Protein AF-A0A0M0JVC2-F1 (afdb_monomer)

Organism: NCBI:txid1460289

pLDDT: mean 73.44, std 22.05, range [19.58, 98.56]

Nearest PDB structures (foldseek):
  5dmq-assembly1_A  TM=5.061E-01  e=2.906E-18  Moloney murine leukemia virus isolate Shinnick
  4xpe-assembly1_A  TM=8.417E-01  e=1.526E-11  Moloney murine leukemia virus isolate Shinnick
  6b1s-assembly1_B  TM=8.330E-01  e=1.611E-11  Moloney murine leukemia virus
  6b1s-assembly1_A  TM=7.752E-01  e=6.381E-12  Moloney murine leukemia virus
  6ujz-assembly1_A  TM=4.851E-01  e=2.533E-16  HIV-1 M:B_HXB2R

Solvent-accessible surface area (backbone atoms only — not comparable to full-atom values): 43870 Å² total; per-residue (Å²): 136,82,82,80,71,81,89,60,79,74,52,72,86,58,57,81,67,75,53,56,75,61,58,67,64,42,48,69,35,28,35,71,74,76,30,93,88,40,84,71,80,59,69,64,65,56,52,60,57,66,40,49,64,55,73,80,60,36,84,50,40,78,71,83,54,62,69,73,58,26,43,27,54,37,71,59,18,44,76,68,74,52,87,50,90,59,70,52,44,74,49,74,66,63,85,65,95,42,72,64,56,47,53,52,47,29,52,49,51,52,32,29,43,57,18,56,29,25,44,67,60,52,78,93,47,46,65,58,39,67,68,52,13,40,36,28,25,62,44,78,43,82,72,59,94,89,43,72,49,74,31,42,41,27,73,85,42,52,48,72,36,42,87,72,79,92,78,83,77,75,55,73,70,66,57,42,80,74,64,50,90,57,22,16,34,27,37,39,34,39,46,68,51,44,42,67,41,44,35,12,80,88,27,24,52,61,45,26,31,59,36,80,76,76,65,47,54,27,25,32,42,13,40,51,58,52,46,75,51,38,65,58,57,44,32,50,52,48,48,53,57,49,51,51,53,42,64,75,28,63,91,67,49,37,47,74,47,66,48,72,44,41,36,40,34,38,3,47,31,58,67,40,19,50,51,42,50,52,52,50,52,51,51,28,59,59,56,58,55,55,60,37,74,93,59,48,42,51,70,20,35,19,48,80,51,96,84,28,27,42,32,42,43,91,98,44,53,23,35,24,65,42,71,70,57,49,54,53,50,50,53,52,51,51,58,54,60,72,59,62,59,93,73,77,79,42,71,43,62,65,61,63,52,48,56,53,51,50,53,52,57,68,45,24,48,24,20,72,62,36,62,49,50,34,44,46,47,57,54,59,49,69,71,46,45,69,41,77,88,77,72,43,78,41,59,70,54,100,62,92,70,82,37,62,60,53,75,48,28,58,58,21,51,52,50,46,70,77,34,52,62,48,26,32,51,33,56,61,70,68,80,79,63,88,42,58,71,28,47,30,46,41,54,53,59,85,60,28,29,42,35,41,40,37,52,98,92,42,82,45,80,46,79,44,74,50,51,80,74,55,52,73,47,57,69,58,45,44,40,38,47,34,55,40,49,48,55,60,74,47,31,70,79,35,45,64,20,34,36,39,36,37,28,56,47,65,61,24,36,49,20,62,63,64,38,43,44,93,49,70,76,47,30,53,50,35,52,50,41,52,51,48,32,65,75,27,43,27,30,82,44,55,45,81,38,60,61,98,74,63,79,74,93,79,75,95,78,86,76,44,67,70,43,55,28,90,72,74,79,55,64,75,57,51,51,54,51,32,71,72,72,34,78,60,76,42,71,43,39,68,64,52,61,53,50,70,76,67,60,77,80,82,68,89,88,64,72,57,17,35,39,34,29,37,27,76,74,7,42,55,50,45,56,48,54,52,51,49,57,50,62,76,44,76,90,54,66,36,36,36,44,33,43,38,62,56,82,74,56,77,86,41,56,69,73,56,74,77,46,47,72,66,32,31,22,44,66,87,33,39,39,66,50,79,78,50,101,84,75,88,78,80,83,78,46,83,46,66,22,29,34,34,36,41,37,60,70,71,83,60,86,55,61,38,49,44,75,77,46,76,78,88,83,58,77,43,70,48,51,29,40,66,48,71,79,57,76,75,61,82,92,76,98,69,70,44,36,35,46,65,52,101,91,56,81,54,80,48,82,66,66,79,90,81,65,51,66,78,81,75,79,70,73,85,83,76,91,79,135

Sequence (769 aa):
MARGGAFWAIGDASSKSTGAVDYALAEAAMDPRDRPGAQTEPSSAKAARSYTPIPWEKERWDIGLPRELDEIMARRGVGIYPWAEVFPTEVPFYRWESQEGLLKSITEADRGLLAGAMEYVPAHRLAEVLESSTISPWTIADQGGGKWRLCHDYSVGTNRVVPSAAFTLPSVWDARADIKPGSHFAKYDIRDGFWHVPIAEDSKKRLVVRHPGTGRLMWATRLPFGYIESPRLFCGITEAVIARLRKQCAGLGIHFHVFVDDVLVIGDTEELTRQGMTLLEAEFAARGLQWAPHKKRGPCRCIEFLGLLICNTEGLRGITITRKRRAKLASEIEAWLALEPVEGDLVADPRELASFLGKLVFVSQVVKGGRTYMQGMLSQFKGLVVDWQRGQVKPASAGWRDLEVSPAFWRDLRWWQGHLDQRSLAPLVGDGEAAEAVLTGTDASNWGTGQVLWLDGAREEASLSFTHAERRRPINWRELLGIVRVCEVGGGRLRGKTVLVETDNMAARGAASKFSSKAADMQELVRRLLRLSETHGFALRVTHTPGEKLDRPDQTSRGDAIEESRFRLRSGEFERLSARFGPFSSFIGAERELAQQSAPAAREGGPRRMWVHPTSSTVGSALRRVQEAMAEHMGQRPTALALVPADGDPAWSKMLRHGLVVGQYPAGSASAVQLATRFTLERDVRITGSFVYALAEGGGVGSLCQVVSDDGDELVVEYWRLDLTKAARKVGPGPIFLREKAGVRESYEADPVQFWSVDHIVGPVVASA

Foldseek 3Di:
DDPPPPQFDFQFLQDFQQFFDPQVVQLVQWFQCPHPPHDFDDPVVVLVVLLAAQDQDLVLLPPPADPQLNCFRNNFHDDFDFPDFWFQEEDDADDDPDPVQLVVLLSVVVSCCSRVQKDFDDPVCVVVLNGGEYAWYKDWDDPPPPDIDIATACVVPSLVGTDDDDDHFDDPVVVLVLDDLAKFKKKWFFRVQQSNTAHGPVRQSHAWYANSPPRTIMTGRTRTGNRRCSQVSSCSVVVRLQVVVCVVCPPVQWHWHDGRGMIMIMHSHQVRSVVNVVVVVVSCVSRSTHIDPSPIIDRGQWDDDPQWIQHNDVSAAFIFHRPVLLVVLLVVLVVVLVQDDPDDWDFDDPLVLLVSVLSLVVQSSQFNCSQLLCLLSVLQCVQWDQPSVVSDIHGNDPDDDTTTRDPSRSRSSVVCNVRVRTGRTRGSDDPPDPAAEWEKFWDADLFWIKMWIQAPLDTDIDTGGDDPVLSPDDRLQRRLVRVLVNLVVCALVQASHEYEYEDQRPSSQVCCQSLDDNDPSSSVSSVSSSVSCNRNSHRYHYDYDHPVQRDDDDDDADDDRQDAAPDDDDLVVLVVCCVPQDPAPEERHDCVVSSVVDDDDDDPPAQHEYEAHGYQRCLQVRLVVVVVVVVVPPPRKYKYKYKYFQPPDPPCVVSLPQWDFQWWDAAPALDIDGDDDPDDDDGGHHDHGITIIMHIPDPDQFWWWAFPDCPPPDTDIWTKTFDPVPVPDDDDPATKIWTDDPPDIDIDGDDPVRIDGPVPPDDDDDDDD

Structure (mmCIF, N/CA/C/O backbone):
data_AF-A0A0M0JVC2-F1
#
_entry.id   AF-A0A0M0JVC2-F1
#
loop_
_atom_site.group_PDB
_atom_site.id
_atom_site.type_symbol
_atom_site.label_atom_id
_atom_site.label_alt_id
_atom_site.label_comp_id
_atom_site.label_asym_id
_atom_site.label_entity_id
_atom_site.label_seq_id
_atom_site.pdbx_PDB_ins_code
_atom_site.Cartn_x
_atom_site.Cartn_y
_atom_site.Cartn_z
_atom_site.occupancy
_atom_site.B_iso_or_equiv
_atom_site.auth_seq_id
_atom_site.auth_comp_id
_atom_site.auth_asym_id
_atom_site.auth_atom_id
_atom_site.pdbx_PDB_model_num
ATOM 1 N N . MET A 1 1 ? 5.618 23.766 -3.307 1.00 22.00 1 MET A N 1
ATOM 2 C CA . MET A 1 1 ? 4.999 23.417 -2.007 1.00 22.00 1 MET A CA 1
ATOM 3 C C . MET A 1 1 ? 4.259 22.097 -2.160 1.00 22.00 1 MET A C 1
ATOM 5 O O . MET A 1 1 ? 3.122 22.076 -2.613 1.00 22.00 1 MET A O 1
ATOM 9 N N . ALA A 1 2 ? 4.947 20.991 -1.879 1.00 19.58 2 ALA A N 1
ATOM 10 C CA . ALA A 1 2 ? 4.393 19.647 -1.983 1.00 19.58 2 ALA A CA 1
ATOM 11 C C . ALA A 1 2 ? 3.469 19.382 -0.787 1.00 19.58 2 ALA A C 1
ATOM 13 O O . ALA A 1 2 ? 3.914 19.388 0.362 1.00 19.58 2 ALA A O 1
ATOM 14 N N . ARG A 1 3 ? 2.177 19.164 -1.047 1.00 20.92 3 ARG A N 1
ATOM 15 C CA . ARG A 1 3 ? 1.277 18.549 -0.069 1.00 20.92 3 ARG A CA 1
ATOM 16 C C . ARG A 1 3 ? 1.746 17.106 0.100 1.00 20.92 3 ARG A C 1
ATOM 18 O O . ARG A 1 3 ? 1.484 16.274 -0.761 1.00 20.92 3 ARG A O 1
ATOM 25 N N . GLY A 1 4 ? 2.495 16.834 1.167 1.00 22.75 4 GLY A N 1
ATOM 26 C CA . GLY A 1 4 ? 2.851 15.477 1.571 1.00 22.75 4 GLY A CA 1
ATOM 27 C C . GLY A 1 4 ? 1.574 14.697 1.862 1.00 22.75 4 GLY A C 1
ATOM 28 O O . GLY A 1 4 ? 0.966 14.880 2.917 1.00 22.75 4 GLY A O 1
ATOM 29 N N . GLY A 1 5 ? 1.143 13.891 0.891 1.00 23.22 5 GLY A N 1
ATOM 30 C CA . GLY A 1 5 ? 0.030 12.967 1.035 1.00 23.22 5 GLY A CA 1
ATOM 31 C C . GLY A 1 5 ? 0.290 12.033 2.212 1.00 23.22 5 GLY A C 1
ATOM 32 O O . GLY A 1 5 ? 1.394 11.518 2.386 1.00 23.22 5 GLY A O 1
ATOM 33 N N . ALA A 1 6 ? -0.718 11.852 3.057 1.00 24.28 6 ALA A N 1
ATOM 34 C CA . ALA A 1 6 ? -0.706 10.831 4.089 1.00 24.28 6 ALA A CA 1
ATOM 35 C C . ALA A 1 6 ? -0.765 9.458 3.397 1.00 24.28 6 ALA A C 1
ATOM 37 O O . ALA A 1 6 ? -1.840 8.945 3.123 1.00 24.28 6 ALA A O 1
ATOM 38 N N . PHE A 1 7 ? 0.400 8.893 3.076 1.00 27.06 7 PHE A N 1
ATOM 39 C CA . PHE A 1 7 ? 0.564 7.624 2.350 1.00 27.06 7 PHE A CA 1
ATOM 40 C C . PHE A 1 7 ? 0.235 6.363 3.166 1.00 27.06 7 PHE A C 1
ATOM 42 O O . PHE A 1 7 ? 0.611 5.263 2.782 1.00 27.06 7 PHE A O 1
ATOM 49 N N . TRP A 1 8 ? -0.463 6.489 4.291 1.00 33.03 8 TRP A N 1
ATOM 50 C CA . TRP A 1 8 ? -0.719 5.365 5.184 1.00 33.03 8 TRP A CA 1
ATOM 51 C C . TRP A 1 8 ? -2.143 5.489 5.701 1.00 33.03 8 TRP A C 1
ATOM 53 O O . TRP A 1 8 ? -2.422 6.340 6.548 1.00 33.03 8 TRP A O 1
ATOM 63 N N . ALA A 1 9 ? -3.043 4.674 5.149 1.00 27.03 9 ALA A N 1
ATOM 64 C CA . ALA A 1 9 ? -4.361 4.473 5.722 1.00 27.03 9 ALA A CA 1
ATOM 65 C C . ALA A 1 9 ? -4.163 4.015 7.174 1.00 27.03 9 ALA A C 1
ATOM 67 O O . ALA A 1 9 ? -3.570 2.971 7.446 1.00 27.03 9 ALA A O 1
ATOM 68 N N . ILE A 1 10 ? -4.572 4.866 8.112 1.00 32.06 10 ILE A N 1
ATOM 69 C CA . ILE A 1 10 ? -4.608 4.527 9.529 1.00 32.06 10 ILE A CA 1
ATOM 70 C C . ILE A 1 10 ? -5.771 3.547 9.665 1.00 32.06 10 ILE A C 1
ATOM 72 O O . ILE A 1 10 ? -6.917 3.926 9.426 1.00 32.06 10 ILE A O 1
ATOM 76 N N . GLY A 1 11 ? -5.469 2.288 9.992 1.00 36.50 11 GLY A N 1
ATOM 77 C CA . GLY A 1 11 ? -6.487 1.331 10.411 1.00 36.50 11 GLY A CA 1
ATOM 78 C C . GLY A 1 11 ? -7.318 1.943 11.539 1.00 36.50 11 GLY A C 1
ATOM 79 O O . GLY A 1 11 ? -6.777 2.619 12.415 1.00 36.50 11 GLY A O 1
ATOM 80 N N . ASP A 1 12 ? -8.634 1.763 11.472 1.00 37.38 12 ASP A N 1
ATOM 81 C CA . ASP A 1 12 ? -9.584 2.376 12.396 1.00 37.38 12 ASP A CA 1
ATOM 82 C C . ASP A 1 12 ? -9.217 2.051 13.857 1.00 37.38 12 ASP A C 1
ATOM 84 O O . ASP A 1 12 ? -9.276 0.897 14.299 1.00 37.38 12 ASP A O 1
ATOM 88 N N . ALA A 1 13 ? -8.801 3.082 14.600 1.00 35.44 13 ALA A N 1
ATOM 89 C CA . ALA A 1 13 ? -8.356 2.973 15.987 1.00 35.44 13 ALA A CA 1
ATOM 90 C C . ALA A 1 13 ? -9.478 2.506 16.936 1.00 35.44 13 ALA A C 1
ATOM 92 O O . ALA A 1 13 ? -9.192 2.125 18.073 1.00 35.44 13 ALA A O 1
ATOM 93 N N . SER A 1 14 ? -10.734 2.511 16.473 1.00 37.84 14 SER A N 1
ATOM 94 C CA . SER A 1 14 ? -11.912 2.159 17.267 1.00 37.84 14 SER A CA 1
ATOM 95 C C . SER A 1 14 ? -12.224 0.662 17.354 1.00 37.84 14 SER A C 1
ATOM 97 O O . SER A 1 14 ? -12.980 0.262 18.232 1.00 37.84 14 SER A O 1
ATOM 99 N N . SER A 1 15 ? -11.608 -0.193 16.534 1.00 41.16 15 SER A N 1
ATOM 100 C CA . SER A 1 15 ? -12.007 -1.607 16.467 1.00 41.16 15 SER A CA 1
ATOM 101 C C . SER A 1 15 ? -11.696 -2.404 17.750 1.00 41.16 15 SER A C 1
ATOM 103 O O . SER A 1 15 ? -10.592 -2.326 18.306 1.00 41.16 15 SER A O 1
ATOM 105 N N . LYS A 1 16 ? -12.663 -3.181 18.260 1.00 42.59 16 LYS A N 1
ATOM 106 C CA . LYS A 1 16 ? -12.450 -4.127 19.376 1.00 42.59 16 LYS A CA 1
ATOM 107 C C . LYS A 1 16 ? -11.397 -5.169 18.969 1.00 42.59 16 LYS A C 1
ATOM 109 O O . LYS A 1 16 ? -11.555 -5.840 17.954 1.00 42.59 16 LYS A O 1
ATOM 114 N N . SER A 1 17 ? -10.311 -5.314 19.740 1.00 44.28 17 SER A N 1
ATOM 115 C CA . SER A 1 17 ? -9.303 -6.343 19.448 1.00 44.28 17 SER A CA 1
ATOM 116 C C . SER A 1 17 ? -9.872 -7.717 19.784 1.00 44.28 17 SER A C 1
ATOM 118 O O . SER A 1 17 ? -10.092 -8.040 20.953 1.00 44.28 17 SER A O 1
ATOM 120 N N . THR A 1 18 ? -10.096 -8.534 18.767 1.00 50.47 18 THR A N 1
ATOM 121 C CA . THR A 1 18 ? -10.474 -9.936 18.922 1.00 50.47 18 THR A CA 1
ATOM 122 C C . THR A 1 18 ? -9.218 -10.773 19.167 1.00 50.47 18 THR A C 1
ATOM 124 O O . THR A 1 18 ? -8.672 -11.326 18.223 1.00 50.47 18 THR A O 1
ATOM 127 N N . GLY A 1 19 ? -8.750 -10.838 20.419 1.00 61.69 19 GLY A N 1
ATOM 128 C CA . GLY A 1 19 ? -7.760 -11.820 20.891 1.00 61.69 19 GLY A CA 1
ATOM 129 C C . GLY A 1 19 ? -6.439 -11.938 20.108 1.00 61.69 19 GLY A C 1
ATOM 130 O O . GLY A 1 19 ? -6.109 -11.139 19.235 1.00 61.69 19 GLY A O 1
ATOM 131 N N . ALA A 1 20 ? -5.643 -12.951 20.460 1.00 77.12 20 ALA A N 1
ATOM 132 C CA . ALA A 1 20 ? -4.480 -13.340 19.668 1.00 77.12 20 ALA A CA 1
ATOM 133 C C . ALA A 1 20 ? -4.925 -13.947 18.329 1.00 77.12 20 ALA A C 1
ATOM 135 O O . ALA A 1 20 ? -5.945 -14.631 18.257 1.00 77.12 20 ALA A O 1
ATOM 136 N N . VAL A 1 21 ? -4.147 -13.717 17.270 1.00 86.75 21 VAL A N 1
ATOM 137 C CA . VAL A 1 21 ? -4.442 -14.267 15.938 1.00 86.75 21 VAL A CA 1
ATOM 138 C C . VAL A 1 21 ? -4.298 -15.789 15.961 1.00 86.75 21 VAL A C 1
ATOM 140 O O . VAL A 1 21 ? -3.198 -16.307 16.171 1.00 86.75 21 VAL A O 1
ATOM 143 N N . ASP A 1 22 ? -5.384 -16.507 15.674 1.00 91.12 22 ASP A N 1
ATOM 144 C CA . ASP A 1 22 ? -5.325 -17.948 15.433 1.00 91.12 22 ASP A CA 1
ATOM 145 C C . ASP A 1 22 ? -4.748 -18.228 14.037 1.00 91.12 22 ASP A C 1
ATOM 147 O O . ASP A 1 22 ? -5.446 -18.331 13.026 1.00 91.12 22 ASP A O 1
ATOM 151 N N . TYR A 1 23 ? -3.423 -18.333 13.978 1.00 91.31 23 TYR A N 1
ATOM 152 C CA . TYR A 1 23 ? -2.719 -18.641 12.739 1.00 91.31 23 TYR A CA 1
ATOM 153 C C . TYR A 1 23 ? -3.012 -20.049 12.211 1.00 91.31 23 TYR A C 1
ATOM 155 O O . TYR A 1 23 ? -2.863 -20.267 11.014 1.00 91.31 23 TYR A O 1
ATOM 163 N N . ALA A 1 24 ? -3.378 -21.009 13.068 1.00 91.31 24 ALA A N 1
ATOM 164 C CA . ALA A 1 24 ? -3.685 -22.363 12.608 1.00 91.31 24 ALA A CA 1
ATOM 165 C C . ALA A 1 24 ? -5.003 -22.361 11.827 1.00 91.31 24 ALA A C 1
ATOM 167 O O . ALA A 1 24 ? -5.065 -22.896 10.719 1.00 91.31 24 ALA A O 1
ATOM 168 N N . LEU A 1 25 ? -6.010 -21.661 12.355 1.00 92.19 25 LEU A N 1
ATOM 169 C CA . LEU A 1 25 ? -7.265 -21.400 11.659 1.00 92.19 25 LEU A CA 1
ATOM 170 C C . LEU A 1 25 ? -7.040 -20.613 10.359 1.00 92.19 25 LEU A C 1
ATOM 172 O O . LEU A 1 25 ? -7.587 -20.972 9.315 1.00 92.19 25 LEU A O 1
ATOM 176 N N . ALA A 1 26 ? -6.194 -19.576 10.395 1.00 92.69 26 ALA A N 1
ATOM 177 C CA . ALA A 1 26 ? -5.864 -18.792 9.208 1.00 92.69 26 ALA A CA 1
ATOM 178 C C . ALA A 1 26 ? -5.252 -19.660 8.096 1.00 92.69 26 ALA A C 1
ATOM 180 O O . ALA A 1 26 ? -5.738 -19.639 6.968 1.00 92.69 26 ALA A O 1
ATOM 181 N N . GLU A 1 27 ? -4.220 -20.445 8.419 1.00 91.81 27 GLU A N 1
ATOM 182 C CA . GLU A 1 27 ? -3.482 -21.300 7.479 1.00 91.81 27 GLU A CA 1
ATOM 183 C C . GLU A 1 27 ? -4.341 -22.450 6.930 1.00 91.81 27 GLU A C 1
ATOM 185 O O . GLU A 1 27 ? -4.234 -22.790 5.749 1.00 91.81 27 GLU A O 1
ATOM 190 N N . ALA A 1 28 ? -5.243 -23.017 7.738 1.00 92.38 28 ALA A N 1
ATOM 191 C CA . ALA A 1 28 ? -6.207 -24.017 7.274 1.00 92.38 28 ALA A CA 1
ATOM 192 C C . ALA A 1 28 ? -7.150 -23.454 6.193 1.00 92.38 28 ALA A C 1
ATOM 194 O O . ALA A 1 28 ? -7.516 -24.160 5.252 1.00 92.38 28 ALA A O 1
ATOM 195 N N . ALA A 1 29 ? -7.484 -22.166 6.293 1.00 94.19 29 ALA A N 1
ATOM 196 C CA . ALA A 1 29 ? -8.340 -21.435 5.363 1.00 94.19 29 ALA A CA 1
ATOM 197 C C . ALA A 1 29 ? -7.593 -20.817 4.155 1.00 94.19 29 ALA A C 1
ATOM 199 O O . ALA A 1 29 ? -8.230 -20.216 3.280 1.00 94.19 29 ALA A O 1
ATOM 200 N N . MET A 1 30 ? -6.263 -20.959 4.081 1.00 94.62 30 MET A N 1
ATOM 201 C CA . MET A 1 30 ? -5.452 -20.570 2.919 1.00 94.62 30 MET A CA 1
ATOM 202 C C . MET A 1 30 ? -5.494 -21.629 1.807 1.00 94.62 30 MET A C 1
ATOM 204 O O . MET A 1 30 ? -5.870 -22.788 2.030 1.00 94.62 30 MET A O 1
ATOM 208 N N . ASP A 1 31 ? -5.066 -21.231 0.603 1.00 92.94 31 ASP A N 1
ATOM 209 C CA . ASP A 1 31 ? -4.813 -22.150 -0.513 1.00 92.94 31 ASP A CA 1
ATOM 210 C C . ASP A 1 31 ? -3.868 -23.280 -0.056 1.00 92.94 31 ASP A C 1
ATOM 212 O O . ASP A 1 31 ? -2.848 -22.999 0.585 1.00 92.94 31 ASP A O 1
ATOM 216 N N . PRO A 1 32 ? -4.159 -24.550 -0.391 1.00 87.38 32 PRO A N 1
ATOM 217 C CA . PRO A 1 32 ? -3.330 -25.686 0.001 1.00 87.38 32 PRO A CA 1
ATOM 218 C C . PRO A 1 32 ? -1.840 -25.537 -0.325 1.00 87.38 32 PRO A C 1
ATOM 220 O O . PRO A 1 32 ? -1.013 -26.081 0.399 1.00 87.38 32 PRO A O 1
ATOM 223 N N . ARG A 1 33 ? -1.484 -24.784 -1.375 1.00 86.25 33 ARG A N 1
ATOM 224 C CA . ARG A 1 33 ? -0.090 -24.563 -1.794 1.00 86.25 33 ARG A CA 1
ATOM 225 C C . ARG A 1 33 ? 0.682 -23.569 -0.931 1.00 86.25 33 ARG A C 1
ATOM 227 O O . ARG A 1 33 ? 1.901 -23.512 -1.052 1.00 86.25 33 ARG A O 1
ATOM 234 N N . ASP A 1 34 ? 0.001 -22.794 -0.093 1.00 83.81 34 ASP A N 1
ATOM 235 C CA . ASP A 1 34 ? 0.642 -21.887 0.868 1.00 83.81 34 ASP A CA 1
ATOM 236 C C . ASP A 1 34 ? 0.740 -22.492 2.273 1.00 83.81 34 ASP A C 1
ATOM 238 O O . ASP A 1 34 ? 1.346 -21.899 3.166 1.00 83.81 34 ASP A O 1
ATOM 242 N N . ARG A 1 35 ? 0.177 -23.688 2.481 1.00 79.94 35 ARG A N 1
ATOM 243 C CA . ARG A 1 35 ? 0.247 -24.382 3.767 1.00 79.94 35 ARG A CA 1
ATOM 244 C C . ARG A 1 35 ? 1.662 -24.919 4.018 1.00 79.94 35 ARG A C 1
ATOM 246 O O . ARG A 1 35 ? 2.350 -25.316 3.071 1.00 79.94 35 ARG A O 1
ATOM 253 N N . PRO A 1 36 ? 2.109 -24.982 5.286 1.00 67.62 36 PRO A N 1
ATOM 254 C CA . PRO A 1 36 ? 3.384 -25.603 5.630 1.00 67.62 36 PRO A CA 1
ATOM 255 C C . PRO A 1 36 ? 3.495 -27.025 5.055 1.00 67.62 36 PRO A C 1
ATOM 257 O O . PRO A 1 36 ? 2.598 -27.842 5.238 1.00 67.62 36 PRO A O 1
ATOM 260 N N . GLY A 1 37 ? 4.595 -27.317 4.354 1.00 67.88 37 GLY A N 1
ATOM 261 C CA . GLY A 1 37 ? 4.849 -28.635 3.756 1.00 67.88 37 GLY A CA 1
ATOM 262 C C . GLY A 1 37 ? 4.252 -28.860 2.362 1.00 67.88 37 GLY A C 1
ATOM 263 O O . GLY A 1 37 ? 4.428 -29.943 1.806 1.00 67.88 37 GLY A O 1
ATOM 264 N N . ALA A 1 38 ? 3.586 -27.866 1.765 1.00 73.69 38 ALA A N 1
ATOM 265 C CA . ALA A 1 38 ? 3.109 -27.973 0.392 1.00 73.69 38 ALA A CA 1
ATOM 266 C C . ALA A 1 38 ? 4.265 -28.180 -0.602 1.00 73.69 38 ALA A C 1
ATOM 268 O O . ALA A 1 38 ? 5.292 -27.498 -0.540 1.00 73.69 38 ALA A O 1
ATOM 269 N N . GLN A 1 39 ? 4.080 -29.101 -1.553 1.00 69.12 39 GLN A N 1
ATOM 270 C CA . GLN A 1 39 ? 5.030 -29.285 -2.645 1.00 69.12 39 GLN A CA 1
ATOM 271 C C . GLN A 1 39 ? 5.032 -28.040 -3.528 1.00 69.12 39 GLN A C 1
ATOM 273 O O . GLN A 1 39 ? 4.023 -27.668 -4.131 1.00 69.12 39 GLN A O 1
ATOM 278 N N . THR A 1 40 ? 6.185 -27.385 -3.593 1.00 68.69 40 THR A N 1
ATOM 279 C CA . THR A 1 40 ? 6.417 -26.306 -4.541 1.00 68.69 40 THR A CA 1
ATOM 280 C C . THR A 1 40 ? 6.783 -26.895 -5.891 1.00 68.69 40 THR A C 1
ATOM 282 O O . THR A 1 40 ? 7.365 -27.974 -6.004 1.00 68.69 40 THR A O 1
ATOM 285 N N . GLU A 1 41 ? 6.415 -26.179 -6.944 1.00 73.19 41 GLU A N 1
ATOM 286 C CA . GLU A 1 41 ? 6.831 -26.557 -8.282 1.00 73.19 41 GLU A CA 1
ATOM 287 C C . GLU A 1 41 ? 8.372 -26.591 -8.383 1.00 73.19 41 GLU A C 1
ATOM 289 O O . GLU A 1 41 ? 9.036 -25.701 -7.834 1.00 73.19 41 GLU A O 1
ATOM 294 N N . PRO A 1 42 ? 8.951 -27.563 -9.116 1.00 74.38 42 PRO A N 1
ATOM 295 C CA . PRO A 1 42 ? 10.383 -27.608 -9.368 1.00 74.38 42 PRO A CA 1
ATOM 296 C C . PRO A 1 42 ? 10.914 -26.293 -9.948 1.00 74.38 42 PRO A C 1
ATOM 298 O O . PRO A 1 42 ? 10.327 -25.696 -10.856 1.00 74.38 42 PRO A O 1
ATOM 301 N N . SER A 1 43 ? 12.087 -25.872 -9.475 1.00 69.88 43 SER A N 1
ATOM 302 C CA . SER A 1 43 ? 12.761 -24.656 -9.947 1.00 69.88 43 SER A CA 1
ATOM 303 C C . SER A 1 43 ? 13.010 -24.660 -11.461 1.00 69.88 43 SER A C 1
ATOM 305 O O . SER A 1 43 ? 12.962 -23.600 -12.084 1.00 69.88 43 SER A O 1
ATOM 307 N N . SER A 1 44 ? 13.204 -25.836 -12.066 1.00 73.75 44 SER A N 1
ATOM 308 C CA . SER A 1 44 ? 13.403 -26.024 -13.507 1.00 73.75 44 SER A CA 1
ATOM 309 C C . SER A 1 44 ? 12.176 -25.650 -14.344 1.00 73.75 44 SER A C 1
ATOM 311 O O . SER A 1 44 ? 12.317 -24.954 -15.346 1.00 73.75 44 SER A O 1
ATOM 313 N N . ALA A 1 45 ? 10.967 -26.032 -13.921 1.00 73.12 45 ALA A N 1
ATOM 314 C CA . ALA A 1 45 ? 9.726 -25.692 -14.624 1.00 73.12 45 ALA A CA 1
ATOM 315 C C . ALA A 1 45 ? 9.435 -24.183 -14.559 1.00 73.12 45 ALA A C 1
ATOM 317 O O . ALA A 1 45 ? 9.027 -23.563 -15.547 1.00 73.12 45 ALA A O 1
ATOM 318 N N . LYS A 1 46 ? 9.723 -23.562 -13.410 1.00 73.81 46 LYS A N 1
ATOM 319 C CA . LYS A 1 46 ? 9.679 -22.104 -13.255 1.00 73.81 46 LYS A CA 1
ATOM 320 C C . LYS A 1 46 ? 10.702 -21.407 -14.156 1.00 73.81 46 LYS A C 1
ATOM 322 O O . LYS A 1 46 ? 10.350 -20.428 -14.814 1.00 73.81 46 LYS A O 1
ATOM 327 N N . ALA A 1 47 ? 11.938 -21.907 -14.195 1.00 74.88 47 ALA A N 1
ATOM 328 C CA . ALA A 1 47 ? 13.001 -21.353 -15.025 1.00 74.88 47 ALA A CA 1
ATOM 329 C C . ALA A 1 47 ? 12.648 -21.446 -16.515 1.00 74.88 47 ALA A C 1
ATOM 331 O O . ALA A 1 47 ? 12.694 -20.430 -17.197 1.00 74.88 47 ALA A O 1
ATOM 332 N N . ALA A 1 48 ? 12.193 -22.603 -17.002 1.00 77.94 48 ALA A N 1
ATOM 333 C CA . ALA A 1 48 ? 11.820 -22.796 -18.406 1.00 77.94 48 ALA A CA 1
ATOM 334 C C . ALA A 1 48 ? 10.769 -21.780 -18.882 1.00 77.94 48 ALA A C 1
ATOM 336 O O . ALA A 1 48 ? 10.931 -21.155 -19.931 1.00 77.94 48 ALA A O 1
ATOM 337 N N . ARG A 1 49 ? 9.728 -21.534 -18.074 1.00 80.44 49 ARG A N 1
ATOM 338 C CA . ARG A 1 49 ? 8.717 -20.526 -18.418 1.00 80.44 49 ARG A CA 1
ATOM 339 C C . ARG A 1 49 ? 9.292 -19.121 -18.459 1.00 80.44 49 ARG A C 1
ATOM 341 O O . ARG A 1 49 ? 8.885 -18.363 -19.320 1.00 80.44 49 ARG A O 1
ATOM 348 N N . SER A 1 50 ? 10.259 -18.778 -17.606 1.00 80.94 50 SER A N 1
ATOM 349 C CA . SER A 1 50 ? 10.834 -17.423 -17.562 1.00 80.94 50 SER A CA 1
ATOM 350 C C . SER A 1 50 ? 11.546 -16.982 -18.854 1.00 80.94 50 SER A C 1
ATOM 352 O O . SER A 1 50 ? 11.664 -15.777 -19.075 1.00 80.94 50 SER A O 1
ATOM 354 N N . TYR A 1 51 ? 11.950 -17.932 -19.710 1.00 84.44 51 TYR A N 1
ATOM 355 C CA . TYR A 1 51 ? 12.539 -17.697 -21.039 1.00 84.44 51 TYR A CA 1
ATOM 356 C C . TYR A 1 51 ? 11.520 -17.693 -22.184 1.00 84.44 51 TYR A C 1
ATOM 358 O O . TYR A 1 51 ? 11.875 -17.385 -23.317 1.00 84.44 51 TYR A O 1
ATOM 366 N N . THR A 1 52 ? 10.260 -18.060 -21.930 1.00 86.69 52 THR A N 1
ATOM 367 C CA . THR A 1 52 ? 9.239 -18.084 -22.986 1.00 86.69 52 THR A CA 1
ATOM 368 C C . THR A 1 52 ? 8.960 -16.653 -23.464 1.00 86.69 52 THR A C 1
ATOM 370 O O . THR A 1 52 ? 8.725 -15.801 -22.601 1.00 86.69 52 THR A O 1
ATOM 373 N N . PRO A 1 53 ? 8.940 -16.379 -24.782 1.00 88.38 53 PRO A N 1
ATOM 374 C CA . PRO A 1 53 ? 8.668 -15.047 -25.312 1.00 88.38 53 PRO A CA 1
ATOM 375 C C . PRO A 1 53 ? 7.354 -14.442 -24.811 1.00 88.38 53 PRO A C 1
ATOM 377 O O . PRO A 1 53 ? 6.358 -15.147 -24.609 1.00 88.38 53 PRO A O 1
ATOM 380 N N . ILE A 1 54 ? 7.352 -13.118 -24.650 1.00 89.12 54 ILE A N 1
ATOM 381 C CA . ILE A 1 54 ? 6.155 -12.328 -24.340 1.00 89.12 54 ILE A CA 1
ATOM 382 C C . ILE A 1 54 ? 5.807 -11.511 -25.596 1.00 89.12 54 ILE A C 1
ATOM 384 O O . ILE A 1 54 ? 6.342 -10.410 -25.797 1.00 89.12 54 ILE A O 1
ATOM 388 N N . PRO A 1 55 ? 4.985 -12.068 -26.510 1.00 85.81 55 PRO A N 1
ATOM 389 C CA . PRO A 1 55 ? 4.627 -11.383 -27.741 1.00 85.81 55 PRO A CA 1
ATOM 390 C C . PRO A 1 55 ? 3.752 -10.165 -27.442 1.00 85.81 55 PRO A C 1
ATOM 392 O O . PRO A 1 55 ? 3.012 -10.119 -26.463 1.00 85.81 55 PRO A O 1
ATOM 395 N N . TRP A 1 56 ? 3.840 -9.168 -28.317 1.00 90.50 56 TRP A N 1
ATOM 396 C CA . TRP A 1 56 ? 2.930 -8.030 -28.320 1.00 90.50 56 TRP A CA 1
ATOM 397 C C . TRP A 1 56 ? 2.250 -7.972 -29.670 1.00 90.50 56 TRP A C 1
ATOM 399 O O . TRP A 1 56 ? 2.900 -7.742 -30.686 1.00 90.50 56 TRP A O 1
ATOM 409 N N . GLU A 1 57 ? 0.948 -8.205 -29.638 1.00 92.12 57 GLU A N 1
ATOM 410 C CA . GLU A 1 57 ? 0.068 -8.200 -30.796 1.00 92.12 57 GLU A CA 1
ATOM 411 C C . GLU A 1 57 ? -0.831 -6.974 -30.659 1.00 92.12 57 GLU A C 1
ATOM 413 O O . GLU A 1 57 ? -1.708 -6.935 -29.792 1.00 92.12 57 GLU A O 1
ATOM 418 N N . LYS A 1 58 ? -0.558 -5.940 -31.458 1.00 91.62 58 LYS A N 1
ATOM 419 C CA . LYS A 1 58 ? -1.221 -4.627 -31.383 1.00 91.62 58 LYS A CA 1
ATOM 420 C C . LYS A 1 58 ? -2.737 -4.741 -31.496 1.00 91.62 58 LYS A C 1
ATOM 422 O O . LYS A 1 58 ? -3.477 -4.043 -30.810 1.00 91.62 58 LYS A O 1
ATOM 427 N N . GLU A 1 59 ? -3.182 -5.683 -32.315 1.00 92.44 59 GLU A N 1
ATOM 428 C CA . GLU A 1 59 ? -4.574 -5.957 -32.657 1.00 92.44 59 GLU A CA 1
ATOM 429 C C . GLU A 1 59 ? -5.386 -6.395 -31.430 1.00 92.44 59 GLU A C 1
ATOM 431 O O . GLU A 1 59 ? -6.597 -6.198 -31.375 1.00 92.44 59 GLU A O 1
ATOM 436 N N . ARG A 1 60 ? -4.725 -6.940 -30.398 1.00 93.69 60 ARG A N 1
ATOM 437 C CA . ARG A 1 60 ? -5.373 -7.333 -29.138 1.00 93.69 60 ARG A CA 1
ATOM 438 C C . ARG A 1 60 ? -5.693 -6.155 -28.219 1.00 93.69 60 ARG A C 1
ATOM 440 O O . ARG A 1 60 ? -6.391 -6.350 -27.222 1.00 93.69 60 ARG A O 1
ATOM 447 N N . TRP A 1 61 ? -5.181 -4.962 -28.514 1.00 94.00 61 TRP A N 1
ATOM 448 C CA . TRP A 1 61 ? -5.232 -3.801 -27.621 1.00 94.00 61 TRP A CA 1
ATOM 449 C C . TRP A 1 61 ? -6.127 -2.660 -28.115 1.00 94.00 61 TRP A C 1
ATOM 451 O O . TRP A 1 61 ? -6.304 -1.689 -27.381 1.00 94.00 61 TRP A O 1
ATOM 461 N N . ASP A 1 62 ? -6.766 -2.802 -29.279 1.00 88.19 62 ASP A N 1
ATOM 462 C CA . ASP A 1 62 ? -7.806 -1.877 -29.746 1.00 88.19 62 ASP A CA 1
ATOM 463 C C . ASP A 1 62 ? -9.128 -2.112 -28.990 1.00 88.19 62 ASP A C 1
ATOM 465 O O . ASP A 1 62 ? -10.022 -2.843 -29.418 1.00 88.19 62 ASP A O 1
ATOM 469 N N . ILE A 1 63 ? -9.199 -1.573 -27.769 1.00 89.69 63 ILE A N 1
ATOM 470 C CA . ILE A 1 63 ? -10.285 -1.852 -26.811 1.00 89.69 63 ILE A CA 1
ATOM 471 C C . ILE A 1 63 ? -10.912 -0.592 -26.219 1.00 89.69 63 ILE A C 1
ATOM 473 O O . ILE A 1 63 ? -11.644 -0.675 -25.227 1.00 89.69 63 ILE A O 1
ATOM 477 N N . GLY A 1 64 ? -10.619 0.572 -26.799 1.00 87.38 64 GLY A N 1
ATOM 478 C CA . GLY A 1 64 ? -11.045 1.866 -26.269 1.00 87.38 64 GLY A CA 1
ATOM 479 C C . GLY A 1 64 ? -10.288 2.262 -24.999 1.00 87.38 64 GLY A C 1
ATOM 480 O O . GLY A 1 64 ? -10.901 2.698 -24.023 1.00 87.38 64 GLY A O 1
ATOM 481 N N . LEU A 1 65 ? -8.965 2.069 -24.985 1.00 90.31 65 LEU A N 1
ATOM 482 C CA . LEU A 1 65 ? -8.107 2.566 -23.910 1.00 90.31 65 LEU A CA 1
ATOM 483 C C . LEU A 1 65 ? -8.060 4.107 -23.901 1.00 90.31 65 LEU A C 1
ATOM 485 O O . LEU A 1 65 ? -8.269 4.745 -24.935 1.00 90.31 65 LEU A O 1
ATOM 489 N N . PRO A 1 66 ? -7.736 4.735 -22.752 1.00 91.06 66 PRO A N 1
ATOM 490 C CA . PRO A 1 66 ? -7.344 6.139 -22.726 1.00 91.06 66 PRO A CA 1
ATOM 491 C C . PRO A 1 66 ? -6.231 6.412 -23.741 1.00 91.06 66 PRO A C 1
ATOM 493 O O . PRO A 1 66 ? -5.333 5.589 -23.907 1.00 91.06 66 PRO A O 1
ATOM 496 N N . ARG A 1 67 ? -6.262 7.591 -24.370 1.00 92.44 67 ARG A N 1
ATOM 497 C CA . ARG A 1 67 ? -5.393 7.947 -25.503 1.00 92.44 67 ARG A CA 1
ATOM 498 C C . ARG A 1 67 ? -3.912 7.593 -25.305 1.00 92.44 67 ARG A C 1
ATOM 500 O O . ARG A 1 67 ? -3.326 6.998 -26.197 1.00 92.44 67 ARG A O 1
ATOM 507 N N . GLU A 1 68 ? -3.322 7.933 -24.156 1.00 91.75 68 GLU A N 1
ATOM 508 C CA . GLU A 1 68 ? -1.907 7.630 -23.855 1.00 91.75 68 GLU A CA 1
ATOM 509 C C . GLU A 1 68 ? -1.631 6.116 -23.905 1.00 91.75 68 GLU A C 1
ATOM 511 O O . GLU A 1 68 ? -0.670 5.671 -24.525 1.00 91.75 68 GLU A O 1
ATOM 516 N N . LEU A 1 69 ? -2.497 5.309 -23.289 1.00 93.81 69 LEU A N 1
ATOM 517 C CA . LEU A 1 69 ? -2.333 3.856 -23.210 1.00 93.81 69 LEU A CA 1
ATOM 518 C C . LEU A 1 69 ? -2.639 3.169 -24.547 1.00 93.81 69 LEU A C 1
ATOM 520 O O . LEU A 1 69 ? -1.995 2.176 -24.878 1.00 93.81 69 LEU A O 1
ATOM 524 N N . ASP A 1 70 ? -3.575 3.712 -25.328 1.00 94.00 70 ASP A N 1
ATOM 525 C CA . ASP A 1 70 ? -3.863 3.272 -26.697 1.00 94.00 70 ASP A CA 1
ATOM 526 C C . ASP A 1 70 ? -2.664 3.512 -27.631 1.00 94.00 70 ASP A C 1
ATOM 528 O O . ASP A 1 70 ? -2.225 2.610 -28.346 1.00 94.00 70 ASP A O 1
ATOM 532 N N . GLU A 1 71 ? -2.061 4.705 -27.565 1.00 94.75 71 GLU A N 1
ATOM 533 C CA . GLU A 1 71 ? -0.842 5.036 -28.313 1.00 94.75 71 GLU A CA 1
ATOM 534 C C . GLU A 1 71 ? 0.312 4.071 -27.971 1.00 94.75 71 GLU A C 1
ATOM 536 O O . GLU A 1 71 ? 1.053 3.644 -28.866 1.00 94.75 71 GLU A O 1
ATOM 541 N N . ILE A 1 72 ? 0.419 3.662 -26.703 1.00 95.38 72 ILE A N 1
ATOM 542 C CA . ILE A 1 72 ? 1.418 2.696 -26.233 1.00 95.38 72 ILE A CA 1
ATOM 543 C C . ILE A 1 72 ? 1.108 1.274 -26.723 1.00 95.38 72 ILE A C 1
ATOM 545 O O . ILE A 1 72 ? 1.955 0.654 -27.363 1.00 95.38 72 ILE A O 1
ATOM 549 N N . MET A 1 73 ? -0.075 0.736 -26.426 1.00 96.06 73 MET A N 1
ATOM 550 C CA . MET A 1 73 ? -0.344 -0.696 -26.596 1.00 96.06 73 MET A CA 1
ATOM 551 C C . MET A 1 73 ? -0.906 -1.069 -27.965 1.00 96.06 73 MET A C 1
ATOM 553 O O . MET A 1 73 ? -0.599 -2.151 -28.455 1.00 96.06 73 MET A O 1
ATOM 557 N N . ALA A 1 74 ? -1.701 -0.213 -28.603 1.00 93.38 74 ALA A N 1
ATOM 558 C CA . ALA A 1 74 ? -2.343 -0.539 -29.877 1.00 93.38 74 ALA A CA 1
ATOM 559 C C . ALA A 1 74 ? -1.582 0.022 -31.089 1.00 93.38 74 ALA A C 1
ATOM 561 O O . ALA A 1 74 ? -1.756 -0.456 -32.207 1.00 93.38 74 ALA A O 1
ATOM 562 N N . ARG A 1 75 ? -0.719 1.032 -30.900 1.00 92.81 75 ARG A N 1
ATOM 563 C CA . ARG A 1 75 ? -0.125 1.775 -32.028 1.00 92.81 75 ARG A CA 1
ATOM 564 C C . ARG A 1 75 ? 1.391 1.654 -32.116 1.00 92.81 75 ARG A C 1
ATOM 566 O O . ARG A 1 75 ? 1.910 1.008 -33.032 1.00 92.81 75 ARG A O 1
ATOM 573 N N . ARG A 1 76 ? 2.116 2.311 -31.208 1.00 94.06 76 ARG A N 1
ATOM 574 C CA . ARG A 1 76 ? 3.543 2.628 -31.392 1.00 94.06 76 ARG A CA 1
ATOM 575 C C . ARG A 1 76 ? 4.456 2.032 -30.327 1.00 94.06 76 ARG A C 1
ATOM 577 O O . ARG A 1 76 ? 5.549 1.592 -30.671 1.00 94.06 76 ARG A O 1
ATOM 584 N N . GLY A 1 77 ? 4.026 2.034 -29.073 1.00 96.12 77 GLY A N 1
ATOM 585 C CA . GLY A 1 77 ? 4.876 1.773 -27.913 1.00 96.12 77 GLY A CA 1
ATOM 586 C C . GLY A 1 77 ? 5.235 3.037 -27.144 1.00 96.12 77 GLY A C 1
ATOM 587 O O . GLY A 1 77 ? 4.919 4.151 -27.558 1.00 96.12 77 GLY A O 1
ATOM 588 N N . VAL A 1 78 ? 5.879 2.854 -25.993 1.00 96.75 78 VAL A N 1
ATOM 589 C CA . VAL A 1 78 ? 6.266 3.943 -25.093 1.00 96.75 78 VAL A CA 1
ATOM 590 C C . VAL A 1 78 ? 7.276 4.855 -25.780 1.00 96.75 78 VAL A C 1
ATOM 592 O O . VAL A 1 78 ? 8.387 4.433 -26.107 1.00 96.75 78 VAL A O 1
ATOM 595 N N . GLY A 1 79 ? 6.878 6.112 -25.972 1.00 94.56 79 GLY A N 1
ATOM 596 C CA . GLY A 1 79 ? 7.759 7.187 -26.408 1.00 94.56 79 GLY A CA 1
ATOM 597 C C . GLY A 1 79 ? 8.510 7.798 -25.225 1.00 94.56 79 GLY A C 1
ATOM 598 O O . GLY A 1 79 ? 7.899 8.160 -24.222 1.00 94.56 79 GLY A O 1
ATOM 599 N N . ILE A 1 80 ? 9.831 7.926 -25.341 1.00 92.75 80 ILE A N 1
ATOM 600 C CA . ILE A 1 80 ? 10.696 8.518 -24.314 1.00 92.75 80 ILE A CA 1
ATOM 601 C C . ILE A 1 80 ? 11.244 9.837 -24.852 1.00 92.75 80 ILE A C 1
ATOM 603 O O . ILE A 1 80 ? 12.226 9.865 -25.595 1.00 92.75 80 ILE A O 1
ATOM 607 N N . TYR A 1 81 ? 10.595 10.932 -24.452 1.00 87.56 81 TYR A N 1
ATOM 608 C CA . TYR A 1 81 ? 10.906 12.289 -24.903 1.00 87.56 81 TYR A CA 1
ATOM 609 C C . TYR A 1 81 ? 11.505 13.102 -23.752 1.00 87.56 81 TYR A C 1
ATOM 611 O O . TYR A 1 81 ? 10.762 13.626 -22.918 1.00 87.56 81 TYR A O 1
ATOM 619 N N . PRO A 1 82 ? 12.842 13.167 -23.647 1.00 84.81 82 PRO A N 1
ATOM 620 C CA . PRO A 1 82 ? 13.481 13.958 -22.611 1.00 84.81 82 PRO A CA 1
ATOM 621 C C . PRO A 1 82 ? 13.329 15.461 -22.894 1.00 84.81 82 PRO A C 1
ATOM 623 O O . PRO A 1 82 ? 13.270 15.877 -24.049 1.00 84.81 82 PRO A O 1
ATOM 626 N N . TRP A 1 83 ? 13.295 16.296 -21.852 1.00 85.94 83 TRP A N 1
ATOM 627 C CA . TRP A 1 83 ? 13.243 17.764 -22.013 1.00 85.94 83 TRP A CA 1
ATOM 628 C C . TRP A 1 83 ? 14.601 18.385 -22.367 1.00 85.94 83 TRP A C 1
ATOM 630 O O . TRP A 1 83 ? 14.679 19.568 -22.689 1.00 85.94 83 TRP A O 1
ATOM 640 N N . ALA A 1 84 ? 15.675 17.606 -22.260 1.00 82.38 84 ALA A N 1
ATOM 641 C CA . ALA A 1 84 ? 17.017 17.968 -22.680 1.00 82.38 84 ALA A CA 1
ATOM 642 C C . ALA A 1 84 ? 17.675 16.743 -23.315 1.00 82.38 84 ALA A C 1
ATOM 644 O O . ALA A 1 84 ? 17.570 15.635 -22.784 1.00 82.38 84 ALA A O 1
ATOM 645 N N . GLU A 1 85 ? 18.355 16.942 -24.442 1.00 76.69 85 GLU A N 1
ATOM 646 C CA . GLU A 1 85 ? 19.154 15.881 -25.048 1.00 76.69 85 GLU A CA 1
ATOM 647 C C . GLU A 1 85 ? 20.271 15.450 -24.096 1.00 76.69 85 GLU A C 1
ATOM 649 O O . GLU A 1 85 ? 20.911 16.276 -23.439 1.00 76.69 85 GLU A O 1
ATOM 654 N N . VAL A 1 86 ? 20.483 14.139 -24.001 1.00 70.62 86 VAL A N 1
ATOM 655 C CA . VAL A 1 86 ? 21.549 13.586 -23.166 1.00 70.62 86 VAL A CA 1
ATOM 656 C C . VAL A 1 86 ? 22.806 13.496 -24.009 1.00 70.62 86 VAL A C 1
ATOM 658 O O . VAL A 1 86 ? 22.786 12.899 -25.083 1.00 70.62 86 VAL A O 1
ATOM 661 N N . PHE A 1 87 ? 23.900 14.078 -23.522 1.00 76.56 87 PHE A N 1
ATOM 662 C CA . PHE A 1 87 ? 25.192 13.920 -24.176 1.00 76.56 87 PHE A CA 1
ATOM 663 C C . PHE A 1 87 ? 25.633 12.450 -24.149 1.00 76.56 87 PHE A C 1
ATOM 665 O O . PHE A 1 87 ? 25.357 11.749 -23.166 1.00 76.56 87 PHE A O 1
ATOM 672 N N . PRO A 1 88 ? 26.344 11.983 -25.187 1.00 85.88 88 PRO A N 1
ATOM 673 C CA . PRO A 1 88 ? 26.847 10.620 -25.225 1.00 85.88 88 PRO A CA 1
ATOM 674 C C . PRO A 1 88 ? 27.769 10.354 -24.048 1.00 85.88 88 PRO A C 1
ATOM 676 O O . PRO A 1 88 ? 28.712 11.102 -23.786 1.00 85.88 88 PRO A O 1
ATOM 679 N N . THR A 1 89 ? 27.476 9.296 -23.306 1.00 90.06 89 THR A N 1
ATOM 680 C CA . THR A 1 89 ? 28.271 8.911 -22.144 1.00 90.06 89 THR A CA 1
ATOM 681 C C . THR A 1 89 ? 28.125 7.423 -21.891 1.00 90.06 89 THR A C 1
ATOM 683 O O . THR A 1 89 ? 27.090 6.822 -22.181 1.00 90.06 89 THR A O 1
ATOM 686 N N . GLU A 1 90 ? 29.167 6.819 -21.342 1.00 92.00 90 GLU A N 1
ATOM 687 C CA . GLU A 1 90 ? 29.148 5.440 -20.891 1.00 92.00 90 GLU A CA 1
ATOM 688 C C . GLU A 1 90 ? 29.555 5.405 -19.428 1.00 92.00 90 GLU A C 1
ATOM 690 O O . GLU A 1 90 ? 30.606 5.923 -19.044 1.00 92.00 90 GLU A O 1
ATOM 695 N N . VAL A 1 91 ? 28.709 4.783 -18.614 1.00 89.44 91 VAL A N 1
ATOM 696 C CA . VAL A 1 91 ? 29.025 4.528 -17.216 1.00 89.44 91 VAL A CA 1
ATOM 697 C C . VAL A 1 91 ? 29.455 3.066 -17.104 1.00 89.44 91 VAL A C 1
ATOM 699 O O . VAL A 1 91 ? 28.657 2.179 -17.423 1.00 89.44 91 VAL A O 1
ATOM 702 N N . PRO A 1 92 ? 30.700 2.789 -16.672 1.00 86.19 92 PRO A N 1
ATOM 703 C CA . PRO A 1 92 ? 31.179 1.425 -16.498 1.00 86.19 92 PRO A CA 1
ATOM 704 C C . PRO A 1 92 ? 30.300 0.624 -15.537 1.00 86.19 92 PRO A C 1
ATOM 706 O O . PRO A 1 92 ? 29.666 1.180 -14.639 1.00 86.19 92 PRO A O 1
ATOM 709 N N . PHE A 1 93 ? 30.314 -0.701 -15.688 1.00 85.75 93 PHE A N 1
ATOM 710 C CA . PHE A 1 93 ? 29.663 -1.594 -14.735 1.00 85.75 93 PHE A CA 1
ATOM 711 C C . PHE A 1 93 ? 30.124 -1.331 -13.302 1.00 85.75 93 PHE A C 1
ATOM 713 O O . PHE A 1 93 ? 31.317 -1.165 -13.034 1.00 85.75 93 PHE A O 1
ATOM 720 N N . TYR A 1 94 ? 29.175 -1.385 -12.369 1.00 85.44 94 TYR A N 1
ATOM 721 C CA . TYR A 1 94 ? 29.516 -1.517 -10.962 1.00 85.44 94 TYR A CA 1
ATOM 722 C C . TYR A 1 94 ? 30.259 -2.833 -10.743 1.00 85.44 94 TYR A C 1
ATOM 724 O O . TYR A 1 94 ? 29.953 -3.852 -11.365 1.00 85.44 94 TYR A O 1
ATOM 732 N N . ARG A 1 95 ? 31.247 -2.817 -9.846 1.00 82.31 95 ARG A N 1
ATOM 733 C CA . ARG A 1 95 ? 31.972 -4.032 -9.483 1.00 82.31 95 ARG A CA 1
ATOM 734 C C . ARG A 1 95 ? 30.986 -5.036 -8.881 1.00 82.31 95 ARG A C 1
ATOM 736 O O . ARG A 1 95 ? 30.360 -4.738 -7.868 1.00 82.31 95 ARG A O 1
ATOM 743 N N . TRP A 1 96 ? 30.876 -6.220 -9.481 1.00 82.69 96 TRP A N 1
ATOM 744 C CA . TRP A 1 96 ? 30.108 -7.316 -8.892 1.00 82.69 96 TRP A CA 1
ATOM 745 C C . TRP A 1 96 ? 30.750 -7.766 -7.580 1.00 82.69 96 TRP A C 1
ATOM 747 O O . TRP A 1 96 ? 31.961 -7.978 -7.513 1.00 82.69 96 TRP A O 1
ATOM 757 N N . GLU A 1 97 ? 29.926 -7.935 -6.548 1.00 79.00 97 GLU A N 1
ATOM 758 C CA . GLU A 1 97 ? 30.371 -8.400 -5.230 1.00 79.00 97 GLU A CA 1
ATOM 759 C C . GLU A 1 97 ? 30.843 -9.862 -5.261 1.00 79.00 97 GLU A C 1
ATOM 761 O O . GLU A 1 97 ? 31.702 -10.254 -4.475 1.00 79.00 97 GLU A O 1
ATOM 766 N N . SER A 1 98 ? 30.319 -10.668 -6.192 1.00 84.81 98 SER A N 1
ATOM 767 C CA . SER A 1 98 ? 30.654 -12.085 -6.330 1.00 84.81 98 SER A CA 1
ATOM 768 C C . SER A 1 98 ? 30.603 -12.567 -7.784 1.00 84.81 98 SER A C 1
ATOM 770 O O . SER A 1 98 ? 29.929 -11.986 -8.639 1.00 84.81 98 SER A O 1
ATOM 772 N N . GLN A 1 99 ? 31.290 -13.683 -8.060 1.00 87.62 99 GLN A N 1
ATOM 773 C CA . GLN A 1 99 ? 31.214 -14.373 -9.353 1.00 87.62 99 GLN A CA 1
ATOM 774 C C . GLN A 1 99 ? 29.793 -14.876 -9.647 1.00 87.62 99 GLN A C 1
ATOM 776 O O . GLN A 1 99 ? 29.355 -14.846 -10.796 1.00 87.62 99 GLN A O 1
ATOM 781 N N . GLU A 1 100 ? 29.051 -15.290 -8.616 1.00 89.12 100 GLU A N 1
ATOM 782 C CA . GLU A 1 100 ? 27.639 -15.642 -8.765 1.00 89.12 100 GLU A CA 1
ATOM 783 C C . GLU A 1 100 ? 26.835 -14.443 -9.281 1.00 89.12 100 GLU A C 1
ATOM 785 O O . GLU A 1 100 ? 26.087 -14.589 -10.244 1.00 89.12 100 GLU A O 1
ATOM 790 N N . GLY A 1 101 ? 27.044 -13.247 -8.720 1.00 86.75 101 GLY A N 1
ATOM 791 C CA . GLY A 1 101 ? 26.364 -12.031 -9.167 1.00 86.75 101 GLY A CA 1
ATOM 792 C C . GLY A 1 101 ? 26.611 -11.716 -10.648 1.00 86.75 101 GLY A C 1
ATOM 793 O O . GLY A 1 101 ? 25.677 -11.355 -11.372 1.00 86.75 101 GLY A O 1
ATOM 794 N N . LEU A 1 102 ? 27.839 -11.921 -11.134 1.00 89.69 102 LEU A N 1
ATOM 795 C CA . LEU A 1 102 ? 28.157 -11.794 -12.560 1.00 89.69 102 LEU A CA 1
ATOM 796 C C . LEU A 1 102 ? 27.402 -12.837 -13.399 1.00 89.69 102 LEU A C 1
ATOM 798 O O . LEU A 1 102 ? 26.740 -12.475 -14.371 1.00 89.69 102 LEU A O 1
ATOM 802 N N . LEU A 1 103 ? 27.441 -14.115 -13.011 1.00 91.25 103 LEU A N 1
ATOM 803 C CA . LEU A 1 103 ? 26.745 -15.192 -13.729 1.00 91.25 103 LEU A CA 1
ATOM 804 C C . LEU A 1 103 ? 25.227 -14.971 -13.777 1.00 91.25 103 LEU A C 1
ATOM 806 O O . LEU A 1 103 ? 24.603 -15.185 -14.818 1.00 91.25 103 LEU A O 1
ATOM 810 N N . LYS A 1 104 ? 24.624 -14.492 -12.683 1.00 90.12 104 LYS A N 1
ATOM 811 C CA . LYS A 1 104 ? 23.202 -14.119 -12.637 1.00 90.12 104 LYS A CA 1
ATOM 812 C C . LYS A 1 104 ? 22.894 -12.946 -13.563 1.00 90.12 104 LYS A C 1
ATOM 814 O O . LYS A 1 104 ? 21.873 -12.976 -14.241 1.00 90.12 104 LYS A O 1
ATOM 819 N N . SER A 1 105 ? 23.788 -11.958 -13.636 1.00 90.56 105 SER A N 1
ATOM 820 C CA . SER A 1 105 ? 23.643 -10.816 -14.549 1.00 90.56 105 SER A CA 1
ATOM 821 C C . SER A 1 105 ? 23.697 -11.252 -16.017 1.00 90.56 105 SER A C 1
ATOM 823 O O . SER A 1 105 ? 22.894 -10.791 -16.821 1.00 90.56 105 SER A O 1
ATOM 825 N N . ILE A 1 106 ? 24.606 -12.171 -16.361 1.00 93.44 106 ILE A N 1
ATOM 826 C CA . ILE A 1 106 ? 24.696 -12.774 -17.701 1.00 93.44 106 ILE A CA 1
ATOM 827 C C . ILE A 1 106 ? 23.406 -13.529 -18.032 1.00 93.44 106 ILE A C 1
ATOM 829 O O . ILE A 1 106 ? 22.770 -13.243 -19.040 1.00 93.44 106 ILE A O 1
ATOM 833 N N . THR A 1 107 ? 22.983 -14.421 -17.134 1.00 92.12 107 THR A N 1
ATOM 834 C CA . THR A 1 107 ? 21.782 -15.253 -17.311 1.00 92.12 107 THR A CA 1
ATOM 835 C C . THR A 1 107 ? 20.530 -14.407 -17.553 1.00 92.12 107 THR A C 1
ATOM 837 O O . THR A 1 107 ? 19.697 -14.739 -18.391 1.00 92.12 107 THR A O 1
ATOM 840 N N . GLU A 1 108 ? 20.380 -13.3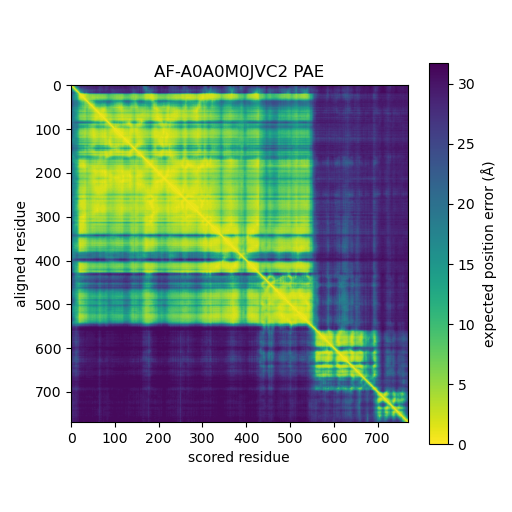01 -16.827 1.00 91.75 108 GLU A N 1
ATOM 841 C CA . GLU A 1 108 ? 19.226 -12.414 -16.968 1.00 91.75 108 GLU A CA 1
ATOM 842 C C . GLU A 1 108 ? 19.286 -11.564 -18.246 1.00 91.75 108 GLU A C 1
ATOM 844 O O . GLU A 1 108 ? 18.247 -11.309 -18.854 1.00 91.75 108 GLU A O 1
ATOM 849 N N . ALA A 1 109 ? 20.481 -11.170 -18.699 1.00 93.75 109 ALA A N 1
ATOM 850 C CA . ALA A 1 109 ? 20.648 -10.521 -19.997 1.00 93.75 109 ALA A CA 1
ATOM 851 C C . ALA A 1 109 ? 20.255 -11.470 -21.145 1.00 93.75 109 ALA A C 1
ATOM 853 O O . ALA A 1 109 ? 19.485 -11.080 -22.026 1.00 93.75 109 ALA A O 1
ATOM 854 N N . ASP A 1 110 ? 20.697 -12.730 -21.085 1.00 94.62 110 ASP A N 1
ATOM 855 C CA . ASP A 1 110 ? 20.297 -13.780 -22.029 1.00 94.62 110 ASP A CA 1
ATOM 856 C C . ASP A 1 110 ? 18.786 -14.047 -21.970 1.00 94.62 110 ASP A C 1
ATOM 858 O O . ASP A 1 110 ? 18.129 -14.180 -23.004 1.00 94.62 110 ASP A O 1
ATOM 862 N N . ARG A 1 111 ? 18.195 -14.052 -20.767 1.00 93.00 111 ARG A N 1
ATOM 863 C CA . ARG A 1 111 ? 16.742 -14.166 -20.585 1.00 93.00 111 ARG A CA 1
ATOM 864 C C . ARG A 1 111 ? 15.998 -13.011 -21.240 1.00 93.00 111 ARG A C 1
ATOM 866 O O . ARG A 1 111 ? 15.007 -13.254 -21.920 1.00 93.00 111 ARG A O 1
ATOM 873 N N . GLY A 1 112 ? 16.472 -11.778 -21.065 1.00 94.00 112 GLY A N 1
ATOM 874 C CA . GLY A 1 112 ? 15.892 -10.597 -21.698 1.00 94.00 112 GLY A CA 1
ATOM 875 C C . GLY A 1 112 ? 15.914 -10.688 -23.225 1.00 94.00 112 GLY A C 1
ATOM 876 O O . GLY A 1 112 ? 14.914 -10.367 -23.865 1.00 94.00 112 GLY A O 1
ATOM 877 N N . LEU A 1 113 ? 17.014 -11.183 -23.801 1.00 94.81 113 LEU A N 1
ATOM 878 C CA . LEU A 1 113 ? 17.139 -11.428 -25.241 1.00 94.81 113 LEU A CA 1
ATOM 879 C C . LEU A 1 113 ? 16.162 -12.513 -25.723 1.00 94.81 113 LEU A C 1
ATOM 881 O O . LEU A 1 113 ? 15.419 -12.296 -26.677 1.00 94.81 113 LEU A O 1
ATOM 885 N N . LEU A 1 114 ? 16.119 -13.662 -25.044 1.00 92.62 114 LEU A N 1
ATOM 886 C CA . LEU A 1 114 ? 15.265 -14.796 -25.420 1.00 92.62 114 LEU A CA 1
ATOM 887 C C . LEU A 1 114 ? 13.769 -14.508 -25.233 1.00 92.62 114 LEU A C 1
ATOM 889 O O . LEU A 1 114 ? 12.950 -14.924 -26.050 1.00 92.62 114 LEU A O 1
ATOM 893 N N . ALA A 1 115 ? 13.406 -13.765 -24.186 1.00 91.50 115 ALA A N 1
ATOM 894 C CA . ALA A 1 115 ? 12.028 -13.361 -23.930 1.00 91.50 115 ALA A CA 1
ATOM 895 C C . ALA A 1 115 ? 11.544 -12.236 -24.869 1.00 91.50 115 ALA A C 1
ATOM 897 O O . ALA A 1 115 ? 10.349 -11.930 -24.882 1.00 91.50 115 ALA A O 1
ATOM 898 N N . GLY A 1 116 ? 12.454 -11.621 -25.638 1.00 92.81 116 GLY A N 1
ATOM 899 C CA . GLY A 1 116 ? 12.169 -10.485 -26.517 1.00 92.81 116 GLY A CA 1
ATOM 900 C C . GLY A 1 116 ? 11.975 -9.161 -25.774 1.00 92.81 116 GLY A C 1
ATOM 901 O O . GLY A 1 116 ? 11.355 -8.247 -26.317 1.00 92.81 116 GLY A O 1
ATOM 902 N N . ALA A 1 117 ? 12.464 -9.063 -24.533 1.00 95.12 117 ALA A N 1
ATOM 903 C CA . ALA A 1 117 ? 12.463 -7.840 -23.729 1.00 95.12 117 ALA A CA 1
ATOM 904 C C . ALA A 1 117 ? 13.650 -6.914 -24.039 1.00 95.12 117 ALA A C 1
ATOM 906 O O . ALA A 1 117 ? 13.593 -5.703 -23.804 1.00 95.12 117 ALA A O 1
ATOM 907 N N . MET A 1 118 ? 14.715 -7.504 -24.575 1.00 96.00 118 MET A N 1
ATOM 908 C CA . MET A 1 118 ? 15.931 -6.849 -25.028 1.00 96.00 118 MET A CA 1
ATOM 909 C C . MET A 1 118 ? 16.268 -7.340 -26.432 1.00 96.00 118 MET A C 1
ATOM 911 O O . MET A 1 118 ? 15.936 -8.463 -26.804 1.00 96.00 118 MET A O 1
ATOM 915 N N . GLU A 1 119 ? 17.014 -6.541 -27.182 1.00 96.38 119 GLU A N 1
ATOM 916 C CA . GLU A 1 119 ? 17.670 -6.993 -28.408 1.00 96.38 119 GLU A CA 1
ATOM 917 C C . GLU A 1 119 ? 19.051 -6.345 -28.532 1.00 96.38 119 GLU A C 1
ATOM 919 O O . GLU A 1 119 ? 19.323 -5.295 -27.938 1.00 96.38 119 GLU A O 1
ATOM 924 N N . TYR A 1 120 ? 19.949 -6.982 -29.283 1.00 97.94 120 TYR A N 1
ATOM 925 C CA . TYR A 1 120 ? 21.222 -6.353 -29.616 1.00 97.94 120 TYR A CA 1
ATOM 926 C C . TYR A 1 120 ? 20.989 -5.149 -30.521 1.00 97.94 120 TYR A C 1
ATOM 928 O O . TYR A 1 120 ? 20.188 -5.216 -31.453 1.00 97.94 120 TYR A O 1
ATOM 936 N N . VAL A 1 121 ? 21.751 -4.080 -30.291 1.00 97.19 121 VAL A N 1
ATOM 937 C CA . VAL A 1 121 ? 21.726 -2.912 -31.174 1.00 97.19 121 VAL A CA 1
ATOM 938 C C . VAL A 1 121 ? 22.175 -3.353 -32.576 1.00 97.19 121 VAL A C 1
ATOM 940 O O . VAL A 1 121 ? 23.284 -3.886 -32.715 1.00 97.19 121 VAL A O 1
ATOM 943 N N . PRO A 1 122 ? 21.352 -3.154 -33.623 1.00 95.38 122 PRO A N 1
ATOM 944 C CA . PRO A 1 122 ? 21.717 -3.517 -34.985 1.00 95.38 122 PRO A CA 1
ATOM 945 C C . PRO A 1 122 ? 22.964 -2.766 -35.452 1.00 95.38 122 PRO A C 1
ATOM 947 O O . PRO A 1 122 ? 23.141 -1.591 -35.135 1.00 95.38 122 PRO A O 1
ATOM 950 N N . ALA A 1 123 ? 23.797 -3.410 -36.274 1.00 94.50 123 ALA A N 1
ATOM 951 C CA . ALA A 1 123 ? 25.071 -2.839 -36.723 1.00 94.50 123 ALA A CA 1
ATOM 952 C C . ALA A 1 123 ? 24.922 -1.442 -37.356 1.00 94.50 123 ALA A C 1
ATOM 954 O O . ALA A 1 123 ? 25.690 -0.537 -37.043 1.00 94.50 123 ALA A O 1
ATOM 955 N N . HIS A 1 124 ? 23.882 -1.239 -38.171 1.00 94.69 124 HIS A N 1
ATOM 956 C CA . HIS A 1 124 ? 23.600 0.038 -38.837 1.00 94.69 124 HIS A CA 1
ATOM 957 C C . HIS A 1 124 ? 23.150 1.164 -37.883 1.00 94.69 124 HIS A C 1
ATOM 959 O O . HIS A 1 124 ? 23.090 2.317 -38.294 1.00 94.69 124 HIS A O 1
ATOM 965 N N . ARG A 1 125 ? 22.834 0.849 -36.618 1.00 95.19 125 ARG A N 1
ATOM 966 C CA . ARG A 1 125 ? 22.404 1.802 -35.575 1.00 95.19 125 ARG A CA 1
ATOM 967 C C . ARG A 1 125 ? 23.492 2.063 -34.530 1.00 95.19 125 ARG A C 1
ATOM 969 O O . ARG A 1 125 ? 23.297 2.910 -33.665 1.00 95.19 125 ARG A O 1
ATOM 976 N N . LEU A 1 126 ? 24.623 1.350 -34.581 1.00 94.31 126 LEU A N 1
ATOM 977 C CA . LEU A 1 126 ? 25.677 1.462 -33.566 1.00 94.31 126 LEU A CA 1
ATOM 978 C C . LEU A 1 126 ? 26.267 2.871 -33.490 1.00 94.31 126 LEU A C 1
ATOM 980 O O . LEU A 1 126 ? 26.413 3.388 -32.388 1.00 94.31 126 LEU A O 1
ATOM 984 N N . ALA A 1 127 ? 26.567 3.488 -34.638 1.00 92.56 127 ALA A N 1
ATOM 985 C CA . ALA A 1 127 ? 27.107 4.848 -34.684 1.00 92.56 127 ALA A CA 1
ATOM 986 C C . ALA A 1 127 ? 26.141 5.851 -34.034 1.00 92.56 127 ALA A C 1
ATOM 988 O O . ALA A 1 127 ? 26.531 6.560 -33.114 1.00 92.56 127 ALA A O 1
ATOM 989 N N . GLU A 1 128 ? 24.854 5.809 -34.404 1.00 91.69 128 GLU A N 1
ATOM 990 C CA . GLU A 1 128 ? 23.830 6.667 -33.792 1.00 91.69 128 GLU A CA 1
ATOM 991 C C . GLU A 1 128 ? 23.763 6.480 -32.272 1.00 91.69 128 GLU A C 1
ATOM 993 O O . GLU A 1 128 ? 23.707 7.460 -31.534 1.00 91.69 128 GLU A O 1
ATOM 998 N N . VAL A 1 129 ? 23.752 5.236 -31.786 1.00 92.62 129 VAL A N 1
ATOM 999 C CA . VAL A 1 129 ? 23.680 4.958 -30.345 1.00 92.62 129 VAL A CA 1
ATOM 1000 C C . VAL A 1 129 ? 24.917 5.494 -29.622 1.00 92.62 129 VAL A C 1
ATOM 1002 O O . VAL A 1 129 ? 24.789 6.143 -28.589 1.00 92.62 129 VAL A O 1
ATOM 1005 N N . LEU A 1 130 ? 26.112 5.283 -30.172 1.00 91.88 130 LEU A N 1
ATOM 1006 C CA . LEU A 1 130 ? 27.352 5.793 -29.580 1.00 91.88 130 LEU A CA 1
ATOM 1007 C C . LEU A 1 130 ? 27.428 7.329 -29.587 1.00 91.88 130 LEU A C 1
ATOM 1009 O O . LEU A 1 130 ? 28.080 7.897 -28.718 1.00 91.88 130 LEU A O 1
ATOM 1013 N N . GLU A 1 131 ? 26.747 7.993 -30.522 1.00 90.06 131 GLU A N 1
ATOM 1014 C CA . GLU A 1 131 ? 26.729 9.454 -30.678 1.00 90.06 131 GLU A CA 1
ATOM 1015 C C . GLU A 1 131 ? 25.523 10.147 -30.027 1.00 90.06 131 GLU A C 1
ATOM 1017 O O . GLU A 1 131 ? 25.472 11.377 -30.009 1.00 90.06 131 GLU A O 1
ATOM 1022 N N . SER A 1 132 ? 24.543 9.409 -29.490 1.00 87.38 132 SER A N 1
ATOM 1023 C CA . SER A 1 132 ? 23.307 10.015 -28.955 1.00 87.38 132 SER A CA 1
ATOM 1024 C C . SER A 1 132 ? 22.728 9.370 -27.690 1.00 87.38 132 SER A C 1
ATOM 1026 O O . SER A 1 132 ? 21.717 9.848 -27.162 1.00 87.38 132 SER A O 1
ATOM 1028 N N . SER A 1 133 ? 23.340 8.298 -27.180 1.00 91.25 133 SER A N 1
ATOM 1029 C CA . SER A 1 133 ? 22.829 7.549 -26.030 1.00 91.25 133 SER A CA 1
ATOM 1030 C C . SER A 1 133 ? 23.728 7.645 -24.802 1.00 91.25 133 SER A C 1
ATOM 1032 O O . SER A 1 133 ? 24.951 7.737 -24.884 1.00 91.25 133 SER A O 1
ATOM 1034 N N . THR A 1 134 ? 23.106 7.514 -23.631 1.00 92.56 134 THR A N 1
ATOM 1035 C CA . THR A 1 134 ? 23.803 7.079 -22.420 1.00 92.56 134 THR A CA 1
ATOM 1036 C C . THR A 1 134 ? 23.779 5.559 -22.344 1.00 92.56 134 THR A C 1
ATOM 1038 O O . THR A 1 134 ? 22.703 4.960 -22.340 1.00 92.56 134 THR A O 1
ATOM 1041 N N . ILE A 1 135 ? 24.954 4.942 -22.256 1.00 95.00 135 ILE A N 1
ATOM 1042 C CA . ILE A 1 135 ? 25.099 3.512 -21.987 1.00 95.00 135 ILE A CA 1
ATOM 1043 C C . ILE A 1 135 ? 25.106 3.327 -20.467 1.00 95.00 135 ILE A C 1
ATOM 1045 O O . ILE A 1 135 ? 26.058 3.710 -19.782 1.00 95.00 135 ILE A O 1
ATOM 1049 N N . SER A 1 136 ? 24.013 2.769 -19.949 1.00 94.38 136 SER A N 1
ATOM 1050 C CA . SER A 1 136 ? 23.797 2.546 -18.519 1.00 94.38 136 SER A CA 1
ATOM 1051 C C . SER A 1 136 ? 24.418 1.225 -18.035 1.00 94.38 136 SER A C 1
ATOM 1053 O O . SER A 1 136 ? 24.440 0.240 -18.784 1.00 94.38 136 SER A O 1
ATOM 1055 N N . PRO A 1 137 ? 24.870 1.154 -16.768 1.00 92.06 137 PRO A N 1
ATOM 1056 C CA . PRO A 1 137 ? 25.358 -0.074 -16.166 1.00 92.06 137 PRO A CA 1
ATOM 1057 C C . PRO A 1 137 ? 24.197 -0.899 -15.596 1.00 92.06 137 PRO A C 1
ATOM 1059 O O . PRO A 1 137 ? 23.045 -0.459 -15.524 1.00 92.06 137 PRO A O 1
ATOM 1062 N N . TRP A 1 138 ? 24.517 -2.107 -15.143 1.00 87.50 138 TRP A N 1
ATOM 1063 C CA . TRP A 1 138 ? 23.588 -2.975 -14.425 1.00 87.50 138 TRP A CA 1
ATOM 1064 C C . TRP A 1 138 ? 23.845 -2.912 -12.920 1.00 87.50 138 TRP A C 1
ATOM 1066 O O . TRP A 1 138 ? 24.989 -2.838 -12.479 1.00 87.50 138 TRP A O 1
ATOM 1076 N N . THR A 1 139 ? 22.774 -3.001 -12.138 1.00 82.50 139 THR A N 1
ATOM 1077 C CA . THR A 1 139 ? 22.807 -3.158 -10.679 1.00 82.50 139 THR A CA 1
ATOM 1078 C C . THR A 1 139 ? 22.169 -4.482 -10.311 1.00 82.50 139 THR A C 1
ATOM 1080 O O . THR A 1 139 ? 21.099 -4.819 -10.820 1.00 82.50 139 THR A O 1
ATOM 1083 N N . ILE A 1 140 ? 22.815 -5.230 -9.423 1.00 83.94 140 ILE A N 1
ATOM 1084 C CA . ILE A 1 140 ? 22.304 -6.499 -8.920 1.00 83.94 140 ILE A CA 1
ATOM 1085 C C . ILE A 1 140 ? 22.227 -6.451 -7.396 1.00 83.94 140 ILE A C 1
ATOM 1087 O O . ILE A 1 140 ? 23.152 -5.980 -6.741 1.00 83.94 140 ILE A O 1
ATOM 1091 N N . ALA A 1 141 ? 21.115 -6.925 -6.841 1.00 80.94 141 ALA A N 1
ATOM 1092 C CA . ALA A 1 141 ? 20.909 -7.039 -5.404 1.00 80.94 141 ALA A CA 1
ATOM 1093 C C . ALA A 1 141 ? 20.571 -8.487 -5.033 1.00 80.94 141 ALA A C 1
ATOM 1095 O O . ALA A 1 141 ? 19.601 -9.054 -5.554 1.00 80.94 141 ALA A O 1
ATOM 1096 N N . ASP A 1 142 ? 21.347 -9.062 -4.114 1.00 82.69 142 ASP A N 1
ATOM 1097 C CA . ASP A 1 142 ? 20.995 -10.317 -3.452 1.00 82.69 142 ASP A CA 1
ATOM 1098 C C . ASP A 1 142 ? 19.917 -10.042 -2.395 1.00 82.69 142 ASP A C 1
ATOM 1100 O O . ASP A 1 142 ? 20.101 -9.238 -1.481 1.00 82.69 142 ASP A O 1
ATOM 1104 N N . GLN A 1 143 ? 18.757 -10.681 -2.531 1.00 75.56 143 GLN A N 1
ATOM 1105 C CA . GLN A 1 143 ? 17.679 -10.594 -1.543 1.00 75.56 143 GLN A CA 1
ATOM 1106 C C . GLN A 1 143 ? 17.732 -11.728 -0.507 1.00 75.56 143 GLN A C 1
ATOM 1108 O O . GLN A 1 143 ? 16.828 -11.829 0.329 1.00 75.56 143 GLN A O 1
ATOM 1113 N N . GLY A 1 144 ? 18.753 -12.584 -0.567 1.00 71.25 144 GLY A N 1
ATOM 1114 C CA . GLY A 1 144 ? 18.882 -13.801 0.218 1.00 71.25 144 GLY A CA 1
ATOM 1115 C C . GLY A 1 144 ? 18.001 -14.940 -0.305 1.00 71.25 144 GLY A C 1
ATOM 1116 O O . GLY A 1 144 ? 17.038 -14.750 -1.054 1.00 71.25 144 GLY A O 1
ATOM 1117 N N . GLY A 1 145 ? 18.335 -16.172 0.095 1.00 67.69 145 GLY A N 1
ATOM 1118 C CA . GLY A 1 145 ? 17.583 -17.371 -0.300 1.00 67.69 145 GLY A CA 1
ATOM 1119 C C . GLY A 1 145 ? 17.625 -17.660 -1.806 1.00 67.69 145 GLY A C 1
ATOM 1120 O O . GLY A 1 145 ? 16.657 -18.189 -2.351 1.00 67.69 145 GLY A O 1
ATOM 1121 N N . GLY A 1 146 ? 18.709 -17.263 -2.486 1.00 70.38 146 GLY A N 1
ATOM 1122 C CA . GLY A 1 146 ? 18.920 -17.472 -3.924 1.00 70.38 146 GLY A CA 1
ATOM 1123 C C . GLY A 1 146 ? 18.096 -16.554 -4.834 1.00 70.38 146 GLY A C 1
ATOM 1124 O O . GLY A 1 146 ? 18.040 -16.780 -6.047 1.00 70.38 146 GLY A O 1
ATOM 1125 N N . LYS A 1 147 ? 17.431 -15.533 -4.276 1.00 75.62 147 LYS A N 1
ATOM 1126 C CA . LYS A 1 147 ? 16.624 -14.576 -5.034 1.00 75.62 147 LYS A CA 1
ATOM 1127 C C . LYS A 1 147 ? 17.437 -13.324 -5.345 1.00 75.62 147 LYS A C 1
ATOM 1129 O O . LYS A 1 147 ? 17.681 -12.497 -4.477 1.00 75.62 147 LYS A O 1
ATOM 1134 N N . TRP A 1 148 ? 17.740 -13.149 -6.620 1.00 81.44 148 TRP A N 1
ATOM 1135 C CA . TRP A 1 148 ? 18.452 -11.988 -7.134 1.00 81.44 148 TRP A CA 1
ATOM 1136 C C . TRP A 1 148 ? 17.476 -11.028 -7.818 1.00 81.44 148 TRP A C 1
ATOM 1138 O O . TRP A 1 148 ? 16.535 -11.465 -8.486 1.00 81.44 148 TRP A O 1
ATOM 1148 N N . ARG A 1 149 ? 17.676 -9.719 -7.644 1.00 82.06 149 ARG A N 1
ATOM 1149 C CA . ARG A 1 149 ? 16.984 -8.688 -8.427 1.00 82.06 149 ARG A CA 1
ATOM 1150 C C . ARG A 1 149 ? 17.993 -7.889 -9.219 1.00 82.06 149 ARG A C 1
ATOM 1152 O O . ARG A 1 149 ? 18.920 -7.323 -8.650 1.00 82.06 149 ARG A O 1
ATOM 1159 N N . LEU A 1 150 ? 17.771 -7.843 -10.521 1.00 86.31 150 LEU A N 1
ATOM 1160 C CA . LEU A 1 150 ? 18.624 -7.150 -11.458 1.00 86.31 150 LEU A CA 1
ATOM 1161 C C . LEU A 1 150 ? 17.866 -5.944 -12.023 1.00 86.31 150 LEU A C 1
ATOM 1163 O O . LEU A 1 150 ? 16.704 -6.065 -12.409 1.00 86.31 150 LEU A O 1
ATOM 1167 N N . CYS A 1 151 ? 18.518 -4.787 -12.042 1.00 87.38 151 CYS A N 1
ATOM 1168 C CA . CYS A 1 151 ? 17.957 -3.529 -12.519 1.00 87.38 151 CYS A CA 1
ATOM 1169 C C . CYS A 1 151 ? 18.971 -2.816 -13.410 1.00 87.38 151 CYS A C 1
ATOM 1171 O O . CYS A 1 151 ? 20.156 -2.738 -13.078 1.00 87.38 151 CYS A O 1
ATOM 1173 N N . HIS A 1 152 ? 18.504 -2.229 -14.505 1.00 92.19 152 HIS A N 1
ATOM 1174 C CA . HIS A 1 152 ? 19.326 -1.309 -15.280 1.00 92.19 152 HIS A CA 1
ATOM 1175 C C . HIS A 1 152 ? 19.395 0.023 -14.537 1.00 92.19 152 HIS A C 1
ATOM 1177 O O . HIS A 1 152 ? 18.369 0.546 -14.097 1.00 92.19 152 HIS A O 1
ATOM 1183 N N . ASP A 1 153 ? 20.580 0.602 -14.392 1.00 92.75 153 ASP A N 1
ATOM 1184 C CA . ASP A 1 153 ? 20.702 1.884 -13.714 1.00 92.75 153 ASP A CA 1
ATOM 1185 C C . ASP A 1 153 ? 20.556 3.044 -14.699 1.00 92.75 153 ASP A C 1
ATOM 1187 O O . ASP A 1 153 ? 21.526 3.623 -15.188 1.00 92.75 153 ASP A O 1
ATOM 1191 N N . TYR A 1 154 ? 19.312 3.414 -14.989 1.00 93.31 154 TYR A N 1
ATOM 1192 C CA . TYR A 1 154 ? 19.021 4.605 -15.788 1.00 93.31 154 TYR A CA 1
ATOM 1193 C C . TYR A 1 154 ? 19.096 5.908 -14.973 1.00 93.31 154 TYR A C 1
ATOM 1195 O O . TYR A 1 154 ? 18.901 6.987 -15.536 1.00 93.31 154 TYR A O 1
ATOM 1203 N N . SER A 1 155 ? 19.405 5.857 -13.665 1.00 90.38 155 SER A N 1
ATOM 1204 C CA . SER A 1 155 ? 19.522 7.049 -12.803 1.00 90.38 155 SER A CA 1
ATOM 1205 C C . SER A 1 155 ? 20.745 7.917 -13.116 1.00 90.38 155 SER A C 1
ATOM 1207 O O . SER A 1 155 ? 20.769 9.108 -12.785 1.00 90.38 155 SER A O 1
ATOM 1209 N N . VAL A 1 156 ? 21.738 7.345 -13.798 1.00 89.12 156 VAL A N 1
ATOM 1210 C CA . VAL A 1 156 ? 22.949 8.046 -14.247 1.00 89.12 156 VAL A CA 1
ATOM 1211 C C . VAL A 1 156 ? 22.759 8.798 -15.569 1.00 89.12 156 VAL A C 1
ATOM 1213 O O . VAL A 1 156 ? 23.558 9.677 -15.875 1.00 89.12 156 VAL A O 1
ATOM 1216 N N . GLY A 1 157 ? 21.686 8.506 -16.310 1.00 89.44 157 GLY A N 1
ATOM 1217 C CA . GLY A 1 157 ? 21.401 9.073 -17.630 1.00 89.44 157 GLY A CA 1
ATOM 1218 C C . GLY A 1 157 ? 19.924 9.416 -17.790 1.00 89.44 157 GLY A C 1
ATOM 1219 O O . GLY A 1 157 ? 19.450 10.411 -17.246 1.00 89.44 157 GLY A O 1
ATOM 1220 N N . THR A 1 158 ? 19.190 8.577 -18.519 1.00 91.31 158 THR A N 1
ATOM 1221 C CA . THR A 1 158 ? 17.813 8.813 -18.989 1.00 91.31 158 THR A CA 1
ATOM 1222 C C . THR A 1 158 ? 16.835 9.291 -17.915 1.00 91.31 158 THR A C 1
ATOM 1224 O O . THR A 1 158 ? 16.087 10.238 -18.153 1.00 91.31 158 THR A O 1
ATOM 1227 N N . ASN A 1 159 ? 16.855 8.728 -16.704 1.00 92.62 159 ASN A N 1
ATOM 1228 C CA . ASN A 1 159 ? 15.920 9.139 -15.647 1.00 92.62 159 ASN A CA 1
ATOM 1229 C C . ASN A 1 159 ? 16.148 10.583 -15.159 1.00 92.62 159 ASN A C 1
ATOM 1231 O O . ASN A 1 159 ? 15.289 11.127 -14.471 1.00 92.62 159 ASN A O 1
ATOM 1235 N N . ARG A 1 160 ? 17.293 11.205 -15.473 1.00 89.31 160 ARG A N 1
ATOM 1236 C CA . ARG A 1 160 ? 17.603 12.593 -15.091 1.00 89.31 160 ARG A CA 1
ATOM 1237 C C . ARG A 1 160 ? 16.925 13.629 -15.975 1.00 89.31 160 ARG A C 1
ATOM 1239 O O . ARG A 1 160 ? 16.860 14.785 -15.574 1.00 89.31 160 ARG A O 1
ATOM 1246 N N . VAL A 1 161 ? 16.482 13.234 -17.166 1.00 87.25 161 VAL A N 1
ATOM 1247 C CA . VAL A 1 161 ? 16.001 14.147 -18.216 1.00 87.25 161 VAL A CA 1
ATOM 1248 C C . VAL A 1 161 ? 14.580 13.834 -18.691 1.00 87.25 161 VAL A C 1
ATOM 1250 O O . VAL A 1 161 ? 14.080 14.487 -19.603 1.00 87.25 161 VAL A O 1
ATOM 1253 N N . VAL A 1 162 ? 13.942 12.817 -18.108 1.00 88.69 162 VAL A N 1
ATOM 1254 C CA . VAL A 1 162 ? 12.599 12.353 -18.473 1.00 88.69 162 VAL A CA 1
ATOM 1255 C C . VAL A 1 162 ? 11.584 12.778 -17.410 1.00 88.69 162 VAL A C 1
ATOM 1257 O O . VAL A 1 162 ? 11.842 12.593 -16.216 1.00 88.69 162 VAL A O 1
ATOM 1260 N N . PRO A 1 163 ? 10.417 13.319 -17.812 1.00 82.69 163 PRO A N 1
ATOM 1261 C CA . PRO A 1 163 ? 9.348 13.656 -16.879 1.00 82.69 163 PRO A CA 1
ATOM 1262 C C . PRO A 1 163 ? 8.777 12.412 -16.239 1.00 82.69 163 PRO A C 1
ATOM 1264 O O . PRO A 1 163 ? 8.520 11.414 -16.901 1.00 82.69 163 PRO A O 1
ATOM 1267 N N . SER A 1 164 ? 8.569 12.515 -14.930 1.00 81.75 164 SER A N 1
ATOM 1268 C CA . SER A 1 164 ? 7.851 11.513 -14.171 1.00 81.75 164 SER A CA 1
ATOM 1269 C C . SER A 1 164 ? 6.703 12.152 -13.418 1.00 81.75 164 SER A C 1
ATOM 1271 O O . SER A 1 164 ? 6.852 13.210 -12.797 1.00 81.75 164 SER A O 1
ATOM 1273 N N . ALA A 1 165 ? 5.541 11.517 -13.511 1.00 77.94 165 ALA A N 1
ATOM 1274 C CA . ALA A 1 165 ? 4.351 11.933 -12.795 1.00 77.94 165 ALA A CA 1
ATOM 1275 C C . ALA A 1 165 ? 4.200 11.112 -11.512 1.00 77.94 165 ALA A C 1
ATOM 1277 O O . ALA A 1 165 ? 4.386 9.895 -11.499 1.00 77.94 165 ALA A O 1
ATOM 1278 N N . ALA A 1 166 ? 3.815 11.782 -10.425 1.00 75.75 166 ALA A N 1
ATOM 1279 C CA . ALA A 1 166 ? 3.415 11.079 -9.217 1.00 75.75 166 ALA A CA 1
ATOM 1280 C C . ALA A 1 166 ? 2.161 10.241 -9.505 1.00 75.75 166 ALA A C 1
ATOM 1282 O O . ALA A 1 166 ? 1.209 10.727 -10.115 1.00 75.75 166 ALA A O 1
ATOM 1283 N N . PHE A 1 167 ? 2.156 9.001 -9.029 1.00 74.19 167 PHE A N 1
ATOM 1284 C CA . PHE A 1 167 ? 0.997 8.121 -9.069 1.00 74.19 167 PHE A CA 1
ATOM 1285 C C . PHE A 1 167 ? 0.825 7.444 -7.709 1.00 74.19 167 PHE A C 1
ATOM 1287 O O . PHE A 1 167 ? 1.778 7.321 -6.934 1.00 74.19 167 PHE A O 1
ATOM 1294 N N . THR A 1 168 ? -0.405 7.041 -7.408 1.00 72.19 168 THR A N 1
ATOM 1295 C CA . THR A 1 168 ? -0.757 6.394 -6.143 1.00 72.19 168 THR A CA 1
ATOM 1296 C C . THR A 1 168 ? -1.070 4.937 -6.420 1.00 72.19 168 THR A C 1
ATOM 1298 O O . THR A 1 168 ? -1.795 4.628 -7.362 1.00 72.19 168 THR A O 1
ATOM 1301 N N . LEU A 1 169 ? -0.523 4.048 -5.598 1.00 79.00 169 LEU A N 1
ATOM 1302 C CA . LEU A 1 169 ? -0.849 2.632 -5.646 1.00 79.00 169 LEU A CA 1
ATOM 1303 C C . LEU A 1 169 ? -1.988 2.323 -4.666 1.00 79.00 169 LEU A C 1
ATOM 1305 O O . LEU A 1 169 ? -1.991 2.894 -3.570 1.00 79.00 169 LEU A O 1
ATOM 1309 N N . PRO A 1 170 ? -2.912 1.413 -5.019 1.00 78.62 170 PRO A N 1
ATOM 1310 C CA . PRO A 1 170 ? -3.903 0.906 -4.082 1.00 78.62 170 PRO A CA 1
ATOM 1311 C C . PRO A 1 170 ? -3.254 0.247 -2.862 1.00 78.62 170 PRO A C 1
ATOM 1313 O O . PRO A 1 170 ? -2.097 -0.175 -2.873 1.00 78.62 170 PRO A O 1
ATOM 1316 N N . SER A 1 171 ? -4.025 0.130 -1.798 1.00 84.00 171 SER A N 1
ATOM 1317 C CA . SER A 1 171 ? -3.661 -0.524 -0.555 1.00 84.00 171 SER A CA 1
ATOM 1318 C C . SER A 1 171 ? -4.593 -1.701 -0.278 1.00 84.00 171 SER A C 1
ATOM 1320 O O . SER A 1 171 ? -5.695 -1.811 -0.809 1.00 84.00 171 SER A O 1
ATOM 1322 N N . VAL A 1 172 ? -4.176 -2.576 0.634 1.00 86.06 172 VAL A N 1
ATOM 1323 C CA . VAL A 1 172 ? -5.022 -3.661 1.161 1.00 86.06 172 VAL A CA 1
ATOM 1324 C C . VAL A 1 172 ? -6.333 -3.144 1.783 1.00 86.06 172 VAL A C 1
ATOM 1326 O O . VAL A 1 172 ? -7.320 -3.870 1.856 1.00 86.06 172 VAL A O 1
ATOM 1329 N N . TRP A 1 173 ? -6.357 -1.879 2.210 1.00 88.12 173 TRP A N 1
ATOM 1330 C CA . TRP A 1 173 ? -7.508 -1.238 2.834 1.00 88.12 173 TRP A CA 1
ATOM 1331 C C . TRP A 1 173 ? -8.564 -0.813 1.816 1.00 88.12 173 TRP A C 1
ATOM 1333 O O . TRP A 1 173 ? -9.732 -0.738 2.178 1.00 88.12 173 TRP A O 1
ATOM 1343 N N . ASP A 1 174 ? -8.185 -0.610 0.552 1.00 87.81 174 ASP A N 1
ATOM 1344 C CA . ASP A 1 174 ? -9.140 -0.356 -0.530 1.00 87.81 174 ASP A CA 1
ATOM 1345 C C . ASP A 1 174 ? -9.943 -1.628 -0.840 1.00 87.81 174 ASP A C 1
ATOM 1347 O O . ASP A 1 174 ? -11.158 -1.579 -1.006 1.00 87.81 174 ASP A O 1
ATOM 1351 N N . ALA A 1 175 ? -9.284 -2.793 -0.785 1.00 89.19 175 ALA A N 1
ATOM 1352 C CA . ALA A 1 175 ? -9.937 -4.092 -0.927 1.00 89.19 175 ALA A CA 1
ATOM 1353 C C . ALA A 1 175 ? -10.906 -4.412 0.222 1.00 89.19 175 ALA A C 1
ATOM 1355 O O . ALA A 1 175 ? -11.883 -5.124 0.008 1.00 89.19 175 ALA A O 1
ATOM 1356 N N . ARG A 1 176 ? -10.669 -3.879 1.431 1.00 88.88 176 ARG A N 1
ATOM 1357 C CA . ARG A 1 176 ? -11.489 -4.141 2.630 1.00 88.88 176 ARG A CA 1
ATOM 1358 C C . ARG A 1 176 ? -12.972 -3.819 2.423 1.00 88.88 176 ARG A C 1
ATOM 1360 O O . ARG A 1 176 ? -13.807 -4.531 2.973 1.00 88.88 176 ARG A O 1
ATOM 1367 N N . ALA A 1 177 ? -13.290 -2.766 1.667 1.00 85.69 177 ALA A N 1
ATOM 1368 C CA . ALA A 1 177 ? -14.663 -2.295 1.468 1.00 85.69 177 ALA A CA 1
ATOM 1369 C C . ALA A 1 177 ? -15.559 -3.314 0.740 1.00 85.69 177 ALA A C 1
ATOM 1371 O O . ALA A 1 177 ? -16.769 -3.325 0.952 1.00 85.69 177 ALA A O 1
ATOM 1372 N N . ASP A 1 178 ? -14.961 -4.199 -0.058 1.00 91.06 178 ASP A N 1
ATOM 1373 C CA . ASP A 1 178 ? -15.671 -5.206 -0.848 1.00 91.06 178 ASP A CA 1
ATOM 1374 C C . ASP A 1 178 ? -15.803 -6.562 -0.123 1.00 91.06 178 ASP A C 1
ATOM 1376 O O . ASP A 1 178 ? -16.358 -7.514 -0.667 1.00 91.06 178 ASP A O 1
ATOM 1380 N N . ILE A 1 179 ? -15.278 -6.697 1.104 1.00 93.62 179 ILE A N 1
ATOM 1381 C CA . ILE A 1 179 ? -15.217 -7.990 1.801 1.00 93.62 179 ILE A CA 1
ATOM 1382 C C . ILE A 1 179 ? -16.456 -8.204 2.674 1.00 93.62 179 ILE A C 1
ATOM 1384 O O . ILE A 1 179 ? -16.579 -7.665 3.777 1.00 93.62 179 ILE A O 1
ATOM 1388 N N . LYS A 1 180 ? -17.347 -9.087 2.222 1.00 93.06 180 LYS A N 1
ATOM 1389 C CA . LYS A 1 180 ? -18.540 -9.538 2.952 1.00 93.06 180 LYS A CA 1
ATOM 1390 C C . LYS A 1 180 ? -18.262 -10.821 3.747 1.00 93.06 180 LYS A C 1
ATOM 1392 O O . LYS A 1 180 ? -17.270 -11.507 3.498 1.00 93.06 180 LYS A O 1
ATOM 1397 N N . PRO A 1 181 ? -19.130 -11.208 4.703 1.00 92.38 181 PRO A N 1
ATOM 1398 C CA . PRO A 1 181 ? -18.960 -12.457 5.455 1.00 92.38 181 PRO A CA 1
ATOM 1399 C C . PRO A 1 181 ? -18.853 -13.716 4.581 1.00 92.38 181 PRO A C 1
ATOM 1401 O O . PRO A 1 181 ? -18.170 -14.658 4.966 1.00 92.38 181 PRO A O 1
ATOM 1404 N N . GLY A 1 182 ? -19.478 -13.734 3.399 1.00 94.19 182 GLY A N 1
ATOM 1405 C CA . GLY A 1 182 ? -19.410 -14.846 2.442 1.00 94.19 182 GLY A CA 1
ATOM 1406 C C . GLY A 1 182 ? -18.178 -14.850 1.528 1.00 94.19 182 GLY A C 1
ATOM 1407 O O . GLY A 1 182 ? -17.923 -15.858 0.865 1.00 94.19 182 GLY A O 1
ATOM 1408 N N . SER A 1 183 ? -17.407 -13.757 1.498 1.00 97.06 183 SER A N 1
ATOM 1409 C CA . SER A 1 183 ? -16.449 -13.535 0.421 1.00 97.06 183 SER A CA 1
ATOM 1410 C C . SER A 1 183 ? -15.262 -14.497 0.432 1.00 97.06 183 SER A C 1
ATOM 1412 O O . SER A 1 183 ? -14.711 -14.813 1.493 1.00 97.06 183 SER A O 1
ATOM 1414 N N . HIS A 1 184 ? -14.831 -14.891 -0.767 1.00 98.38 184 HIS A N 1
ATOM 1415 C CA . HIS A 1 184 ? -13.607 -15.653 -1.012 1.00 98.38 184 HIS A CA 1
ATOM 1416 C C . HIS A 1 184 ? -12.654 -14.875 -1.915 1.00 98.38 184 HIS A C 1
ATOM 1418 O O . HIS A 1 184 ? -13.060 -14.037 -2.723 1.00 98.38 184 HIS A O 1
ATOM 1424 N N . PHE A 1 185 ? -11.375 -15.211 -1.817 1.00 98.31 185 PHE A N 1
ATOM 1425 C CA . PHE A 1 185 ? -10.299 -14.518 -2.502 1.00 98.31 185 PHE A CA 1
ATOM 1426 C C . PHE A 1 185 ? -9.582 -15.425 -3.488 1.00 98.31 185 PHE A C 1
ATOM 1428 O O . PHE A 1 185 ? -9.354 -16.602 -3.209 1.00 98.31 185 PHE A O 1
ATOM 1435 N N . ALA A 1 186 ? -9.149 -14.854 -4.604 1.00 98.06 186 ALA A N 1
ATOM 1436 C CA . ALA A 1 186 ? -8.153 -15.451 -5.478 1.00 98.06 186 ALA A CA 1
ATOM 1437 C C . ALA A 1 186 ? -7.104 -14.408 -5.861 1.00 98.06 186 ALA A C 1
ATOM 1439 O O . ALA A 1 186 ? -7.391 -13.215 -5.901 1.00 98.06 186 ALA A O 1
ATOM 1440 N N . LYS A 1 187 ? -5.878 -14.853 -6.128 1.00 96.50 187 LYS A N 1
ATOM 1441 C CA . LYS A 1 187 ? -4.763 -13.966 -6.473 1.00 96.50 187 LYS A CA 1
ATOM 1442 C C . LYS A 1 187 ? -4.001 -14.484 -7.679 1.00 96.50 187 LYS A C 1
ATOM 1444 O O . LYS A 1 187 ? -3.728 -15.681 -7.768 1.00 96.50 187 LYS A O 1
ATOM 1449 N N . TYR A 1 188 ? -3.614 -13.562 -8.549 1.00 96.56 188 TYR A N 1
ATOM 1450 C CA . TYR A 1 188 ? -2.770 -13.783 -9.716 1.00 96.56 188 TYR A CA 1
ATOM 1451 C C . TYR A 1 188 ? -1.590 -12.815 -9.677 1.00 96.56 188 TYR A C 1
ATOM 1453 O O . TYR A 1 188 ? -1.727 -11.694 -9.209 1.00 96.56 188 TYR A O 1
ATOM 1461 N N . ASP A 1 189 ? -0.447 -13.258 -10.186 1.00 94.31 189 ASP A N 1
ATOM 1462 C CA . ASP A 1 189 ? 0.761 -12.446 -10.358 1.00 94.31 189 ASP A CA 1
ATOM 1463 C C . ASP A 1 189 ? 1.063 -12.416 -11.856 1.00 94.31 189 ASP A C 1
ATOM 1465 O O . ASP A 1 189 ? 1.223 -13.476 -12.475 1.00 94.31 189 ASP A O 1
ATOM 1469 N N . ILE A 1 190 ? 1.072 -11.224 -12.448 1.00 93.62 190 ILE A N 1
ATOM 1470 C CA . ILE A 1 190 ? 1.451 -11.024 -13.844 1.00 93.62 190 ILE A CA 1
ATOM 1471 C C . ILE A 1 190 ? 2.942 -11.331 -13.962 1.00 93.62 190 ILE A C 1
ATOM 1473 O O . ILE A 1 190 ? 3.786 -10.806 -13.236 1.00 93.62 190 ILE A O 1
ATOM 1477 N N . ARG A 1 191 ? 3.276 -12.233 -14.879 1.00 91.31 191 ARG A N 1
ATOM 1478 C CA . ARG A 1 191 ? 4.643 -12.705 -15.053 1.00 91.31 191 ARG A CA 1
ATOM 1479 C C . ARG A 1 191 ? 5.445 -11.625 -15.773 1.00 91.31 191 ARG A C 1
ATOM 1481 O O . ARG A 1 191 ? 5.083 -11.271 -16.881 1.00 91.31 191 ARG A O 1
ATOM 1488 N N . ASP A 1 192 ? 6.575 -11.191 -15.213 1.00 90.19 192 ASP A N 1
ATOM 1489 C CA . ASP A 1 192 ? 7.465 -10.223 -15.877 1.00 90.19 192 ASP A CA 1
ATOM 1490 C C . ASP A 1 192 ? 6.683 -8.995 -16.399 1.00 90.19 192 ASP A C 1
ATOM 1492 O O . ASP A 1 192 ? 6.831 -8.599 -17.552 1.00 90.19 192 ASP A O 1
ATOM 1496 N N . GLY A 1 193 ? 5.783 -8.427 -15.583 1.00 92.06 193 GLY A N 1
ATOM 1497 C CA . GLY A 1 193 ? 4.723 -7.527 -16.052 1.00 92.06 193 GLY A CA 1
ATOM 1498 C C . GLY A 1 193 ? 5.187 -6.390 -16.958 1.00 92.06 193 GLY A C 1
ATOM 1499 O O . GLY A 1 193 ? 4.628 -6.214 -18.041 1.00 92.06 193 GLY A O 1
ATOM 1500 N N . PHE A 1 194 ? 6.274 -5.701 -16.598 1.00 94.56 194 PHE A N 1
ATOM 1501 C CA . PHE A 1 194 ? 6.845 -4.624 -17.416 1.00 94.56 194 PHE A CA 1
ATOM 1502 C C . PHE A 1 194 ? 7.172 -5.056 -18.854 1.00 94.56 194 PHE A C 1
ATOM 1504 O O . PHE A 1 194 ? 7.004 -4.274 -19.789 1.00 94.56 194 PHE A O 1
ATOM 1511 N N . TRP A 1 195 ? 7.553 -6.316 -19.069 1.00 94.94 195 TRP A N 1
ATOM 1512 C CA . TRP A 1 195 ? 7.912 -6.827 -20.391 1.00 94.94 195 TRP A CA 1
ATOM 1513 C C . TRP A 1 195 ? 6.725 -6.976 -21.348 1.00 94.94 195 TRP A C 1
ATOM 1515 O O . TRP A 1 195 ? 6.927 -7.169 -22.544 1.00 94.94 195 TRP A O 1
ATOM 1525 N N . HIS A 1 196 ? 5.493 -6.824 -20.865 1.00 94.94 196 HIS A N 1
ATOM 1526 C CA . HIS A 1 196 ? 4.314 -6.753 -21.727 1.00 94.94 196 HIS A CA 1
ATOM 1527 C C . HIS A 1 196 ? 4.189 -5.410 -22.448 1.00 94.94 196 HIS A C 1
ATOM 1529 O O . HIS A 1 196 ? 3.504 -5.325 -23.466 1.00 94.94 196 HIS A O 1
ATOM 1535 N N . VAL A 1 197 ? 4.841 -4.358 -21.946 1.00 96.75 197 VAL A N 1
ATOM 1536 C CA . VAL A 1 197 ? 4.683 -3.005 -22.479 1.00 96.75 197 VAL A CA 1
ATOM 1537 C C . VAL A 1 197 ? 5.813 -2.700 -23.473 1.00 96.75 197 VAL A C 1
ATOM 1539 O O . VAL A 1 197 ? 6.978 -2.688 -23.074 1.00 96.75 197 VAL A O 1
ATOM 1542 N N . PRO A 1 198 ? 5.511 -2.463 -24.763 1.00 97.06 198 PRO A N 1
ATOM 1543 C CA . PRO A 1 198 ? 6.495 -2.150 -25.806 1.00 97.06 198 PRO A CA 1
ATOM 1544 C C . PRO A 1 198 ? 7.151 -0.774 -25.634 1.00 97.06 198 PRO A C 1
ATOM 1546 O O . PRO A 1 198 ? 6.493 0.193 -25.261 1.00 97.06 198 PRO A O 1
ATOM 1549 N N . ILE A 1 199 ? 8.424 -0.660 -26.016 1.00 97.81 199 ILE A N 1
ATOM 1550 C CA . ILE A 1 199 ? 9.120 0.616 -26.244 1.00 97.81 199 ILE A CA 1
ATOM 1551 C C . ILE A 1 199 ? 9.031 0.974 -27.730 1.00 97.81 199 ILE A C 1
ATOM 1553 O O . ILE A 1 199 ? 9.221 0.113 -28.590 1.00 97.81 199 ILE A O 1
ATOM 1557 N N . ALA A 1 200 ? 8.761 2.244 -28.039 1.00 97.06 200 ALA A N 1
ATOM 1558 C CA . ALA A 1 200 ? 8.755 2.733 -29.414 1.00 97.06 200 ALA A CA 1
ATOM 1559 C C . ALA A 1 200 ? 10.156 2.651 -30.046 1.00 97.06 200 ALA A C 1
ATOM 1561 O O . ALA A 1 200 ? 11.159 2.914 -29.382 1.00 97.06 200 ALA A O 1
ATOM 1562 N N . GLU A 1 201 ? 10.228 2.345 -31.343 1.00 94.81 201 GLU A N 1
ATOM 1563 C CA . GLU A 1 201 ? 11.493 2.105 -32.060 1.00 94.81 201 GLU A CA 1
ATOM 1564 C C . GLU A 1 201 ? 12.514 3.247 -31.906 1.00 94.81 201 GLU A C 1
ATOM 1566 O O . GLU A 1 201 ? 13.682 3.026 -31.594 1.00 94.81 201 GLU A O 1
ATOM 1571 N N . ASP A 1 202 ? 12.060 4.493 -32.031 1.00 93.19 202 ASP A N 1
ATOM 1572 C CA . ASP A 1 202 ? 12.890 5.693 -31.896 1.00 93.19 202 ASP A CA 1
ATOM 1573 C C . ASP A 1 202 ? 13.327 5.986 -30.451 1.00 93.19 202 ASP A C 1
ATOM 1575 O O . ASP A 1 202 ? 14.254 6.765 -30.222 1.00 93.19 202 ASP A O 1
ATOM 1579 N N . SER A 1 203 ? 12.678 5.349 -29.475 1.00 95.31 203 SER A N 1
ATOM 1580 C CA . SER A 1 203 ? 12.931 5.527 -28.044 1.00 95.31 203 SER A CA 1
ATOM 1581 C C . SER A 1 203 ? 13.865 4.467 -27.456 1.00 95.31 203 SER A C 1
ATOM 1583 O O . SER A 1 203 ? 14.459 4.710 -26.405 1.00 95.31 203 SER A O 1
ATOM 1585 N N . LYS A 1 204 ? 14.085 3.334 -28.140 1.00 96.12 204 LYS A N 1
ATOM 1586 C CA . LYS A 1 204 ? 14.992 2.259 -27.683 1.00 96.12 204 LYS A CA 1
ATOM 1587 C C . LYS A 1 204 ? 16.412 2.762 -27.403 1.00 96.12 204 LYS A C 1
ATOM 1589 O O . LYS A 1 204 ? 17.031 2.372 -26.415 1.00 96.12 204 LYS A O 1
ATOM 1594 N N . LYS A 1 205 ? 16.901 3.727 -28.195 1.00 94.00 205 LYS A N 1
ATOM 1595 C CA . LYS A 1 205 ? 18.214 4.374 -27.997 1.00 94.00 205 LYS A CA 1
ATOM 1596 C C . LYS A 1 205 ? 18.359 5.124 -26.668 1.00 94.00 205 LYS A C 1
ATOM 1598 O O . LYS A 1 205 ? 19.461 5.510 -26.301 1.00 94.00 205 LYS A O 1
ATOM 1603 N N . ARG A 1 206 ? 17.275 5.348 -25.925 1.00 94.06 206 ARG A N 1
ATOM 1604 C CA . ARG A 1 206 ? 17.319 5.946 -24.582 1.00 94.06 206 ARG A CA 1
ATOM 1605 C C . ARG A 1 206 ? 17.472 4.904 -23.474 1.00 94.06 206 ARG A C 1
ATOM 1607 O O . ARG A 1 206 ? 17.633 5.284 -22.320 1.00 94.06 206 ARG A O 1
ATOM 1614 N N . LEU A 1 207 ? 17.418 3.611 -23.790 1.00 95.94 207 LEU A N 1
ATOM 1615 C CA . LEU A 1 207 ? 17.431 2.520 -22.816 1.00 95.94 207 LEU A CA 1
ATOM 1616 C C . LEU A 1 207 ? 18.521 1.492 -23.147 1.00 95.94 207 LEU A C 1
ATOM 1618 O O . LEU A 1 207 ? 18.250 0.297 -23.261 1.00 95.94 207 LEU A O 1
ATOM 1622 N N . VAL A 1 208 ? 19.761 1.962 -23.296 1.00 95.88 208 VAL A N 1
ATOM 1623 C CA . VAL A 1 208 ? 20.902 1.162 -23.766 1.00 95.88 208 VAL A CA 1
ATOM 1624 C C . VAL A 1 208 ? 21.761 0.686 -22.596 1.00 95.88 208 VAL A C 1
ATOM 1626 O O . VAL A 1 208 ? 22.073 1.458 -21.691 1.00 95.88 208 VAL A O 1
ATOM 1629 N N . VAL A 1 209 ? 22.170 -0.581 -22.636 1.00 95.62 209 VAL A N 1
ATOM 1630 C CA . VAL A 1 209 ? 23.109 -1.199 -21.688 1.00 95.62 209 VAL A CA 1
ATOM 1631 C C . VAL A 1 209 ? 24.091 -2.108 -22.437 1.00 95.62 209 VAL A C 1
ATOM 1633 O O . VAL A 1 209 ? 23.887 -2.446 -23.607 1.00 95.62 209 VAL A O 1
ATOM 1636 N N . ARG A 1 210 ? 25.167 -2.541 -21.774 1.00 95.12 210 ARG A N 1
ATOM 1637 C CA . ARG A 1 210 ? 26.029 -3.619 -22.289 1.00 95.12 210 ARG A CA 1
ATOM 1638 C C . ARG A 1 210 ? 25.599 -4.973 -21.756 1.00 95.12 210 ARG A C 1
ATOM 1640 O O . ARG A 1 210 ? 25.167 -5.084 -20.614 1.00 95.12 210 ARG A O 1
ATOM 1647 N N . HIS A 1 211 ? 25.782 -6.015 -22.555 1.00 95.44 211 HIS A N 1
ATOM 1648 C CA . HIS A 1 211 ? 25.674 -7.387 -22.084 1.00 95.44 211 HIS A CA 1
ATOM 1649 C C . HIS A 1 211 ? 26.835 -7.704 -21.117 1.00 95.44 211 HIS A C 1
ATOM 1651 O O . HIS A 1 211 ? 27.990 -7.629 -21.548 1.00 95.44 211 HIS A O 1
ATOM 1657 N N . PRO A 1 212 ? 26.580 -8.127 -19.862 1.00 92.94 212 PRO A N 1
ATOM 1658 C CA . PRO A 1 212 ? 27.629 -8.352 -18.858 1.00 92.94 212 PRO A CA 1
ATOM 1659 C C . PRO A 1 212 ? 28.717 -9.354 -19.271 1.00 92.94 212 PRO A C 1
ATOM 1661 O O . PRO A 1 212 ? 29.874 -9.192 -18.909 1.00 92.94 212 PRO A O 1
ATOM 1664 N N . GLY A 1 213 ? 28.353 -10.381 -20.047 1.00 92.50 213 GLY A N 1
ATOM 1665 C CA . GLY A 1 213 ? 29.290 -11.421 -20.497 1.00 92.50 213 GLY A CA 1
ATOM 1666 C C . GLY A 1 213 ? 30.009 -11.153 -21.826 1.00 92.50 213 GLY A C 1
ATOM 1667 O O . GLY A 1 213 ? 31.155 -11.550 -21.981 1.00 92.50 213 GLY A O 1
ATOM 1668 N N . THR A 1 214 ? 29.364 -10.495 -22.797 1.00 94.62 214 THR A N 1
ATOM 1669 C CA . THR A 1 214 ? 29.893 -10.349 -24.169 1.00 94.62 214 THR A CA 1
ATOM 1670 C C . THR A 1 214 ? 30.347 -8.924 -24.479 1.00 94.62 214 THR A C 1
ATOM 1672 O O . THR A 1 214 ? 30.961 -8.693 -25.514 1.00 94.62 214 THR A O 1
ATOM 1675 N N . GLY A 1 215 ? 29.996 -7.944 -23.638 1.00 93.06 215 GLY A N 1
ATOM 1676 C CA . GLY A 1 215 ? 30.288 -6.524 -23.851 1.00 93.06 215 GLY A CA 1
ATOM 1677 C C . GLY A 1 215 ? 29.488 -5.860 -24.981 1.00 93.06 215 GLY A C 1
ATOM 1678 O O . GLY A 1 215 ? 29.605 -4.648 -25.181 1.00 93.06 215 GLY A O 1
ATOM 1679 N N . ARG A 1 216 ? 28.658 -6.616 -25.713 1.00 95.88 216 ARG A N 1
ATOM 1680 C CA . ARG A 1 216 ? 27.855 -6.106 -26.835 1.00 95.88 216 ARG A CA 1
ATOM 1681 C C . ARG A 1 216 ? 26.776 -5.139 -26.351 1.00 95.88 216 ARG A C 1
ATOM 1683 O O . ARG A 1 216 ? 26.191 -5.346 -25.289 1.00 95.88 216 ARG A O 1
ATOM 1690 N N . LEU A 1 217 ? 26.494 -4.109 -27.150 1.00 96.88 217 LEU A N 1
ATOM 1691 C CA . LEU A 1 217 ? 25.403 -3.175 -26.880 1.00 96.88 217 LEU A CA 1
ATOM 1692 C C . LEU A 1 217 ? 24.050 -3.835 -27.128 1.00 96.88 217 LEU A C 1
ATOM 1694 O O . LEU A 1 217 ? 23.831 -4.489 -28.151 1.00 96.88 217 LEU A O 1
ATOM 1698 N N . MET A 1 218 ? 23.141 -3.613 -26.193 1.00 96.88 218 MET A N 1
ATOM 1699 C CA . MET A 1 218 ? 21.747 -4.025 -26.254 1.00 96.88 218 MET A CA 1
ATOM 1700 C C . MET A 1 218 ? 20.861 -2.883 -25.774 1.00 96.88 218 MET A C 1
ATOM 1702 O O . MET A 1 218 ? 21.287 -2.040 -24.982 1.00 96.88 218 MET A O 1
ATOM 1706 N N . TRP A 1 219 ? 19.620 -2.861 -26.235 1.00 97.06 219 TRP A N 1
ATOM 1707 C CA . TRP A 1 219 ? 18.619 -1.918 -25.754 1.00 97.06 219 TRP A CA 1
ATOM 1708 C C . TRP A 1 219 ? 17.348 -2.643 -25.326 1.00 97.06 219 TRP A C 1
ATOM 1710 O O . TRP A 1 219 ? 17.112 -3.796 -25.699 1.00 97.06 219 TRP A O 1
ATOM 1720 N N . ALA A 1 220 ? 16.535 -1.961 -24.527 1.00 97.00 220 ALA A N 1
ATOM 1721 C CA . ALA A 1 220 ? 15.241 -2.472 -24.111 1.00 97.00 220 ALA A CA 1
ATOM 1722 C C . ALA A 1 220 ? 14.193 -2.274 -25.214 1.00 97.00 220 ALA A C 1
ATOM 1724 O O . ALA A 1 220 ? 13.972 -1.158 -25.685 1.00 97.00 220 ALA A O 1
ATOM 1725 N N . THR A 1 221 ? 13.530 -3.359 -25.609 1.00 96.88 221 THR A N 1
ATOM 1726 C CA . THR A 1 221 ? 12.370 -3.347 -26.519 1.00 96.88 221 THR A CA 1
ATOM 1727 C C . THR A 1 221 ? 11.051 -3.299 -25.749 1.00 96.88 221 THR A C 1
ATOM 1729 O O . THR A 1 221 ? 10.001 -3.009 -26.326 1.00 96.88 221 THR A O 1
ATOM 1732 N N . ARG A 1 222 ? 11.103 -3.560 -24.439 1.00 96.75 222 ARG A N 1
ATOM 1733 C CA . ARG A 1 222 ? 9.991 -3.502 -23.485 1.00 96.75 222 ARG A CA 1
ATOM 1734 C C . ARG A 1 222 ? 10.352 -2.638 -22.284 1.00 96.75 222 ARG A C 1
ATOM 1736 O O . ARG A 1 222 ? 11.527 -2.330 -22.105 1.00 96.75 222 ARG A O 1
ATOM 1743 N N . LEU A 1 223 ? 9.380 -2.256 -21.451 1.00 96.44 223 LEU A N 1
ATOM 1744 C CA . LEU A 1 223 ? 9.685 -1.508 -20.226 1.00 96.44 223 LEU A CA 1
ATOM 1745 C C . LEU A 1 223 ? 10.671 -2.304 -19.345 1.00 96.44 223 LEU A C 1
ATOM 1747 O O . LEU A 1 223 ? 10.371 -3.434 -18.950 1.00 96.44 223 LEU A O 1
ATOM 1751 N N . PRO A 1 224 ? 11.847 -1.741 -19.014 1.00 94.12 224 PRO A N 1
ATOM 1752 C CA . PRO A 1 224 ? 12.820 -2.405 -18.160 1.00 94.12 224 PRO A CA 1
ATOM 1753 C C . PRO A 1 224 ? 12.625 -2.027 -16.687 1.00 94.12 224 PRO A C 1
ATOM 1755 O O . PRO A 1 224 ? 12.086 -0.965 -16.350 1.00 94.12 224 PRO A O 1
ATOM 1758 N N . PHE A 1 225 ? 13.158 -2.854 -15.787 1.00 91.62 225 PHE A N 1
ATOM 1759 C CA . PHE A 1 225 ? 13.390 -2.430 -14.408 1.00 91.62 225 PHE A CA 1
ATOM 1760 C C . PHE A 1 225 ? 14.466 -1.339 -14.356 1.00 91.62 225 PHE A C 1
ATOM 1762 O O . PHE A 1 225 ? 15.512 -1.451 -14.994 1.00 91.62 225 PHE A O 1
ATOM 1769 N N . GLY A 1 226 ? 14.204 -0.300 -13.559 1.00 91.69 226 GLY A N 1
ATOM 1770 C CA . GLY A 1 226 ? 15.114 0.825 -13.337 1.00 91.69 226 GLY A CA 1
ATOM 1771 C C . GLY A 1 226 ? 14.817 2.073 -14.169 1.00 91.69 226 GLY A C 1
ATOM 1772 O O . GLY A 1 226 ? 15.346 3.139 -13.855 1.00 91.69 226 GLY A O 1
ATOM 1773 N N . TYR A 1 227 ? 13.940 1.995 -15.176 1.00 93.88 227 TYR A N 1
ATOM 1774 C CA . TYR A 1 227 ? 13.418 3.190 -15.846 1.00 93.88 227 TYR A CA 1
ATOM 1775 C C . TYR A 1 227 ? 12.318 3.830 -14.988 1.00 93.88 227 TYR A C 1
ATOM 1777 O O . TYR A 1 227 ? 11.431 3.138 -14.486 1.00 93.88 227 TYR A O 1
ATOM 1785 N N . ILE A 1 228 ? 12.403 5.149 -14.784 1.00 91.88 228 ILE A N 1
ATOM 1786 C CA . ILE A 1 228 ? 11.610 5.871 -13.774 1.00 91.88 228 ILE A CA 1
ATOM 1787 C C . ILE A 1 228 ? 10.095 5.792 -14.013 1.00 91.88 228 ILE A C 1
ATOM 1789 O O . ILE A 1 228 ? 9.336 5.699 -13.053 1.00 91.88 228 ILE A O 1
ATOM 1793 N N . GLU A 1 229 ? 9.662 5.748 -15.274 1.00 92.19 229 GLU A N 1
ATOM 1794 C CA . GLU A 1 229 ? 8.241 5.689 -15.640 1.00 92.19 229 GLU A CA 1
ATOM 1795 C C . GLU A 1 229 ? 7.696 4.263 -15.780 1.00 92.19 229 GLU A C 1
ATOM 1797 O O . GLU A 1 229 ? 6.477 4.101 -15.874 1.00 92.19 229 GLU A O 1
ATOM 1802 N N . SER A 1 230 ? 8.546 3.222 -15.752 1.00 93.31 230 SER A N 1
ATOM 1803 C CA . SER A 1 230 ? 8.084 1.833 -15.906 1.00 93.31 230 SER A CA 1
ATOM 1804 C C . SER A 1 230 ? 6.940 1.470 -14.949 1.00 93.31 230 SER A C 1
ATOM 1806 O O . SER A 1 230 ? 5.931 0.940 -15.419 1.00 93.31 230 SER A O 1
ATOM 1808 N N . PRO A 1 231 ? 7.014 1.795 -13.638 1.00 91.56 231 PRO A N 1
ATOM 1809 C CA . PRO A 1 231 ? 5.934 1.488 -12.707 1.00 91.56 231 PRO A CA 1
ATOM 1810 C C . PRO A 1 231 ? 4.626 2.207 -13.044 1.00 91.56 231 PRO A C 1
ATOM 1812 O O . PRO A 1 231 ? 3.577 1.567 -13.047 1.00 91.56 231 PRO A O 1
ATOM 1815 N N . ARG A 1 232 ? 4.671 3.513 -13.355 1.00 92.25 232 ARG A N 1
ATOM 1816 C CA . ARG A 1 232 ? 3.465 4.303 -13.647 1.00 92.25 232 ARG A CA 1
ATOM 1817 C C . ARG A 1 232 ? 2.766 3.784 -14.897 1.00 92.25 232 ARG A C 1
ATOM 1819 O O . ARG A 1 232 ? 1.561 3.550 -14.867 1.00 92.25 232 ARG A O 1
ATOM 1826 N N . LEU A 1 233 ? 3.525 3.613 -15.980 1.00 93.25 233 LEU A N 1
ATOM 1827 C CA . LEU A 1 233 ? 2.994 3.185 -17.272 1.00 93.25 233 LEU A CA 1
ATOM 1828 C C . LEU A 1 233 ? 2.370 1.796 -17.170 1.00 93.25 233 LEU A C 1
ATOM 1830 O O . LEU A 1 233 ? 1.237 1.596 -17.600 1.00 93.25 233 LEU A O 1
ATOM 1834 N N . PHE A 1 234 ? 3.068 0.858 -16.530 1.00 93.88 234 PHE A N 1
ATOM 1835 C CA . PHE A 1 234 ? 2.543 -0.486 -16.345 1.00 93.88 234 PHE A CA 1
ATOM 1836 C C . PHE A 1 234 ? 1.299 -0.517 -15.449 1.00 93.88 234 PHE A C 1
ATOM 1838 O O . PHE A 1 234 ? 0.318 -1.160 -15.813 1.00 93.88 234 PHE A O 1
ATOM 1845 N N . CYS A 1 235 ? 1.286 0.231 -14.338 1.00 93.06 235 CYS A N 1
ATOM 1846 C CA . CYS A 1 235 ? 0.088 0.352 -13.500 1.00 93.06 235 CYS A CA 1
ATOM 1847 C C . CYS A 1 235 ? -1.090 0.957 -14.269 1.00 93.06 235 CYS A C 1
ATOM 1849 O O . CYS A 1 235 ? -2.220 0.528 -14.074 1.00 93.06 235 CYS A O 1
ATOM 1851 N N . GLY A 1 236 ? -0.844 1.922 -15.162 1.00 92.75 236 GLY A N 1
ATOM 1852 C CA . GLY A 1 236 ? -1.879 2.468 -16.039 1.00 92.75 236 GLY A CA 1
ATOM 1853 C C . GLY A 1 236 ? -2.503 1.397 -16.936 1.00 92.75 236 GLY A C 1
ATOM 1854 O O . GLY A 1 236 ? -3.725 1.332 -17.050 1.00 92.75 236 GLY A O 1
ATOM 1855 N N . ILE A 1 237 ? -1.680 0.519 -17.521 1.00 93.44 237 ILE A N 1
ATOM 1856 C CA . ILE A 1 237 ? -2.152 -0.603 -18.345 1.00 93.44 237 ILE A CA 1
ATOM 1857 C C . ILE A 1 237 ? -2.945 -1.613 -17.521 1.00 93.44 237 ILE A C 1
ATOM 1859 O O . ILE A 1 237 ? -4.064 -1.961 -17.905 1.00 93.44 237 ILE A O 1
ATOM 1863 N N . THR A 1 238 ? -2.400 -2.084 -16.399 1.00 94.19 238 THR A N 1
ATOM 1864 C CA . THR A 1 238 ? -3.075 -3.108 -15.595 1.00 94.19 238 THR A CA 1
ATOM 1865 C C . THR A 1 238 ? -4.372 -2.579 -14.994 1.00 94.19 238 THR A C 1
ATOM 1867 O O . THR A 1 238 ? -5.396 -3.254 -15.074 1.00 94.19 238 THR A O 1
ATOM 1870 N N . GLU A 1 239 ? -4.390 -1.340 -14.508 1.00 93.56 239 GLU A N 1
ATOM 1871 C CA . GLU A 1 239 ? -5.604 -0.691 -14.014 1.00 93.56 239 GLU A CA 1
ATOM 1872 C C . GLU A 1 239 ? -6.649 -0.503 -15.123 1.00 93.56 239 GLU A C 1
ATOM 1874 O O . GLU A 1 239 ? -7.828 -0.755 -14.887 1.00 93.56 239 GLU A O 1
ATOM 1879 N N . ALA A 1 240 ? -6.254 -0.142 -16.350 1.00 92.94 240 ALA A N 1
ATOM 1880 C CA . ALA A 1 240 ? -7.195 -0.017 -17.465 1.00 92.94 240 ALA A CA 1
ATOM 1881 C C . ALA A 1 240 ? -7.826 -1.364 -17.859 1.00 92.94 240 ALA A C 1
ATOM 1883 O O . ALA A 1 240 ? -9.028 -1.427 -18.126 1.00 92.94 240 ALA A O 1
ATOM 1884 N N . VAL A 1 241 ? -7.044 -2.449 -17.855 1.00 93.50 241 VAL A N 1
ATOM 1885 C CA . VAL A 1 241 ? -7.554 -3.812 -18.091 1.00 93.50 241 VAL A CA 1
ATOM 1886 C C . VAL A 1 241 ? -8.538 -4.212 -16.991 1.00 93.50 241 VAL A C 1
ATOM 1888 O O . VAL A 1 241 ? -9.648 -4.663 -17.275 1.00 93.50 241 VAL A O 1
ATOM 1891 N N . ILE A 1 242 ? -8.182 -3.984 -15.729 1.00 94.94 242 ILE A N 1
ATOM 1892 C CA . ILE A 1 242 ? -9.029 -4.348 -14.591 1.00 94.94 242 ILE A CA 1
ATOM 1893 C C . ILE A 1 242 ? -10.280 -3.467 -14.491 1.00 94.94 242 ILE A C 1
ATOM 1895 O O . ILE A 1 242 ? -11.352 -3.967 -14.151 1.00 94.94 242 ILE A O 1
ATOM 1899 N N . ALA A 1 243 ? -10.211 -2.189 -14.865 1.00 93.94 243 ALA A N 1
ATOM 1900 C CA . ALA A 1 243 ? -11.372 -1.303 -14.917 1.00 93.94 243 ALA A CA 1
ATOM 1901 C C . ALA A 1 243 ? -12.462 -1.826 -15.870 1.00 93.94 243 ALA A C 1
ATOM 1903 O O . ALA A 1 243 ? -13.653 -1.688 -15.581 1.00 93.94 243 ALA A O 1
ATOM 1904 N N . ARG A 1 244 ? -12.077 -2.484 -16.973 1.00 93.62 244 ARG A N 1
ATOM 1905 C CA . ARG A 1 244 ? -13.029 -3.143 -17.883 1.00 93.62 244 ARG A CA 1
ATOM 1906 C C . ARG A 1 244 ? -13.754 -4.298 -17.198 1.00 93.62 244 ARG A C 1
ATOM 1908 O O . ARG A 1 244 ? -14.978 -4.369 -17.288 1.00 93.62 244 ARG A O 1
ATOM 1915 N N . LEU A 1 245 ? -13.025 -5.138 -16.460 1.00 95.50 245 LEU A N 1
ATOM 1916 C CA . LEU A 1 245 ? -13.614 -6.226 -15.673 1.00 95.50 245 LEU A CA 1
ATOM 1917 C C . LEU A 1 245 ? -14.541 -5.696 -14.574 1.00 95.50 245 LEU A C 1
ATOM 1919 O O . LEU A 1 245 ? -15.646 -6.212 -14.414 1.00 95.50 245 LEU A O 1
ATOM 1923 N N . ARG A 1 246 ? -14.152 -4.622 -13.871 1.00 95.50 246 ARG A N 1
ATOM 1924 C CA . ARG A 1 246 ? -15.021 -3.960 -12.880 1.00 95.50 246 ARG A CA 1
ATOM 1925 C C . ARG A 1 246 ? -16.315 -3.450 -13.512 1.00 95.50 246 ARG A C 1
ATOM 1927 O O . ARG A 1 246 ? -17.380 -3.638 -12.937 1.00 95.50 246 ARG A O 1
ATOM 1934 N N . LYS A 1 247 ? -16.244 -2.849 -14.707 1.00 94.69 247 LYS A N 1
ATOM 1935 C CA . LYS A 1 247 ? -17.433 -2.397 -15.446 1.00 94.69 247 LYS A CA 1
ATOM 1936 C C . LYS A 1 247 ? -18.330 -3.570 -15.851 1.00 94.69 247 LYS A C 1
ATOM 1938 O O . LYS A 1 247 ? -19.542 -3.470 -15.710 1.00 94.69 247 LYS A O 1
ATOM 1943 N N . GLN A 1 248 ? -17.745 -4.667 -16.333 1.00 93.44 248 GLN A N 1
ATOM 1944 C CA . GLN A 1 248 ? -18.483 -5.873 -16.721 1.00 93.44 248 GLN A CA 1
ATOM 1945 C C . GLN A 1 248 ? -19.169 -6.549 -15.527 1.00 93.44 248 GLN A C 1
ATOM 1947 O O . GLN A 1 248 ? -20.257 -7.095 -15.676 1.00 93.44 248 GLN A O 1
ATOM 1952 N N . CYS A 1 249 ? -18.541 -6.505 -14.352 1.00 94.88 249 CYS A N 1
ATOM 1953 C CA . CYS A 1 249 ? -19.021 -7.184 -13.149 1.00 94.88 249 CYS A CA 1
ATOM 1954 C C . CYS A 1 249 ? -19.795 -6.276 -12.185 1.00 94.88 249 CYS A C 1
ATOM 1956 O O . CYS A 1 249 ? -20.114 -6.694 -11.070 1.00 94.88 249 CYS A O 1
ATOM 1958 N N . ALA A 1 250 ? -20.097 -5.040 -12.589 1.00 93.38 250 ALA A N 1
ATOM 1959 C CA . ALA A 1 250 ? -20.800 -4.081 -11.750 1.00 93.38 250 ALA A CA 1
ATOM 1960 C C . ALA A 1 250 ? -22.148 -4.658 -11.278 1.00 93.38 250 ALA A C 1
ATOM 1962 O O . ALA A 1 250 ? -22.999 -5.023 -12.085 1.00 93.38 250 ALA A O 1
ATOM 1963 N N . GLY A 1 251 ? -22.329 -4.751 -9.957 1.00 92.38 251 GLY A N 1
ATOM 1964 C CA . GLY A 1 251 ? -23.541 -5.297 -9.336 1.00 92.38 251 GLY A CA 1
ATOM 1965 C C . GLY A 1 251 ? -23.607 -6.827 -9.230 1.00 92.38 251 GLY A C 1
ATOM 1966 O O . GLY A 1 251 ? -24.577 -7.331 -8.674 1.00 92.38 251 GLY A O 1
ATOM 1967 N N . LEU A 1 252 ? -22.596 -7.572 -9.697 1.00 94.50 252 LEU A N 1
ATOM 1968 C CA . LEU A 1 252 ? -22.585 -9.046 -9.652 1.00 94.50 252 LEU A CA 1
ATOM 1969 C C . LEU A 1 252 ? -21.951 -9.637 -8.380 1.00 94.50 252 LEU A C 1
ATOM 1971 O O . LEU A 1 252 ? -21.887 -10.854 -8.245 1.00 94.50 252 LEU A O 1
ATOM 1975 N N . GLY A 1 253 ? -21.442 -8.801 -7.467 1.00 96.38 253 GLY A N 1
ATOM 1976 C CA . GLY A 1 253 ? -20.712 -9.270 -6.280 1.00 96.38 253 GLY A CA 1
ATOM 1977 C C . GLY A 1 253 ? -19.329 -9.852 -6.600 1.00 96.38 253 GLY A C 1
ATOM 1978 O O . GLY A 1 253 ? -18.841 -10.719 -5.876 1.00 96.38 253 GLY A O 1
ATOM 1979 N N . ILE A 1 254 ? -18.715 -9.414 -7.707 1.00 98.12 254 ILE A N 1
ATOM 1980 C CA . ILE A 1 254 ? -17.344 -9.756 -8.108 1.00 98.12 254 ILE A CA 1
ATOM 1981 C C . ILE A 1 254 ? -16.543 -8.461 -8.210 1.00 98.12 254 ILE A C 1
ATOM 1983 O O . ILE A 1 254 ? -16.895 -7.548 -8.958 1.00 98.12 254 ILE A O 1
ATOM 1987 N N . HIS A 1 255 ? -15.441 -8.405 -7.478 1.00 97.25 255 HIS A N 1
ATOM 1988 C CA . HIS A 1 255 ? -14.603 -7.230 -7.316 1.00 97.25 255 HIS A CA 1
ATOM 1989 C C . HIS A 1 255 ? -13.160 -7.571 -7.692 1.00 97.25 255 HIS A C 1
ATOM 1991 O O . HIS A 1 255 ? -12.659 -8.659 -7.395 1.00 97.25 255 HIS A O 1
ATOM 1997 N N . PHE A 1 256 ? -12.481 -6.628 -8.342 1.00 97.00 256 PHE A N 1
ATOM 1998 C CA . PHE A 1 256 ? -11.103 -6.792 -8.798 1.00 97.00 256 PHE A CA 1
ATOM 1999 C C . PHE A 1 256 ? -10.236 -5.649 -8.290 1.00 97.00 256 PHE A C 1
ATOM 2001 O O . PHE A 1 256 ? -10.549 -4.477 -8.501 1.00 97.00 256 PHE A O 1
ATOM 2008 N N . HIS A 1 257 ? -9.101 -5.986 -7.695 1.00 95.06 257 HIS A N 1
ATOM 2009 C CA . HIS A 1 257 ? -8.092 -5.041 -7.229 1.00 95.06 257 HIS A CA 1
ATOM 2010 C C . HIS A 1 257 ? -6.764 -5.389 -7.880 1.00 95.06 257 HIS A C 1
ATOM 2012 O O . HIS A 1 257 ? -6.406 -6.561 -7.938 1.00 95.06 257 HIS A O 1
ATOM 2018 N N . VAL A 1 258 ? -6.031 -4.396 -8.373 1.00 93.12 258 VAL A N 1
ATOM 2019 C CA . VAL A 1 258 ? -4.705 -4.616 -8.954 1.00 93.12 258 VAL A CA 1
ATOM 2020 C C . VAL A 1 258 ? -3.683 -3.702 -8.325 1.00 93.12 258 VAL A C 1
ATOM 2022 O O . VAL A 1 258 ? -3.927 -2.521 -8.093 1.00 93.12 258 VAL A O 1
ATOM 2025 N N . PHE A 1 259 ? -2.528 -4.275 -8.035 1.00 89.81 259 PHE A N 1
ATOM 2026 C CA . PHE A 1 259 ? -1.382 -3.577 -7.504 1.00 89.81 259 PHE A CA 1
ATOM 2027 C C . PHE A 1 259 ? -0.160 -3.983 -8.308 1.00 89.81 259 PHE A C 1
ATOM 2029 O O . PHE A 1 259 ? 0.413 -5.048 -8.083 1.00 89.81 259 PHE A O 1
ATOM 2036 N N . VAL A 1 260 ? 0.252 -3.123 -9.239 1.00 87.88 260 VAL A N 1
ATOM 2037 C CA . VAL A 1 260 ? 1.343 -3.427 -10.172 1.00 87.88 260 VAL A CA 1
ATOM 2038 C C . VAL A 1 260 ? 1.057 -4.766 -10.879 1.00 87.88 260 VAL A C 1
ATOM 2040 O O . VAL A 1 260 ? 0.186 -4.802 -11.746 1.00 87.88 260 VAL A O 1
ATOM 2043 N N . ASP A 1 261 ? 1.739 -5.847 -10.484 1.00 89.62 261 ASP A N 1
ATOM 2044 C CA . ASP A 1 261 ? 1.619 -7.201 -11.034 1.00 89.62 261 ASP A CA 1
ATOM 2045 C C . ASP A 1 261 ? 0.592 -8.085 -10.299 1.00 89.62 261 ASP A C 1
ATOM 2047 O O . ASP A 1 261 ? 0.144 -9.087 -10.853 1.00 89.62 261 ASP A O 1
ATOM 2051 N N . ASP A 1 262 ? 0.235 -7.765 -9.051 1.00 92.62 262 ASP A N 1
ATOM 2052 C CA . ASP A 1 262 ? -0.649 -8.588 -8.220 1.00 92.62 262 ASP A CA 1
ATOM 2053 C C . ASP A 1 262 ? -2.119 -8.213 -8.463 1.00 92.62 262 ASP A C 1
ATOM 2055 O O . ASP A 1 262 ? -2.548 -7.104 -8.142 1.00 92.62 262 ASP A O 1
ATOM 2059 N N . VAL A 1 263 ? -2.917 -9.154 -8.971 1.00 95.94 263 VAL A N 1
ATOM 2060 C CA . VAL A 1 263 ? -4.372 -9.009 -9.123 1.00 95.94 263 VAL A CA 1
ATOM 2061 C C . VAL A 1 263 ? -5.089 -9.851 -8.076 1.00 95.94 263 VAL A C 1
ATOM 2063 O O . VAL A 1 263 ? -4.929 -11.070 -8.029 1.00 95.94 263 VAL A O 1
ATOM 2066 N N . LEU A 1 264 ? -5.904 -9.199 -7.254 1.00 97.50 264 LEU A N 1
ATOM 2067 C CA . LEU A 1 264 ? -6.797 -9.800 -6.272 1.00 97.50 264 LEU A CA 1
ATOM 2068 C C . LEU A 1 264 ? -8.229 -9.816 -6.821 1.00 97.50 264 LEU A C 1
ATOM 2070 O O . LEU A 1 264 ? -8.774 -8.784 -7.209 1.00 97.50 264 LEU A O 1
ATOM 2074 N N . VAL A 1 265 ? -8.840 -10.994 -6.809 1.00 98.25 265 VAL A N 1
ATOM 2075 C CA . VAL A 1 265 ? -10.253 -11.225 -7.121 1.00 98.25 265 VAL A CA 1
ATOM 2076 C C . VAL A 1 265 ? -10.985 -11.494 -5.814 1.00 98.25 265 VAL A C 1
ATOM 2078 O O . VAL A 1 265 ? -10.555 -12.345 -5.031 1.00 98.25 265 VAL A O 1
ATOM 2081 N N . ILE A 1 266 ? -12.091 -10.796 -5.589 1.00 98.19 266 ILE A N 1
ATOM 2082 C CA . ILE A 1 266 ? -12.969 -10.977 -4.433 1.00 98.19 266 ILE A CA 1
ATOM 2083 C C . ILE A 1 266 ? -14.366 -11.262 -4.968 1.00 98.19 266 ILE A C 1
ATOM 2085 O O . ILE A 1 266 ? -14.942 -10.434 -5.663 1.00 98.19 266 ILE A O 1
ATOM 2089 N N . GLY A 1 267 ? -14.903 -12.435 -4.670 1.00 98.19 267 GLY A N 1
ATOM 2090 C CA . GLY A 1 267 ? -16.304 -12.757 -4.920 1.00 98.19 267 GLY A CA 1
ATOM 2091 C C . GLY A 1 267 ? -17.053 -12.808 -3.601 1.00 98.19 267 GLY A C 1
ATOM 2092 O O . GLY A 1 267 ? -16.482 -13.241 -2.602 1.00 98.19 267 GLY A O 1
ATOM 2093 N N . ASP A 1 268 ? -18.319 -12.395 -3.586 1.00 97.31 268 ASP A N 1
ATOM 2094 C CA . ASP A 1 268 ? -19.198 -12.480 -2.410 1.00 97.31 268 ASP A CA 1
ATOM 2095 C C . ASP A 1 268 ? -19.450 -13.924 -1.942 1.00 97.31 268 ASP A C 1
ATOM 2097 O O . ASP A 1 268 ? -19.805 -14.142 -0.783 1.00 97.31 268 ASP A O 1
ATOM 2101 N N . THR A 1 269 ? -19.233 -14.903 -2.825 1.00 97.94 269 THR A N 1
ATOM 2102 C CA . THR A 1 269 ? -19.251 -16.348 -2.557 1.00 97.94 269 THR A CA 1
ATOM 2103 C C . THR A 1 269 ? -18.079 -17.034 -3.258 1.00 97.94 269 THR A C 1
ATOM 2105 O O . THR A 1 269 ? -17.388 -16.425 -4.075 1.00 97.94 269 THR A O 1
ATOM 2108 N N . GLU A 1 270 ? -17.849 -18.315 -2.964 1.00 98.00 270 GLU A N 1
ATOM 2109 C CA . GLU A 1 270 ? -16.787 -19.093 -3.612 1.00 98.00 270 GLU A CA 1
ATOM 2110 C C . GLU A 1 270 ? -17.018 -19.224 -5.124 1.00 98.00 270 GLU A C 1
ATOM 2112 O O . GLU A 1 270 ? -16.086 -19.110 -5.921 1.00 98.00 270 GLU A O 1
ATOM 2117 N N . GLU A 1 271 ? -18.274 -19.420 -5.526 1.00 98.38 271 GLU A N 1
ATOM 2118 C CA . GLU A 1 271 ? -18.719 -19.527 -6.916 1.00 98.38 271 GLU A CA 1
ATOM 2119 C C . GLU A 1 271 ? -18.466 -18.226 -7.675 1.00 98.38 271 GLU A C 1
ATOM 2121 O O . GLU A 1 271 ? -17.912 -18.256 -8.774 1.00 98.38 271 GLU A O 1
ATOM 2126 N N . LEU A 1 272 ? -18.799 -17.081 -7.071 1.00 98.44 272 LEU A N 1
ATOM 2127 C CA . LEU A 1 272 ? -18.543 -15.767 -7.660 1.00 98.44 272 LEU A CA 1
ATOM 2128 C C . LEU A 1 272 ? -17.042 -15.485 -7.773 1.00 98.44 272 LEU A C 1
ATOM 2130 O O . LEU A 1 272 ? -16.595 -14.932 -8.777 1.00 98.44 272 LEU A O 1
ATOM 2134 N N . THR A 1 273 ? -16.233 -15.930 -6.806 1.00 98.56 273 THR A N 1
ATOM 2135 C CA . THR A 1 273 ? -14.771 -15.840 -6.917 1.00 98.56 273 THR A CA 1
ATOM 2136 C C . THR A 1 273 ? -14.263 -16.687 -8.080 1.00 98.56 273 THR A C 1
ATOM 2138 O O . THR A 1 273 ? -13.466 -16.192 -8.874 1.00 98.56 273 THR A O 1
ATOM 2141 N N . ARG A 1 274 ? -14.750 -17.927 -8.249 1.00 98.56 274 ARG A N 1
ATOM 2142 C CA . ARG A 1 274 ? -14.404 -18.775 -9.407 1.00 98.56 274 ARG A CA 1
ATOM 2143 C C . ARG A 1 274 ? -14.814 -18.132 -10.729 1.00 98.56 274 ARG A C 1
ATOM 2145 O O . ARG A 1 274 ? -14.023 -18.128 -11.667 1.00 98.56 274 ARG A O 1
ATOM 2152 N N . GLN A 1 275 ? -16.008 -17.549 -10.800 1.00 98.38 275 GLN A N 1
ATOM 2153 C CA . GLN A 1 275 ? -16.457 -16.821 -11.984 1.00 98.38 275 GLN A CA 1
ATOM 2154 C C . GLN A 1 275 ? -15.535 -15.632 -12.287 1.00 98.38 275 GLN A C 1
AT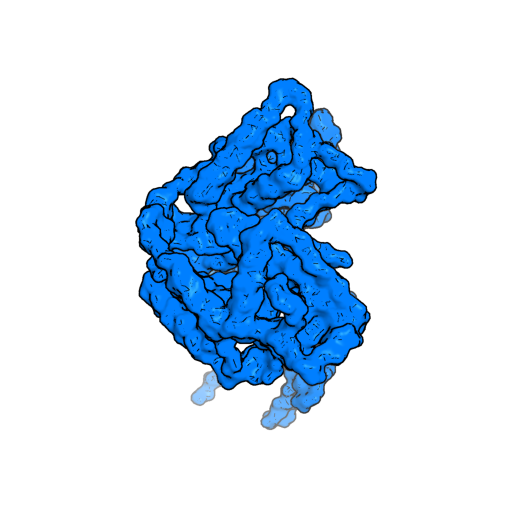OM 2156 O O . GLN A 1 275 ? -15.113 -15.457 -13.430 1.00 98.38 275 GLN A O 1
ATOM 2161 N N . GLY A 1 276 ? -15.160 -14.853 -11.269 1.00 98.31 276 GLY A N 1
ATOM 2162 C CA . GLY A 1 276 ? -14.206 -13.755 -11.410 1.00 98.31 276 GLY A CA 1
ATOM 2163 C C . GLY A 1 276 ? -12.830 -14.217 -11.898 1.00 98.31 276 GLY A C 1
ATOM 2164 O O . GLY A 1 276 ? -12.236 -13.570 -12.757 1.00 98.31 276 GLY A O 1
ATOM 2165 N N . MET A 1 277 ? -12.349 -15.369 -11.420 1.00 98.44 277 MET A N 1
ATOM 2166 C CA . MET A 1 277 ? -11.115 -15.999 -11.902 1.00 98.44 277 MET A CA 1
ATOM 2167 C C . MET A 1 277 ? -11.195 -16.345 -13.392 1.00 98.44 277 MET A C 1
ATOM 2169 O O . MET A 1 277 ? -10.280 -16.015 -14.141 1.00 98.44 277 MET A O 1
ATOM 2173 N N . THR A 1 278 ? -12.293 -16.963 -13.838 1.00 98.31 278 THR A N 1
ATOM 2174 C CA . THR A 1 278 ? -12.503 -17.297 -15.255 1.00 98.31 278 THR A CA 1
ATOM 2175 C C . THR A 1 278 ? -12.540 -16.048 -16.134 1.00 98.31 278 THR A C 1
ATOM 2177 O O . THR A 1 278 ? -11.919 -16.028 -17.194 1.00 98.31 278 THR A O 1
ATOM 2180 N N . LEU A 1 279 ? -13.222 -14.989 -15.690 1.00 98.12 279 LEU A N 1
ATOM 2181 C CA . LEU A 1 279 ? -13.279 -13.716 -16.414 1.00 98.12 279 LEU A CA 1
ATOM 2182 C C . LEU A 1 279 ? -11.901 -13.052 -16.513 1.00 98.12 279 LEU A C 1
ATOM 2184 O O . LEU A 1 279 ? -11.527 -12.575 -17.583 1.00 98.12 279 LEU A O 1
ATOM 2188 N N . LEU A 1 280 ? -11.128 -13.062 -15.424 1.00 98.19 280 LEU A N 1
ATOM 2189 C CA . LEU A 1 280 ? -9.768 -12.528 -15.413 1.00 98.19 280 LEU A CA 1
ATOM 2190 C C . LEU A 1 280 ? -8.849 -13.299 -16.365 1.00 98.19 280 LEU A C 1
ATOM 2192 O O . LEU A 1 280 ? -8.119 -12.689 -17.141 1.00 98.19 280 LEU A O 1
ATOM 2196 N N . GLU A 1 281 ? -8.896 -14.631 -16.329 1.00 97.94 281 GLU A N 1
ATOM 2197 C CA . GLU A 1 281 ? -8.104 -15.484 -17.219 1.00 97.94 281 GLU A CA 1
ATOM 2198 C C . GLU A 1 281 ? -8.477 -15.273 -18.691 1.00 97.94 281 GLU A C 1
ATOM 2200 O O . GLU A 1 281 ? -7.586 -15.205 -19.539 1.00 97.94 281 GLU A O 1
ATOM 2205 N N . ALA A 1 282 ? -9.769 -15.111 -18.991 1.00 97.44 282 ALA A N 1
ATOM 2206 C CA . ALA A 1 282 ? -10.247 -14.807 -20.335 1.00 97.44 282 ALA A CA 1
ATOM 2207 C C . ALA A 1 282 ? -9.767 -13.431 -20.819 1.00 97.44 282 ALA A C 1
ATOM 2209 O O . ALA A 1 282 ? -9.285 -13.321 -21.946 1.00 97.44 282 ALA A O 1
ATOM 2210 N N . GLU A 1 283 ? -9.834 -12.394 -19.977 1.00 96.25 283 GLU A N 1
ATOM 2211 C CA . GLU A 1 283 ? -9.342 -11.060 -20.343 1.00 96.25 283 GLU A CA 1
ATOM 2212 C C . GLU A 1 283 ? -7.819 -11.070 -20.530 1.00 96.25 283 GLU A C 1
ATOM 2214 O O . GLU A 1 283 ? -7.312 -10.540 -21.516 1.00 96.25 283 GLU A O 1
ATOM 2219 N N . PHE A 1 284 ? -7.073 -11.746 -19.654 1.00 95.69 284 PHE A N 1
ATOM 2220 C CA . PHE A 1 284 ? -5.631 -11.923 -19.818 1.00 95.69 284 PHE A CA 1
ATOM 2221 C C . PHE A 1 284 ? -5.279 -12.641 -21.124 1.00 95.69 284 PHE A C 1
ATOM 2223 O O . PHE A 1 284 ? -4.437 -12.152 -21.879 1.00 95.69 284 PHE A O 1
ATOM 2230 N N . ALA A 1 285 ? -5.964 -13.739 -21.449 1.00 95.19 285 ALA A N 1
ATOM 2231 C CA . ALA A 1 285 ? -5.773 -14.445 -22.712 1.00 95.19 285 ALA A CA 1
ATOM 2232 C C . ALA A 1 285 ? -6.102 -13.557 -23.926 1.00 95.19 285 ALA A C 1
ATOM 2234 O O . ALA A 1 285 ? -5.321 -13.502 -24.882 1.00 95.19 285 ALA A O 1
ATOM 2235 N N . ALA A 1 286 ? -7.204 -12.803 -23.866 1.00 94.69 286 ALA A N 1
ATOM 2236 C CA . ALA A 1 286 ? -7.621 -11.886 -24.925 1.00 94.69 286 ALA A CA 1
ATOM 2237 C C . ALA A 1 286 ? -6.587 -10.781 -25.191 1.00 94.69 286 ALA A C 1
ATOM 2239 O O . ALA A 1 286 ? -6.420 -10.375 -26.337 1.00 94.69 286 ALA A O 1
ATOM 2240 N N . ARG A 1 287 ? -5.855 -10.327 -24.163 1.00 93.62 287 ARG A N 1
ATOM 2241 C CA . ARG A 1 287 ? -4.790 -9.310 -24.286 1.00 93.62 287 ARG A CA 1
ATOM 2242 C C . ARG A 1 287 ? -3.387 -9.876 -24.486 1.00 93.62 287 ARG A C 1
ATOM 2244 O O . ARG A 1 287 ? -2.455 -9.115 -24.733 1.00 93.62 287 ARG A O 1
ATOM 2251 N N . GLY A 1 288 ? -3.221 -11.194 -24.380 1.00 93.00 288 GLY A N 1
ATOM 2252 C CA . GLY A 1 288 ? -1.901 -11.827 -24.362 1.00 93.00 288 GLY A CA 1
ATOM 2253 C C . GLY A 1 288 ? -1.099 -11.525 -23.088 1.00 93.00 288 GLY A C 1
ATOM 2254 O O . GLY A 1 288 ? 0.122 -11.664 -23.095 1.00 93.00 288 GLY A O 1
ATOM 2255 N N . LEU A 1 289 ? -1.761 -11.116 -21.999 1.00 93.31 289 LEU A N 1
ATOM 2256 C CA . LEU A 1 289 ? -1.125 -10.928 -20.696 1.00 93.31 289 LEU A CA 1
ATOM 2257 C C . LEU A 1 289 ? -0.842 -12.290 -20.058 1.00 93.31 289 LEU A C 1
ATOM 2259 O O . LEU A 1 289 ? -1.747 -13.083 -19.795 1.00 93.31 289 LEU A O 1
ATOM 2263 N N . GLN A 1 290 ? 0.429 -12.562 -19.788 1.00 92.62 290 GLN A N 1
ATOM 2264 C CA . GLN A 1 290 ? 0.879 -13.795 -19.162 1.00 92.62 290 GLN A CA 1
ATOM 2265 C C . GLN A 1 290 ? 0.959 -13.631 -17.642 1.00 92.62 290 GLN A C 1
ATOM 2267 O O . GLN A 1 290 ? 1.482 -12.649 -17.119 1.00 92.62 290 GLN A O 1
ATOM 2272 N N . TRP A 1 291 ? 0.497 -14.639 -16.912 1.00 93.06 291 TRP A N 1
ATOM 2273 C CA . TRP A 1 291 ? 0.541 -14.702 -15.451 1.00 93.06 291 TRP A CA 1
ATOM 2274 C C . TRP A 1 291 ? 1.317 -15.935 -14.992 1.00 93.06 291 TRP A C 1
ATOM 2276 O O . TRP A 1 291 ? 1.499 -16.890 -15.744 1.00 93.06 291 TRP A O 1
ATOM 2286 N N . ALA A 1 292 ? 1.817 -15.912 -13.759 1.00 91.00 292 ALA A N 1
ATOM 2287 C CA . ALA A 1 292 ? 2.655 -16.957 -13.188 1.00 91.00 292 ALA A CA 1
ATOM 2288 C C . ALA A 1 292 ? 1.806 -18.090 -12.570 1.00 91.00 292 ALA A C 1
ATOM 2290 O O . ALA A 1 292 ? 1.282 -17.922 -11.462 1.00 91.00 292 ALA A O 1
ATOM 2291 N N . PRO A 1 293 ? 1.720 -19.294 -13.181 1.00 88.62 293 PRO A N 1
ATOM 2292 C CA . PRO A 1 293 ? 0.774 -20.312 -12.715 1.00 88.62 293 PRO A CA 1
ATOM 2293 C C . PRO A 1 293 ? 1.072 -20.849 -11.316 1.00 88.62 293 PRO A C 1
ATOM 2295 O O . PRO A 1 293 ? 0.169 -21.088 -10.516 1.00 88.62 293 PRO A O 1
ATOM 2298 N N . HIS A 1 294 ? 2.358 -20.941 -10.981 1.00 85.88 294 HIS A N 1
ATOM 2299 C CA . HIS A 1 294 ? 2.837 -21.344 -9.661 1.00 85.88 294 HIS A CA 1
ATOM 2300 C C . HIS A 1 294 ? 2.504 -20.345 -8.540 1.00 85.88 294 HIS A C 1
ATOM 2302 O O . HIS A 1 294 ? 2.590 -20.711 -7.368 1.00 85.88 294 HIS A O 1
ATOM 2308 N N . LYS A 1 295 ? 2.125 -19.102 -8.871 1.00 89.00 295 LYS A N 1
ATOM 2309 C CA . LYS A 1 295 ? 1.733 -18.055 -7.912 1.00 89.00 295 LYS A CA 1
ATOM 2310 C C . LYS A 1 295 ? 0.229 -17.799 -7.857 1.00 89.00 295 LYS A C 1
ATOM 2312 O O . LYS A 1 295 ? -0.213 -17.113 -6.941 1.00 89.00 295 LYS A O 1
ATOM 2317 N N . LYS A 1 296 ? -0.553 -18.359 -8.787 1.00 93.25 296 LYS A N 1
ATOM 2318 C CA . LYS A 1 296 ? -2.018 -18.347 -8.703 1.00 93.25 296 LYS A CA 1
ATOM 2319 C C . LYS A 1 296 ? -2.446 -18.955 -7.369 1.00 93.25 296 LYS A C 1
ATOM 2321 O O . LYS A 1 296 ? -1.903 -19.997 -6.995 1.00 93.25 296 LYS A O 1
ATOM 2326 N N . ARG A 1 297 ? -3.410 -18.345 -6.682 1.00 95.12 297 ARG A N 1
ATOM 2327 C CA . ARG A 1 297 ? -4.002 -18.830 -5.424 1.00 95.12 297 ARG A CA 1
ATOM 2328 C C . ARG A 1 297 ? -5.513 -18.666 -5.414 1.00 95.12 297 ARG A C 1
ATOM 2330 O O . ARG A 1 297 ? -6.025 -17.763 -6.070 1.00 95.12 297 ARG A O 1
ATOM 2337 N N . GLY A 1 298 ? -6.184 -19.494 -4.623 1.00 94.94 298 GLY A N 1
ATOM 2338 C CA . GLY A 1 298 ? -7.621 -19.428 -4.380 1.00 94.94 298 GLY A CA 1
ATOM 2339 C C . GLY A 1 298 ? -8.468 -20.234 -5.378 1.00 94.94 298 GLY A C 1
ATOM 2340 O O . GLY A 1 298 ? -7.916 -20.856 -6.293 1.00 94.94 298 GLY A O 1
ATOM 2341 N N . PRO A 1 299 ? -9.804 -20.243 -5.206 1.00 97.38 299 PRO A N 1
ATOM 2342 C CA . PRO A 1 299 ? -10.551 -19.493 -4.192 1.00 97.38 299 PRO A CA 1
ATOM 2343 C C . PRO A 1 299 ? -10.248 -19.982 -2.764 1.00 97.38 299 PRO A C 1
ATOM 2345 O O . PRO A 1 299 ? -10.130 -21.180 -2.523 1.00 97.38 299 PRO A O 1
ATOM 2348 N N . CYS A 1 300 ? -10.064 -19.063 -1.818 1.00 97.44 300 CYS A N 1
ATOM 2349 C CA . CYS A 1 300 ? -9.808 -19.379 -0.408 1.00 97.44 300 CYS A CA 1
ATOM 2350 C C . CYS A 1 300 ? -10.318 -18.265 0.519 1.00 97.44 300 CYS A C 1
ATOM 2352 O O . CYS A 1 300 ? -10.636 -17.165 0.069 1.00 97.44 300 CYS A O 1
ATOM 2354 N N . ARG A 1 301 ? -10.420 -18.543 1.823 1.00 96.88 301 ARG A N 1
ATOM 2355 C CA . ARG A 1 301 ? -10.940 -17.593 2.828 1.00 96.88 301 ARG A CA 1
ATOM 2356 C C . ARG A 1 301 ? -9.855 -16.770 3.511 1.00 96.88 301 ARG A C 1
ATOM 2358 O O . ARG A 1 301 ? -10.165 -15.744 4.111 1.00 96.88 301 ARG A O 1
ATOM 2365 N N . CYS A 1 302 ? -8.600 -17.194 3.402 1.00 96.38 302 CYS A N 1
ATOM 2366 C CA . CYS A 1 302 ? -7.442 -16.439 3.861 1.00 96.38 302 CYS A CA 1
ATOM 2367 C C . CYS A 1 302 ? -6.430 -16.296 2.723 1.00 96.38 302 CYS A C 1
ATOM 2369 O O . CYS A 1 302 ? -6.128 -17.282 2.050 1.00 96.38 302 CYS A O 1
ATOM 2371 N N . ILE A 1 303 ? -5.904 -15.093 2.486 1.00 96.19 303 ILE A N 1
ATOM 2372 C CA . ILE A 1 303 ? -4.955 -14.855 1.391 1.00 96.19 303 ILE A CA 1
ATOM 2373 C C . ILE A 1 303 ? -3.906 -13.803 1.748 1.00 96.19 303 ILE A C 1
ATOM 2375 O O . ILE A 1 303 ? -4.210 -12.774 2.353 1.00 96.19 303 ILE A O 1
ATOM 2379 N N . GLU A 1 304 ? -2.656 -14.046 1.353 1.00 94.12 304 GLU A N 1
ATOM 2380 C CA . GLU A 1 304 ? -1.609 -13.029 1.441 1.00 94.12 304 GLU A CA 1
ATOM 2381 C C . GLU A 1 304 ? -1.730 -12.025 0.289 1.00 94.12 304 GLU A C 1
ATOM 2383 O O . GLU A 1 304 ? -1.631 -12.403 -0.885 1.00 94.12 304 GLU A O 1
ATOM 2388 N N . PHE A 1 305 ? -1.861 -10.742 0.620 1.00 92.12 305 PHE A N 1
ATOM 2389 C CA . PHE A 1 305 ? -1.922 -9.636 -0.332 1.00 92.12 305 PHE A CA 1
ATOM 2390 C C . PHE A 1 305 ? -1.146 -8.424 0.206 1.00 92.12 305 PHE A C 1
ATOM 2392 O O . PHE A 1 305 ? -1.303 -8.031 1.362 1.00 92.12 305 PHE A O 1
ATOM 2399 N N . LEU A 1 306 ? -0.250 -7.862 -0.614 1.00 87.12 306 LEU A N 1
ATOM 2400 C CA . LEU A 1 306 ? 0.596 -6.699 -0.279 1.00 87.12 306 LEU A CA 1
ATOM 2401 C C . LEU A 1 306 ? 1.381 -6.824 1.039 1.00 87.12 306 LEU A C 1
ATOM 2403 O O . LEU A 1 306 ? 1.632 -5.849 1.744 1.00 87.12 306 LEU A O 1
ATOM 2407 N N . GLY A 1 307 ? 1.802 -8.048 1.368 1.00 87.56 307 GLY A N 1
ATOM 2408 C CA . GLY A 1 307 ? 2.596 -8.344 2.562 1.00 87.56 307 GLY A CA 1
ATOM 2409 C C . GLY A 1 307 ? 1.800 -8.456 3.866 1.00 87.56 307 GLY A C 1
ATOM 2410 O O . GLY A 1 307 ? 2.427 -8.632 4.915 1.00 87.56 307 GLY A O 1
ATOM 2411 N N . LEU A 1 308 ? 0.468 -8.386 3.796 1.00 93.19 308 LEU A N 1
ATOM 2412 C CA . LEU A 1 308 ? -0.468 -8.696 4.876 1.00 93.19 308 LEU A CA 1
ATOM 2413 C C . LEU A 1 308 ? -1.274 -9.957 4.542 1.00 93.19 308 LEU A C 1
ATOM 2415 O O . LEU A 1 308 ? -1.306 -10.404 3.397 1.00 93.19 308 LEU A O 1
ATOM 2419 N N . LEU A 1 309 ? -1.920 -10.522 5.553 1.00 94.94 309 LEU A N 1
ATOM 2420 C CA . LEU A 1 309 ? -2.819 -11.662 5.457 1.00 94.94 309 LEU A CA 1
ATOM 2421 C C . LEU A 1 309 ? -4.251 -11.173 5.690 1.00 94.94 309 LEU A C 1
ATOM 2423 O O . LEU A 1 309 ? -4.564 -10.661 6.762 1.00 94.94 309 LEU A O 1
ATOM 2427 N N . ILE A 1 310 ? -5.106 -11.311 4.683 1.00 95.75 310 ILE A N 1
ATOM 2428 C CA . ILE A 1 310 ? -6.540 -11.042 4.794 1.00 95.75 310 ILE A CA 1
ATOM 2429 C C . ILE A 1 310 ? -7.207 -12.349 5.216 1.00 95.75 310 ILE A C 1
ATOM 2431 O O . ILE A 1 310 ? -7.075 -13.340 4.501 1.00 95.75 310 ILE A O 1
ATOM 2435 N N . CYS A 1 311 ? -7.923 -12.353 6.338 1.00 95.56 311 CYS A N 1
ATOM 2436 C CA . CYS A 1 311 ? -8.654 -13.505 6.859 1.00 95.56 311 CYS A CA 1
ATOM 2437 C C . CYS A 1 311 ? -10.157 -13.219 6.878 1.00 95.56 311 CYS A C 1
ATOM 2439 O O . CYS A 1 311 ? -10.588 -12.209 7.435 1.00 95.56 311 CYS A O 1
ATOM 2441 N N . ASN A 1 312 ? -10.961 -14.113 6.304 1.00 95.62 312 ASN A N 1
ATOM 2442 C CA . ASN A 1 312 ? -12.420 -14.013 6.286 1.00 95.62 312 ASN A CA 1
ATOM 2443 C C . ASN A 1 312 ? -13.080 -15.373 6.560 1.00 95.62 312 ASN A C 1
ATOM 2445 O O . ASN A 1 312 ? -13.874 -15.866 5.761 1.00 95.62 312 ASN A O 1
ATOM 2449 N N . THR A 1 313 ? -12.726 -15.989 7.686 1.00 92.75 313 THR A N 1
ATOM 2450 C CA . THR A 1 313 ? -13.309 -17.253 8.155 1.00 92.75 313 THR A CA 1
ATOM 2451 C C . THR A 1 313 ? -14.073 -17.040 9.460 1.00 92.75 313 THR A C 1
ATOM 2453 O O . THR A 1 313 ? -13.846 -16.058 10.168 1.00 92.75 313 THR A O 1
ATOM 2456 N N . GLU A 1 314 ? -14.994 -17.941 9.793 1.00 88.06 314 GLU A N 1
ATOM 2457 C CA . GLU A 1 314 ? -15.660 -17.924 11.097 1.00 88.06 314 GLU A CA 1
ATOM 2458 C C . GLU A 1 314 ? -14.614 -17.971 12.223 1.00 88.06 314 GLU A C 1
ATOM 2460 O O . GLU A 1 314 ? -13.632 -18.702 12.127 1.00 88.06 314 GLU A O 1
ATOM 2465 N N . GLY A 1 315 ? -14.764 -17.120 13.241 1.00 86.44 315 GLY A N 1
ATOM 2466 C CA . GLY A 1 315 ? -13.781 -16.957 14.320 1.00 86.44 315 GLY A CA 1
ATOM 2467 C C . GLY A 1 315 ? -12.553 -16.094 13.983 1.00 86.44 315 GLY A C 1
ATOM 2468 O O . GLY A 1 315 ? -11.881 -15.635 14.902 1.00 86.44 315 GLY A O 1
ATOM 2469 N N . LEU A 1 316 ? -12.278 -15.794 12.704 1.00 90.94 316 LEU A N 1
ATOM 2470 C CA . LEU A 1 316 ? -11.147 -14.951 12.295 1.00 90.94 316 LEU A CA 1
ATOM 2471 C C . LEU A 1 316 ? -11.472 -14.113 11.046 1.00 90.94 316 LEU A C 1
ATOM 2473 O O . LEU A 1 316 ? -11.246 -14.526 9.903 1.00 90.94 316 LEU A O 1
ATOM 2477 N N . ARG A 1 317 ? -11.974 -12.892 11.281 1.00 91.88 317 ARG A N 1
ATOM 2478 C CA . ARG A 1 317 ? -12.332 -11.913 10.239 1.00 91.88 317 ARG A CA 1
ATOM 2479 C C . ARG A 1 317 ? -11.588 -10.591 10.423 1.00 91.88 317 ARG A C 1
ATOM 2481 O O . ARG A 1 317 ? -12.045 -9.695 11.131 1.00 91.88 317 ARG A O 1
ATOM 2488 N N . GLY A 1 318 ? -10.447 -10.449 9.761 1.00 92.56 318 GLY A N 1
ATOM 2489 C CA . GLY A 1 318 ? -9.575 -9.285 9.892 1.00 92.56 318 GLY A CA 1
ATOM 2490 C C . GLY A 1 318 ? -8.371 -9.339 8.959 1.00 92.56 318 GLY A C 1
ATOM 2491 O O . GLY A 1 318 ? -8.132 -10.334 8.283 1.00 92.56 318 GLY A O 1
ATOM 2492 N N . ILE A 1 319 ? -7.601 -8.259 8.934 1.00 94.12 319 ILE A N 1
ATOM 2493 C CA . ILE A 1 319 ? -6.321 -8.151 8.241 1.00 94.12 319 ILE A CA 1
ATOM 2494 C C . ILE A 1 319 ? -5.214 -8.213 9.297 1.00 94.12 319 ILE A C 1
ATOM 2496 O O . ILE A 1 319 ? -5.266 -7.517 10.312 1.00 94.12 319 ILE A O 1
ATOM 2500 N N . THR A 1 320 ? -4.215 -9.057 9.066 1.00 94.31 320 THR A N 1
ATOM 2501 C CA . THR A 1 320 ? -3.110 -9.325 9.993 1.00 94.31 320 THR A CA 1
ATOM 2502 C C . THR A 1 320 ? -1.775 -9.480 9.253 1.00 94.31 320 THR A C 1
ATOM 2504 O O . THR A 1 320 ? -1.691 -9.294 8.040 1.00 94.31 320 THR A O 1
ATOM 2507 N N . ILE A 1 321 ? -0.692 -9.771 9.971 1.00 93.38 321 ILE A N 1
ATOM 2508 C CA . ILE A 1 321 ? 0.598 -10.178 9.400 1.00 93.38 321 ILE A CA 1
ATOM 2509 C C . ILE A 1 321 ? 0.677 -11.701 9.301 1.00 93.38 321 ILE A C 1
ATOM 2511 O O . ILE A 1 321 ? -0.063 -12.411 9.961 1.00 93.38 321 ILE A O 1
ATOM 2515 N N . THR A 1 322 ? 1.595 -12.232 8.497 1.00 91.38 322 THR A N 1
ATOM 2516 C CA . THR A 1 322 ? 1.794 -13.686 8.384 1.00 91.38 322 THR A CA 1
ATOM 2517 C C . THR A 1 322 ? 2.549 -14.238 9.597 1.00 91.38 322 THR A C 1
ATOM 2519 O O . THR A 1 322 ? 3.371 -13.527 10.186 1.00 91.38 322 THR A O 1
ATOM 2522 N N . ARG A 1 323 ? 2.364 -15.527 9.933 1.00 90.94 323 ARG A N 1
ATOM 2523 C CA . ARG A 1 323 ? 3.088 -16.182 11.045 1.00 90.94 323 ARG A CA 1
ATOM 2524 C C . ARG A 1 323 ? 4.605 -16.036 10.897 1.00 90.94 323 ARG A C 1
ATOM 2526 O O . ARG A 1 323 ? 5.299 -15.701 11.854 1.00 90.94 323 ARG A O 1
ATOM 2533 N N . LYS A 1 324 ? 5.114 -16.209 9.672 1.00 90.06 324 LYS A N 1
ATOM 2534 C CA . LYS A 1 324 ? 6.534 -16.028 9.335 1.00 90.06 324 LYS A CA 1
ATOM 2535 C C . LYS A 1 324 ? 7.020 -14.605 9.622 1.00 90.06 324 LYS A C 1
ATOM 2537 O O . LYS A 1 324 ? 8.094 -14.428 10.194 1.00 90.06 324 LYS A O 1
ATOM 2542 N N . ARG A 1 325 ? 6.250 -13.586 9.222 1.00 91.38 325 ARG A N 1
ATOM 2543 C CA . ARG A 1 325 ? 6.602 -12.179 9.469 1.00 91.38 325 ARG A CA 1
ATOM 2544 C C . ARG A 1 325 ? 6.562 -11.856 10.961 1.00 91.38 325 ARG A C 1
ATOM 2546 O O . ARG A 1 325 ? 7.480 -11.200 11.443 1.00 91.38 325 ARG A O 1
ATOM 2553 N N . ARG A 1 326 ? 5.551 -12.356 11.675 1.00 93.00 326 ARG A N 1
ATOM 2554 C CA . ARG A 1 326 ? 5.422 -12.229 13.131 1.00 93.00 326 ARG A CA 1
ATOM 2555 C C . ARG A 1 326 ? 6.630 -12.822 13.860 1.00 93.00 326 ARG A C 1
ATOM 2557 O O . ARG A 1 326 ? 7.241 -12.119 14.653 1.00 93.00 326 ARG A O 1
ATOM 2564 N N . ALA A 1 327 ? 7.024 -14.056 13.538 1.00 93.12 327 ALA A N 1
ATOM 2565 C CA . ALA A 1 327 ? 8.183 -14.713 14.149 1.00 93.12 327 ALA A CA 1
ATOM 2566 C C . ALA A 1 327 ? 9.494 -13.954 13.888 1.00 93.12 327 ALA A C 1
ATOM 2568 O O . ALA A 1 327 ? 10.268 -13.717 14.811 1.00 93.12 327 ALA A O 1
ATOM 2569 N N . LYS A 1 328 ? 9.717 -13.507 12.642 1.00 93.25 328 LYS A N 1
ATOM 2570 C CA . LYS A 1 328 ? 10.896 -12.701 12.297 1.00 93.25 328 LYS A CA 1
ATOM 2571 C C . LYS A 1 328 ? 10.943 -11.393 13.091 1.00 93.25 328 LYS A C 1
ATOM 2573 O O . LYS A 1 328 ? 11.992 -11.032 13.606 1.00 93.25 328 LYS A O 1
ATOM 2578 N N . LEU A 1 329 ? 9.815 -10.692 13.188 1.00 94.69 329 LEU A N 1
ATOM 2579 C CA . LEU A 1 329 ? 9.744 -9.422 13.904 1.00 94.69 329 LEU A CA 1
ATOM 2580 C C . LEU A 1 329 ? 9.936 -9.600 15.415 1.00 94.69 329 LEU A C 1
ATOM 2582 O O . LEU A 1 329 ? 10.636 -8.799 16.017 1.00 94.69 329 LEU A O 1
ATOM 2586 N N . ALA A 1 330 ? 9.359 -10.649 16.007 1.00 94.88 330 ALA A N 1
ATOM 2587 C CA . ALA A 1 330 ? 9.563 -10.980 17.417 1.00 94.88 330 ALA A CA 1
ATOM 2588 C C . ALA A 1 330 ? 11.046 -11.243 17.723 1.00 94.88 330 ALA A C 1
ATOM 2590 O O . ALA A 1 330 ? 11.588 -10.646 18.645 1.00 94.88 330 ALA A O 1
ATOM 2591 N N . SER A 1 331 ? 11.721 -12.035 16.884 1.00 95.94 331 SER A N 1
ATOM 2592 C CA . SER A 1 331 ? 13.160 -12.293 17.020 1.00 95.94 331 SER A CA 1
ATOM 2593 C C . SER A 1 331 ? 14.005 -11.022 16.869 1.00 95.94 331 SER A C 1
ATOM 2595 O O . SER A 1 331 ? 14.939 -10.818 17.638 1.00 95.94 331 SER A O 1
ATOM 2597 N N . GLU A 1 332 ? 13.670 -10.132 15.926 1.00 95.50 332 GLU A N 1
ATOM 2598 C CA . GLU A 1 332 ? 14.355 -8.837 15.804 1.00 95.50 332 GLU A CA 1
ATOM 2599 C C . GLU A 1 332 ? 14.113 -7.945 17.037 1.00 95.50 332 GLU A C 1
ATOM 2601 O O . GLU A 1 332 ? 15.049 -7.314 17.516 1.00 95.50 332 GLU A O 1
ATOM 2606 N N . ILE A 1 333 ? 12.891 -7.914 17.584 1.00 96.12 333 ILE A N 1
ATOM 2607 C CA . ILE A 1 333 ? 12.569 -7.177 18.819 1.00 96.12 333 ILE A CA 1
ATOM 2608 C C . ILE A 1 333 ? 13.394 -7.702 20.002 1.00 96.12 333 ILE A C 1
ATOM 2610 O O . ILE A 1 333 ? 13.961 -6.904 20.743 1.00 96.12 333 ILE A O 1
ATOM 2614 N N . GLU A 1 334 ? 13.478 -9.023 20.173 1.00 96.12 334 GLU A N 1
ATOM 2615 C CA . GLU A 1 334 ? 14.275 -9.661 21.228 1.00 96.12 334 GLU A CA 1
ATOM 2616 C C . GLU A 1 334 ? 15.766 -9.356 21.078 1.00 96.12 334 GLU A C 1
ATOM 2618 O O . GLU A 1 334 ? 16.415 -8.994 22.057 1.00 96.12 334 GLU A O 1
ATOM 2623 N N . ALA A 1 335 ? 16.294 -9.432 19.853 1.00 95.25 335 ALA A N 1
ATOM 2624 C CA . ALA A 1 335 ? 17.684 -9.099 19.568 1.00 95.25 335 ALA A CA 1
ATOM 2625 C C . ALA A 1 335 ? 18.003 -7.642 19.925 1.00 95.25 335 ALA A C 1
ATOM 2627 O O . ALA A 1 335 ? 19.029 -7.383 20.544 1.00 95.25 335 ALA A O 1
ATOM 2628 N N . TRP A 1 336 ? 17.113 -6.698 19.599 1.00 94.06 336 TRP A N 1
ATOM 2629 C CA . TRP A 1 336 ? 17.285 -5.304 20.006 1.00 94.06 336 TRP A CA 1
ATOM 2630 C C . TRP A 1 336 ? 17.210 -5.141 21.524 1.00 94.06 336 TRP A C 1
ATOM 2632 O O . TRP A 1 336 ? 18.080 -4.491 22.086 1.00 94.06 336 TRP A O 1
ATOM 2642 N N . LEU A 1 337 ? 16.221 -5.737 22.200 1.00 94.19 337 LEU A N 1
ATOM 2643 C CA . LEU A 1 337 ? 16.093 -5.660 23.664 1.00 94.19 337 LEU A CA 1
ATOM 2644 C C . LEU A 1 337 ? 17.311 -6.236 24.397 1.00 94.19 337 LEU A C 1
ATOM 2646 O O . LEU A 1 337 ? 17.673 -5.726 25.451 1.00 94.19 337 LEU A O 1
ATOM 2650 N N . ALA A 1 338 ? 17.969 -7.252 23.836 1.00 93.44 338 ALA A N 1
ATOM 2651 C CA . ALA A 1 338 ? 19.208 -7.800 24.386 1.00 93.44 338 ALA A CA 1
ATOM 2652 C C . ALA A 1 338 ? 20.397 -6.821 24.323 1.00 93.44 338 ALA A C 1
ATOM 2654 O O . ALA A 1 338 ? 21.378 -7.018 25.036 1.00 93.44 338 ALA A O 1
ATOM 2655 N N . LEU A 1 339 ? 20.316 -5.774 23.493 1.00 92.06 339 LEU A N 1
ATOM 2656 C CA . LEU A 1 339 ? 21.307 -4.697 23.417 1.00 92.06 339 LEU A CA 1
ATOM 2657 C C . LEU A 1 339 ? 21.020 -3.553 24.400 1.00 92.06 339 LEU A C 1
ATOM 2659 O O . LEU A 1 339 ? 21.766 -2.575 24.406 1.00 92.06 339 LEU A O 1
ATOM 2663 N N . GLU A 1 340 ? 19.943 -3.622 25.192 1.00 91.69 340 GLU A N 1
ATOM 2664 C CA . GLU A 1 340 ? 19.626 -2.571 26.158 1.00 91.69 340 GLU A CA 1
ATOM 2665 C C . GLU A 1 340 ? 20.742 -2.469 27.214 1.00 91.69 340 GLU A C 1
ATOM 2667 O O . GLU A 1 340 ? 20.987 -3.436 27.944 1.00 91.69 340 GLU A O 1
ATOM 2672 N N . PRO A 1 341 ? 21.440 -1.322 27.311 1.00 86.69 341 PRO A N 1
ATOM 2673 C CA . PRO A 1 341 ? 22.532 -1.170 28.257 1.00 86.69 341 PRO A CA 1
ATOM 2674 C C . PRO A 1 341 ? 21.987 -1.112 29.687 1.00 86.69 341 PRO A C 1
ATOM 2676 O O . PRO A 1 341 ? 20.994 -0.438 29.964 1.00 86.69 341 PRO A O 1
ATOM 2679 N N . VAL A 1 342 ? 22.660 -1.803 30.612 1.00 79.56 342 VAL A N 1
ATOM 2680 C CA . VAL A 1 342 ? 22.381 -1.691 32.057 1.00 79.56 342 VAL A CA 1
ATOM 2681 C C . VAL A 1 342 ? 22.867 -0.335 32.586 1.00 79.56 342 VAL A C 1
ATOM 2683 O O . VAL A 1 342 ? 22.184 0.294 33.390 1.00 79.56 342 VAL A O 1
ATOM 2686 N N . GLU A 1 343 ? 24.015 0.132 32.085 1.00 72.62 343 GLU A N 1
ATOM 2687 C CA . GLU A 1 343 ? 24.598 1.453 32.338 1.00 72.62 343 GLU A CA 1
ATOM 2688 C C . GLU A 1 343 ? 25.225 2.001 31.041 1.00 72.62 343 GLU A C 1
ATOM 2690 O O . GLU A 1 343 ? 25.785 1.237 30.252 1.00 72.62 343 GLU A O 1
ATOM 2695 N N . GLY A 1 344 ? 25.154 3.321 30.832 1.00 71.69 344 GLY A N 1
ATOM 2696 C CA . GLY A 1 344 ? 25.673 4.002 29.637 1.00 71.69 344 GLY A CA 1
ATOM 2697 C C . GLY A 1 344 ? 24.680 4.091 28.469 1.00 71.69 344 GLY A C 1
ATOM 2698 O O . GLY A 1 344 ? 23.549 3.613 28.552 1.00 71.69 344 GLY A O 1
ATOM 2699 N N . ASP A 1 345 ? 25.110 4.733 27.381 1.00 78.75 345 ASP A N 1
ATOM 2700 C CA . ASP A 1 345 ? 24.299 4.943 26.177 1.00 78.75 345 ASP A CA 1
ATOM 2701 C C . ASP A 1 345 ? 24.632 3.905 25.096 1.00 78.75 345 ASP A C 1
ATOM 2703 O O . ASP A 1 345 ? 25.800 3.609 24.833 1.00 78.75 345 ASP A O 1
ATOM 2707 N N . LEU A 1 346 ? 23.603 3.363 24.433 1.00 84.50 346 LEU A N 1
ATOM 2708 C CA . LEU A 1 346 ? 23.792 2.537 23.240 1.00 84.50 346 LEU A CA 1
ATOM 2709 C C . LEU A 1 346 ? 23.885 3.443 22.016 1.00 84.50 346 LEU A C 1
ATOM 2711 O O . LEU A 1 346 ? 22.948 4.178 21.697 1.00 84.50 346 LEU A O 1
ATOM 2715 N N . VAL A 1 347 ? 24.986 3.310 21.290 1.00 82.25 347 VAL A N 1
ATOM 2716 C CA . VAL A 1 347 ? 25.160 3.877 19.959 1.00 82.25 347 VAL A CA 1
ATOM 2717 C C . VAL A 1 347 ? 24.778 2.827 18.919 1.00 82.25 347 VAL A C 1
ATOM 2719 O O . VAL A 1 347 ? 25.347 1.737 18.900 1.00 82.25 347 VAL A O 1
ATOM 2722 N N . ALA A 1 348 ? 23.824 3.156 18.049 1.00 82.69 348 ALA A N 1
ATOM 2723 C CA . ALA A 1 348 ? 23.367 2.274 16.978 1.00 82.69 348 ALA A CA 1
ATOM 2724 C C . ALA A 1 348 ? 23.602 2.886 15.590 1.00 82.69 348 ALA A C 1
ATOM 2726 O O . ALA A 1 348 ? 23.507 4.106 15.415 1.00 82.69 348 ALA A O 1
ATOM 2727 N N . ASP A 1 349 ? 23.825 2.035 14.580 1.00 82.94 349 ASP A N 1
ATOM 2728 C CA . ASP A 1 349 ? 23.845 2.473 13.181 1.00 82.94 349 ASP A CA 1
ATOM 2729 C C . ASP A 1 349 ? 22.440 2.986 12.787 1.00 82.94 349 ASP A C 1
ATOM 2731 O O . ASP A 1 349 ? 21.457 2.229 12.828 1.00 82.94 349 ASP A O 1
ATOM 2735 N N . PRO A 1 350 ? 22.308 4.257 12.350 1.00 80.81 350 PRO A N 1
ATOM 2736 C CA . PRO A 1 350 ? 21.033 4.812 11.906 1.00 80.81 350 PRO A CA 1
ATOM 2737 C C . PRO A 1 350 ? 20.348 4.008 10.790 1.00 80.81 350 PRO A C 1
ATOM 2739 O O . PRO A 1 350 ? 19.120 4.036 10.689 1.00 80.81 350 PRO A O 1
ATOM 2742 N N . ARG A 1 351 ? 21.106 3.313 9.934 1.00 80.81 351 ARG A N 1
ATOM 2743 C CA . ARG A 1 351 ? 20.578 2.500 8.826 1.00 80.81 351 ARG A CA 1
ATOM 2744 C C . ARG A 1 351 ? 19.936 1.215 9.330 1.00 80.81 351 ARG A C 1
ATOM 2746 O O . ARG A 1 351 ? 18.835 0.880 8.889 1.00 80.81 351 ARG A O 1
ATOM 2753 N N . GLU A 1 352 ? 20.589 0.525 10.261 1.00 83.75 352 GLU A N 1
ATOM 2754 C CA . GLU A 1 352 ? 20.047 -0.684 10.888 1.00 83.75 352 GLU A CA 1
ATOM 2755 C C . GLU A 1 352 ? 18.773 -0.357 11.668 1.00 83.75 352 GLU A C 1
ATOM 2757 O O . GLU A 1 352 ? 17.735 -0.999 11.471 1.00 83.75 352 GLU A O 1
ATOM 2762 N N . LEU A 1 353 ? 18.812 0.724 12.456 1.00 86.38 353 LEU A N 1
ATOM 2763 C CA . LEU A 1 353 ? 17.653 1.215 13.191 1.00 86.38 353 LEU A CA 1
ATOM 2764 C C . LEU A 1 353 ? 16.511 1.626 12.246 1.00 86.38 353 LEU A C 1
ATOM 2766 O O . LEU A 1 353 ? 15.354 1.277 12.483 1.00 86.38 353 LEU A O 1
ATOM 2770 N N . ALA A 1 354 ? 16.803 2.334 11.148 1.00 84.44 354 ALA A N 1
ATOM 2771 C CA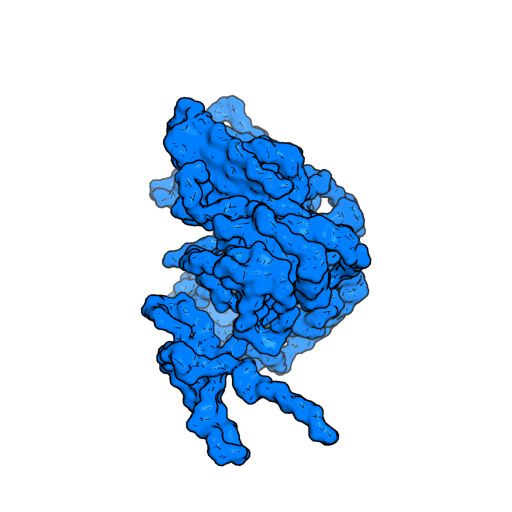 . ALA A 1 354 ? 15.784 2.738 10.175 1.00 84.44 354 ALA A CA 1
ATOM 2772 C C . ALA A 1 354 ? 15.153 1.529 9.470 1.00 84.44 354 ALA A C 1
ATOM 2774 O O . ALA A 1 354 ? 13.935 1.488 9.293 1.00 84.44 354 ALA A O 1
ATOM 2775 N N . SER A 1 355 ? 15.951 0.520 9.117 1.00 86.06 355 SER A N 1
ATOM 2776 C CA . SER A 1 355 ? 15.461 -0.731 8.528 1.00 86.06 355 SER A CA 1
ATOM 2777 C C . SER A 1 355 ? 14.505 -1.465 9.474 1.00 86.06 355 SER A C 1
ATOM 2779 O O . SER A 1 355 ? 13.405 -1.856 9.071 1.00 86.06 355 SER A O 1
ATOM 2781 N N . PHE A 1 356 ? 14.879 -1.599 10.749 1.00 90.75 356 PHE A N 1
ATOM 2782 C CA . PHE A 1 356 ? 14.038 -2.214 11.776 1.00 90.75 356 PHE A CA 1
ATOM 2783 C C . PHE A 1 356 ? 12.737 -1.428 12.009 1.00 90.75 356 PHE A C 1
ATOM 2785 O O . PHE A 1 356 ? 11.639 -1.981 11.890 1.00 90.75 356 PHE A O 1
ATOM 2792 N N . LEU A 1 357 ? 12.833 -0.117 12.252 1.00 90.19 357 LEU A N 1
ATOM 2793 C CA . LEU A 1 357 ? 11.663 0.729 12.500 1.00 90.19 357 LEU A CA 1
ATOM 2794 C C . LEU A 1 357 ? 10.745 0.832 11.276 1.00 90.19 357 LEU A C 1
ATOM 2796 O O . LEU A 1 357 ? 9.528 0.912 11.438 1.00 90.19 357 LEU A O 1
ATOM 2800 N N . GLY A 1 358 ? 11.283 0.739 10.057 1.00 87.75 358 GLY A N 1
ATOM 2801 C CA . GLY A 1 358 ? 10.490 0.640 8.831 1.00 87.75 358 GLY A CA 1
ATOM 2802 C C . GLY A 1 358 ? 9.575 -0.591 8.812 1.00 87.75 358 GLY A C 1
ATOM 2803 O O . GLY A 1 358 ? 8.410 -0.489 8.415 1.00 87.75 358 GLY A O 1
ATOM 2804 N N . LYS A 1 359 ? 10.048 -1.742 9.316 1.00 90.25 359 LYS A N 1
ATOM 2805 C CA . LYS A 1 359 ? 9.223 -2.957 9.454 1.00 90.25 359 LYS A CA 1
ATOM 2806 C C . LYS A 1 359 ? 8.107 -2.755 10.476 1.00 90.25 359 LYS A C 1
ATOM 2808 O O . LYS A 1 359 ? 6.967 -3.114 10.189 1.00 90.25 359 LYS A O 1
ATOM 2813 N N . LEU A 1 360 ? 8.400 -2.144 11.626 1.00 91.94 360 LEU A N 1
ATOM 2814 C CA . LEU A 1 360 ? 7.386 -1.840 12.644 1.00 91.94 360 LEU A CA 1
ATOM 2815 C C . LEU A 1 360 ? 6.342 -0.838 12.140 1.00 91.94 360 LEU A C 1
ATOM 2817 O O . LEU A 1 360 ? 5.148 -1.044 12.346 1.00 91.94 360 LEU A O 1
ATOM 2821 N N . VAL A 1 361 ? 6.757 0.191 11.393 1.00 89.69 361 VAL A N 1
ATOM 2822 C CA . VAL A 1 361 ? 5.837 1.124 10.722 1.00 89.69 361 VAL A CA 1
ATOM 2823 C C . VAL A 1 361 ? 4.904 0.380 9.773 1.00 89.69 361 VAL A C 1
ATOM 2825 O O . VAL A 1 361 ? 3.690 0.565 9.865 1.00 89.69 361 VAL A O 1
ATOM 2828 N N . PHE A 1 362 ? 5.431 -0.513 8.933 1.00 89.12 362 PHE A N 1
ATOM 2829 C CA . PHE A 1 362 ? 4.607 -1.342 8.052 1.00 89.12 362 PHE A CA 1
ATOM 2830 C C . PHE A 1 362 ? 3.654 -2.273 8.816 1.00 89.12 362 PHE A C 1
ATOM 2832 O O . PHE A 1 362 ? 2.572 -2.566 8.328 1.00 89.12 362 PHE A O 1
ATOM 2839 N N . VAL A 1 363 ? 4.018 -2.774 9.993 1.00 91.50 363 VAL A N 1
ATOM 2840 C CA . VAL A 1 363 ? 3.136 -3.656 10.780 1.00 91.50 363 VAL A CA 1
ATOM 2841 C C . VAL A 1 363 ? 2.125 -2.858 11.618 1.00 91.50 363 VAL A C 1
ATOM 2843 O O . VAL A 1 363 ? 1.027 -3.337 11.894 1.00 91.50 363 VAL A O 1
ATOM 2846 N N . SER A 1 364 ? 2.422 -1.597 11.944 1.00 91.38 364 SER A N 1
ATOM 2847 C CA . SER A 1 364 ? 1.573 -0.730 12.778 1.00 91.38 364 SER A CA 1
ATOM 2848 C C . SER A 1 364 ? 0.184 -0.426 12.208 1.00 91.38 364 SER A C 1
ATOM 2850 O O . SER A 1 364 ? -0.692 -0.003 12.953 1.00 91.38 364 SER A O 1
ATOM 2852 N N . GLN A 1 365 ? -0.031 -0.662 10.914 1.00 88.12 365 GLN A N 1
ATOM 2853 C CA . GLN A 1 365 ? -1.339 -0.539 10.259 1.00 88.12 365 GLN A CA 1
ATOM 2854 C C . GLN A 1 365 ? -2.325 -1.648 10.671 1.00 88.12 365 GLN A C 1
ATOM 2856 O O . GLN A 1 365 ? -3.528 -1.415 10.626 1.00 88.12 365 GLN A O 1
ATOM 2861 N N . VAL A 1 366 ? -1.840 -2.818 11.107 1.00 90.25 366 VAL A N 1
ATOM 2862 C CA . VAL A 1 366 ? -2.685 -3.908 11.643 1.00 90.25 366 VAL A CA 1
ATOM 2863 C C . VAL A 1 366 ? -2.502 -4.134 13.142 1.00 90.25 366 VAL A C 1
ATOM 2865 O O . VAL A 1 366 ? -3.298 -4.842 13.749 1.00 90.25 366 VAL A O 1
ATOM 2868 N N . VAL A 1 367 ? -1.475 -3.530 13.751 1.00 90.19 367 VAL A N 1
ATOM 2869 C CA . VAL A 1 367 ? -1.264 -3.567 15.202 1.00 90.19 367 VAL A CA 1
ATOM 2870 C C . VAL A 1 367 ? -1.983 -2.402 15.866 1.00 90.19 367 VAL A C 1
ATOM 2872 O O . VAL A 1 367 ? -1.529 -1.257 15.782 1.00 90.19 367 VAL A O 1
ATOM 2875 N N . LYS A 1 368 ? -3.080 -2.684 16.576 1.00 86.25 368 LYS A N 1
ATOM 2876 C CA . LYS A 1 368 ? -3.861 -1.652 17.275 1.00 86.25 368 LYS A CA 1
ATOM 2877 C C . LYS A 1 368 ? -2.994 -0.875 18.272 1.00 86.25 368 LYS A C 1
ATOM 2879 O O . LYS A 1 368 ? -2.429 -1.440 19.208 1.00 86.25 368 LYS A O 1
ATOM 2884 N N . GLY A 1 369 ? -2.899 0.441 18.086 1.00 87.69 369 GLY A N 1
ATOM 2885 C CA . GLY A 1 369 ? -2.053 1.315 18.906 1.00 87.69 369 GLY A CA 1
ATOM 2886 C C . GLY A 1 369 ? -0.563 1.278 18.551 1.00 87.69 369 GLY A C 1
ATOM 2887 O O . GLY A 1 369 ? 0.202 2.066 19.103 1.00 87.69 369 GLY A O 1
ATOM 2888 N N . GLY A 1 370 ? -0.136 0.449 17.592 1.00 91.00 370 GLY A N 1
ATOM 2889 C CA . GLY A 1 370 ? 1.269 0.318 17.207 1.00 91.00 370 GLY A CA 1
ATOM 2890 C C . GLY A 1 370 ? 1.900 1.664 16.855 1.00 91.00 370 GLY A C 1
ATOM 2891 O O . GLY A 1 370 ? 2.959 2.011 17.366 1.00 91.00 370 GLY A O 1
ATOM 2892 N N . ARG A 1 371 ? 1.210 2.503 16.070 1.00 87.88 371 ARG A N 1
ATOM 2893 C CA . ARG A 1 371 ? 1.720 3.835 15.697 1.00 87.88 371 ARG A CA 1
ATOM 2894 C C . ARG A 1 371 ? 1.915 4.765 16.901 1.00 87.88 371 ARG A C 1
ATOM 2896 O O . ARG A 1 371 ? 2.860 5.563 16.908 1.00 87.88 371 ARG A O 1
ATOM 2903 N N . THR A 1 372 ? 1.039 4.656 17.895 1.00 91.19 372 THR A N 1
ATOM 2904 C CA . THR A 1 372 ? 1.077 5.410 19.154 1.00 91.19 372 THR A CA 1
ATOM 2905 C C . THR A 1 372 ? 2.295 5.018 19.986 1.00 91.19 372 THR A C 1
ATOM 2907 O O . THR A 1 372 ? 3.007 5.873 20.512 1.00 91.19 372 THR A O 1
ATOM 2910 N N . TYR A 1 373 ? 2.597 3.727 20.051 1.00 92.12 373 TYR A N 1
ATOM 2911 C CA . TYR A 1 373 ? 3.715 3.176 20.815 1.00 92.12 373 TYR A CA 1
ATOM 2912 C C . TYR A 1 373 ? 4.975 2.968 19.960 1.00 92.12 373 TYR A C 1
ATOM 2914 O O . TYR A 1 373 ? 5.695 1.990 20.109 1.00 92.12 373 TYR A O 1
ATOM 2922 N N . MET A 1 374 ? 5.251 3.900 19.045 1.00 90.81 374 MET A N 1
ATOM 2923 C CA . MET A 1 374 ? 6.531 3.985 18.320 1.00 90.81 374 MET A CA 1
ATOM 2924 C C . MET A 1 374 ? 7.119 5.394 18.293 1.00 90.81 374 MET A C 1
ATOM 2926 O O . MET A 1 374 ? 8.177 5.602 17.704 1.00 90.81 374 MET A O 1
ATOM 2930 N N . GLN A 1 375 ? 6.439 6.404 18.840 1.00 90.00 375 GLN A N 1
ATOM 2931 C CA . GLN A 1 375 ? 6.918 7.785 18.709 1.00 90.00 375 GLN A CA 1
ATOM 2932 C C . GLN A 1 375 ? 8.235 8.021 19.455 1.00 90.00 375 GLN A C 1
ATOM 2934 O O . GLN A 1 375 ? 9.048 8.805 18.978 1.00 90.00 375 GLN A O 1
ATOM 2939 N N . GLY A 1 376 ? 8.473 7.323 20.571 1.00 88.62 376 GLY A N 1
ATOM 2940 C CA . GLY A 1 376 ? 9.755 7.330 21.273 1.00 88.62 376 GLY A CA 1
ATOM 2941 C C . GLY A 1 376 ? 10.860 6.656 20.462 1.00 88.62 376 GLY A C 1
ATOM 2942 O O . GLY A 1 376 ? 11.984 7.146 20.439 1.00 88.62 376 GLY A O 1
ATOM 2943 N N . MET A 1 377 ? 10.548 5.590 19.721 1.00 90.75 377 MET A N 1
ATOM 2944 C CA . MET A 1 377 ? 11.510 4.996 18.782 1.00 90.75 377 MET A CA 1
ATOM 2945 C C . MET A 1 377 ? 11.785 5.897 17.570 1.00 90.75 377 MET A C 1
ATOM 2947 O O . MET A 1 377 ? 12.914 6.022 17.115 1.00 90.75 377 MET A O 1
ATOM 2951 N N . LEU A 1 378 ? 10.7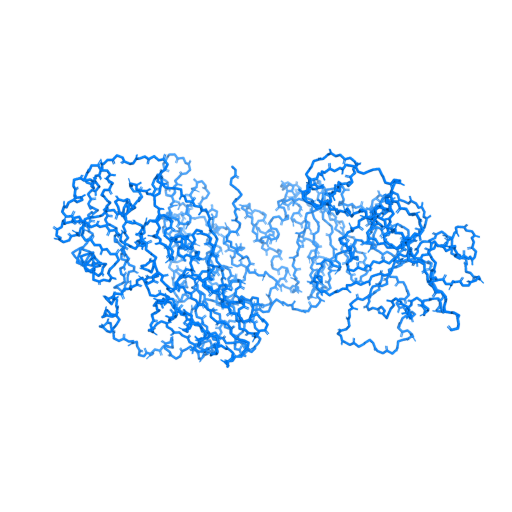70 6.575 17.042 1.00 87.56 378 LEU A N 1
ATOM 2952 C CA . LEU A 1 378 ? 10.934 7.443 15.873 1.00 87.56 378 LEU A CA 1
ATOM 2953 C C . LEU A 1 378 ? 11.587 8.782 16.209 1.00 87.56 378 LEU A C 1
ATOM 2955 O O . LEU A 1 378 ? 12.188 9.399 15.330 1.00 87.56 378 LEU A O 1
ATOM 2959 N N . SER A 1 379 ? 11.493 9.239 17.461 1.00 85.94 379 SER A N 1
ATOM 2960 C CA . SER A 1 379 ? 12.156 10.468 17.897 1.00 85.94 379 SER A CA 1
ATOM 2961 C C . SER A 1 379 ? 13.680 10.369 17.887 1.00 85.94 379 SER A C 1
ATOM 2963 O O . SER A 1 379 ? 14.325 11.413 17.877 1.00 85.94 379 SER A O 1
ATOM 2965 N N . GLN A 1 380 ? 14.250 9.158 17.835 1.00 83.62 380 GLN A N 1
ATOM 2966 C CA . GLN A 1 380 ? 15.701 8.966 17.757 1.00 83.62 380 GLN A CA 1
ATOM 2967 C C . GLN A 1 380 ? 16.293 9.566 16.468 1.00 83.62 380 GLN A C 1
ATOM 2969 O O . GLN A 1 380 ? 17.414 10.054 16.462 1.00 83.62 380 GLN A O 1
ATOM 2974 N N . PHE A 1 381 ? 15.510 9.647 15.384 1.00 80.75 381 PHE A N 1
ATOM 2975 C CA . PHE A 1 381 ? 15.944 10.270 14.124 1.00 80.75 381 PHE A CA 1
ATOM 2976 C C . PHE A 1 381 ? 15.816 11.800 14.098 1.00 80.75 381 PHE A C 1
ATOM 2978 O O . PHE A 1 381 ? 15.860 12.412 13.027 1.00 80.75 381 PHE A O 1
ATOM 2985 N N . LYS A 1 382 ? 15.596 12.465 15.238 1.00 73.62 382 LYS A N 1
ATOM 2986 C CA . LYS A 1 382 ? 15.506 13.929 15.271 1.00 73.62 382 LYS A CA 1
ATOM 2987 C C . LYS A 1 382 ? 16.834 14.537 14.798 1.00 73.62 382 LYS A C 1
ATOM 2989 O O . LYS A 1 382 ? 17.871 14.308 15.400 1.00 73.62 382 LYS A O 1
ATOM 2994 N N . GLY A 1 383 ? 16.786 15.342 13.734 1.00 66.56 383 GLY A N 1
ATOM 2995 C CA . GLY A 1 383 ? 17.987 15.914 13.102 1.00 66.56 383 GLY A CA 1
ATOM 2996 C C . GLY A 1 383 ? 18.553 15.081 11.945 1.00 66.56 383 GLY A C 1
ATOM 2997 O O . GLY A 1 383 ? 19.532 15.489 11.326 1.00 66.56 383 GLY A O 1
ATOM 2998 N N . LEU A 1 384 ? 17.912 13.960 11.602 1.00 71.88 384 LEU A N 1
ATOM 2999 C CA . LEU A 1 384 ? 18.212 13.163 10.416 1.00 71.88 384 LEU A CA 1
ATOM 3000 C C . LEU A 1 384 ? 17.065 13.273 9.404 1.00 71.88 384 LEU A C 1
ATOM 3002 O O . LEU A 1 384 ? 15.885 13.329 9.760 1.00 71.88 384 LEU A O 1
ATOM 3006 N N . VAL A 1 385 ? 17.411 13.296 8.121 1.00 66.19 385 VAL A N 1
ATOM 3007 C CA . VAL A 1 385 ? 16.462 13.150 7.019 1.00 66.19 385 VAL A CA 1
ATOM 3008 C C . VAL A 1 385 ? 16.435 11.678 6.639 1.00 66.19 385 VAL A C 1
ATOM 3010 O O . VAL A 1 385 ? 17.365 11.171 6.012 1.00 66.19 385 VAL A O 1
ATOM 3013 N N . VAL A 1 386 ? 15.369 10.988 7.037 1.00 64.81 386 VAL A N 1
ATOM 3014 C CA . VAL A 1 386 ? 15.131 9.598 6.640 1.00 64.81 386 VAL A CA 1
ATOM 3015 C C . VAL A 1 386 ? 14.225 9.587 5.414 1.00 64.81 386 VAL A C 1
ATOM 3017 O O . VAL A 1 386 ? 13.036 9.902 5.496 1.00 64.81 386 VAL A O 1
ATOM 3020 N N . ASP A 1 387 ? 14.798 9.226 4.272 1.00 64.75 387 ASP A N 1
ATOM 3021 C CA . ASP A 1 387 ? 14.053 8.854 3.078 1.00 64.75 387 ASP A CA 1
ATOM 3022 C C . ASP A 1 387 ? 13.649 7.382 3.205 1.00 64.75 387 ASP A C 1
ATOM 3024 O O . ASP A 1 387 ? 14.381 6.463 2.830 1.00 64.75 387 ASP A O 1
ATOM 3028 N N . TRP A 1 388 ? 12.461 7.169 3.766 1.00 61.38 388 TRP A N 1
ATOM 3029 C CA . TRP A 1 388 ? 11.881 5.841 3.961 1.00 61.38 388 TRP A CA 1
ATOM 3030 C C . TRP A 1 388 ? 11.602 5.105 2.645 1.00 61.38 388 TRP A C 1
ATOM 3032 O O . TRP A 1 388 ? 11.526 3.880 2.653 1.00 61.38 388 TRP A O 1
ATOM 3042 N N . GLN A 1 389 ? 11.454 5.822 1.524 1.00 46.78 389 GLN A N 1
ATOM 3043 C CA . GLN A 1 389 ? 11.211 5.206 0.217 1.00 46.78 389 GLN A CA 1
ATOM 3044 C C . GLN A 1 389 ? 12.500 4.644 -0.378 1.00 46.78 389 GLN A C 1
ATOM 3046 O O . GLN A 1 389 ? 12.487 3.574 -0.981 1.00 46.78 389 GLN A O 1
ATOM 3051 N N . ARG A 1 390 ? 13.617 5.353 -0.195 1.00 48.12 390 ARG A N 1
ATOM 3052 C CA . ARG A 1 390 ? 14.934 4.932 -0.695 1.00 48.12 390 ARG A CA 1
ATOM 3053 C C . ARG A 1 390 ? 15.768 4.181 0.340 1.00 48.12 390 ARG A C 1
ATOM 3055 O O . ARG A 1 390 ? 16.879 3.770 0.022 1.00 48.12 390 ARG A O 1
ATOM 3062 N N . GLY A 1 391 ? 15.269 4.038 1.570 1.00 55.31 391 GLY A N 1
ATOM 3063 C CA . GLY A 1 391 ? 16.030 3.485 2.692 1.00 55.31 391 GLY A CA 1
ATOM 3064 C C . GLY A 1 391 ? 17.291 4.297 3.005 1.00 55.31 391 GLY A C 1
ATOM 3065 O O . GLY A 1 391 ? 18.269 3.748 3.501 1.00 55.31 391 GLY A O 1
ATOM 3066 N N . GLN A 1 392 ? 17.304 5.591 2.664 1.00 63.03 392 GLN A N 1
ATOM 3067 C CA . GLN A 1 392 ? 18.472 6.451 2.838 1.00 63.03 392 GLN A CA 1
ATOM 3068 C C . GLN A 1 392 ? 18.309 7.301 4.091 1.00 63.03 392 GLN A C 1
ATOM 3070 O O . GLN A 1 392 ? 17.312 7.999 4.256 1.00 63.03 392 GLN A O 1
ATOM 3075 N N . VAL A 1 393 ? 19.330 7.300 4.941 1.00 64.12 393 VAL A N 1
ATOM 3076 C CA . VAL A 1 393 ? 19.437 8.226 6.069 1.00 64.12 393 VAL A CA 1
ATOM 3077 C C . VAL A 1 393 ? 20.513 9.245 5.727 1.00 64.12 393 VAL A C 1
ATOM 3079 O O . VAL A 1 393 ? 21.649 8.875 5.431 1.00 64.12 393 VAL A O 1
ATOM 3082 N N . LYS A 1 394 ? 20.147 10.527 5.722 1.00 67.56 394 LYS A N 1
ATOM 3083 C CA . LYS A 1 394 ? 21.066 11.643 5.478 1.00 67.56 394 LYS A CA 1
ATOM 3084 C C . LYS A 1 394 ? 21.091 12.556 6.701 1.00 67.56 394 LYS A C 1
ATOM 3086 O O . LYS A 1 394 ? 20.025 12.841 7.252 1.00 67.56 394 LYS A O 1
ATOM 3091 N N . PRO A 1 395 ? 22.262 13.035 7.139 1.00 61.59 395 PRO A N 1
ATOM 3092 C CA . PRO A 1 395 ? 22.316 14.017 8.210 1.00 61.59 395 PRO A CA 1
ATOM 3093 C C . PRO A 1 395 ? 21.718 15.349 7.722 1.00 61.59 395 PRO A C 1
ATOM 3095 O O . PRO A 1 395 ? 21.879 15.714 6.556 1.00 61.59 395 PRO A O 1
ATOM 3098 N N . ALA A 1 396 ? 20.979 16.061 8.584 1.00 60.28 396 ALA A N 1
ATOM 3099 C CA . ALA A 1 396 ? 20.368 17.346 8.213 1.00 60.28 396 ALA A CA 1
ATOM 3100 C C . ALA A 1 396 ? 21.395 18.492 8.097 1.00 60.28 396 ALA A C 1
ATOM 3102 O O . ALA A 1 396 ? 21.115 19.507 7.463 1.00 60.28 396 ALA A O 1
ATOM 3103 N N . SER A 1 397 ? 22.582 18.324 8.682 1.00 55.19 397 SER A N 1
ATOM 3104 C CA . SER A 1 397 ? 23.743 19.213 8.572 1.00 55.19 397 SER A CA 1
ATOM 3105 C C . SER A 1 397 ? 25.024 18.382 8.413 1.00 55.19 397 SER A C 1
ATOM 3107 O O . SER A 1 397 ? 25.024 17.185 8.685 1.00 55.19 397 SER A O 1
ATOM 3109 N N . ALA A 1 398 ? 26.102 18.978 7.897 1.00 47.69 398 ALA A N 1
ATOM 3110 C CA . ALA A 1 398 ? 27.320 18.255 7.527 1.00 47.69 398 ALA A CA 1
ATOM 3111 C C . ALA A 1 398 ? 27.944 17.499 8.720 1.00 47.69 398 ALA A C 1
ATOM 3113 O O . ALA A 1 398 ? 28.433 18.112 9.666 1.00 47.69 398 ALA A O 1
ATOM 3114 N N . GLY A 1 399 ? 27.927 16.165 8.646 1.00 55.84 399 GLY A N 1
ATOM 3115 C CA . GLY A 1 399 ? 28.554 15.253 9.606 1.00 55.84 399 GLY A CA 1
ATOM 3116 C C . GLY A 1 399 ? 27.654 14.067 9.946 1.00 55.84 399 GLY A C 1
ATOM 3117 O O . GLY A 1 399 ? 26.557 14.241 10.472 1.00 55.84 399 GLY A O 1
ATOM 3118 N N . TRP A 1 400 ? 28.116 12.854 9.643 1.00 55.38 400 TRP A N 1
ATOM 3119 C CA . TRP A 1 400 ? 27.489 11.625 10.127 1.00 55.38 400 TRP A CA 1
ATOM 3120 C C . TRP A 1 400 ? 27.768 11.537 11.631 1.00 55.38 400 TRP A C 1
ATOM 3122 O O . TRP A 1 400 ? 28.923 11.623 12.041 1.00 55.38 400 TRP A O 1
ATOM 3132 N N . ARG A 1 401 ? 26.722 11.445 12.451 1.00 58.75 401 ARG A N 1
ATOM 3133 C CA . ARG A 1 401 ? 26.855 11.158 13.880 1.00 58.75 401 ARG A CA 1
ATOM 3134 C C . ARG A 1 401 ? 26.177 9.835 14.170 1.00 58.75 401 ARG A C 1
ATOM 3136 O O . ARG A 1 401 ? 25.085 9.574 13.663 1.00 58.75 401 ARG A O 1
ATOM 3143 N N . ASP A 1 402 ? 26.865 9.041 14.961 1.00 63.38 402 ASP A N 1
ATOM 3144 C CA . ASP A 1 402 ? 26.339 7.891 15.667 1.00 63.38 402 ASP A CA 1
ATOM 3145 C C . ASP A 1 402 ? 25.082 8.279 16.463 1.00 63.38 402 ASP A C 1
ATOM 3147 O O . ASP A 1 402 ? 25.011 9.373 17.032 1.00 63.38 402 ASP A O 1
ATOM 3151 N N . LEU A 1 403 ? 24.048 7.433 16.415 1.00 74.44 403 LEU A N 1
ATOM 3152 C CA . LEU A 1 403 ? 22.740 7.725 17.004 1.00 74.44 403 LEU A CA 1
ATOM 3153 C C . LEU A 1 403 ? 22.640 7.066 18.379 1.00 74.44 403 LEU A C 1
ATOM 3155 O O . LEU A 1 403 ? 22.600 5.842 18.492 1.00 74.44 403 LEU A O 1
ATOM 3159 N N . GLU A 1 404 ? 22.579 7.904 19.411 1.00 81.69 404 GLU A N 1
ATOM 3160 C CA . GLU A 1 404 ? 22.328 7.492 20.792 1.00 81.69 404 GLU A CA 1
ATOM 3161 C C . GLU A 1 404 ? 20.860 7.090 20.967 1.00 81.69 404 GLU A C 1
ATOM 3163 O O . GLU A 1 404 ? 19.936 7.850 20.655 1.00 81.69 404 GLU A O 1
ATOM 3168 N N . VAL A 1 405 ? 20.639 5.876 21.465 1.00 86.69 405 VAL A N 1
ATOM 3169 C CA . VAL A 1 405 ? 19.310 5.305 21.675 1.00 86.69 405 VAL A CA 1
ATOM 3170 C C . VAL A 1 405 ? 18.805 5.665 23.069 1.00 86.69 405 VAL A C 1
ATOM 3172 O O . VAL A 1 405 ? 19.278 5.147 24.077 1.00 86.69 405 VAL A O 1
ATOM 3175 N N . SER A 1 406 ? 17.792 6.529 23.143 1.00 88.69 406 SER A N 1
ATOM 3176 C CA . SER A 1 406 ? 17.272 7.006 24.430 1.00 88.69 406 SER A CA 1
ATOM 3177 C C . SER A 1 406 ? 16.336 6.006 25.135 1.00 88.69 406 SER A C 1
ATOM 3179 O O . SER A 1 406 ? 15.697 5.180 24.474 1.00 88.69 406 SER A O 1
ATOM 3181 N N . PRO A 1 407 ? 16.099 6.142 26.458 1.00 89.69 407 PRO A N 1
ATOM 3182 C CA . PRO A 1 407 ? 15.155 5.302 27.214 1.00 89.69 407 PRO A CA 1
ATOM 3183 C C . PRO A 1 407 ? 13.733 5.226 26.630 1.00 89.69 407 PRO A C 1
ATOM 3185 O O . PRO A 1 407 ? 12.993 4.262 26.845 1.00 89.69 407 PRO A O 1
ATOM 3188 N N . ALA A 1 408 ? 13.327 6.243 25.861 1.00 88.94 408 ALA A N 1
ATOM 3189 C CA . ALA A 1 408 ? 12.035 6.258 25.187 1.00 88.94 408 ALA A CA 1
ATOM 3190 C C . ALA A 1 408 ? 11.913 5.178 24.097 1.00 88.94 408 ALA A C 1
ATOM 3192 O O . ALA A 1 408 ? 10.794 4.716 23.864 1.00 88.94 408 ALA A O 1
ATOM 3193 N N . PHE A 1 409 ? 13.023 4.788 23.457 1.00 92.31 409 PHE A N 1
ATOM 3194 C CA . PHE A 1 409 ? 13.073 3.683 22.498 1.00 92.31 409 PHE A CA 1
ATOM 3195 C C . PHE A 1 409 ? 12.749 2.361 23.196 1.00 92.31 409 PHE A C 1
ATOM 3197 O O . PHE A 1 409 ? 11.802 1.683 22.806 1.00 92.31 409 PHE A O 1
ATOM 3204 N N . TRP A 1 410 ? 13.451 2.057 24.289 1.00 93.50 410 TRP A N 1
ATOM 3205 C CA . TRP A 1 410 ? 13.297 0.806 25.035 1.00 93.50 410 TRP A CA 1
ATOM 3206 C C . TRP A 1 410 ? 11.896 0.623 25.614 1.00 93.50 410 TRP A C 1
ATOM 3208 O O . TRP A 1 410 ? 11.317 -0.459 25.538 1.00 93.50 410 TRP A O 1
ATOM 3218 N N . ARG A 1 411 ? 11.292 1.691 26.149 1.00 92.50 411 ARG A N 1
ATOM 3219 C CA . ARG A 1 411 ? 9.895 1.661 26.618 1.00 92.50 411 ARG A CA 1
ATOM 3220 C C . ARG A 1 411 ? 8.923 1.264 25.504 1.00 92.50 411 ARG A C 1
ATOM 3222 O O . ARG A 1 411 ? 8.031 0.449 25.726 1.00 92.50 411 ARG A O 1
ATOM 3229 N N . ASP A 1 412 ? 9.069 1.876 24.334 1.00 94.62 412 ASP A N 1
ATOM 3230 C CA . ASP A 1 412 ? 8.206 1.593 23.191 1.00 94.62 412 ASP A CA 1
ATOM 3231 C C . ASP A 1 412 ? 8.465 0.165 22.674 1.00 94.62 412 ASP A C 1
ATOM 3233 O O . ASP A 1 412 ? 7.516 -0.567 22.406 1.00 94.62 412 ASP A O 1
ATOM 3237 N N . LEU A 1 413 ? 9.724 -0.277 22.611 1.00 95.44 413 LEU A N 1
ATOM 3238 C CA . LEU A 1 413 ? 10.090 -1.624 22.167 1.00 95.44 413 LEU A CA 1
ATOM 3239 C C . LEU A 1 413 ? 9.516 -2.724 23.079 1.00 95.44 413 LEU A C 1
ATOM 3241 O O . LEU A 1 413 ? 8.956 -3.699 22.580 1.00 95.44 413 LEU A O 1
ATOM 3245 N N . ARG A 1 414 ? 9.550 -2.534 24.406 1.00 95.62 414 ARG A N 1
ATOM 3246 C CA . ARG A 1 414 ? 8.889 -3.435 25.371 1.00 95.62 414 ARG A CA 1
ATOM 3247 C C . ARG A 1 414 ? 7.376 -3.480 25.186 1.00 95.62 414 ARG A C 1
ATOM 3249 O O . ARG A 1 414 ? 6.771 -4.544 25.308 1.00 95.62 414 ARG A O 1
ATOM 3256 N N . TRP A 1 415 ? 6.749 -2.344 24.862 1.00 94.50 415 TRP A N 1
ATOM 3257 C CA . TRP A 1 415 ? 5.329 -2.345 24.516 1.00 94.50 415 TRP A CA 1
ATOM 3258 C C . TRP A 1 415 ? 5.077 -3.231 23.293 1.00 94.50 415 TRP A C 1
ATOM 3260 O O . TRP A 1 415 ? 4.184 -4.071 23.336 1.00 94.50 415 TRP A O 1
ATOM 3270 N N . TRP A 1 416 ? 5.893 -3.118 22.242 1.00 95.44 416 TRP A N 1
ATOM 3271 C CA . TRP A 1 416 ? 5.765 -3.973 21.060 1.00 95.44 416 TRP A CA 1
ATOM 3272 C C . TRP A 1 416 ? 5.956 -5.453 21.376 1.00 95.44 416 TRP A C 1
ATOM 3274 O O . TRP A 1 416 ? 5.137 -6.259 20.940 1.00 95.44 416 TRP A O 1
ATOM 3284 N N . GLN A 1 417 ? 6.966 -5.804 22.175 1.00 95.38 417 GLN A N 1
ATOM 3285 C CA . GLN A 1 417 ? 7.196 -7.181 22.619 1.00 95.38 417 GLN A CA 1
ATOM 3286 C C . GLN A 1 417 ? 5.955 -7.772 23.308 1.00 95.38 417 GLN A C 1
ATOM 3288 O O . GLN A 1 417 ? 5.521 -8.865 22.959 1.00 95.38 417 GLN A O 1
ATOM 3293 N N . GLY A 1 418 ? 5.346 -7.032 24.241 1.00 92.12 418 GLY A N 1
ATOM 3294 C CA . GLY A 1 418 ? 4.190 -7.512 25.005 1.00 92.12 418 GLY A CA 1
ATOM 3295 C C . GLY A 1 418 ? 2.860 -7.527 24.243 1.00 92.12 418 GLY A C 1
ATOM 3296 O O . GLY A 1 418 ? 1.917 -8.173 24.692 1.00 92.12 418 GLY A O 1
ATOM 3297 N N . HIS A 1 419 ? 2.754 -6.823 23.110 1.00 91.56 419 HIS A N 1
ATOM 3298 C CA . HIS A 1 419 ? 1.467 -6.594 22.439 1.00 91.56 419 HIS A CA 1
ATOM 3299 C C . HIS A 1 419 ? 1.395 -7.094 20.994 1.00 91.56 419 HIS A C 1
ATOM 3301 O O . HIS A 1 419 ? 0.288 -7.170 20.454 1.00 91.56 419 HIS A O 1
ATOM 3307 N N . LEU A 1 420 ? 2.521 -7.452 20.363 1.00 90.88 420 LEU A N 1
ATOM 3308 C CA . LEU A 1 420 ? 2.547 -7.897 18.966 1.00 90.88 420 LEU A CA 1
ATOM 3309 C C . LEU A 1 420 ? 1.550 -9.039 18.719 1.00 90.88 420 LEU A C 1
ATOM 3311 O O . LEU A 1 420 ? 0.770 -8.970 17.775 1.00 90.88 420 LEU A O 1
ATOM 3315 N N . ASP A 1 421 ? 1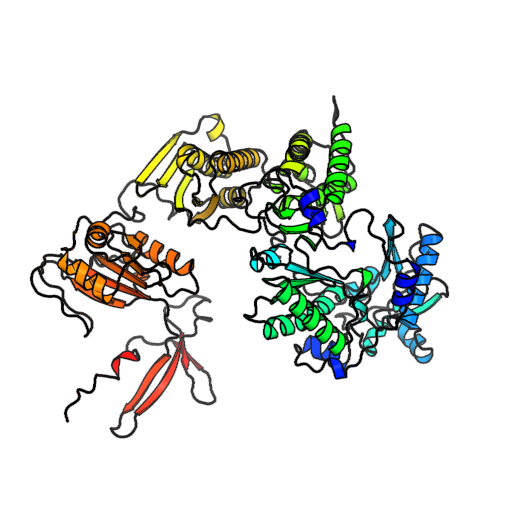.495 -10.045 19.586 1.00 85.75 421 ASP A N 1
ATOM 3316 C CA . ASP A 1 421 ? 0.658 -11.229 19.351 1.00 85.75 421 ASP A CA 1
ATOM 3317 C C . ASP A 1 421 ? -0.841 -10.969 19.540 1.00 85.75 421 ASP A C 1
ATOM 3319 O O . ASP A 1 421 ? -1.667 -11.501 18.800 1.00 85.75 421 ASP A O 1
ATOM 3323 N N . GLN A 1 422 ? -1.194 -10.125 20.508 1.00 85.88 422 GLN A N 1
ATOM 3324 C CA . GLN A 1 422 ? -2.580 -9.890 20.925 1.00 85.88 422 GLN A CA 1
ATOM 3325 C C . GLN A 1 422 ? -3.259 -8.758 20.151 1.00 85.88 422 GLN A C 1
ATOM 3327 O O . GLN A 1 422 ? -4.474 -8.597 20.224 1.00 85.88 422 GLN A O 1
ATOM 3332 N N . ARG A 1 423 ? -2.478 -7.925 19.452 1.00 89.50 423 ARG A N 1
ATOM 3333 C CA . ARG A 1 423 ? -2.986 -6.712 18.798 1.00 89.50 423 ARG A CA 1
ATOM 3334 C C . ARG A 1 423 ? -2.823 -6.691 17.286 1.00 89.50 423 ARG A C 1
ATOM 3336 O O . ARG A 1 423 ? -3.247 -5.714 16.683 1.00 89.50 423 ARG A O 1
ATOM 3343 N N . SER A 1 424 ? -2.244 -7.727 16.677 1.00 91.06 424 SER A N 1
ATOM 3344 C CA . SER A 1 424 ? -1.944 -7.795 15.233 1.00 91.06 424 SER A CA 1
ATOM 3345 C C . SER A 1 424 ? -3.150 -8.068 14.325 1.00 91.06 424 SER A C 1
ATOM 3347 O O . SER A 1 424 ? -2.951 -8.501 13.193 1.00 91.06 424 SER A O 1
ATOM 3349 N N . LEU A 1 425 ? -4.386 -7.858 14.776 1.00 90.44 425 LEU A N 1
ATOM 3350 C CA . LEU A 1 425 ? -5.586 -8.114 13.981 1.00 90.44 425 LEU A CA 1
ATOM 3351 C C . LEU A 1 425 ? -6.420 -6.843 13.858 1.00 90.44 425 LEU A C 1
ATOM 3353 O O . LEU A 1 425 ? -7.003 -6.383 14.838 1.00 90.44 425 LEU A O 1
ATOM 3357 N N . ALA A 1 426 ? -6.502 -6.308 12.643 1.00 89.69 426 ALA A N 1
ATOM 3358 C CA . ALA A 1 426 ? -7.416 -5.230 12.297 1.00 89.69 426 ALA A CA 1
ATOM 3359 C C . ALA A 1 426 ? -8.721 -5.824 11.737 1.00 89.69 426 ALA A C 1
ATOM 3361 O O . ALA A 1 426 ? -8.687 -6.419 10.659 1.00 89.69 426 ALA A O 1
ATOM 3362 N N . PRO A 1 427 ? -9.871 -5.698 12.416 1.00 86.06 427 PRO A N 1
ATOM 3363 C CA . PRO A 1 427 ? -11.133 -6.277 11.960 1.00 86.06 427 PRO A CA 1
ATOM 3364 C C . PRO A 1 427 ? -11.584 -5.763 10.587 1.00 86.06 427 PRO A C 1
ATOM 3366 O O . PRO A 1 427 ? -11.374 -4.601 10.234 1.00 86.06 427 PRO A O 1
ATOM 3369 N N . LEU A 1 428 ? -12.240 -6.634 9.812 1.00 84.81 428 LEU A N 1
ATOM 3370 C CA . LEU A 1 428 ? -12.806 -6.269 8.504 1.00 84.81 428 LEU A CA 1
ATOM 3371 C C . LEU A 1 428 ? -14.035 -5.364 8.644 1.00 84.81 428 LEU A C 1
ATOM 3373 O O . LEU A 1 428 ? -14.185 -4.396 7.900 1.00 84.81 428 LEU A O 1
ATOM 3377 N N . VAL A 1 429 ? -14.884 -5.631 9.632 1.00 69.19 429 VAL A N 1
ATOM 3378 C CA . VAL A 1 429 ? -16.077 -4.831 9.929 1.00 69.19 429 VAL A CA 1
ATOM 3379 C C . VAL A 1 429 ? -15.661 -3.698 10.870 1.00 69.19 429 VAL A C 1
ATOM 3381 O O . VAL A 1 429 ? -15.065 -3.957 11.911 1.00 69.19 429 VAL A O 1
ATOM 3384 N N . GLY A 1 430 ? -15.889 -2.442 10.474 1.00 55.47 430 GLY A N 1
ATOM 3385 C CA . GLY A 1 430 ? -15.936 -1.347 11.451 1.00 55.47 430 GLY A CA 1
ATOM 3386 C C . GLY A 1 430 ? -17.225 -1.517 12.242 1.00 55.47 430 GLY A C 1
ATOM 3387 O O . GLY A 1 430 ? -18.222 -1.876 11.622 1.00 55.47 430 GLY A O 1
ATOM 3388 N N . ASP A 1 431 ? -17.194 -1.359 13.566 1.00 46.38 431 ASP A N 1
ATOM 3389 C CA . ASP A 1 431 ? -18.349 -1.600 14.439 1.00 46.38 431 ASP A CA 1
ATOM 3390 C C . ASP A 1 431 ? -19.585 -0.861 13.885 1.00 46.38 431 ASP A C 1
ATOM 3392 O O . ASP A 1 431 ? -19.710 0.354 13.998 1.00 46.38 431 ASP A O 1
ATOM 3396 N N . GLY A 1 432 ? -20.455 -1.604 13.194 1.00 42.12 432 GLY A N 1
ATOM 3397 C CA . GLY A 1 432 ? -21.624 -1.099 12.471 1.00 42.12 432 GLY A CA 1
ATOM 3398 C C . GLY A 1 432 ? -22.836 -0.903 13.372 1.00 42.12 432 GLY A C 1
ATOM 3399 O O . GLY A 1 432 ? -23.959 -0.818 12.883 1.00 42.12 432 GLY A O 1
ATOM 3400 N N . GLU A 1 433 ? -22.631 -0.862 14.686 1.00 42.59 433 GLU A N 1
ATOM 3401 C CA . GLU A 1 433 ? -23.667 -0.364 15.572 1.00 42.59 433 GLU A CA 1
ATOM 3402 C C . GLU A 1 433 ? -23.793 1.133 15.307 1.00 42.59 433 GLU A C 1
ATOM 3404 O O . GLU A 1 433 ? -22.788 1.839 15.206 1.00 42.59 433 GLU A O 1
ATOM 3409 N N . ALA A 1 434 ? -25.027 1.608 15.137 1.00 47.22 434 ALA A N 1
ATOM 3410 C CA . ALA A 1 434 ? -25.346 3.025 15.110 1.00 47.22 434 ALA A CA 1
ATOM 3411 C C . ALA A 1 434 ? -24.898 3.633 16.446 1.00 47.22 434 ALA A C 1
ATOM 3413 O O . ALA A 1 434 ? -25.661 3.700 17.405 1.00 47.22 434 ALA A O 1
ATOM 3414 N N . ALA A 1 435 ? -23.616 3.981 16.530 1.00 50.53 435 ALA A N 1
ATOM 3415 C CA . ALA A 1 435 ? -23.010 4.483 17.737 1.00 50.53 435 ALA A CA 1
ATOM 3416 C C . ALA A 1 435 ? -23.624 5.851 17.996 1.00 50.53 435 ALA A C 1
ATOM 3418 O O . ALA A 1 435 ? -23.502 6.767 17.179 1.00 50.53 435 ALA A O 1
ATOM 3419 N N . GLU A 1 436 ? -24.309 5.979 19.125 1.00 54.88 436 GLU A N 1
ATOM 3420 C CA . GLU A 1 436 ? -24.829 7.261 19.563 1.00 54.88 436 GLU A CA 1
ATOM 3421 C C . GLU A 1 436 ? -23.668 8.259 19.646 1.00 54.88 436 GLU A C 1
ATOM 3423 O O . GLU A 1 436 ? -22.614 7.969 20.224 1.00 54.88 436 GLU A O 1
ATOM 3428 N N . ALA A 1 437 ? -23.822 9.401 18.978 1.00 54.19 437 ALA A N 1
ATOM 3429 C CA . ALA A 1 437 ? -22.773 10.401 18.900 1.00 54.19 437 ALA A CA 1
ATOM 3430 C C . ALA A 1 437 ? -22.765 11.244 20.177 1.00 54.19 437 ALA A C 1
ATOM 3432 O O . ALA A 1 437 ? -23.775 11.843 20.545 1.00 54.19 437 ALA A O 1
ATOM 3433 N N . VAL A 1 438 ? -21.605 11.324 20.822 1.00 58.06 438 VAL A N 1
ATOM 3434 C CA . VAL A 1 438 ? -21.376 12.168 21.998 1.00 58.06 438 VAL A CA 1
ATOM 3435 C C . VAL A 1 438 ? -20.601 13.391 21.546 1.00 58.06 438 VAL A C 1
ATOM 3437 O O . VAL A 1 438 ? -19.467 13.250 21.098 1.00 58.06 438 VAL A O 1
ATOM 3440 N N . LEU A 1 439 ? -21.197 14.580 21.637 1.00 56.41 439 LEU A N 1
ATOM 3441 C CA . LEU A 1 439 ? -20.529 15.823 21.243 1.00 56.41 439 LEU A CA 1
ATOM 3442 C C . LEU A 1 439 ? -19.816 16.435 22.446 1.00 56.41 439 LEU A C 1
ATOM 3444 O O . LEU A 1 439 ? -20.388 16.506 23.535 1.00 56.41 439 LEU A O 1
ATOM 3448 N N . THR A 1 440 ? -18.596 16.926 22.246 1.00 58.09 440 THR A N 1
ATOM 3449 C CA . THR A 1 440 ? -17.903 17.701 23.272 1.00 58.09 440 THR A CA 1
ATOM 3450 C C . THR A 1 440 ? -17.101 18.869 22.728 1.00 58.09 440 THR A C 1
ATOM 3452 O O . THR A 1 440 ? -16.397 18.729 21.735 1.00 58.09 440 THR A O 1
ATOM 3455 N N . GLY A 1 441 ? -17.142 19.990 23.452 1.00 58.25 441 GLY A N 1
ATOM 3456 C CA . GLY A 1 441 ? -16.309 21.171 23.219 1.00 58.25 441 GLY A CA 1
ATOM 3457 C C . GLY A 1 441 ? -15.204 21.299 24.268 1.00 58.25 441 GLY A C 1
ATOM 3458 O O . GLY A 1 441 ? -15.442 21.097 25.461 1.00 58.25 441 GLY A O 1
ATOM 3459 N N . THR A 1 442 ? -13.995 21.619 23.816 1.00 61.12 442 THR A N 1
ATOM 3460 C CA . THR A 1 442 ? -12.792 21.754 24.643 1.00 61.12 442 THR A CA 1
ATOM 3461 C C . THR A 1 442 ? -12.117 23.078 24.331 1.00 61.12 442 THR A C 1
ATOM 3463 O O . THR A 1 442 ? -11.765 23.316 23.183 1.00 61.12 442 THR A O 1
ATOM 3466 N N . ASP A 1 443 ? -11.913 23.895 25.361 1.00 60.03 443 ASP A N 1
ATOM 3467 C CA . ASP A 1 443 ? -11.174 25.160 25.283 1.00 60.03 443 ASP A CA 1
ATOM 3468 C C . ASP A 1 443 ? -10.261 25.260 26.517 1.00 60.03 443 ASP A C 1
ATOM 3470 O O . ASP A 1 443 ? -10.701 25.067 27.660 1.00 60.03 443 ASP A O 1
ATOM 3474 N N . ALA A 1 444 ? -8.966 25.462 26.316 1.00 59.22 444 ALA A N 1
ATOM 3475 C CA . ALA A 1 444 ? -8.009 25.585 27.401 1.00 59.22 444 ALA A CA 1
ATOM 3476 C C . ALA A 1 444 ? -7.534 27.034 27.540 1.00 59.22 444 ALA A C 1
ATOM 3478 O O . ALA A 1 444 ? -6.769 27.564 26.742 1.00 59.22 444 ALA A O 1
ATOM 3479 N N . SER A 1 445 ? -7.875 27.649 28.669 1.00 64.75 445 SER A N 1
ATOM 3480 C CA . SER A 1 445 ? -7.338 28.953 29.057 1.00 64.75 445 SER A CA 1
ATOM 3481 C C . SER A 1 445 ? -5.990 28.824 29.784 1.00 64.75 445 SER A C 1
ATOM 3483 O O . SER A 1 445 ? -5.451 27.737 30.010 1.00 64.75 445 SER A O 1
ATOM 3485 N N . ASN A 1 446 ? -5.436 29.952 30.238 1.00 55.91 446 ASN A N 1
ATOM 3486 C CA . ASN A 1 446 ? -4.246 29.939 31.092 1.00 55.91 446 ASN A CA 1
ATOM 3487 C C . ASN A 1 446 ? -4.476 29.329 32.487 1.00 55.91 446 ASN A C 1
ATOM 3489 O O . ASN A 1 446 ? -3.507 28.930 33.136 1.00 55.91 446 ASN A O 1
ATOM 3493 N N . TRP A 1 447 ? -5.728 29.238 32.942 1.00 50.50 447 TRP A N 1
ATOM 3494 C CA . TRP A 1 447 ? -6.074 28.893 34.326 1.00 50.50 447 TRP A CA 1
ATOM 3495 C C . TRP A 1 447 ? -6.752 27.531 34.465 1.00 50.50 447 TRP A C 1
ATOM 3497 O O . TRP A 1 447 ? -6.634 26.888 35.511 1.00 50.50 447 TRP A O 1
ATOM 3507 N N . GLY A 1 448 ? -7.399 27.064 33.404 1.00 57.94 448 GLY A N 1
ATOM 3508 C CA . GLY A 1 448 ? -8.144 25.817 33.391 1.00 57.94 448 GLY A CA 1
ATOM 3509 C C . GLY A 1 448 ? -8.698 25.491 32.015 1.00 57.94 448 GLY A C 1
ATOM 3510 O O . GLY A 1 448 ? -8.604 26.287 31.079 1.00 57.94 448 GLY A O 1
ATOM 3511 N N . THR A 1 449 ? -9.301 24.318 31.921 1.00 64.56 449 THR A N 1
ATOM 3512 C CA . THR A 1 449 ? -10.116 23.899 30.785 1.00 64.56 449 THR A CA 1
ATOM 3513 C C . THR A 1 449 ? -11.526 23.679 31.289 1.00 64.56 449 THR A C 1
ATOM 3515 O O . THR A 1 449 ? -11.733 23.236 32.416 1.00 64.56 449 THR A O 1
ATOM 3518 N N . GLY A 1 450 ? -12.504 23.984 30.468 1.00 59.53 450 GLY A N 1
ATOM 3519 C CA . GLY A 1 450 ? -13.858 23.515 30.682 1.00 59.53 450 GLY A CA 1
ATOM 3520 C C . GLY A 1 450 ? -14.348 22.695 29.499 1.00 59.53 450 GLY A C 1
ATOM 3521 O O . GLY A 1 450 ? -13.803 22.685 28.391 1.00 59.53 450 GLY A O 1
ATOM 3522 N N . GLN A 1 451 ? -15.349 21.907 29.784 1.00 67.69 451 GLN A N 1
ATOM 3523 C CA . GLN A 1 451 ? -15.667 20.738 29.004 1.00 67.69 451 GLN A CA 1
ATOM 3524 C C . GLN A 1 451 ? -17.169 20.654 28.993 1.00 67.69 451 GLN A C 1
ATOM 3526 O O . GLN A 1 451 ? -17.788 20.652 30.054 1.00 67.69 451 GLN A O 1
ATOM 3531 N N . VAL A 1 452 ? -17.736 20.636 27.797 1.00 64.31 452 VAL A N 1
ATOM 3532 C CA . VAL A 1 452 ? -19.168 20.427 27.625 1.00 64.31 452 VAL A CA 1
ATOM 3533 C C . VAL A 1 452 ? -19.325 19.046 27.036 1.00 64.31 452 VAL A C 1
ATOM 3535 O O . VAL A 1 452 ? -18.783 18.799 25.968 1.00 64.31 452 VAL A O 1
ATOM 3538 N N . LEU A 1 453 ? -20.033 18.159 27.723 1.00 69.06 453 LEU A N 1
ATOM 3539 C CA . LEU A 1 453 ? -20.333 16.810 27.270 1.00 69.06 453 LEU A CA 1
ATOM 3540 C C . LEU A 1 453 ? -21.835 16.697 27.009 1.00 69.06 453 LEU A C 1
ATOM 3542 O O . LEU A 1 453 ? -22.645 16.918 27.907 1.00 69.06 453 LEU A O 1
ATOM 3546 N N . TRP A 1 454 ? -22.195 16.332 25.782 1.00 64.81 454 TRP A N 1
ATOM 3547 C CA . TRP A 1 454 ? -23.569 16.034 25.391 1.00 64.81 454 TRP A CA 1
ATOM 3548 C C . TRP A 1 454 ? -23.760 14.528 25.313 1.00 64.81 454 TRP A C 1
ATOM 3550 O O . TRP A 1 454 ? -23.238 13.888 24.398 1.00 64.81 454 TRP A O 1
ATOM 3560 N N . LEU A 1 455 ? -24.506 13.969 26.260 1.00 68.06 455 LEU A N 1
ATOM 3561 C CA . LEU A 1 455 ? -24.724 12.531 26.383 1.00 68.06 455 LEU A CA 1
ATOM 3562 C C . LEU A 1 455 ? -26.199 12.265 26.700 1.00 68.06 455 LEU A C 1
ATOM 3564 O O . LEU A 1 455 ? -26.743 12.868 27.619 1.00 68.06 455 LEU A O 1
ATOM 3568 N N . ASP A 1 456 ? -26.845 11.390 25.927 1.00 66.19 456 ASP A N 1
ATOM 3569 C CA . ASP A 1 456 ? -28.228 10.933 26.140 1.00 66.19 456 ASP A CA 1
ATOM 3570 C C . ASP A 1 456 ? -29.255 12.086 26.254 1.00 66.19 456 ASP A C 1
ATOM 3572 O O . ASP A 1 456 ? -30.222 12.029 27.010 1.00 66.19 456 ASP A O 1
ATOM 3576 N N . GLY A 1 457 ? -29.025 13.178 25.513 1.00 55.12 457 GLY A N 1
ATOM 3577 C CA . GLY A 1 457 ? -29.870 14.381 25.533 1.00 55.12 457 GLY A CA 1
ATOM 3578 C C . GLY A 1 457 ? -29.617 15.342 26.703 1.00 55.12 457 GLY A C 1
ATOM 3579 O O . GLY A 1 457 ? -30.223 16.411 26.737 1.00 55.12 457 GLY A O 1
ATOM 3580 N N . ALA A 1 458 ? -28.702 15.016 27.619 1.00 52.53 458 ALA A N 1
ATOM 3581 C CA . ALA A 1 458 ? -28.300 15.875 28.727 1.00 52.53 458 ALA A CA 1
ATOM 3582 C C . ALA A 1 458 ? -26.998 16.640 28.427 1.00 52.53 458 ALA A C 1
ATOM 3584 O O . ALA A 1 458 ? -26.106 16.147 27.730 1.00 52.53 458 ALA A O 1
ATOM 3585 N N . ARG A 1 459 ? -26.897 17.857 28.980 1.00 70.12 459 ARG A N 1
ATOM 3586 C CA . ARG A 1 459 ? -25.683 18.685 28.984 1.00 70.12 459 ARG A CA 1
ATOM 3587 C C . ARG A 1 459 ? -24.978 18.529 30.322 1.00 70.12 459 ARG A C 1
ATOM 3589 O O . ARG A 1 459 ? -25.557 18.856 31.355 1.00 70.12 459 ARG A O 1
ATOM 3596 N N . GLU A 1 460 ? -23.721 18.117 30.295 1.00 68.44 460 GLU A N 1
ATOM 3597 C CA . GLU A 1 460 ? -22.843 18.157 31.460 1.00 68.44 460 GLU A CA 1
ATOM 3598 C C . GLU A 1 460 ? -21.722 19.158 31.217 1.00 68.44 460 GLU A C 1
ATOM 3600 O O . GLU A 1 460 ? -21.020 19.092 30.208 1.00 68.44 460 GLU A O 1
ATOM 3605 N N . GLU A 1 461 ? -21.545 20.082 32.154 1.00 67.31 461 GLU A N 1
ATOM 3606 C CA . GLU A 1 461 ? -20.424 21.010 32.140 1.00 67.31 461 GLU A CA 1
ATOM 3607 C C . GLU A 1 461 ? -19.464 20.668 33.265 1.00 67.31 461 GLU A C 1
ATOM 3609 O O . GLU A 1 461 ? -19.844 20.587 34.432 1.00 67.31 461 GLU A O 1
ATOM 3614 N N . ALA A 1 462 ? -18.200 20.485 32.909 1.00 64.06 462 ALA A N 1
ATOM 3615 C CA . ALA A 1 462 ? -17.122 20.338 33.865 1.00 64.06 462 ALA A CA 1
ATOM 3616 C C . ALA A 1 462 ? -16.131 21.477 33.654 1.00 64.06 462 ALA A C 1
ATOM 3618 O O . ALA A 1 462 ? -15.613 21.665 32.555 1.00 64.06 462 ALA A O 1
ATOM 3619 N N . SER A 1 463 ? -15.840 22.230 34.711 1.00 66.56 463 SER A N 1
ATOM 3620 C CA . SER A 1 463 ? -14.722 23.167 34.741 1.00 66.56 463 SER A CA 1
ATOM 3621 C C . SER A 1 463 ? -13.606 22.577 35.599 1.00 66.56 463 SER A C 1
ATOM 3623 O O . SER A 1 463 ? -13.817 22.087 36.707 1.00 66.56 463 SER A O 1
ATOM 3625 N N . LEU A 1 464 ? -12.395 22.566 35.055 1.00 68.44 464 LEU A N 1
ATOM 3626 C CA . LEU A 1 464 ? -11.217 21.988 35.685 1.00 68.44 464 LEU A CA 1
ATOM 3627 C C . LEU A 1 464 ? -10.133 23.052 35.760 1.00 68.44 464 LEU A C 1
ATOM 3629 O O . LEU A 1 464 ? -9.657 23.566 34.748 1.00 68.44 464 LEU A O 1
ATOM 3633 N N . SER A 1 465 ? -9.716 23.362 36.982 1.00 74.88 465 SER A N 1
ATOM 3634 C CA . SER A 1 465 ? -8.575 24.240 37.217 1.00 74.88 465 SER A CA 1
ATOM 3635 C C . SER A 1 465 ? -7.278 23.480 36.978 1.00 74.88 465 SER A C 1
ATOM 3637 O O . SER A 1 465 ? -7.068 22.407 37.541 1.00 74.88 465 SER A O 1
ATOM 3639 N N . PHE A 1 466 ? -6.378 24.055 36.182 1.00 77.50 466 PHE A N 1
ATOM 3640 C CA . PHE A 1 466 ? -5.053 23.478 36.000 1.00 77.50 466 PHE A CA 1
ATOM 3641 C C . PHE A 1 466 ? -4.238 23.623 37.281 1.00 77.50 466 PHE A C 1
ATOM 3643 O O . PHE A 1 466 ? -4.177 24.706 37.877 1.00 77.50 466 PHE A O 1
ATOM 3650 N N . THR A 1 467 ? -3.556 22.547 37.662 1.00 85.38 467 THR A N 1
ATOM 3651 C CA . THR A 1 467 ? -2.511 22.572 38.687 1.00 85.38 467 THR A CA 1
ATOM 3652 C C . THR A 1 467 ? -1.356 23.474 38.254 1.00 85.38 467 THR A C 1
ATOM 3654 O O . THR A 1 467 ? -1.161 23.761 37.070 1.00 85.38 467 THR A O 1
ATOM 3657 N N . HIS A 1 468 ? -0.520 23.892 39.207 1.00 82.94 468 HIS A N 1
ATOM 3658 C CA . HIS A 1 468 ? 0.663 24.708 38.908 1.00 82.94 468 HIS A CA 1
ATOM 3659 C C . HIS A 1 468 ? 1.599 24.062 37.872 1.00 82.94 468 HIS A C 1
ATOM 3661 O O . HIS A 1 468 ? 2.163 24.748 37.021 1.00 82.94 468 HIS A O 1
ATOM 3667 N N . ALA A 1 469 ? 1.731 22.732 37.904 1.00 86.19 469 ALA A N 1
ATOM 3668 C CA . ALA A 1 469 ? 2.526 21.986 36.934 1.00 86.19 469 ALA A CA 1
ATOM 3669 C C . ALA A 1 469 ? 1.896 21.993 35.528 1.00 86.19 469 ALA A C 1
ATOM 3671 O O . ALA A 1 469 ? 2.607 22.183 34.543 1.00 86.19 469 ALA A O 1
ATOM 3672 N N . GLU A 1 470 ? 0.573 21.833 35.424 1.00 86.31 470 GLU A N 1
ATOM 3673 C CA . GLU A 1 470 ? -0.158 21.861 34.148 1.00 86.31 470 GLU A CA 1
ATOM 3674 C C . GLU A 1 470 ? -0.154 23.263 33.519 1.00 86.31 470 GLU A C 1
ATOM 3676 O O . GLU A 1 470 ? 0.008 23.390 32.305 1.00 86.31 470 GLU A O 1
ATOM 3681 N N . ARG A 1 471 ? -0.230 24.331 34.328 1.00 82.25 471 ARG A N 1
ATOM 3682 C CA . ARG A 1 471 ? -0.175 25.725 33.841 1.00 82.25 471 ARG A CA 1
ATOM 3683 C C . ARG A 1 471 ? 1.140 26.077 33.147 1.00 82.25 471 ARG A C 1
ATOM 3685 O O . ARG A 1 471 ? 1.140 26.928 32.264 1.00 82.25 471 ARG A O 1
ATOM 3692 N N . ARG A 1 472 ? 2.244 25.420 33.521 1.00 86.88 472 ARG A N 1
ATOM 3693 C CA . ARG A 1 472 ? 3.573 25.606 32.910 1.00 86.88 472 ARG A CA 1
ATOM 3694 C C . ARG A 1 472 ? 3.721 24.910 31.552 1.00 86.88 472 ARG A C 1
ATOM 3696 O O . ARG A 1 472 ? 4.723 25.126 30.874 1.00 86.88 472 ARG A O 1
ATOM 3703 N N . ARG A 1 473 ? 2.776 24.048 31.158 1.00 88.38 473 ARG A N 1
ATOM 3704 C CA . ARG A 1 473 ? 2.832 23.325 29.880 1.00 88.38 473 ARG A CA 1
ATOM 3705 C C . ARG A 1 473 ? 2.343 24.206 28.717 1.00 88.38 473 ARG A C 1
ATOM 3707 O O . ARG A 1 473 ? 1.506 25.083 28.927 1.00 88.38 473 ARG A O 1
ATOM 3714 N N . PRO A 1 474 ? 2.822 23.965 27.479 1.00 88.62 474 PRO A N 1
ATOM 3715 C CA . PRO A 1 474 ? 2.384 24.720 26.305 1.00 88.62 474 PRO A CA 1
ATOM 3716 C C . PRO A 1 474 ? 0.877 24.614 26.053 1.00 88.62 474 PRO A C 1
ATOM 3718 O O . PRO A 1 474 ? 0.264 23.591 26.360 1.00 88.62 474 PRO A O 1
ATOM 3721 N N . ILE A 1 475 ? 0.297 25.622 25.394 1.00 84.50 475 ILE A N 1
ATOM 3722 C CA . ILE A 1 475 ? -1.140 25.662 25.072 1.00 84.50 475 ILE A CA 1
ATOM 3723 C C . ILE A 1 475 ? -1.625 24.392 24.357 1.00 84.50 475 ILE A C 1
ATOM 3725 O O . ILE A 1 475 ? -2.566 23.763 24.821 1.00 84.50 475 ILE A O 1
ATOM 3729 N N . ASN A 1 476 ? -0.903 23.919 23.337 1.00 89.56 476 ASN A N 1
ATOM 3730 C CA . ASN A 1 476 ? -1.245 22.696 22.595 1.00 89.56 476 ASN A CA 1
ATOM 3731 C C . ASN A 1 476 ? -1.338 21.447 23.488 1.00 89.56 476 ASN A C 1
ATOM 3733 O O . ASN A 1 476 ? -2.099 20.526 23.203 1.00 89.56 476 ASN A O 1
ATOM 3737 N N . TRP A 1 477 ? -0.533 21.396 24.555 1.00 91.50 477 TRP A N 1
ATOM 3738 C CA . TRP A 1 477 ? -0.576 20.307 25.525 1.00 91.50 477 TRP A CA 1
ATOM 3739 C C . TRP A 1 477 ? -1.809 20.420 26.423 1.00 91.50 477 TRP A C 1
ATOM 3741 O O . TRP A 1 477 ? -2.475 19.418 26.662 1.00 91.50 477 TRP A O 1
ATOM 3751 N N . ARG A 1 478 ? -2.135 21.635 26.883 1.00 86.69 478 ARG A N 1
ATOM 3752 C CA . ARG A 1 478 ? -3.310 21.903 27.728 1.00 86.69 478 ARG A CA 1
ATOM 3753 C C . ARG A 1 478 ? -4.623 21.635 26.986 1.00 86.69 478 ARG A C 1
ATOM 3755 O O . ARG A 1 478 ? -5.526 21.051 27.571 1.00 86.69 478 ARG A O 1
ATOM 3762 N N . GLU A 1 479 ? -4.681 21.960 25.698 1.00 85.94 479 GLU A N 1
ATOM 3763 C CA . GLU A 1 479 ? -5.813 21.644 24.814 1.00 85.94 479 GLU A CA 1
ATOM 3764 C C . GLU A 1 479 ? -6.020 20.135 24.666 1.00 85.94 479 GLU A C 1
ATOM 3766 O O . GLU A 1 479 ? -7.104 19.608 24.903 1.00 85.94 479 GLU A O 1
ATOM 3771 N N . LEU A 1 480 ? -4.949 19.390 24.372 1.00 89.50 480 LEU A N 1
ATOM 3772 C CA . LEU A 1 480 ? -5.027 17.931 24.304 1.00 89.50 480 LEU A CA 1
ATOM 3773 C C . LEU A 1 480 ? -5.389 17.306 25.662 1.00 89.50 480 LEU A C 1
ATOM 3775 O O . LEU A 1 480 ? -6.087 16.293 25.705 1.00 89.50 480 LEU A O 1
ATOM 3779 N N . LEU A 1 481 ? -4.930 17.895 26.771 1.00 89.44 481 LEU A N 1
ATOM 3780 C CA . LEU A 1 481 ? -5.337 17.465 28.106 1.00 89.44 481 LEU A CA 1
ATOM 3781 C C . LEU A 1 481 ? -6.846 17.662 28.296 1.00 89.44 481 LEU A C 1
ATOM 3783 O O . LEU A 1 481 ? -7.479 16.768 28.848 1.00 89.44 481 LEU A O 1
ATOM 3787 N N . GLY A 1 482 ? -7.422 18.764 27.806 1.00 84.12 482 GLY A N 1
ATOM 3788 C CA . GLY A 1 482 ? -8.870 18.987 27.779 1.00 84.12 482 GLY A CA 1
ATOM 3789 C C . GLY A 1 482 ? -9.616 17.810 27.152 1.00 84.12 482 GLY A C 1
ATOM 3790 O O . GLY A 1 482 ? -10.469 17.208 27.800 1.00 84.12 482 GLY A O 1
ATOM 3791 N N . ILE A 1 483 ? -9.198 17.389 25.955 1.00 87.44 483 ILE A N 1
ATOM 3792 C CA . ILE A 1 483 ? -9.761 16.223 25.248 1.00 87.44 483 ILE A CA 1
ATOM 3793 C C . ILE A 1 483 ? -9.680 14.945 26.096 1.00 87.44 483 ILE A C 1
ATOM 3795 O O . ILE A 1 483 ? -10.656 14.203 26.211 1.00 87.44 483 ILE A O 1
ATOM 3799 N N . VAL A 1 484 ? -8.518 14.685 26.705 1.00 90.12 484 VAL A N 1
ATOM 3800 C CA . VAL A 1 484 ? -8.322 13.522 27.584 1.00 90.12 484 VAL A CA 1
ATOM 3801 C C . VAL A 1 484 ? -9.299 13.562 28.753 1.00 90.12 484 VAL A C 1
ATOM 3803 O O . VAL A 1 484 ? -9.973 12.571 29.007 1.00 90.12 484 VAL A O 1
ATOM 3806 N N . ARG A 1 485 ? -9.399 14.699 29.443 1.00 86.00 485 ARG A N 1
ATOM 3807 C CA . ARG A 1 485 ? -10.245 14.864 30.629 1.00 86.00 485 ARG A CA 1
ATOM 3808 C C . ARG A 1 485 ? -11.729 14.685 30.318 1.00 86.00 485 ARG A C 1
ATOM 3810 O O . ARG A 1 485 ? -12.393 14.005 31.091 1.00 86.00 485 ARG A O 1
ATOM 3817 N N . VAL A 1 486 ? -12.221 15.171 29.175 1.00 81.81 486 VAL A N 1
ATOM 3818 C CA . VAL A 1 486 ? -13.614 14.901 28.772 1.00 81.81 486 VAL A CA 1
ATOM 3819 C C . VAL A 1 486 ? -13.864 13.402 28.690 1.00 81.81 486 VAL A C 1
ATOM 3821 O O . VAL A 1 486 ? -14.865 12.898 29.194 1.00 81.81 486 VAL A O 1
ATOM 3824 N N . CYS A 1 487 ? -12.944 12.676 28.056 1.00 87.25 487 CYS A N 1
ATOM 3825 C CA . CYS A 1 487 ? -13.076 11.235 27.902 1.00 87.25 487 CYS A CA 1
ATOM 3826 C C . CYS A 1 487 ? -13.031 10.515 29.262 1.00 87.25 487 CYS A C 1
ATOM 3828 O O . CYS A 1 487 ? -13.694 9.495 29.432 1.00 87.25 487 CYS A O 1
ATOM 3830 N N . GLU A 1 488 ? -12.293 11.050 30.242 1.00 88.56 488 GLU A N 1
ATOM 3831 C CA . GLU A 1 488 ? -12.300 10.554 31.628 1.00 88.56 488 GLU A CA 1
ATOM 3832 C C . GLU A 1 488 ? -13.633 10.805 32.331 1.00 88.56 488 GLU A C 1
ATOM 3834 O O . GLU A 1 488 ? -14.145 9.903 32.989 1.00 88.56 488 GLU A O 1
ATOM 3839 N N . VAL A 1 489 ? -14.201 12.003 32.172 1.00 84.25 489 VAL A N 1
ATOM 3840 C CA . VAL A 1 489 ? -15.499 12.382 32.754 1.00 84.25 489 VAL A CA 1
ATOM 3841 C C . VAL A 1 489 ? -16.630 11.548 32.152 1.00 84.25 489 VAL A C 1
ATOM 3843 O O . VAL A 1 489 ? -17.501 11.061 32.872 1.00 84.25 489 VAL A O 1
ATOM 3846 N N . GLY A 1 490 ? -16.626 11.342 30.834 1.00 81.75 490 GLY A N 1
ATOM 3847 C CA . GLY A 1 490 ? -17.583 10.453 30.179 1.00 81.75 490 GLY A CA 1
ATOM 3848 C C . GLY A 1 490 ? -17.427 9.005 30.655 1.00 81.75 490 GLY A C 1
ATOM 3849 O O . GLY A 1 490 ? -18.425 8.336 30.944 1.00 81.75 490 GLY A O 1
ATOM 3850 N N . GLY A 1 491 ? -16.181 8.543 30.803 1.00 87.38 491 GLY A N 1
ATOM 3851 C CA . GLY A 1 491 ? -15.840 7.257 31.405 1.00 87.38 491 GLY A CA 1
ATOM 3852 C C . GLY A 1 491 ? -16.591 6.087 30.766 1.00 87.38 491 GLY A C 1
ATOM 3853 O O . GLY A 1 491 ? -16.764 6.020 29.549 1.00 87.38 491 GLY A O 1
ATOM 3854 N N . GLY A 1 492 ? -17.086 5.162 31.596 1.00 86.12 492 GLY A N 1
ATOM 3855 C CA . GLY A 1 492 ? -17.822 3.978 31.134 1.00 86.12 492 GLY A CA 1
ATOM 3856 C C . GLY A 1 492 ? -19.119 4.280 30.374 1.00 86.12 492 GLY A C 1
ATOM 3857 O O . GLY A 1 492 ? -19.590 3.417 29.639 1.00 86.12 492 GLY A O 1
ATOM 3858 N N . ARG A 1 493 ? -19.668 5.496 30.497 1.00 86.19 493 ARG A N 1
ATOM 3859 C CA . ARG A 1 493 ? -20.899 5.914 29.804 1.00 86.19 493 ARG A CA 1
ATOM 3860 C C . ARG A 1 493 ? -20.688 6.140 28.305 1.00 86.19 493 ARG A C 1
ATOM 3862 O O . ARG A 1 493 ? -21.644 6.160 27.542 1.00 86.19 493 ARG A O 1
ATOM 3869 N N . LEU A 1 494 ? -19.433 6.270 27.876 1.00 83.81 494 LEU A N 1
ATOM 3870 C CA . LEU A 1 494 ? -19.056 6.387 26.466 1.00 83.81 494 LEU A CA 1
ATOM 3871 C C . LEU A 1 494 ? -19.025 5.030 25.747 1.00 83.81 494 LEU A C 1
ATOM 3873 O O . LEU A 1 494 ? -18.784 4.978 24.544 1.00 83.81 494 LEU A O 1
ATOM 3877 N N . ARG A 1 495 ? -19.228 3.918 26.461 1.00 85.19 495 ARG A N 1
ATOM 3878 C CA . ARG A 1 495 ? -19.118 2.572 25.896 1.00 85.19 495 ARG A CA 1
ATOM 3879 C C . ARG A 1 495 ? -20.051 2.379 24.702 1.00 85.19 495 ARG A C 1
ATOM 3881 O O . ARG A 1 495 ? -21.247 2.615 24.806 1.00 85.19 495 ARG A O 1
ATOM 3888 N N . GLY A 1 496 ? -19.488 1.915 23.587 1.00 75.62 496 GLY A N 1
ATOM 3889 C CA . GLY A 1 496 ? -20.203 1.706 22.325 1.00 75.62 496 GLY A CA 1
ATOM 3890 C C . GLY A 1 496 ? -20.528 2.993 21.561 1.00 75.62 496 GLY A C 1
ATOM 3891 O O . GLY A 1 496 ? -21.132 2.924 20.496 1.00 75.62 496 GLY A O 1
ATOM 3892 N N . LYS A 1 497 ? -20.132 4.166 22.070 1.00 76.38 497 LYS A N 1
ATOM 3893 C CA . LYS A 1 497 ? -20.437 5.468 21.467 1.00 76.38 497 LYS A CA 1
ATOM 3894 C C . LYS A 1 497 ? -19.274 5.986 20.624 1.00 76.38 497 LYS A C 1
ATOM 3896 O O . LYS A 1 497 ? -18.108 5.640 20.844 1.00 76.38 497 LYS A O 1
ATOM 3901 N N . THR A 1 498 ? -19.597 6.861 19.673 1.00 80.56 498 THR A N 1
ATOM 3902 C CA . THR A 1 498 ? -18.596 7.651 18.946 1.00 80.56 498 THR A CA 1
ATOM 3903 C C . THR A 1 498 ? -18.537 9.042 19.557 1.00 80.56 498 THR A C 1
ATOM 3905 O O . THR A 1 498 ? -19.482 9.819 19.462 1.00 80.56 498 THR A O 1
ATOM 3908 N N . VAL A 1 499 ? -17.412 9.364 20.185 1.00 78.94 499 VAL A N 1
ATOM 3909 C CA . VAL A 1 499 ? -17.152 10.659 20.810 1.00 78.94 499 VAL A CA 1
ATOM 3910 C C . VAL A 1 499 ? -16.608 11.613 19.761 1.00 78.94 499 VAL A C 1
ATOM 3912 O O . VAL A 1 499 ? -15.481 11.453 19.290 1.00 78.94 499 VAL A O 1
ATOM 3915 N N . LEU A 1 500 ? -17.415 12.599 19.393 1.00 79.31 500 LEU A N 1
ATOM 3916 C CA . LEU A 1 500 ? -17.047 13.709 18.533 1.00 79.31 500 LEU A CA 1
ATOM 3917 C C . LEU A 1 500 ? -16.547 14.877 19.387 1.00 79.31 500 LEU A C 1
ATOM 3919 O O . LEU A 1 500 ? -17.311 15.516 20.105 1.00 79.31 500 LEU A O 1
ATOM 3923 N N . VAL A 1 501 ? -15.253 15.161 19.289 1.00 78.25 501 VAL A N 1
ATOM 3924 C CA . VAL A 1 501 ? -14.594 16.256 19.998 1.00 78.25 501 VAL A CA 1
ATOM 3925 C C . VAL A 1 501 ? -14.335 17.417 19.056 1.00 78.25 501 VAL A C 1
ATOM 3927 O O . VAL A 1 501 ? -13.635 17.269 18.055 1.00 78.25 501 VAL A O 1
ATOM 3930 N N . GLU A 1 502 ? -14.837 18.584 19.417 1.00 74.56 502 GLU A N 1
ATOM 3931 C CA . GLU A 1 502 ? -14.560 19.848 18.755 1.00 74.56 502 GLU A CA 1
ATOM 3932 C C . GLU A 1 502 ? -13.461 20.598 19.513 1.00 74.56 502 GLU A C 1
ATOM 3934 O O . GLU A 1 502 ? -13.495 20.732 20.739 1.00 74.56 502 GLU A O 1
ATOM 3939 N N . THR A 1 503 ? -12.460 21.077 18.777 1.00 74.56 503 THR A N 1
ATOM 3940 C CA . THR A 1 503 ? -11.355 21.889 19.309 1.00 74.56 503 THR A CA 1
ATOM 3941 C C . THR A 1 503 ? -10.882 22.879 18.246 1.00 74.56 503 THR A C 1
ATOM 3943 O O . THR A 1 503 ? -10.890 22.567 17.054 1.00 74.56 503 THR A O 1
ATOM 3946 N N . ASP A 1 504 ? -10.446 24.066 18.647 1.00 72.56 504 ASP A N 1
ATOM 3947 C CA . ASP A 1 504 ? -9.802 25.052 17.766 1.00 72.56 504 ASP A CA 1
ATOM 3948 C C . ASP A 1 504 ? -8.303 24.787 17.613 1.00 72.56 504 ASP A C 1
ATOM 3950 O O . ASP A 1 504 ? -7.633 25.301 16.711 1.00 72.56 504 ASP A O 1
ATOM 3954 N N . ASN A 1 505 ? -7.747 23.929 18.462 1.00 83.12 505 ASN A N 1
ATOM 3955 C CA . ASN A 1 505 ? -6.333 23.660 18.460 1.00 83.12 505 ASN A CA 1
ATOM 3956 C C . ASN A 1 505 ? -5.980 22.584 17.431 1.00 83.12 505 ASN A C 1
ATOM 3958 O O . ASN A 1 505 ? -6.088 21.375 17.657 1.00 83.12 505 ASN A O 1
ATOM 3962 N N . MET A 1 506 ? -5.451 23.028 16.291 1.00 83.81 506 MET A N 1
ATOM 3963 C CA . MET A 1 506 ? -5.010 22.139 15.212 1.00 83.81 506 MET A CA 1
ATOM 3964 C C . MET A 1 506 ? -3.942 21.118 15.638 1.00 83.81 506 MET A C 1
ATOM 3966 O O . MET A 1 506 ? -3.880 20.032 15.054 1.00 83.81 506 MET A O 1
ATOM 3970 N N . ALA A 1 507 ? -3.109 21.425 16.640 1.00 86.56 507 ALA A N 1
ATOM 3971 C CA . ALA A 1 507 ? -2.103 20.491 17.143 1.00 86.56 507 ALA A CA 1
ATOM 3972 C C . ALA A 1 507 ? -2.729 19.391 18.015 1.00 86.56 507 ALA A C 1
ATOM 3974 O O . ALA A 1 507 ? -2.394 18.220 17.829 1.00 86.56 507 ALA A O 1
ATOM 3975 N N . ALA A 1 508 ? -3.662 19.736 18.906 1.00 86.44 508 ALA A N 1
ATOM 3976 C CA . ALA A 1 508 ? -4.431 18.785 19.704 1.00 86.44 508 ALA A CA 1
ATOM 3977 C C . ALA A 1 508 ? -5.316 17.915 18.806 1.00 86.44 508 ALA A C 1
ATOM 3979 O O . ALA A 1 508 ? -5.246 16.689 18.895 1.00 86.44 508 ALA A O 1
ATOM 3980 N N . ARG A 1 509 ? -6.030 18.526 17.849 1.00 86.88 509 ARG A N 1
ATOM 3981 C CA . ARG A 1 509 ? -6.788 17.814 16.811 1.00 86.88 509 ARG A CA 1
ATOM 3982 C C . ARG A 1 509 ? -5.899 16.851 16.041 1.00 86.88 509 ARG A C 1
ATOM 3984 O O . ARG A 1 509 ? -6.208 15.671 15.932 1.00 86.88 509 ARG A O 1
ATOM 3991 N N . GLY A 1 510 ? -4.760 17.328 15.539 1.00 84.81 510 GLY A N 1
ATOM 3992 C CA . GLY A 1 510 ? -3.807 16.496 14.810 1.00 84.81 510 GLY A CA 1
ATOM 3993 C C . GLY A 1 510 ? -3.287 15.317 15.636 1.00 84.81 510 GLY A C 1
ATOM 3994 O O . GLY A 1 510 ? -3.209 14.207 15.108 1.00 84.81 510 GLY A O 1
ATOM 3995 N N . ALA A 1 511 ? -2.963 15.547 16.911 1.00 88.75 511 ALA A N 1
ATOM 3996 C CA . ALA A 1 511 ? -2.428 14.527 17.806 1.00 88.75 511 ALA A CA 1
ATOM 3997 C C . ALA A 1 511 ? -3.475 13.480 18.207 1.00 88.75 511 ALA A C 1
ATOM 3999 O O . ALA A 1 511 ? -3.186 12.284 18.142 1.00 88.75 511 ALA A O 1
ATOM 4000 N N . ALA A 1 512 ? -4.683 13.920 18.567 1.00 87.38 512 ALA A N 1
ATOM 4001 C CA . ALA A 1 512 ? -5.793 13.055 18.943 1.00 87.38 512 ALA A CA 1
ATOM 4002 C C . ALA A 1 512 ? -6.330 12.260 17.742 1.00 87.38 512 ALA A C 1
ATOM 4004 O O . ALA A 1 512 ? -6.447 11.044 17.833 1.00 87.38 512 ALA A O 1
ATOM 4005 N N . SER A 1 513 ? -6.556 12.896 16.581 1.00 85.19 513 SER A N 1
ATOM 4006 C CA . SER A 1 513 ? -7.047 12.194 15.381 1.00 85.19 513 SER A CA 1
ATOM 4007 C C . SER A 1 513 ? -6.071 11.132 14.870 1.00 85.19 513 SER A C 1
ATOM 4009 O O . SER A 1 513 ? -6.492 10.078 14.410 1.00 85.19 513 SER A O 1
ATOM 4011 N N . LYS A 1 514 ? -4.759 11.405 14.904 1.00 84.12 514 LYS A N 1
ATOM 4012 C CA . LYS A 1 514 ? -3.735 10.472 14.396 1.00 84.12 514 LYS A CA 1
ATOM 4013 C C . LYS A 1 514 ? -3.212 9.512 15.460 1.00 84.12 514 LYS A C 1
ATOM 4015 O O . LYS A 1 514 ? -2.292 8.751 15.157 1.00 84.12 514 LYS A O 1
ATOM 4020 N N . PHE A 1 515 ? -3.679 9.641 16.703 1.00 89.12 515 PHE A N 1
ATOM 4021 C CA . PHE A 1 515 ? -3.071 9.027 17.880 1.00 89.12 515 PHE A CA 1
ATOM 4022 C C . PHE A 1 515 ? -1.528 9.105 17.875 1.00 89.12 515 PHE A C 1
ATOM 4024 O O . PHE A 1 515 ? -0.816 8.148 18.186 1.00 89.12 515 PHE A O 1
ATOM 4031 N N . SER A 1 516 ? -0.971 10.264 17.509 1.00 90.06 516 SER A N 1
ATOM 4032 C CA . SER A 1 516 ? 0.483 10.460 17.467 1.00 90.06 516 SER A CA 1
ATOM 4033 C C . SER A 1 516 ? 0.906 11.924 17.561 1.00 90.06 516 SER A C 1
ATOM 4035 O O . SER A 1 516 ? 0.311 12.808 16.955 1.00 90.06 516 SER A O 1
ATOM 4037 N N . SER A 1 517 ? 1.997 12.179 18.278 1.00 89.81 517 SER A N 1
ATOM 4038 C CA . SER A 1 517 ? 2.645 13.478 18.411 1.00 89.81 517 SER A CA 1
ATOM 4039 C C . SER A 1 517 ? 4.163 13.325 18.432 1.00 89.81 517 SER A C 1
ATOM 4041 O O . SER A 1 517 ? 4.704 12.373 18.992 1.00 89.81 517 SER A O 1
ATOM 4043 N N . LYS A 1 518 ? 4.858 14.304 17.841 1.00 85.44 518 LYS A N 1
ATOM 4044 C CA . LYS A 1 518 ? 6.324 14.415 17.906 1.00 85.44 518 LYS A CA 1
ATOM 4045 C C . LYS A 1 518 ? 6.811 14.967 19.251 1.00 85.44 518 LYS A C 1
ATOM 4047 O O . LYS A 1 518 ? 7.985 14.821 19.575 1.00 85.44 518 LYS A O 1
ATOM 4052 N N . ALA A 1 519 ? 5.943 15.643 20.005 1.00 88.12 519 ALA A N 1
ATOM 4053 C CA . ALA A 1 519 ? 6.278 16.191 21.313 1.00 88.12 519 ALA A CA 1
ATOM 4054 C C . ALA A 1 519 ? 6.041 15.129 22.395 1.00 88.12 519 ALA A C 1
ATOM 4056 O O . ALA A 1 519 ? 4.919 14.645 22.540 1.00 88.12 519 ALA A O 1
ATOM 4057 N N . ALA A 1 520 ? 7.082 14.793 23.163 1.00 87.88 520 ALA A N 1
ATOM 4058 C CA . ALA A 1 520 ? 7.048 13.704 24.144 1.00 87.88 520 ALA A CA 1
ATOM 4059 C C . ALA A 1 520 ? 5.925 13.866 25.186 1.00 87.88 520 ALA A C 1
ATOM 4061 O O . ALA A 1 520 ? 5.186 12.917 25.441 1.00 87.88 520 ALA A O 1
ATOM 4062 N N . ASP A 1 521 ? 5.739 15.077 25.719 1.00 90.19 521 ASP A N 1
ATOM 4063 C CA . ASP A 1 521 ? 4.696 15.356 26.714 1.00 90.19 521 ASP A CA 1
ATOM 4064 C C . ASP A 1 521 ? 3.281 15.182 26.148 1.00 90.19 521 ASP A C 1
ATOM 4066 O O . ASP A 1 521 ? 2.393 14.666 26.825 1.00 90.19 521 ASP A O 1
ATOM 4070 N N . MET A 1 522 ? 3.055 15.616 24.901 1.00 92.19 522 MET A N 1
ATOM 4071 C CA . MET A 1 522 ? 1.769 15.416 24.228 1.00 92.19 522 MET A CA 1
ATOM 4072 C C . MET A 1 522 ? 1.552 13.940 23.911 1.00 92.19 522 MET A C 1
ATOM 4074 O O . MET A 1 522 ? 0.432 13.453 24.004 1.00 92.19 522 MET A O 1
ATOM 4078 N N . GLN A 1 523 ? 2.612 13.216 23.551 1.00 92.81 523 GLN A N 1
ATOM 4079 C CA . GLN A 1 523 ? 2.503 11.800 23.239 1.00 92.81 523 GLN A CA 1
ATOM 4080 C C . GLN A 1 523 ? 2.051 10.969 24.442 1.00 92.81 523 GLN A C 1
ATOM 4082 O O . GLN A 1 523 ? 1.323 9.994 24.262 1.00 92.81 523 GLN A O 1
ATOM 4087 N N . GLU A 1 524 ? 2.414 11.356 25.665 1.00 92.69 524 GLU A N 1
ATOM 4088 C CA . GLU A 1 524 ? 1.900 10.674 26.854 1.00 92.69 524 GLU A CA 1
ATOM 4089 C C . GLU A 1 524 ? 0.391 10.899 27.045 1.00 92.69 524 GLU A C 1
ATOM 4091 O O . GLU A 1 524 ? -0.333 9.961 27.383 1.00 92.69 524 GLU A O 1
ATOM 4096 N N . LEU A 1 525 ? -0.117 12.098 26.730 1.00 94.25 525 LEU A N 1
ATOM 4097 C CA . LEU A 1 525 ? -1.561 12.355 26.704 1.00 94.25 525 LEU A CA 1
ATOM 4098 C C . LEU A 1 525 ? -2.267 11.524 25.631 1.00 94.25 525 LEU A C 1
ATOM 4100 O O . LEU A 1 525 ? -3.316 10.948 25.897 1.00 94.25 525 LEU A O 1
ATOM 4104 N N . VAL A 1 526 ? -1.669 11.394 24.445 1.00 94.25 526 VAL A N 1
ATOM 4105 C CA . VAL A 1 526 ? -2.196 10.532 23.378 1.00 94.25 526 VAL A CA 1
ATOM 4106 C C . VAL A 1 526 ? -2.261 9.066 23.822 1.00 94.25 526 VAL A C 1
ATOM 4108 O O . VAL A 1 526 ? -3.261 8.394 23.569 1.00 94.25 526 VAL A O 1
ATOM 4111 N N . ARG A 1 527 ? -1.230 8.549 24.507 1.00 93.62 527 ARG A N 1
ATOM 4112 C CA . ARG A 1 527 ? -1.263 7.185 25.066 1.00 93.62 527 ARG A CA 1
ATOM 4113 C C . ARG A 1 527 ? -2.379 7.028 26.093 1.00 93.62 527 ARG A C 1
ATOM 4115 O O . ARG A 1 527 ? -3.069 6.014 26.084 1.00 93.62 527 ARG A O 1
ATOM 4122 N N . ARG A 1 528 ? -2.578 8.024 26.962 1.00 94.31 528 ARG A N 1
ATOM 4123 C CA . ARG A 1 528 ? -3.684 8.035 27.929 1.00 94.31 528 ARG A CA 1
ATOM 4124 C C . ARG A 1 528 ? -5.041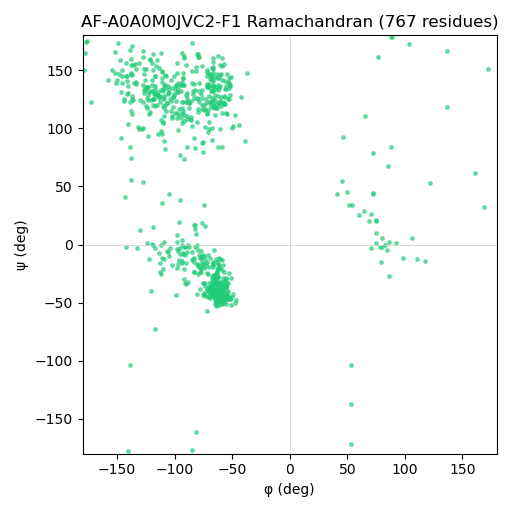 8.038 27.229 1.00 94.31 528 ARG A C 1
ATOM 4126 O O . ARG A 1 528 ? -5.897 7.252 27.611 1.00 94.31 528 ARG A O 1
ATOM 4133 N N . LEU A 1 529 ? -5.203 8.838 26.179 1.00 92.75 529 LEU A N 1
ATOM 4134 C CA . LEU A 1 529 ? -6.418 8.887 25.366 1.00 92.75 529 LEU A CA 1
ATOM 4135 C C . LEU A 1 529 ? -6.732 7.535 24.717 1.00 92.75 529 LEU A C 1
ATOM 4137 O O . LEU A 1 529 ? -7.865 7.068 24.790 1.00 92.75 529 LEU A O 1
ATOM 4141 N N . LEU A 1 530 ? -5.720 6.873 24.144 1.00 91.31 530 LEU A N 1
ATOM 4142 C CA . LEU A 1 530 ? -5.873 5.529 23.585 1.00 91.31 530 LEU A CA 1
ATOM 4143 C C . LEU A 1 530 ? -6.290 4.528 24.672 1.00 91.31 530 LEU A C 1
ATOM 4145 O O . LEU A 1 530 ? -7.273 3.814 24.492 1.00 91.31 530 LEU A O 1
ATOM 4149 N N . ARG A 1 531 ? -5.609 4.527 25.827 1.00 91.19 531 ARG A N 1
ATOM 4150 C CA . ARG A 1 531 ? -5.976 3.670 26.969 1.00 91.19 531 ARG A CA 1
ATOM 4151 C C . ARG A 1 531 ? -7.420 3.894 27.416 1.00 91.19 531 ARG A C 1
ATOM 4153 O O . ARG A 1 531 ? -8.121 2.921 27.664 1.00 91.19 531 ARG A O 1
ATOM 4160 N N . LEU A 1 532 ? -7.876 5.145 27.498 1.00 91.00 532 LEU A N 1
ATOM 4161 C CA . LEU A 1 532 ? -9.264 5.474 27.841 1.00 91.00 532 LEU A CA 1
ATOM 4162 C C . LEU A 1 532 ? -10.251 4.925 26.809 1.00 91.00 532 LEU A C 1
ATOM 4164 O O . LEU A 1 532 ? -11.214 4.270 27.202 1.00 91.00 532 LEU A O 1
ATOM 4168 N N . SER A 1 533 ? -9.984 5.126 25.514 1.00 89.56 533 SER A N 1
ATOM 4169 C CA . SER A 1 533 ? -10.835 4.597 24.436 1.00 89.56 533 SER A CA 1
ATOM 4170 C C . SER A 1 533 ? -10.975 3.077 24.502 1.00 89.56 533 SER A C 1
ATOM 4172 O O . SER A 1 533 ? -12.068 2.546 24.336 1.00 89.56 533 SER A O 1
ATOM 4174 N N . GLU A 1 534 ? -9.895 2.373 24.848 1.00 85.94 534 GLU A N 1
ATOM 4175 C CA . GLU A 1 534 ? -9.891 0.917 24.992 1.00 85.94 534 GLU A CA 1
ATOM 4176 C C . GLU A 1 534 ? -10.588 0.455 26.275 1.00 85.94 534 GLU A C 1
ATOM 4178 O O . GLU A 1 534 ? -11.357 -0.500 26.248 1.00 85.94 534 GLU A O 1
ATOM 4183 N N . THR A 1 535 ? -10.347 1.149 27.387 1.00 88.31 535 THR A N 1
ATOM 4184 C CA . THR A 1 535 ? -10.882 0.786 28.709 1.00 88.31 535 THR A CA 1
ATOM 4185 C C . THR A 1 535 ? -12.392 0.998 28.769 1.00 88.31 535 THR A C 1
ATOM 4187 O O . THR A 1 535 ? -13.130 0.191 29.335 1.00 88.31 535 THR A O 1
ATOM 4190 N N . HIS A 1 536 ? -12.866 2.092 28.176 1.00 87.25 536 HIS A N 1
ATOM 4191 C CA . HIS A 1 536 ? -14.276 2.454 28.173 1.00 87.25 536 HIS A CA 1
ATOM 4192 C C . HIS A 1 536 ? -15.006 1.995 26.908 1.00 87.25 536 HIS A C 1
ATOM 4194 O O . HIS A 1 536 ? -16.229 1.922 26.929 1.00 87.25 536 HIS A O 1
ATOM 4200 N N . GLY A 1 537 ? -14.287 1.584 25.859 1.00 83.25 537 GLY A N 1
ATOM 4201 C CA . GLY A 1 537 ? -14.854 0.998 24.645 1.00 83.25 537 GLY A CA 1
ATOM 4202 C C . GLY A 1 537 ? -15.577 2.014 23.764 1.00 83.25 537 GLY A C 1
ATOM 4203 O O . GLY A 1 537 ? -16.684 1.724 23.319 1.00 83.25 537 GLY A O 1
ATOM 4204 N N . PHE A 1 538 ? -14.984 3.191 23.549 1.00 84.06 538 PHE A N 1
ATOM 4205 C CA . PHE A 1 538 ? -15.535 4.252 22.697 1.00 84.06 538 PHE A CA 1
ATOM 4206 C C . PHE A 1 538 ? -14.641 4.535 21.487 1.00 84.06 538 PHE A C 1
ATOM 4208 O O . PHE A 1 538 ? -13.422 4.356 21.540 1.00 84.06 538 PHE A O 1
ATOM 4215 N N . ALA A 1 539 ? -15.242 5.029 20.407 1.00 82.56 539 ALA A N 1
ATOM 4216 C CA . ALA A 1 539 ? -14.524 5.548 19.248 1.00 82.56 539 ALA A CA 1
ATOM 4217 C C . ALA A 1 539 ? -14.310 7.059 19.395 1.00 82.56 539 ALA A C 1
ATOM 4219 O O . ALA A 1 539 ? -15.193 7.757 19.884 1.00 82.56 539 ALA A O 1
ATOM 4220 N N . LEU A 1 540 ? -13.166 7.587 18.956 1.00 83.12 540 LEU A N 1
ATOM 4221 C CA . LEU A 1 540 ? -12.876 9.022 19.014 1.00 83.12 540 LEU A CA 1
ATOM 4222 C C . LEU A 1 540 ? -12.816 9.624 17.609 1.00 83.12 540 LEU A C 1
ATOM 4224 O O . LEU A 1 540 ? -12.040 9.175 16.765 1.00 83.12 540 LEU A O 1
ATOM 4228 N N . ARG A 1 541 ? -13.569 10.699 17.383 1.00 81.88 541 ARG A N 1
ATOM 4229 C CA . ARG A 1 541 ? -13.463 11.569 16.209 1.00 81.88 541 ARG A CA 1
ATOM 4230 C C . ARG A 1 541 ? -13.199 12.989 16.675 1.00 81.88 541 ARG A C 1
ATOM 4232 O O . ARG A 1 541 ? -13.819 13.449 17.619 1.00 81.88 541 ARG A O 1
ATOM 4239 N N . VAL A 1 542 ? -12.268 13.681 16.023 1.00 76.25 542 VAL A N 1
ATOM 4240 C CA . VAL A 1 542 ? -11.907 15.053 16.408 1.00 76.25 542 VAL A CA 1
ATOM 4241 C C . VAL A 1 542 ? -11.988 15.976 15.203 1.00 76.25 542 VAL A C 1
ATOM 4243 O O . VAL A 1 542 ? -11.314 15.759 14.187 1.00 76.25 542 VAL A O 1
ATOM 4246 N N . THR A 1 543 ? -12.805 17.012 15.325 1.00 74.06 543 THR A N 1
ATOM 4247 C CA . THR A 1 543 ? -13.047 18.038 14.312 1.00 74.06 543 THR A CA 1
ATOM 4248 C C . THR A 1 543 ? -12.461 19.367 14.763 1.00 74.06 543 THR A C 1
ATOM 4250 O O . THR A 1 543 ? -12.328 19.652 15.951 1.00 74.06 543 THR A O 1
ATOM 4253 N N . HIS A 1 544 ? -12.032 20.163 13.781 1.00 72.75 544 HIS A N 1
ATOM 4254 C CA . HIS A 1 544 ? -11.571 21.516 14.049 1.00 72.75 544 HIS A CA 1
ATOM 4255 C C . HIS A 1 544 ? -12.731 22.492 13.896 1.00 72.75 544 HIS A C 1
ATOM 4257 O O . HIS A 1 544 ? -13.285 22.611 12.798 1.00 72.75 544 HIS A O 1
ATOM 4263 N N . THR A 1 545 ? -13.007 23.241 14.954 1.00 63.56 545 THR A N 1
ATOM 4264 C CA . THR A 1 545 ? -13.994 24.320 14.968 1.00 63.56 545 THR A CA 1
ATOM 4265 C C . THR A 1 545 ? -13.247 25.622 15.264 1.00 63.56 545 THR A C 1
ATOM 4267 O O . THR A 1 545 ? -12.432 25.633 16.173 1.00 63.56 545 THR A O 1
ATOM 4270 N N . PRO A 1 546 ? -13.415 26.713 14.492 1.00 54.75 546 PRO A N 1
ATOM 4271 C CA . PRO A 1 546 ? -12.771 27.990 14.813 1.00 54.75 546 PRO A CA 1
ATOM 4272 C C . PRO A 1 546 ? -13.147 28.466 16.223 1.00 54.75 546 PRO A C 1
ATOM 4274 O O . PRO A 1 546 ? -14.312 28.339 16.588 1.00 54.75 546 PRO A O 1
ATOM 4277 N N . GLY A 1 547 ? -12.203 29.047 16.973 1.00 45.94 547 GLY A N 1
ATOM 4278 C CA . GLY A 1 547 ? -12.405 29.464 18.372 1.00 45.94 547 GLY A CA 1
ATOM 4279 C C . GLY A 1 547 ? -13.617 30.379 18.595 1.00 45.94 547 GLY A C 1
ATOM 4280 O O . GLY A 1 547 ? -14.335 30.211 19.567 1.00 45.94 547 GLY A O 1
ATOM 4281 N N . GLU A 1 548 ? -13.950 31.242 17.626 1.00 41.00 548 GLU A N 1
ATOM 4282 C CA . GLU A 1 548 ? -15.171 32.078 17.627 1.00 41.00 548 GLU A CA 1
ATOM 4283 C C . GLU A 1 548 ? -16.492 31.279 17.659 1.00 41.00 548 GLU A C 1
ATOM 4285 O O . GLU A 1 548 ? -17.564 31.855 17.823 1.00 41.00 548 GLU A O 1
ATOM 4290 N N . LYS A 1 549 ? -16.435 29.963 17.428 1.00 41.66 549 LYS A N 1
ATOM 4291 C CA . LYS A 1 549 ? -17.570 29.031 17.415 1.00 41.66 549 LYS A CA 1
ATOM 4292 C C . LYS A 1 549 ? -17.473 27.951 18.504 1.00 41.66 549 LYS A C 1
ATOM 4294 O O . LYS A 1 549 ? -18.382 27.131 18.591 1.00 41.66 549 LYS A O 1
ATOM 4299 N N . LEU A 1 550 ? -16.389 27.922 19.287 1.00 47.00 550 LEU A N 1
ATOM 4300 C CA . LEU A 1 550 ? -16.222 27.073 20.474 1.00 47.00 550 LEU A CA 1
ATOM 4301 C C . LEU A 1 550 ? -16.687 27.856 21.699 1.00 47.00 550 LEU A C 1
ATOM 4303 O O . LEU A 1 550 ? -15.876 28.361 22.466 1.00 47.00 550 LEU A O 1
ATOM 4307 N N . ASP A 1 551 ? -17.993 28.026 21.857 1.00 36.09 551 ASP A N 1
ATOM 4308 C CA . ASP A 1 551 ? -18.495 28.886 22.925 1.00 36.09 551 ASP A CA 1
ATOM 4309 C C . ASP A 1 551 ? -18.702 28.106 24.232 1.00 36.09 551 ASP A C 1
ATOM 4311 O O . ASP A 1 551 ? -19.346 27.049 24.250 1.00 36.09 551 ASP A O 1
ATOM 4315 N N . ARG A 1 552 ? -18.165 28.636 25.341 1.00 37.75 552 ARG A N 1
ATOM 4316 C CA . ARG A 1 552 ? -18.654 28.316 26.688 1.00 37.75 552 ARG A CA 1
ATOM 4317 C C . ARG A 1 552 ? -19.652 29.381 27.109 1.00 37.75 552 ARG A C 1
ATOM 4319 O O . ARG A 1 552 ? -19.388 30.559 26.904 1.00 37.75 552 ARG A O 1
ATOM 4326 N N . PRO A 1 553 ? -20.766 28.972 27.728 1.00 31.80 553 PRO A N 1
ATOM 4327 C CA . PRO A 1 553 ? -21.901 29.839 27.956 1.00 31.80 553 PRO A CA 1
ATOM 4328 C C . PRO A 1 553 ? -21.585 30.836 29.066 1.00 31.80 553 PRO A C 1
ATOM 4330 O O . PRO A 1 553 ? -21.716 30.523 30.240 1.00 31.80 553 PRO A O 1
ATOM 4333 N N . ASP A 1 554 ? -21.259 32.063 28.696 1.00 24.94 554 ASP A N 1
ATOM 4334 C CA . ASP A 1 554 ? -21.672 33.204 29.496 1.00 24.94 554 ASP A CA 1
ATOM 4335 C C . ASP A 1 554 ? -22.298 34.226 28.552 1.00 24.94 554 ASP A C 1
ATOM 4337 O O . ASP A 1 554 ? -21.627 34.999 27.877 1.00 24.94 554 ASP A O 1
ATOM 4341 N N . GLN A 1 555 ? -23.633 34.188 28.561 1.00 26.08 555 GLN A N 1
ATOM 4342 C CA . GLN A 1 555 ? -24.589 35.049 27.862 1.00 26.08 555 GLN A CA 1
ATOM 4343 C C . GLN A 1 555 ? -24.974 34.627 26.437 1.00 26.08 555 GLN A C 1
ATOM 4345 O O . GLN A 1 555 ? -24.532 35.172 25.433 1.00 26.08 555 GLN A O 1
ATOM 4350 N N . THR A 1 556 ? -25.951 33.716 26.391 1.00 36.28 556 THR A N 1
ATOM 4351 C CA . THR A 1 556 ? -27.186 33.913 25.616 1.00 36.28 556 THR A CA 1
ATOM 4352 C C . THR A 1 556 ? -27.010 34.450 24.192 1.00 36.28 556 THR A C 1
ATOM 4354 O O . THR A 1 556 ? -27.628 35.444 23.833 1.00 36.28 556 THR A O 1
ATOM 4357 N N . SER A 1 557 ? -26.207 33.799 23.351 1.00 27.80 557 SER A N 1
ATOM 4358 C CA . SER A 1 557 ? -26.465 33.746 21.908 1.00 27.80 557 SER A CA 1
ATOM 4359 C C . SER A 1 557 ? -25.499 32.790 21.207 1.00 27.80 557 SER A C 1
ATOM 4361 O O . SER A 1 557 ? -24.301 33.024 21.177 1.00 27.80 557 SER A O 1
ATOM 4363 N N . ARG A 1 558 ? -26.071 31.798 20.511 1.00 31.06 558 ARG A N 1
ATOM 4364 C CA . ARG A 1 558 ? -25.471 31.045 19.387 1.00 31.06 558 ARG A CA 1
ATOM 4365 C C . ARG A 1 558 ? -24.591 29.843 19.734 1.00 31.06 558 ARG A C 1
ATOM 4367 O O . ARG A 1 558 ? -23.445 29.742 19.314 1.00 31.06 558 ARG A O 1
ATOM 4374 N N . GLY A 1 559 ? -25.247 28.825 20.276 1.00 34.91 559 GLY A N 1
ATOM 4375 C CA . GLY A 1 559 ? -24.796 27.437 20.170 1.00 34.91 559 GLY A CA 1
ATOM 4376 C C . GLY A 1 559 ? -25.550 26.494 21.091 1.00 34.91 559 GLY A C 1
ATOM 4377 O O . GLY A 1 559 ? -24.958 25.560 21.617 1.00 34.91 559 GLY A O 1
ATOM 4378 N N . ASP A 1 560 ? -26.825 26.769 21.356 1.00 36.78 560 ASP A N 1
ATOM 4379 C CA . ASP A 1 560 ? -27.564 26.044 22.377 1.00 36.78 560 ASP A CA 1
ATOM 4380 C C . ASP A 1 560 ? -27.758 24.564 21.985 1.00 36.78 560 ASP A C 1
ATOM 4382 O O . ASP A 1 560 ? -27.852 24.221 20.793 1.00 36.78 560 ASP A O 1
ATOM 4386 N N . ALA A 1 561 ? -27.852 23.700 23.012 1.00 41.28 561 ALA A N 1
ATOM 4387 C CA . ALA A 1 561 ? -28.468 22.369 22.932 1.00 41.28 561 ALA A CA 1
ATOM 4388 C C . ALA A 1 561 ? -29.672 22.435 22.019 1.00 41.28 561 ALA A C 1
ATOM 4390 O O . ALA A 1 561 ? -30.381 23.423 22.105 1.00 41.28 561 ALA A O 1
ATOM 4391 N N . ILE A 1 562 ? -30.036 21.399 21.271 1.00 47.25 562 ILE A N 1
ATOM 4392 C CA . ILE A 1 562 ? -31.415 21.425 20.781 1.00 47.25 562 ILE A CA 1
ATOM 4393 C C . ILE A 1 562 ? -32.345 21.184 21.964 1.00 47.25 562 ILE A C 1
ATOM 4395 O O . ILE A 1 562 ? -32.552 20.044 22.369 1.00 47.25 562 ILE A O 1
ATOM 4399 N N . GLU A 1 563 ? -32.858 22.265 22.534 1.00 46.72 563 GLU A N 1
ATOM 4400 C CA . GLU A 1 563 ? -33.900 22.208 23.538 1.00 46.72 563 GLU A CA 1
ATOM 4401 C C . GLU A 1 563 ? -35.235 21.974 22.845 1.00 46.72 563 GLU A C 1
ATOM 4403 O O . GLU A 1 563 ? -35.545 22.548 21.795 1.00 46.72 563 GLU A O 1
ATOM 4408 N N . GLU A 1 564 ? -36.043 21.117 23.455 1.00 55.72 564 GLU A N 1
ATOM 4409 C CA . GLU A 1 564 ? -37.412 20.920 23.016 1.00 55.72 564 GLU A CA 1
ATOM 4410 C C . GLU A 1 564 ? -38.196 22.210 23.217 1.00 55.72 564 GLU A C 1
ATOM 4412 O O . GLU A 1 564 ? -38.235 22.772 24.316 1.00 55.72 564 GLU A O 1
ATOM 4417 N N . SER A 1 565 ? -38.868 22.658 22.159 1.00 56.00 565 SER A N 1
ATOM 4418 C CA . SER A 1 565 ? -39.772 23.796 22.249 1.00 56.00 565 SER A CA 1
ATOM 4419 C C . SER A 1 565 ? -40.777 23.584 23.377 1.00 56.00 565 SER A C 1
ATOM 4421 O O . SER A 1 565 ? -41.486 22.585 23.373 1.00 56.00 565 SER A O 1
ATOM 4423 N N . ARG A 1 566 ? -40.900 24.517 24.336 1.00 49.44 566 ARG A N 1
ATOM 4424 C CA . ARG A 1 566 ? -41.991 24.477 25.341 1.00 49.44 566 ARG A CA 1
ATOM 4425 C C . ARG A 1 566 ? -43.371 24.614 24.694 1.00 49.44 566 ARG A C 1
ATOM 4427 O O . ARG A 1 566 ? -44.381 24.333 25.335 1.00 49.44 566 ARG A O 1
ATOM 4434 N N . PHE A 1 567 ? -43.408 25.048 23.437 1.00 53.50 567 PHE A N 1
ATOM 4435 C CA . PHE A 1 567 ? -44.603 25.014 22.625 1.00 53.50 567 PHE A CA 1
ATOM 4436 C C . PHE A 1 567 ? -44.941 23.561 22.277 1.00 53.50 567 PHE A C 1
ATOM 4438 O O . PHE A 1 567 ? -44.091 22.820 21.794 1.00 53.50 567 PHE A O 1
ATOM 4445 N N . ARG A 1 568 ? -46.179 23.141 22.536 1.00 58.56 568 ARG A N 1
ATOM 4446 C CA . ARG A 1 568 ? -46.638 21.774 22.270 1.00 58.56 568 ARG A CA 1
ATOM 4447 C C . ARG A 1 568 ? -47.691 21.796 21.173 1.00 58.56 568 ARG A C 1
ATOM 4449 O O . ARG A 1 568 ? -48.692 22.504 21.294 1.00 58.56 568 ARG A O 1
ATOM 4456 N N . LEU A 1 569 ? -47.483 21.005 20.121 1.00 56.91 569 LEU A N 1
ATOM 4457 C CA . LEU A 1 569 ? -48.549 20.717 19.164 1.00 56.91 569 LEU A CA 1
ATOM 4458 C C . LEU A 1 569 ? -49.627 19.847 19.823 1.00 56.91 569 LEU A C 1
ATOM 4460 O O . LEU A 1 569 ? -49.338 18.981 20.648 1.00 56.91 569 LEU A O 1
ATOM 4464 N N . ARG A 1 570 ? -50.890 20.071 19.452 1.00 59.38 570 ARG A N 1
ATOM 4465 C CA . ARG A 1 570 ? -51.988 19.171 19.838 1.00 59.38 570 ARG A CA 1
ATOM 4466 C C . ARG A 1 570 ? -51.864 17.855 19.058 1.00 59.38 570 ARG A C 1
ATOM 4468 O O . ARG A 1 570 ? -51.470 17.890 17.894 1.00 59.38 570 ARG A O 1
ATOM 4475 N N . SER A 1 571 ? -52.275 16.732 19.661 1.00 61.53 571 SER A N 1
ATOM 4476 C CA . SER A 1 571 ? -52.193 15.387 19.048 1.00 61.53 571 SER A CA 1
ATOM 4477 C C . SER A 1 571 ? -52.727 15.352 17.614 1.00 61.53 571 SER A C 1
ATOM 4479 O O . SER A 1 571 ? -51.999 14.986 16.697 1.00 61.53 571 SER A O 1
ATOM 4481 N N . GLY A 1 572 ? -53.936 15.880 17.388 1.00 58.47 572 GLY A N 1
ATOM 4482 C CA . GLY A 1 572 ? -54.562 15.888 16.060 1.00 58.47 572 GLY A CA 1
ATOM 4483 C C . GLY A 1 572 ? -53.820 16.700 14.986 1.00 58.47 572 GLY A C 1
ATOM 4484 O O . GLY A 1 572 ? -53.951 16.399 13.804 1.00 58.47 572 GLY A O 1
ATOM 4485 N N . GLU A 1 573 ? -53.014 17.701 15.354 1.00 56.62 573 GLU A N 1
ATOM 4486 C CA . GLU A 1 573 ? -52.196 18.462 14.392 1.00 56.62 573 GLU A CA 1
ATOM 4487 C C . GLU A 1 573 ? -50.917 17.703 14.031 1.00 56.62 573 GLU A C 1
ATOM 4489 O O . GLU A 1 573 ? -50.548 17.604 12.858 1.00 56.62 573 GLU A O 1
ATOM 4494 N N . PHE A 1 574 ? -50.268 17.107 15.032 1.00 69.06 574 PHE A N 1
ATOM 4495 C CA . PHE A 1 574 ? -49.108 16.256 14.803 1.00 69.06 574 PHE A CA 1
ATOM 4496 C C . PHE A 1 574 ? -49.476 15.018 13.968 1.00 69.06 574 PHE A C 1
ATOM 4498 O O . PHE A 1 574 ? -48.760 14.681 13.026 1.00 69.06 574 PHE A O 1
ATOM 4505 N N . GLU A 1 575 ? -50.625 14.390 14.232 1.00 64.88 575 GLU A N 1
ATOM 4506 C CA . GLU A 1 575 ? -51.142 13.258 13.453 1.00 64.88 575 GLU A CA 1
ATOM 4507 C C . GLU A 1 575 ? -51.350 13.618 11.974 1.00 64.88 575 GLU A C 1
ATOM 4509 O O . GLU A 1 575 ? -50.958 12.850 11.095 1.00 64.88 575 GLU A O 1
ATOM 4514 N N . ARG A 1 576 ? -51.875 14.811 11.665 1.00 61.06 576 ARG A N 1
ATOM 4515 C CA . ARG A 1 576 ? -52.039 15.280 10.274 1.00 61.06 576 ARG A CA 1
ATOM 4516 C C . ARG A 1 576 ? -50.703 15.530 9.574 1.00 61.06 576 ARG A C 1
ATOM 4518 O O . ARG A 1 576 ? -50.540 15.153 8.412 1.00 61.06 576 ARG A O 1
ATOM 4525 N N . LEU A 1 577 ? -49.739 16.146 10.262 1.00 64.12 577 LEU A N 1
ATOM 4526 C CA . LEU A 1 577 ? -48.392 16.359 9.718 1.00 64.12 577 LEU A CA 1
ATOM 4527 C C . LEU A 1 577 ? -47.662 15.026 9.506 1.00 64.12 577 LEU A C 1
ATOM 4529 O O . LEU A 1 577 ? -47.024 14.826 8.470 1.00 64.12 577 LEU A O 1
ATOM 4533 N N . SER A 1 578 ? -47.821 14.089 10.440 1.00 69.81 578 SER A N 1
ATOM 4534 C CA . SER A 1 578 ? -47.285 12.730 10.357 1.00 69.81 578 SER A CA 1
ATOM 4535 C C . SER A 1 578 ? -47.930 11.917 9.229 1.00 69.81 578 SER A C 1
ATOM 4537 O O . SER A 1 578 ? -47.220 11.241 8.491 1.00 69.81 578 SER A O 1
ATOM 4539 N N . ALA A 1 579 ? -49.238 12.050 8.991 1.00 64.81 579 ALA A N 1
ATOM 4540 C CA . ALA A 1 579 ? -49.921 11.379 7.881 1.00 64.81 579 ALA A CA 1
ATOM 4541 C C . ALA A 1 579 ? -49.411 11.823 6.497 1.00 64.81 579 ALA A C 1
ATOM 4543 O O . ALA A 1 579 ? -49.464 11.051 5.540 1.00 64.81 579 ALA A O 1
ATOM 4544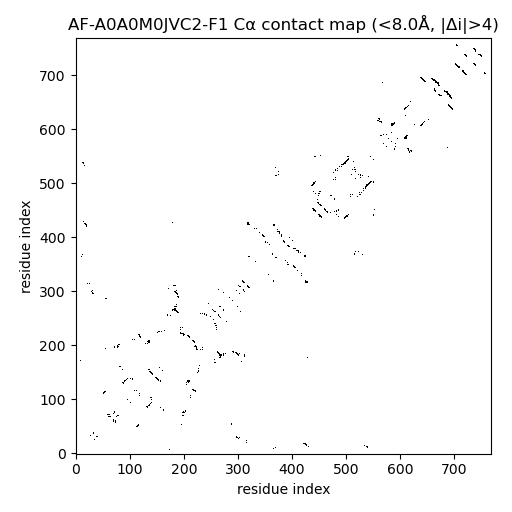 N N . ARG A 1 580 ? -48.917 13.063 6.374 1.00 55.88 580 ARG A N 1
ATOM 4545 C CA . ARG A 1 580 ? -48.483 13.636 5.090 1.00 55.88 580 ARG A CA 1
ATOM 4546 C C . ARG A 1 580 ? -46.974 13.582 4.859 1.00 55.88 580 ARG A C 1
ATOM 4548 O O . ARG A 1 580 ? -46.540 13.285 3.749 1.00 55.88 580 ARG A O 1
ATOM 4555 N N . PHE A 1 581 ? -46.179 13.898 5.875 1.00 61.19 581 PHE A N 1
ATOM 4556 C CA . PHE A 1 581 ? -44.716 13.967 5.775 1.00 61.19 581 PHE A CA 1
ATOM 4557 C C . PHE A 1 581 ? -44.017 12.835 6.528 1.00 61.19 581 PHE A C 1
ATOM 4559 O O . PHE A 1 581 ? -42.881 12.488 6.200 1.00 61.19 581 PHE A O 1
ATOM 4566 N N . GLY A 1 582 ? -44.704 12.223 7.488 1.00 63.91 582 GLY A N 1
ATOM 4567 C CA . GLY A 1 582 ? -44.247 11.028 8.176 1.00 63.91 582 GLY A CA 1
ATOM 4568 C C . GLY A 1 582 ? -44.514 9.737 7.379 1.00 63.91 582 GLY A C 1
ATOM 4569 O O . GLY A 1 582 ? -44.698 9.784 6.158 1.00 63.91 582 GLY A O 1
ATOM 4570 N N . PRO A 1 583 ? -44.489 8.568 8.042 1.00 66.44 583 PRO A N 1
ATOM 4571 C CA . PRO A 1 583 ? -44.141 8.399 9.453 1.00 66.44 583 PRO A CA 1
ATOM 4572 C C . PRO A 1 583 ? -42.701 8.860 9.719 1.00 66.44 583 PRO A C 1
ATOM 4574 O O . PRO A 1 583 ? -41.792 8.576 8.938 1.00 66.44 583 PRO A O 1
ATOM 4577 N N . PHE A 1 584 ? -42.500 9.618 10.797 1.00 69.06 584 PHE A N 1
ATOM 4578 C CA . PHE A 1 584 ? -41.172 10.085 11.192 1.00 69.06 584 PHE A CA 1
ATOM 4579 C C . PHE A 1 584 ? -40.467 9.003 12.009 1.00 69.06 584 PHE A C 1
ATOM 4581 O O . PHE A 1 584 ? -41.041 8.436 12.934 1.00 69.06 584 PHE A O 1
ATOM 4588 N N . SER A 1 585 ? -39.217 8.719 11.659 1.00 65.31 585 SER A N 1
ATOM 4589 C CA . SER A 1 585 ? -38.384 7.696 12.299 1.00 65.31 585 SER A CA 1
ATOM 4590 C C . SER A 1 585 ? -37.328 8.299 13.231 1.00 65.31 585 SER A C 1
ATOM 4592 O O . SER A 1 585 ? -36.548 7.576 13.842 1.00 65.31 585 SER A O 1
ATOM 4594 N N . SER A 1 586 ? -37.249 9.628 13.305 1.00 66.19 586 SER A N 1
ATOM 4595 C CA . SER A 1 586 ? -36.291 10.368 14.124 1.00 66.19 586 SER A CA 1
ATOM 4596 C C . SER A 1 586 ? -36.902 11.701 14.544 1.00 66.19 586 SER A C 1
ATOM 4598 O O . SER A 1 586 ? -37.609 12.330 13.758 1.00 66.19 586 SER A O 1
ATOM 4600 N N . PHE A 1 587 ? -36.639 12.114 15.784 1.00 70.94 587 PHE A N 1
ATOM 4601 C CA . PHE A 1 587 ? -37.306 13.247 16.413 1.00 70.94 587 PHE A CA 1
ATOM 4602 C C . PHE A 1 587 ? -36.314 14.176 17.095 1.00 70.94 587 PHE A C 1
ATOM 4604 O O . PHE A 1 587 ? -35.403 13.741 17.796 1.00 70.94 587 PHE A O 1
ATOM 4611 N N . ILE A 1 588 ? -36.560 15.463 16.919 1.00 65.88 588 ILE A N 1
ATOM 4612 C CA . ILE A 1 588 ? -35.962 16.566 17.649 1.00 65.88 588 ILE A CA 1
ATOM 4613 C C . ILE A 1 588 ? -37.161 17.389 18.133 1.00 65.88 588 ILE A C 1
ATOM 4615 O O . ILE A 1 588 ? -37.758 18.089 17.331 1.00 65.88 588 ILE A O 1
ATOM 4619 N N . GLY A 1 589 ? -37.590 17.236 19.387 1.00 68.75 589 GLY A N 1
ATOM 4620 C CA . GLY A 1 589 ? -38.823 17.852 19.907 1.00 68.75 589 GLY A CA 1
ATOM 4621 C C . GLY A 1 589 ? -39.668 16.900 20.761 1.00 68.75 589 GLY A C 1
ATOM 4622 O O . GLY A 1 589 ? -39.451 15.683 20.771 1.00 68.75 589 GLY A O 1
ATOM 4623 N N . ALA A 1 590 ? -40.638 17.461 21.483 1.00 64.56 590 ALA A N 1
ATOM 4624 C CA . ALA A 1 590 ? -41.484 16.721 22.423 1.00 64.56 590 ALA A CA 1
ATOM 4625 C C . ALA A 1 590 ? -42.575 15.878 21.741 1.00 64.56 590 ALA A C 1
ATOM 4627 O O . ALA A 1 590 ? -43.111 14.948 22.338 1.00 64.56 590 ALA A O 1
ATOM 4628 N N . GLU A 1 591 ? -42.878 16.142 20.467 1.00 67.56 591 GLU A N 1
ATOM 4629 C CA . GLU A 1 591 ? -43.906 15.421 19.707 1.00 67.56 591 GLU A CA 1
ATOM 4630 C C . GLU A 1 591 ? -43.571 13.940 19.454 1.00 67.56 591 GLU A C 1
ATOM 4632 O O . GLU A 1 591 ? -44.420 13.190 18.971 1.00 67.56 591 GLU A O 1
ATOM 4637 N N . ARG A 1 592 ? -42.373 13.475 19.845 1.00 70.81 592 ARG A N 1
ATOM 4638 C CA . ARG A 1 592 ? -42.061 12.038 19.905 1.00 70.81 592 ARG A CA 1
ATOM 4639 C C . ARG A 1 592 ? -43.071 11.262 20.756 1.00 70.81 592 ARG A C 1
ATOM 4641 O O . ARG A 1 592 ? -43.369 10.117 20.439 1.00 70.81 592 ARG A O 1
ATOM 4648 N N . GLU A 1 593 ? -43.598 11.877 21.817 1.00 65.00 593 GLU A N 1
ATOM 4649 C CA . GLU A 1 593 ? -44.540 11.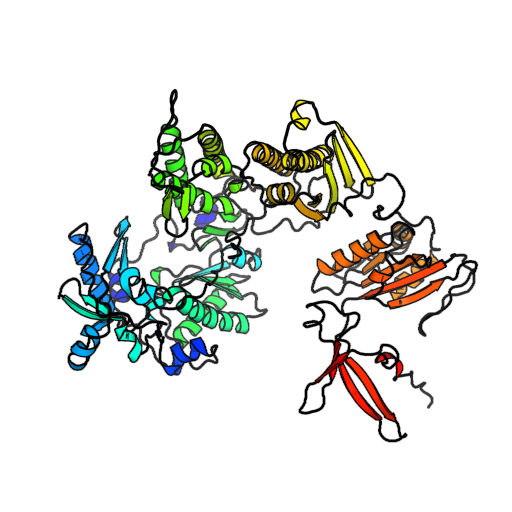229 22.737 1.00 65.00 593 GLU A CA 1
ATOM 4650 C C . GLU A 1 593 ? -45.885 10.985 22.041 1.00 65.00 593 GLU A C 1
ATOM 4652 O O . GLU A 1 593 ? -46.486 9.924 22.197 1.00 65.00 593 GLU A O 1
ATOM 4657 N N . LEU A 1 594 ? -46.300 11.914 21.172 1.00 66.25 594 LEU A N 1
ATOM 4658 C CA . LEU A 1 594 ? -47.495 11.785 20.334 1.00 66.25 594 LEU A CA 1
ATOM 4659 C C . LEU A 1 594 ? -47.301 10.723 19.240 1.00 66.25 594 LEU A C 1
ATOM 4661 O O . LEU A 1 594 ? -48.222 9.968 18.929 1.00 66.25 594 LEU A O 1
ATOM 4665 N N . ALA A 1 595 ? -46.088 10.613 18.686 1.00 64.25 595 ALA A N 1
ATOM 4666 C CA . ALA A 1 595 ? -45.742 9.571 17.720 1.00 64.25 595 ALA A CA 1
ATOM 4667 C C . ALA A 1 595 ? -45.751 8.163 18.336 1.00 64.25 595 ALA A C 1
ATOM 4669 O O . ALA A 1 595 ? -46.217 7.223 17.697 1.00 64.25 595 ALA A O 1
ATOM 4670 N N . GLN A 1 596 ? -45.278 8.021 19.579 1.00 60.06 596 GLN A N 1
ATOM 4671 C CA . GLN A 1 596 ? -45.284 6.752 20.317 1.00 60.06 596 GLN A CA 1
ATOM 4672 C C . GLN A 1 596 ? -46.701 6.289 20.681 1.00 60.06 596 GLN A C 1
ATOM 4674 O O . GLN A 1 596 ? -46.963 5.090 20.688 1.00 60.06 596 GLN A O 1
ATOM 4679 N N . GLN A 1 597 ? -47.620 7.224 20.935 1.00 55.12 597 GLN A N 1
ATOM 4680 C CA . GLN A 1 597 ? -49.028 6.926 21.225 1.00 55.12 597 GLN A CA 1
ATOM 4681 C C . GLN A 1 597 ? -49.843 6.564 19.969 1.00 55.12 597 GLN A C 1
ATOM 4683 O O . GLN A 1 597 ?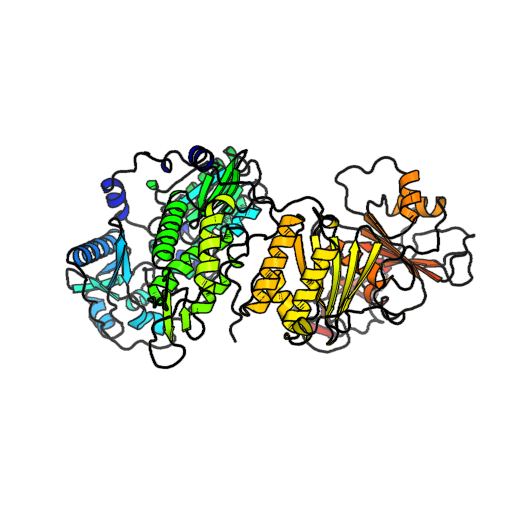 -50.882 5.919 20.088 1.00 55.12 597 GLN A O 1
ATOM 4688 N N . SER A 1 598 ? -49.365 6.939 18.776 1.00 50.91 598 SER A N 1
ATOM 4689 C CA . SER A 1 598 ? -50.124 6.850 17.516 1.00 50.91 598 SER A CA 1
ATOM 4690 C C . SER A 1 598 ? -49.642 5.771 16.528 1.00 50.91 598 SER A C 1
ATOM 4692 O O . SER A 1 598 ? -50.171 5.689 15.421 1.00 50.91 598 SER A O 1
ATOM 4694 N N . ALA A 1 599 ? -48.628 4.958 16.845 1.00 46.38 599 ALA A N 1
ATOM 4695 C CA . ALA A 1 599 ? -47.981 4.112 15.833 1.00 46.38 599 ALA A CA 1
ATOM 4696 C C . ALA A 1 599 ? -48.603 2.704 15.667 1.00 46.38 599 ALA A C 1
ATOM 4698 O O . ALA A 1 599 ? -48.611 1.920 16.616 1.00 46.38 599 ALA A O 1
ATOM 4699 N N . PRO A 1 600 ? -48.942 2.278 14.432 1.00 41.44 600 PRO A N 1
ATOM 4700 C CA . PRO A 1 600 ? -48.570 0.953 13.955 1.00 41.44 600 PRO A CA 1
ATOM 4701 C C . PRO A 1 600 ? -47.054 0.931 13.680 1.00 41.44 600 PRO A C 1
ATOM 4703 O O . PRO A 1 600 ? -46.502 1.887 13.136 1.00 41.44 600 PRO A O 1
ATOM 4706 N N . ALA A 1 601 ? -46.383 -0.157 14.065 1.00 43.22 601 ALA A N 1
ATOM 4707 C CA . ALA A 1 601 ? -44.931 -0.347 13.998 1.00 43.22 601 ALA A CA 1
ATOM 4708 C C . ALA A 1 601 ? -44.281 0.165 12.691 1.00 43.22 601 ALA A C 1
ATOM 4710 O O . ALA A 1 601 ? -44.675 -0.223 11.588 1.00 43.22 601 ALA A O 1
ATOM 4711 N N . ALA A 1 602 ? -43.248 1.006 12.817 1.00 43.88 602 ALA A N 1
ATOM 4712 C CA . ALA A 1 602 ? -42.401 1.399 11.696 1.00 43.88 602 ALA A CA 1
ATOM 4713 C C . ALA A 1 602 ? -41.772 0.143 11.065 1.00 43.88 602 ALA A C 1
ATOM 4715 O O . ALA A 1 602 ? -41.106 -0.631 11.748 1.00 43.88 602 ALA A O 1
ATOM 4716 N N . ARG A 1 603 ? -42.000 -0.078 9.764 1.00 41.62 603 ARG A N 1
ATOM 4717 C CA . ARG A 1 603 ? -41.369 -1.175 9.015 1.00 41.62 603 ARG A CA 1
ATOM 4718 C C . ARG A 1 603 ? -39.858 -0.937 8.947 1.00 41.62 603 ARG A C 1
ATOM 4720 O O . ARG A 1 603 ? -39.428 0.106 8.451 1.00 41.62 603 ARG A O 1
ATOM 4727 N N . GLU A 1 604 ? -39.070 -1.901 9.416 1.00 38.50 604 GLU A N 1
ATOM 4728 C CA . GLU A 1 604 ? -37.615 -1.919 9.238 1.00 38.50 604 GLU A CA 1
ATOM 4729 C C . GLU A 1 604 ? -37.268 -1.781 7.743 1.00 38.50 604 GLU A C 1
ATOM 4731 O O . GLU A 1 604 ? -37.773 -2.531 6.908 1.00 38.50 604 GLU A O 1
ATOM 4736 N N . GLY A 1 605 ? -36.434 -0.790 7.398 1.00 46.91 605 GLY A N 1
ATOM 4737 C CA . GLY A 1 605 ? -35.897 -0.600 6.041 1.00 46.91 605 GLY A CA 1
ATOM 4738 C C . GLY A 1 605 ? -36.462 0.561 5.203 1.00 46.91 605 GLY A C 1
ATOM 4739 O O . GLY A 1 605 ? -36.096 0.680 4.036 1.00 46.91 605 GLY A O 1
ATOM 4740 N N . GLY A 1 606 ? -37.330 1.427 5.743 1.00 50.53 606 GLY A N 1
ATOM 4741 C CA . GLY A 1 606 ? -37.820 2.630 5.039 1.00 50.53 606 GLY A CA 1
ATOM 4742 C C . GLY A 1 606 ? -36.847 3.833 5.045 1.00 50.53 606 GLY A C 1
ATOM 4743 O O . GLY A 1 606 ? -35.952 3.888 5.888 1.00 50.53 606 GLY A O 1
ATOM 4744 N N . PRO A 1 607 ? -37.018 4.827 4.141 1.00 54.03 607 PRO A N 1
ATOM 4745 C CA . PRO A 1 607 ? -36.195 6.041 4.113 1.00 54.03 607 PRO A CA 1
ATOM 4746 C C . PRO A 1 607 ? -36.349 6.845 5.410 1.00 54.03 607 PRO A C 1
ATOM 4748 O O . PRO A 1 607 ? -37.466 7.082 5.873 1.00 54.03 607 PRO A O 1
ATOM 4751 N N . ARG A 1 608 ? -35.224 7.281 5.988 1.00 60.69 608 ARG A N 1
ATOM 4752 C CA . ARG A 1 608 ? -35.182 7.993 7.273 1.00 60.69 608 ARG A CA 1
ATOM 4753 C C . ARG A 1 608 ? -35.875 9.357 7.155 1.00 60.69 608 ARG A C 1
ATOM 4755 O O . ARG A 1 608 ? -35.435 10.210 6.384 1.00 60.69 608 ARG A O 1
ATOM 4762 N N . ARG A 1 609 ? -36.946 9.576 7.931 1.00 65.88 609 ARG A N 1
ATOM 4763 C CA . ARG A 1 609 ? -37.693 10.849 7.961 1.00 65.88 609 ARG A CA 1
ATOM 4764 C C . ARG A 1 609 ? -37.618 11.504 9.332 1.00 65.88 609 ARG A C 1
ATOM 4766 O O . ARG A 1 609 ? -37.891 10.847 10.335 1.00 65.88 609 ARG A O 1
ATOM 4773 N N . MET A 1 610 ? -37.252 12.782 9.381 1.00 66.50 610 MET A N 1
ATOM 4774 C CA . MET A 1 610 ? -36.970 13.495 10.634 1.00 66.50 610 MET A CA 1
ATOM 4775 C C . MET A 1 610 ? -38.049 14.533 10.961 1.00 66.50 610 MET A C 1
ATOM 4777 O O . MET A 1 610 ? -38.426 15.322 10.096 1.00 66.50 610 MET A O 1
ATOM 4781 N N . TRP A 1 611 ? -38.500 14.563 12.215 1.00 74.94 611 TRP A N 1
ATOM 4782 C CA . TRP A 1 611 ? -39.307 15.642 12.792 1.00 74.94 611 TRP A CA 1
ATOM 4783 C C . TRP A 1 611 ? -38.424 16.581 13.615 1.00 74.94 611 TRP A C 1
ATOM 4785 O O . TRP A 1 611 ? -37.616 16.103 14.414 1.00 74.94 611 TRP A O 1
ATOM 4795 N N . VAL A 1 612 ? -38.574 17.896 13.438 1.00 69.31 612 VAL A N 1
ATOM 4796 C CA . VAL A 1 612 ? -37.717 18.904 14.077 1.00 69.31 612 VAL A CA 1
ATOM 4797 C C . VAL A 1 612 ? -38.540 20.073 14.619 1.00 69.31 612 VAL A C 1
ATOM 4799 O O . VAL A 1 612 ? -39.093 20.847 13.858 1.00 69.31 612 VAL A O 1
ATOM 4802 N N . HIS A 1 613 ? -38.605 20.240 15.934 1.00 72.31 613 HIS A N 1
ATOM 4803 C CA . HIS A 1 613 ? -39.312 21.316 16.628 1.00 72.31 613 HIS A CA 1
ATOM 4804 C C . HIS A 1 613 ? -38.473 21.858 17.811 1.00 72.31 613 HIS A C 1
ATOM 4806 O O . HIS A 1 613 ? -38.727 21.544 18.981 1.00 72.31 613 HIS A O 1
ATOM 4812 N N . PRO A 1 614 ? -37.418 22.633 17.502 1.00 62.56 614 PRO A N 1
ATOM 4813 C CA . PRO A 1 614 ? -36.517 23.237 18.481 1.00 62.56 614 PRO A CA 1
ATOM 4814 C C . PRO A 1 614 ? -37.107 24.507 19.120 1.00 62.56 614 PRO A C 1
ATOM 4816 O O . PRO A 1 614 ? -38.029 25.119 18.580 1.00 62.56 614 PRO A O 1
ATOM 4819 N N . THR A 1 615 ? -36.547 24.956 20.245 1.00 60.94 615 THR A N 1
ATOM 4820 C CA . THR A 1 615 ? -36.751 26.331 20.752 1.00 60.94 615 THR A CA 1
ATOM 4821 C C . THR A 1 615 ? -36.120 27.383 19.819 1.00 60.94 615 THR A C 1
ATOM 4823 O O . THR A 1 615 ? -35.216 27.076 19.040 1.00 60.94 615 THR A O 1
ATOM 4826 N N . SER A 1 616 ? -36.551 28.651 19.913 1.00 61.50 616 SER A N 1
ATOM 4827 C CA . SER A 1 616 ? -36.036 29.761 19.080 1.00 61.50 616 SER A CA 1
ATOM 4828 C C . SER A 1 616 ? -34.518 29.917 19.131 1.00 61.50 616 SER A C 1
ATOM 4830 O O . SER A 1 616 ? -33.884 30.136 18.101 1.00 61.50 616 SER A O 1
ATOM 4832 N N . SER A 1 617 ? -33.916 29.733 20.304 1.00 53.78 617 SER A N 1
ATOM 4833 C CA . SER A 1 617 ? -32.476 29.899 20.500 1.00 53.78 617 SER A CA 1
ATOM 4834 C C . SER A 1 617 ? -31.633 28.737 19.944 1.00 53.78 617 SER A C 1
ATOM 4836 O O . SER A 1 617 ? -30.414 28.857 19.811 1.00 53.78 617 SER A O 1
ATOM 4838 N N . THR A 1 618 ? -32.276 27.636 19.528 1.00 56.06 618 THR A N 1
ATOM 4839 C CA . THR A 1 618 ? -31.624 26.363 19.168 1.00 56.06 618 THR A CA 1
ATOM 4840 C C . THR A 1 618 ? -31.877 25.929 17.719 1.00 56.06 618 THR A C 1
ATOM 4842 O O . THR A 1 618 ? -31.351 24.910 17.260 1.00 56.06 618 THR A O 1
ATOM 4845 N N . VAL A 1 619 ? -32.624 26.734 16.952 1.00 59.50 619 VAL A N 1
ATOM 4846 C CA . VAL A 1 619 ? -32.991 26.472 15.547 1.00 59.50 619 VAL A CA 1
ATOM 4847 C C . VAL A 1 619 ? -31.771 26.183 14.672 1.00 59.50 619 VAL A C 1
ATOM 4849 O O . VAL A 1 619 ? -31.757 25.208 13.921 1.00 59.50 619 VAL A O 1
ATOM 4852 N N . GLY A 1 620 ? -30.718 26.999 14.780 1.00 53.72 620 GLY A N 1
ATOM 4853 C CA . GLY A 1 620 ? -29.497 26.822 13.989 1.00 53.72 620 GLY A CA 1
ATOM 4854 C C . GLY A 1 620 ? -28.789 25.491 14.269 1.00 53.72 620 GLY A C 1
ATOM 4855 O O . GLY A 1 620 ? -28.342 24.822 13.335 1.00 53.72 620 GLY A O 1
ATOM 4856 N N . SER A 1 621 ? -28.733 25.078 15.539 1.00 53.59 621 SER A N 1
ATOM 4857 C CA . SER A 1 621 ? -28.176 23.787 15.965 1.00 53.59 621 SER A CA 1
ATOM 4858 C C . SER A 1 621 ? -29.016 22.617 15.442 1.00 53.59 621 SER A C 1
ATOM 4860 O O . SER A 1 621 ? -28.475 21.628 14.945 1.00 53.59 621 SER A O 1
ATOM 4862 N N . ALA A 1 622 ? -30.345 22.752 15.479 1.00 56.94 622 ALA A N 1
ATOM 4863 C CA . ALA A 1 622 ? -31.277 21.740 14.992 1.00 56.94 622 ALA A CA 1
ATOM 4864 C C . ALA A 1 622 ? -31.177 21.503 13.489 1.00 56.94 622 ALA A C 1
ATOM 4866 O O . ALA A 1 622 ? -31.057 20.361 13.045 1.00 56.94 622 ALA A O 1
ATOM 4867 N N . LEU A 1 623 ? -31.141 22.579 12.707 1.00 59.09 623 LEU A N 1
ATOM 4868 C CA . LEU A 1 623 ? -31.005 22.492 11.257 1.00 59.09 623 LEU A CA 1
ATOM 4869 C C . LEU A 1 623 ? -29.630 21.956 10.831 1.00 59.09 623 LEU A C 1
ATOM 4871 O O . LEU A 1 623 ? -29.538 21.273 9.812 1.00 59.09 623 LEU A O 1
ATOM 4875 N N . ARG A 1 624 ? -28.567 22.198 11.613 1.00 57.28 624 ARG A N 1
ATOM 4876 C CA . ARG A 1 624 ? -27.232 21.641 11.337 1.00 57.28 624 ARG A CA 1
ATOM 4877 C C . ARG A 1 624 ? -27.197 20.122 11.507 1.00 57.28 624 ARG A C 1
ATOM 4879 O O . ARG A 1 624 ? -26.715 19.438 10.611 1.00 57.28 624 ARG A O 1
ATOM 4886 N N . ARG A 1 625 ? -27.802 19.588 12.577 1.00 56.59 625 ARG A N 1
ATOM 4887 C CA . ARG A 1 625 ? -27.939 18.131 12.777 1.00 56.59 625 ARG A CA 1
ATOM 4888 C C . ARG A 1 625 ? -28.725 17.451 11.659 1.00 56.59 625 ARG A C 1
ATOM 4890 O O . ARG A 1 625 ? -28.393 16.337 11.268 1.00 56.59 625 ARG A O 1
ATOM 4897 N N . VAL A 1 626 ? -29.750 18.116 11.124 1.00 56.25 626 VAL A N 1
ATOM 4898 C CA . VAL A 1 626 ? -30.479 17.612 9.949 1.00 56.25 626 VAL A CA 1
ATOM 4899 C C . VAL A 1 626 ? -29.554 17.531 8.736 1.00 56.25 626 VAL A C 1
ATOM 4901 O O . VAL A 1 626 ? -29.515 16.504 8.069 1.00 56.25 626 VAL A O 1
ATOM 4904 N N . GLN A 1 627 ? -28.778 18.584 8.465 1.00 54.72 627 GLN A N 1
ATOM 4905 C CA . GLN A 1 627 ? -27.836 18.610 7.341 1.00 54.72 627 GLN A CA 1
ATOM 4906 C C . GLN A 1 627 ? -26.725 17.555 7.479 1.00 54.72 627 GLN A C 1
ATOM 4908 O O . GLN A 1 627 ? -26.368 16.919 6.492 1.00 54.72 627 GLN A O 1
ATOM 4913 N N . GLU A 1 628 ? -26.213 17.330 8.690 1.00 53.88 628 GLU A N 1
ATOM 4914 C CA . GLU A 1 628 ? -25.230 16.279 8.991 1.00 53.88 628 GLU A CA 1
ATOM 4915 C C . GLU A 1 628 ? -25.812 14.881 8.766 1.00 53.88 628 GLU A C 1
ATOM 4917 O O . GLU A 1 628 ? -25.219 14.079 8.045 1.00 53.88 628 GLU A O 1
ATOM 4922 N N . ALA A 1 629 ? -27.013 14.613 9.287 1.00 53.53 629 ALA A N 1
ATOM 4923 C CA . ALA A 1 629 ? -27.702 13.344 9.067 1.00 53.53 629 ALA A CA 1
ATOM 4924 C C . ALA A 1 629 ? -27.957 13.081 7.572 1.00 53.53 629 ALA A C 1
ATOM 4926 O O . ALA A 1 629 ? -27.832 11.941 7.117 1.00 53.53 629 ALA A O 1
ATOM 4927 N N . MET A 1 630 ? -28.261 14.134 6.802 1.00 52.84 630 MET A N 1
ATOM 4928 C CA . MET A 1 630 ? -28.392 14.052 5.346 1.00 52.84 630 MET A CA 1
ATOM 4929 C C . MET A 1 630 ? -27.054 13.784 4.638 1.00 52.84 630 MET A C 1
ATOM 4931 O O . MET A 1 630 ? -27.035 13.057 3.649 1.00 52.84 630 MET A O 1
ATOM 4935 N N . ALA A 1 631 ? -25.937 14.318 5.141 1.00 48.53 631 ALA A N 1
ATOM 4936 C CA . ALA A 1 631 ? -24.604 14.109 4.569 1.00 48.53 631 ALA A CA 1
ATOM 4937 C C . ALA A 1 631 ? -24.022 12.712 4.867 1.00 48.53 631 ALA A C 1
ATOM 4939 O O . ALA A 1 631 ? -23.303 12.158 4.038 1.00 48.53 631 ALA A O 1
ATOM 4940 N N . GLU A 1 632 ? -24.332 12.131 6.029 1.00 44.78 632 GLU A N 1
ATOM 4941 C CA . GLU A 1 632 ? -23.845 10.805 6.441 1.00 44.78 632 GLU A CA 1
ATOM 4942 C C . GLU A 1 632 ? -24.481 9.642 5.662 1.00 44.78 632 GLU A C 1
ATOM 4944 O O . GLU A 1 632 ? -23.871 8.582 5.542 1.00 44.78 632 GLU A O 1
ATOM 4949 N N . HIS A 1 633 ? -25.681 9.832 5.105 1.00 48.03 633 HIS A N 1
ATOM 4950 C CA . HIS A 1 633 ? -26.465 8.778 4.447 1.00 48.03 633 HIS A CA 1
ATOM 4951 C C . HIS A 1 633 ? -26.573 8.984 2.925 1.00 48.03 633 HIS A C 1
ATOM 4953 O O . HIS A 1 633 ? -27.611 8.674 2.336 1.00 48.03 633 HIS A O 1
ATOM 4959 N N . MET A 1 634 ? -25.513 9.503 2.285 1.00 37.41 634 MET A N 1
ATOM 4960 C CA . MET A 1 634 ? -25.471 9.733 0.832 1.00 37.41 634 MET A CA 1
ATOM 4961 C C . MET A 1 634 ? -25.968 8.501 0.053 1.00 37.41 634 MET A C 1
ATOM 4963 O O . MET A 1 634 ? -25.316 7.456 0.046 1.00 37.41 634 MET A O 1
ATOM 4967 N N . GLY A 1 635 ? -27.131 8.637 -0.598 1.00 40.34 635 GLY A N 1
ATOM 4968 C CA . GLY A 1 635 ? -27.787 7.581 -1.380 1.00 40.34 635 GLY A CA 1
ATOM 4969 C C . GLY A 1 635 ? -29.166 7.132 -0.872 1.00 40.34 635 GLY A C 1
ATOM 4970 O O . GLY A 1 635 ? -29.896 6.492 -1.629 1.00 40.34 635 GLY A O 1
ATOM 4971 N N . GLN A 1 636 ? -29.565 7.474 0.358 1.00 42.44 636 GLN A N 1
ATOM 4972 C CA . GLN A 1 636 ? -30.909 7.204 0.887 1.00 42.44 636 GLN A CA 1
ATOM 4973 C C . GLN A 1 636 ? -31.664 8.512 1.136 1.00 42.44 636 GLN A C 1
ATOM 4975 O O . GLN A 1 636 ? -31.524 9.052 2.220 1.00 42.44 636 GLN A O 1
ATOM 4980 N N . ARG A 1 637 ? -32.485 8.986 0.183 1.00 46.72 637 ARG A N 1
ATOM 4981 C CA . ARG A 1 637 ? -33.267 10.249 0.220 1.00 46.72 637 ARG A CA 1
ATOM 4982 C C . ARG A 1 637 ? -33.872 10.595 1.594 1.00 46.72 637 ARG A C 1
ATOM 4984 O O . ARG A 1 637 ? -35.031 10.238 1.839 1.00 46.72 637 ARG A O 1
ATOM 4991 N N . PRO A 1 638 ? -33.168 11.317 2.485 1.00 50.12 638 PRO A N 1
ATOM 4992 C CA . PRO A 1 638 ? -33.702 11.659 3.788 1.00 50.12 638 PRO A CA 1
ATOM 4993 C C . PRO A 1 638 ? -34.574 12.902 3.625 1.00 50.12 638 PRO A C 1
ATOM 4995 O O . PRO A 1 638 ? -34.218 13.838 2.902 1.00 50.12 638 PRO A O 1
ATOM 4998 N N . THR A 1 639 ? -35.724 12.920 4.293 1.00 58.66 639 THR A N 1
ATOM 4999 C CA . THR A 1 639 ? -36.616 14.088 4.310 1.00 58.66 639 THR A CA 1
ATOM 5000 C C . THR A 1 639 ? -36.852 14.548 5.738 1.00 58.66 639 THR A C 1
ATOM 5002 O O . THR A 1 639 ? -37.191 13.730 6.594 1.00 58.66 639 THR A O 1
ATOM 5005 N N . ALA A 1 640 ? -36.708 15.842 6.007 1.00 61.78 640 ALA A N 1
ATOM 5006 C CA . ALA A 1 640 ? -36.959 16.421 7.323 1.00 61.78 640 ALA A CA 1
ATOM 5007 C C . ALA A 1 640 ? -38.071 17.470 7.259 1.00 61.78 640 ALA A C 1
ATOM 5009 O O . ALA A 1 640 ? -38.135 18.248 6.307 1.00 61.78 640 ALA A O 1
ATOM 5010 N N . LEU A 1 641 ? -38.921 17.499 8.284 1.00 67.19 641 LEU A N 1
ATOM 5011 C CA . LEU A 1 641 ? -39.915 18.545 8.496 1.00 67.19 641 LEU A CA 1
ATOM 5012 C C . LEU A 1 641 ? -39.573 19.295 9.784 1.00 67.19 641 LEU A C 1
ATOM 5014 O O . LEU A 1 641 ? -39.522 18.692 10.856 1.00 67.19 641 LEU A O 1
ATOM 5018 N N . ALA A 1 642 ? -39.327 20.597 9.662 1.00 66.19 642 ALA A N 1
ATOM 5019 C CA . ALA A 1 642 ? -38.950 21.477 10.753 1.00 66.19 642 ALA A CA 1
ATOM 5020 C C . ALA A 1 642 ? -40.027 22.535 11.033 1.00 66.19 642 ALA A C 1
ATOM 5022 O O . ALA A 1 642 ? -40.454 23.245 10.127 1.00 66.19 642 ALA A O 1
ATOM 5023 N N . LEU A 1 643 ? -40.442 22.660 12.290 1.00 68.50 643 LEU A N 1
ATOM 5024 C CA . LEU A 1 643 ? -41.260 23.746 12.815 1.00 68.50 643 LEU A CA 1
ATOM 5025 C C . LEU A 1 643 ? -40.337 24.696 13.585 1.00 68.50 643 LEU A C 1
ATOM 5027 O O . LEU A 1 643 ? -39.799 24.326 14.626 1.00 68.50 643 LEU A O 1
ATOM 5031 N N . VAL A 1 644 ? -40.119 25.898 13.056 1.00 64.56 644 VAL A N 1
ATOM 5032 C CA . VAL A 1 644 ? -39.162 26.878 13.601 1.00 64.56 644 VAL A CA 1
ATOM 5033 C C . VAL A 1 644 ? -39.848 28.225 13.839 1.00 64.56 644 VAL A C 1
ATOM 5035 O O . VAL A 1 644 ? -40.791 28.539 13.122 1.00 64.56 644 VAL A O 1
ATOM 5038 N N . PRO A 1 645 ? -39.428 29.054 14.803 1.00 61.25 645 PRO A N 1
ATOM 5039 C CA . PRO A 1 645 ? -40.016 30.381 15.015 1.00 61.25 645 PRO A CA 1
ATOM 5040 C C . PRO A 1 645 ? -39.882 31.321 13.804 1.00 61.25 645 PRO A C 1
ATOM 5042 O O . PRO A 1 645 ? -38.999 31.163 12.973 1.00 61.25 645 PRO A O 1
ATOM 5045 N N . ALA A 1 646 ? -40.781 32.296 13.679 1.00 57.12 646 ALA A N 1
ATOM 5046 C CA . ALA A 1 646 ? -40.828 33.308 12.620 1.00 57.12 646 ALA A CA 1
ATOM 5047 C C . ALA A 1 646 ? -40.341 34.667 13.147 1.00 57.12 646 ALA A C 1
ATOM 5049 O O . ALA A 1 646 ? -40.965 35.699 12.914 1.00 57.12 646 ALA A O 1
ATOM 5050 N N . ASP A 1 647 ? -39.255 34.648 13.915 1.00 57.75 647 ASP A N 1
ATOM 5051 C CA . ASP A 1 647 ? -38.656 35.819 14.569 1.00 57.75 647 ASP A CA 1
ATOM 5052 C C . ASP A 1 647 ? -37.684 36.594 13.656 1.00 57.75 647 ASP A C 1
ATOM 5054 O O . ASP A 1 647 ? -37.241 37.686 14.004 1.00 57.75 647 ASP A O 1
ATOM 5058 N N . GLY A 1 648 ? -37.394 36.062 12.462 1.00 50.03 648 GLY A N 1
ATOM 5059 C CA . GLY A 1 648 ? -36.577 36.726 11.451 1.00 50.03 648 GLY A CA 1
ATOM 5060 C C . GLY A 1 648 ? -35.076 36.731 11.749 1.00 50.03 648 GLY A C 1
ATOM 5061 O O . GLY A 1 648 ? -34.371 37.562 11.177 1.00 50.03 648 GLY A O 1
ATOM 5062 N N . ASP A 1 649 ? -34.565 35.831 12.601 1.00 53.03 649 ASP A N 1
ATOM 5063 C CA . ASP A 1 649 ? -33.141 35.814 12.958 1.00 53.03 649 ASP A CA 1
ATOM 5064 C C . ASP A 1 649 ? -32.225 35.618 11.714 1.00 53.03 649 ASP A C 1
ATOM 5066 O O . ASP A 1 649 ? -32.264 34.581 11.026 1.00 53.03 649 ASP A O 1
ATOM 5070 N N . PRO A 1 650 ? -31.337 36.586 11.403 1.00 49.62 650 PRO A N 1
ATOM 5071 C CA . PRO A 1 650 ? -30.380 36.488 10.299 1.00 49.62 650 PRO A CA 1
ATOM 5072 C C . PRO A 1 650 ? -29.386 35.319 10.424 1.00 49.62 650 PRO A C 1
ATOM 5074 O O . PRO A 1 650 ? -28.758 34.939 9.429 1.00 49.62 650 PRO A O 1
ATOM 5077 N N . ALA A 1 651 ? -29.191 34.777 11.634 1.00 52.69 651 ALA A N 1
ATOM 5078 C CA . ALA A 1 651 ? -28.190 33.758 11.933 1.00 52.69 651 ALA A CA 1
ATOM 5079 C C . ALA A 1 651 ? -28.529 32.389 11.325 1.00 52.69 651 ALA A C 1
ATOM 5081 O O . ALA A 1 651 ? -27.639 31.736 10.777 1.00 52.69 651 ALA A O 1
ATOM 5082 N N . TRP A 1 652 ? -29.799 31.970 11.366 1.00 54.16 652 TRP A N 1
ATOM 5083 C CA . TRP A 1 652 ? -30.237 30.672 10.834 1.00 54.16 652 TRP A CA 1
ATOM 5084 C C . TRP A 1 652 ? -31.147 30.774 9.604 1.00 54.16 652 TRP A C 1
ATOM 5086 O O . TRP A 1 652 ? -31.237 29.806 8.852 1.00 54.16 652 TRP A O 1
ATOM 5096 N N . SER A 1 653 ? -31.734 31.936 9.294 1.00 53.84 653 SER A N 1
ATOM 5097 C CA . SER A 1 653 ? -32.523 32.144 8.058 1.00 53.84 653 SER A CA 1
ATOM 5098 C C . SER A 1 653 ? -31.738 31.817 6.778 1.00 53.84 653 SER A C 1
ATOM 5100 O O . SER A 1 653 ? -32.283 31.302 5.805 1.00 53.84 653 SER A O 1
ATOM 5102 N N . LYS A 1 654 ? -30.413 32.005 6.798 1.00 54.12 654 LYS A N 1
ATOM 5103 C CA . LYS A 1 654 ? -29.500 31.595 5.718 1.00 54.12 654 LYS A CA 1
ATOM 5104 C C . LYS A 1 654 ? -29.439 30.081 5.491 1.00 54.12 654 LYS A C 1
ATOM 5106 O O . LYS A 1 654 ? -29.103 29.674 4.379 1.00 54.12 654 LYS A O 1
ATOM 5111 N N . MET A 1 655 ? -29.710 29.277 6.520 1.00 50.12 655 MET A N 1
ATOM 5112 C CA . MET A 1 655 ? -29.759 27.809 6.455 1.00 50.12 655 MET A CA 1
ATOM 5113 C C . MET A 1 655 ? -31.085 27.313 5.868 1.00 50.12 655 MET A C 1
ATOM 5115 O O . MET A 1 655 ? -31.151 26.184 5.386 1.00 50.12 655 MET A O 1
ATOM 5119 N N . LEU A 1 656 ? -32.103 28.181 5.827 1.00 51.00 656 LEU A N 1
ATOM 5120 C CA . LEU A 1 656 ? -33.385 27.927 5.175 1.00 51.00 656 LEU A CA 1
ATOM 5121 C C . LEU A 1 656 ? -33.365 28.169 3.649 1.00 51.00 656 LEU A C 1
ATOM 5123 O O . LEU A 1 656 ? -34.401 28.180 2.994 1.00 51.00 656 LEU A O 1
ATOM 5127 N N . ARG A 1 657 ? -32.187 28.386 3.051 1.00 48.69 657 ARG A N 1
ATOM 5128 C CA . ARG A 1 657 ? -32.054 28.688 1.613 1.00 48.69 657 ARG A CA 1
ATOM 5129 C C . ARG A 1 657 ? -32.145 27.470 0.692 1.00 48.69 657 ARG A C 1
ATOM 5131 O O . ARG A 1 657 ? -32.184 27.636 -0.521 1.00 48.69 657 ARG A O 1
ATOM 5138 N N . HIS A 1 658 ? -32.145 26.264 1.253 1.00 46.03 658 HIS A N 1
ATOM 5139 C CA . HIS A 1 658 ? -32.053 25.007 0.500 1.00 46.03 658 HIS A CA 1
ATOM 5140 C C . HIS A 1 658 ? -33.278 24.088 0.670 1.00 46.03 658 HIS A C 1
ATOM 5142 O O . HIS A 1 658 ? -33.206 22.907 0.352 1.00 46.03 658 HIS A O 1
ATOM 5148 N N . GLY A 1 659 ? -34.392 24.602 1.187 1.00 48.53 659 GLY A N 1
ATOM 5149 C CA . GLY A 1 659 ? -35.622 23.854 1.464 1.00 48.53 659 GLY A CA 1
ATOM 5150 C C . GLY A 1 659 ? -36.860 24.738 1.312 1.00 48.53 659 GLY A C 1
ATOM 5151 O O . GLY A 1 659 ? -36.754 25.938 1.065 1.00 48.53 659 GLY A O 1
ATOM 5152 N N . LEU A 1 660 ? -38.039 24.126 1.399 1.00 50.03 660 LEU A N 1
ATOM 5153 C CA . LEU A 1 660 ? -39.309 24.754 1.040 1.00 50.03 660 LEU A CA 1
ATOM 5154 C C . LEU A 1 660 ? -40.087 25.163 2.297 1.00 50.03 660 LEU A C 1
ATOM 5156 O O . LEU A 1 660 ? -40.377 24.323 3.150 1.00 50.03 660 LEU A O 1
ATOM 5160 N N . VAL A 1 661 ? -40.475 26.438 2.396 1.00 53.69 661 VAL A N 1
ATOM 5161 C CA . VAL A 1 661 ? -41.447 26.892 3.404 1.00 53.69 661 VAL A CA 1
ATOM 5162 C C . VAL A 1 661 ? -42.832 26.411 2.975 1.00 53.69 661 VAL A C 1
ATOM 5164 O O . VAL A 1 661 ? -43.333 26.801 1.924 1.00 53.69 661 VAL A O 1
ATOM 5167 N N . VAL A 1 662 ? -43.451 25.555 3.784 1.00 51.16 662 VAL A N 1
ATOM 5168 C CA . VAL A 1 662 ? -44.746 24.921 3.481 1.00 51.16 662 VAL A CA 1
ATOM 5169 C C . VAL A 1 662 ? -45.914 25.513 4.285 1.00 51.16 662 VAL A C 1
ATOM 5171 O O . VAL A 1 662 ? -47.065 25.194 3.999 1.00 51.16 662 VAL A O 1
ATOM 5174 N N . GLY A 1 663 ? -45.651 26.412 5.246 1.00 54.09 663 GLY A N 1
ATOM 5175 C CA . GLY A 1 663 ? -46.678 27.164 5.986 1.00 54.09 663 GLY A CA 1
ATOM 5176 C C . GLY A 1 663 ? -46.105 28.175 6.992 1.00 54.09 663 GLY A C 1
ATOM 5177 O O . GLY A 1 663 ? -44.924 28.103 7.333 1.00 54.09 663 GLY A O 1
ATOM 5178 N N . GLN A 1 664 ? -46.932 29.109 7.480 1.00 55.38 664 GLN A N 1
ATOM 5179 C CA . GLN A 1 664 ? -46.571 30.102 8.505 1.00 55.38 664 GLN A CA 1
ATOM 5180 C C . GLN A 1 664 ? -47.691 30.261 9.549 1.00 55.38 664 GLN A C 1
ATOM 5182 O O . GLN A 1 664 ? -48.865 30.214 9.218 1.00 55.38 664 GLN A O 1
ATOM 5187 N N . TYR A 1 665 ? -47.341 30.509 10.807 1.00 55.81 665 TYR A N 1
ATOM 5188 C CA . TYR A 1 665 ? -48.217 30.920 11.904 1.00 55.81 665 TYR A CA 1
ATOM 5189 C C . TYR A 1 665 ? -47.877 32.372 12.285 1.00 55.81 665 TYR A C 1
ATOM 5191 O O . TYR A 1 665 ? -46.808 32.600 12.853 1.00 55.81 665 TYR A O 1
ATOM 5199 N N . PRO A 1 666 ? -48.711 33.378 11.964 1.00 47.69 666 PRO A N 1
ATOM 5200 C CA . PRO A 1 666 ? -48.454 34.776 12.312 1.00 47.69 666 PRO A CA 1
ATOM 5201 C C . PRO A 1 666 ? -48.499 35.029 13.823 1.00 47.69 666 PRO A C 1
ATOM 5203 O O . PRO A 1 666 ? -49.287 34.425 14.552 1.00 47.69 666 PRO A O 1
ATOM 5206 N N . ALA A 1 667 ? -47.696 35.979 14.303 1.00 43.94 667 ALA A N 1
ATOM 5207 C CA . ALA A 1 667 ? -47.720 36.402 15.701 1.00 43.94 667 ALA A CA 1
ATOM 5208 C C . ALA A 1 667 ? -49.090 37.002 16.087 1.00 43.94 667 ALA A C 1
ATOM 5210 O O . ALA A 1 667 ? -49.599 37.890 15.412 1.00 43.94 667 ALA A O 1
ATOM 5211 N N . GLY A 1 668 ? -49.692 36.507 17.174 1.00 40.41 668 GLY A N 1
ATOM 5212 C CA . GLY A 1 668 ? -50.970 36.987 17.721 1.00 40.41 668 GLY A CA 1
ATOM 5213 C C . GLY A 1 668 ? -52.218 36.376 17.075 1.00 40.41 668 GLY A C 1
ATOM 5214 O O . GLY A 1 668 ? -53.325 36.604 17.556 1.00 40.41 668 GLY A O 1
ATOM 5215 N N . SER A 1 669 ? -52.049 35.564 16.030 1.00 38.28 669 SER A N 1
ATOM 5216 C CA . SER A 1 669 ? -53.138 34.865 15.350 1.00 38.28 669 SER A CA 1
ATOM 5217 C C . SER A 1 669 ? -53.320 33.459 15.920 1.00 38.28 669 SER A C 1
ATOM 5219 O O . SER A 1 669 ? -52.350 32.744 16.168 1.00 38.28 669 SER A O 1
ATOM 5221 N N . ALA A 1 670 ? -54.574 33.030 16.083 1.00 36.28 670 ALA A N 1
ATOM 5222 C CA . ALA A 1 670 ? -54.900 31.633 16.356 1.00 36.28 670 ALA A CA 1
ATOM 5223 C C . ALA A 1 670 ? -54.936 30.780 15.063 1.00 36.28 670 ALA A C 1
ATOM 5225 O O . ALA A 1 670 ? -55.586 29.738 15.004 1.00 36.28 670 ALA A O 1
ATOM 5226 N N . SER A 1 671 ? -54.362 31.266 13.964 1.00 39.47 671 SER A N 1
ATOM 5227 C CA . SER A 1 671 ? -54.561 30.690 12.632 1.00 39.47 671 SER A CA 1
ATOM 5228 C C . SER A 1 671 ? -53.306 30.838 11.784 1.00 39.47 671 SER A C 1
ATOM 5230 O O . SER A 1 671 ? -52.762 31.938 11.690 1.00 39.47 671 SER A O 1
ATOM 5232 N N . ALA A 1 672 ? -52.876 29.741 11.155 1.00 42.22 672 ALA A N 1
ATOM 5233 C CA . ALA A 1 672 ? -51.802 29.745 10.168 1.00 42.22 672 ALA A CA 1
ATOM 5234 C C . ALA A 1 672 ? -52.182 30.590 8.938 1.00 42.22 672 ALA A C 1
ATOM 5236 O O . ALA A 1 672 ? -53.333 30.578 8.505 1.00 42.22 672 ALA A O 1
ATOM 5237 N N . VAL A 1 673 ? -51.213 31.300 8.361 1.00 41.81 673 VAL A N 1
ATOM 5238 C CA . VAL A 1 673 ? -51.323 31.981 7.067 1.00 41.81 673 VAL A CA 1
ATOM 5239 C C . VAL A 1 673 ? -50.466 31.231 6.048 1.00 41.81 673 VAL A C 1
ATOM 5241 O O . VAL A 1 673 ? -49.303 30.898 6.270 1.00 41.81 673 VAL A O 1
ATOM 5244 N N . GLN A 1 674 ? -51.109 30.899 4.938 1.00 51.28 674 GLN A N 1
ATOM 5245 C CA . GLN A 1 674 ? -50.636 30.011 3.887 1.00 51.28 674 GLN A CA 1
ATOM 5246 C C . GLN A 1 674 ? -49.702 30.753 2.919 1.00 51.28 674 GLN A C 1
ATOM 5248 O O . GLN A 1 674 ? -50.052 31.829 2.449 1.00 51.28 674 GLN A O 1
ATOM 5253 N N . LEU A 1 675 ? -48.544 30.172 2.582 1.00 44.34 675 LEU A N 1
ATOM 5254 C CA . LEU A 1 675 ? -47.599 30.765 1.616 1.00 44.34 675 LEU A CA 1
ATOM 5255 C C . LEU A 1 675 ? -47.448 29.954 0.309 1.00 44.34 675 LEU A C 1
ATOM 5257 O O . LEU A 1 675 ? -46.851 30.452 -0.637 1.00 44.34 675 LEU A O 1
ATOM 5261 N N . ALA A 1 676 ? -48.031 28.748 0.212 1.00 36.91 676 ALA A N 1
ATOM 5262 C CA . ALA A 1 676 ? -48.087 27.951 -1.023 1.00 36.91 676 ALA A CA 1
ATOM 5263 C C . ALA A 1 676 ? -49.399 27.137 -1.138 1.00 36.91 676 ALA A C 1
ATOM 5265 O O . ALA A 1 676 ? -49.954 26.647 -0.150 1.00 36.91 676 ALA A O 1
ATOM 5266 N N . THR A 1 677 ? -49.921 26.981 -2.357 1.00 36.78 677 THR A N 1
ATOM 5267 C CA . THR A 1 677 ? -51.292 26.542 -2.707 1.00 36.78 677 THR A CA 1
ATOM 5268 C C . THR A 1 677 ? -51.611 25.044 -2.537 1.00 36.78 677 THR A C 1
ATOM 5270 O O . THR A 1 677 ? -52.419 24.504 -3.288 1.00 36.78 677 THR A O 1
ATOM 5273 N N . ARG A 1 678 ? -51.056 24.327 -1.545 1.00 35.50 678 ARG A N 1
ATOM 5274 C CA . ARG A 1 678 ? -51.443 22.914 -1.283 1.00 35.50 678 ARG A CA 1
ATOM 5275 C C . ARG A 1 678 ? -51.490 22.480 0.193 1.00 35.50 678 ARG A C 1
ATOM 5277 O O . ARG A 1 678 ? -51.098 21.352 0.492 1.00 35.50 678 ARG A O 1
ATOM 5284 N N . PHE A 1 679 ? -52.002 23.305 1.108 1.00 36.09 679 PHE A N 1
ATOM 5285 C CA . PHE A 1 679 ? -52.308 22.872 2.483 1.00 36.09 679 PHE A CA 1
ATOM 5286 C C . PHE A 1 679 ? -53.463 23.676 3.100 1.00 36.09 679 PHE A C 1
ATOM 5288 O O . PHE A 1 679 ? -53.498 24.894 2.957 1.00 36.09 679 PHE A O 1
ATOM 5295 N N . THR A 1 680 ? -54.365 23.005 3.822 1.00 33.53 680 THR A N 1
ATOM 5296 C CA . THR A 1 680 ? -55.413 23.629 4.649 1.00 33.53 680 THR A CA 1
ATOM 5297 C C . THR A 1 680 ? -55.180 23.248 6.112 1.00 33.53 680 THR A C 1
ATOM 5299 O O . THR A 1 680 ? -55.186 22.067 6.452 1.00 33.53 680 THR A O 1
ATOM 5302 N N . LEU A 1 681 ? -54.954 24.245 6.971 1.00 36.06 681 LEU A N 1
ATOM 5303 C CA . LEU A 1 681 ? -54.925 24.127 8.435 1.00 36.06 681 LEU A CA 1
ATOM 5304 C C . LEU A 1 681 ? -56.110 24.935 8.980 1.00 36.06 681 LEU A C 1
ATOM 5306 O O . LEU A 1 681 ? -56.311 26.071 8.550 1.00 36.06 681 LEU A O 1
ATOM 5310 N N . GLU A 1 682 ? -56.910 24.363 9.881 1.00 32.56 682 GLU A N 1
ATOM 5311 C CA . GLU A 1 682 ? -58.125 25.021 10.382 1.00 32.56 682 GLU A CA 1
ATOM 5312 C C . GLU A 1 682 ? -57.905 25.887 11.631 1.00 32.56 682 GLU A C 1
ATOM 5314 O O . GLU A 1 682 ? -56.957 25.729 12.401 1.00 32.56 682 GLU A O 1
ATOM 5319 N N . ARG A 1 683 ? -58.814 26.860 11.759 1.00 33.25 683 ARG A N 1
ATOM 5320 C CA . ARG A 1 683 ? -58.838 27.983 12.698 1.00 33.25 683 ARG A CA 1
ATOM 5321 C C . ARG A 1 683 ? -59.100 27.489 14.123 1.00 33.25 683 ARG A C 1
ATOM 5323 O O . ARG A 1 683 ? -60.226 27.109 14.397 1.00 33.25 683 ARG A O 1
ATOM 5330 N N . ASP A 1 684 ? -58.073 27.467 14.979 1.00 32.75 684 ASP A N 1
ATOM 5331 C CA . ASP A 1 684 ? -58.141 27.735 16.438 1.00 32.75 684 ASP A CA 1
ATOM 5332 C C . ASP A 1 684 ? -56.912 27.193 17.203 1.00 32.75 684 ASP A C 1
ATOM 5334 O O . ASP A 1 684 ? -56.999 26.361 18.115 1.00 32.75 684 ASP A O 1
ATOM 5338 N N . VAL A 1 685 ? -55.725 27.704 16.865 1.00 32.53 685 VAL A N 1
ATOM 5339 C CA . VAL A 1 685 ? -54.467 27.431 17.574 1.00 32.53 685 VAL A CA 1
ATOM 5340 C C . VAL A 1 685 ? -53.633 28.700 17.730 1.00 32.53 685 VAL A C 1
ATOM 5342 O O . VAL A 1 685 ? -53.108 29.234 16.759 1.00 32.53 685 VAL A O 1
ATOM 5345 N N . ARG A 1 686 ? -53.430 29.156 18.972 1.00 31.36 686 ARG A N 1
ATOM 5346 C CA . ARG A 1 686 ? -52.499 30.248 19.303 1.00 31.36 686 ARG A CA 1
ATOM 5347 C C . ARG A 1 686 ? -51.047 29.747 19.255 1.00 31.36 686 ARG A C 1
ATOM 5349 O O . ARG A 1 686 ? -50.517 29.339 20.283 1.00 31.36 686 ARG A O 1
ATOM 5356 N N . ILE A 1 687 ? -50.419 29.787 18.077 1.00 34.69 687 ILE A N 1
ATOM 5357 C CA . ILE A 1 687 ? -48.952 29.746 17.930 1.00 34.69 687 ILE A CA 1
ATOM 5358 C C . ILE A 1 687 ? -48.510 31.132 17.471 1.00 34.69 687 ILE A C 1
ATOM 5360 O O . ILE A 1 687 ? -48.809 31.551 16.358 1.00 34.69 687 ILE A O 1
ATOM 5364 N N . THR A 1 688 ? -47.822 31.879 18.324 1.00 27.66 688 THR A N 1
ATOM 5365 C CA . THR A 1 688 ? -47.283 33.190 17.954 1.00 27.66 688 THR A CA 1
ATOM 5366 C C . THR A 1 688 ? -45.981 33.024 17.170 1.00 27.66 688 THR A C 1
ATOM 5368 O O . THR A 1 688 ? -44.951 32.747 17.773 1.00 27.66 688 THR A O 1
ATOM 5371 N N . GLY A 1 689 ? -46.025 33.237 15.849 1.00 35.56 689 GLY A N 1
ATOM 5372 C CA . GLY A 1 689 ? -44.844 33.463 15.003 1.00 35.56 689 GLY A CA 1
ATOM 5373 C C . GLY A 1 689 ? -43.984 32.220 14.751 1.00 35.56 689 GLY A C 1
ATOM 5374 O O . GLY A 1 689 ? -42.931 32.090 15.363 1.00 35.56 689 GLY A O 1
ATOM 5375 N N . SER A 1 690 ? -44.363 31.309 13.846 1.00 37.94 690 SER A N 1
ATOM 5376 C CA . SER A 1 690 ? -43.541 30.135 13.452 1.00 37.94 690 SER A CA 1
ATOM 5377 C C . SER A 1 690 ? -43.702 29.747 11.970 1.00 37.94 690 SER A C 1
ATOM 5379 O O . SER A 1 690 ? -44.765 29.957 11.404 1.00 37.94 690 SER A O 1
ATOM 5381 N N . PHE A 1 691 ? -42.681 29.180 11.322 1.00 39.56 691 PHE A N 1
ATOM 5382 C CA . PHE A 1 691 ? -42.688 28.621 9.962 1.00 39.56 691 PHE A CA 1
ATOM 5383 C C . PHE A 1 691 ? -42.635 27.086 9.980 1.00 39.56 691 PHE A C 1
ATOM 5385 O O . PHE A 1 691 ? -41.936 26.493 10.801 1.00 39.56 691 PHE A O 1
ATOM 5392 N N . VAL A 1 692 ? -43.319 26.446 9.028 1.00 45.47 692 VAL A N 1
ATOM 5393 C CA . VAL A 1 692 ? -43.205 25.006 8.741 1.00 45.47 692 VAL A CA 1
ATOM 5394 C C . VAL A 1 692 ? -42.323 24.825 7.503 1.00 45.47 692 VAL A C 1
ATOM 5396 O O . VAL A 1 692 ? -42.584 25.438 6.468 1.00 45.47 692 VAL A O 1
ATOM 5399 N N . TYR A 1 693 ? -41.285 23.995 7.594 1.00 47.44 693 TYR A N 1
ATOM 5400 C CA . TYR A 1 693 ? -40.179 23.950 6.636 1.00 47.44 693 TYR A CA 1
ATOM 5401 C C . TYR A 1 693 ? -39.786 22.513 6.259 1.00 47.44 693 TYR A C 1
ATOM 5403 O O . TYR A 1 693 ? -39.474 21.708 7.132 1.00 47.44 693 TYR A O 1
ATOM 5411 N N . ALA A 1 694 ? -39.786 22.176 4.966 1.00 40.69 694 ALA A N 1
ATOM 5412 C CA . ALA A 1 694 ? -39.487 20.832 4.460 1.00 40.69 694 ALA A CA 1
ATOM 5413 C C . ALA A 1 694 ? -38.135 20.773 3.716 1.00 40.69 694 ALA A C 1
ATOM 5415 O O . ALA A 1 694 ? -37.858 21.593 2.839 1.00 40.69 694 ALA A O 1
ATOM 5416 N N . LEU A 1 695 ? -37.310 19.773 4.037 1.00 44.41 695 LEU A N 1
ATOM 5417 C CA . LEU A 1 695 ? -36.007 19.482 3.417 1.00 44.41 695 LEU A CA 1
ATOM 5418 C C . LEU A 1 695 ? -36.055 18.102 2.744 1.00 44.41 695 LEU A C 1
ATOM 5420 O O . LEU A 1 695 ? -36.469 17.139 3.388 1.00 44.41 695 LEU A O 1
ATOM 5424 N N . ALA A 1 696 ? -35.626 17.987 1.482 1.00 38.22 696 ALA A N 1
ATOM 5425 C CA . ALA A 1 696 ? -35.567 16.724 0.735 1.00 38.22 696 ALA A CA 1
ATOM 5426 C C . ALA A 1 696 ? -34.268 16.600 -0.082 1.00 38.22 696 ALA A C 1
ATOM 5428 O O . ALA A 1 696 ? -33.738 17.601 -0.563 1.00 38.22 696 ALA A O 1
ATOM 5429 N N . GLU A 1 697 ? -33.758 15.374 -0.259 1.00 32.56 697 GLU A N 1
ATOM 5430 C CA . GLU A 1 697 ? -32.636 15.093 -1.167 1.00 32.56 697 GLU A CA 1
ATOM 5431 C C . GLU A 1 697 ? -33.079 15.283 -2.627 1.00 32.56 697 GLU A C 1
ATOM 5433 O O . GLU A 1 697 ? -34.023 14.643 -3.097 1.00 32.56 697 GLU A O 1
ATOM 5438 N N . GLY A 1 698 ? -32.398 16.189 -3.330 1.00 34.28 698 GLY A N 1
ATOM 5439 C CA . GLY A 1 698 ? -32.793 16.661 -4.656 1.00 34.28 698 GLY A CA 1
ATOM 5440 C C . GLY A 1 698 ? -33.008 18.170 -4.693 1.00 34.28 698 GLY A C 1
ATOM 5441 O O . GLY A 1 698 ? -34.040 18.633 -5.168 1.00 34.28 698 GLY A O 1
ATOM 5442 N N . GLY A 1 699 ? -32.014 18.947 -4.249 1.00 35.78 699 GLY A N 1
ATOM 5443 C CA . GLY A 1 699 ? -31.800 20.279 -4.810 1.00 35.78 699 GLY A CA 1
ATOM 5444 C C . GLY A 1 699 ? -31.467 20.085 -6.284 1.00 35.78 699 GLY A C 1
ATOM 5445 O O . GLY A 1 699 ? -30.303 19.915 -6.643 1.00 35.78 699 GLY A O 1
ATOM 5446 N N . GLY A 1 700 ? -32.511 19.949 -7.102 1.00 29.52 700 GLY A N 1
ATOM 5447 C CA . GLY A 1 700 ? -32.394 19.693 -8.523 1.00 29.52 700 GLY A CA 1
ATOM 5448 C C . GLY A 1 700 ? -31.479 20.733 -9.145 1.00 29.52 700 GLY A C 1
ATOM 5449 O O . GLY A 1 700 ? -31.474 21.895 -8.742 1.00 29.52 700 GLY A O 1
ATOM 5450 N N . VAL A 1 701 ? -30.689 20.300 -10.121 1.00 36.00 701 VAL A N 1
ATOM 5451 C CA . VAL A 1 701 ? -30.077 21.188 -11.105 1.00 36.00 701 VAL A CA 1
ATOM 5452 C C . VAL A 1 701 ? -31.164 22.165 -11.549 1.00 36.00 701 VAL A C 1
ATOM 5454 O O . VAL A 1 701 ? -32.086 21.774 -12.257 1.00 36.00 701 VAL A O 1
ATOM 5457 N N . GLY A 1 702 ? -31.110 23.397 -11.045 1.00 35.47 702 GLY A N 1
ATOM 5458 C CA . GLY A 1 702 ? -32.096 24.414 -11.359 1.00 35.47 702 GLY A CA 1
ATOM 5459 C C . GLY A 1 702 ? -31.894 24.815 -12.807 1.00 35.47 702 GLY A C 1
ATOM 5460 O O . GLY A 1 702 ? -30.966 25.562 -13.119 1.00 35.47 702 GLY A O 1
ATOM 5461 N N . SER A 1 703 ? -32.714 24.258 -13.688 1.00 35.00 703 SER A N 1
ATOM 5462 C CA . SER A 1 703 ? -32.932 24.809 -15.013 1.00 35.00 703 SER A CA 1
ATOM 5463 C C . SER A 1 703 ? -33.909 25.960 -14.842 1.00 35.00 703 SER A C 1
ATOM 5465 O O . SER A 1 703 ? -35.044 25.754 -14.423 1.00 35.00 703 SER A O 1
ATOM 5467 N N . LEU A 1 704 ? -33.439 27.171 -15.096 1.00 37.91 704 LEU A N 1
ATOM 5468 C CA . LEU A 1 704 ? -34.262 28.367 -15.096 1.00 37.91 704 LEU A CA 1
ATOM 5469 C C . LEU A 1 704 ? -34.706 28.615 -16.529 1.00 37.91 704 LEU A C 1
ATOM 5471 O O . LEU A 1 704 ? -33.893 28.527 -17.445 1.00 37.91 704 LEU A O 1
ATOM 5475 N N . CYS A 1 705 ? -35.991 28.862 -16.738 1.00 35.12 705 CYS A N 1
ATOM 5476 C CA . CYS A 1 705 ? -36.520 29.094 -18.066 1.00 35.12 705 CYS A CA 1
ATOM 5477 C C . CYS A 1 705 ? -37.160 30.477 -18.142 1.00 35.12 705 CYS A C 1
ATOM 5479 O O . CYS A 1 705 ? -37.927 30.858 -17.260 1.00 35.12 705 CYS A O 1
ATOM 5481 N N . GLN A 1 706 ? -36.827 31.235 -19.181 1.00 41.53 706 GLN A N 1
ATOM 5482 C CA . GLN A 1 706 ? -37.455 32.520 -19.462 1.00 41.53 706 GLN A CA 1
ATOM 5483 C C . GLN A 1 706 ? -38.336 32.359 -20.696 1.00 41.53 706 GLN A C 1
ATOM 5485 O O . GLN A 1 706 ? -37.858 31.909 -21.738 1.00 41.53 706 GLN A O 1
ATOM 5490 N N . VAL A 1 707 ? -39.613 32.716 -20.572 1.00 38.88 707 VAL A N 1
ATOM 5491 C CA . VAL A 1 707 ? -40.511 32.841 -21.723 1.00 38.88 707 VAL A CA 1
ATOM 5492 C C . VAL A 1 707 ? -40.126 34.126 -22.448 1.00 38.88 707 VAL A C 1
ATOM 5494 O O . VAL A 1 707 ? -40.163 35.207 -21.863 1.00 38.88 707 VAL A O 1
ATOM 5497 N N . VAL A 1 708 ? -39.657 33.989 -23.683 1.00 47.25 708 VAL A N 1
ATOM 5498 C CA . VAL A 1 708 ? -39.174 35.105 -24.508 1.00 47.25 708 VAL A CA 1
ATOM 5499 C C . VAL A 1 708 ? -40.328 35.727 -25.297 1.00 47.25 708 VAL A C 1
ATOM 5501 O O . VAL A 1 708 ? -40.335 36.938 -25.503 1.00 47.25 708 VAL A O 1
ATOM 5504 N N . SER A 1 709 ? -41.317 34.917 -25.680 1.00 42.38 709 SER A N 1
ATOM 5505 C CA . SER A 1 709 ? -42.600 35.356 -26.234 1.00 42.38 709 SER A CA 1
ATOM 5506 C C . SER A 1 709 ? -43.694 34.332 -25.921 1.00 42.38 709 SER A C 1
ATOM 5508 O O . SER A 1 709 ? -43.420 33.131 -25.819 1.00 42.38 709 SER A O 1
ATOM 5510 N N . ASP A 1 710 ? -44.916 34.829 -25.743 1.00 40.38 710 ASP A N 1
ATOM 5511 C CA . ASP A 1 710 ? -46.137 34.058 -25.502 1.00 40.38 710 ASP A CA 1
ATOM 5512 C C . ASP A 1 710 ? -47.254 34.707 -26.323 1.00 40.38 710 ASP A C 1
ATOM 5514 O O . ASP A 1 710 ? -47.974 35.588 -25.851 1.00 40.38 710 ASP A O 1
ATOM 5518 N N . ASP A 1 711 ? -47.324 34.330 -27.599 1.00 44.72 711 ASP A N 1
ATOM 5519 C CA . ASP A 1 711 ? -48.238 34.945 -28.569 1.00 44.72 711 ASP A CA 1
ATOM 5520 C C . ASP A 1 711 ? -49.538 34.125 -28.719 1.00 44.72 711 ASP A C 1
ATOM 5522 O O . ASP A 1 711 ? -50.265 34.255 -29.702 1.00 44.72 711 ASP A O 1
ATOM 5526 N N . GLY A 1 712 ? -49.843 33.268 -27.737 1.00 44.88 712 GLY A N 1
ATOM 5527 C CA . GLY A 1 712 ? -51.077 32.480 -27.651 1.00 44.88 712 GLY A CA 1
ATOM 5528 C C . GLY A 1 712 ? -51.060 31.137 -28.390 1.00 44.88 712 GLY A C 1
ATOM 5529 O O . GLY A 1 712 ? -51.732 30.215 -27.934 1.00 44.88 712 GLY A O 1
ATOM 5530 N N . ASP A 1 713 ? -50.261 30.990 -29.453 1.00 39.84 713 ASP A N 1
ATOM 5531 C CA . ASP A 1 713 ? -50.161 29.737 -30.229 1.00 39.84 713 ASP A CA 1
ATOM 5532 C C . ASP A 1 713 ? -48.794 29.025 -30.110 1.00 39.84 713 ASP A C 1
ATOM 5534 O O . ASP A 1 713 ? -48.722 27.808 -30.288 1.00 39.84 713 ASP A O 1
ATOM 5538 N N . GLU A 1 714 ? -47.707 29.733 -29.770 1.00 34.81 714 GLU A N 1
ATOM 5539 C CA . GLU A 1 714 ? -46.369 29.138 -29.615 1.00 34.81 714 GLU A CA 1
ATOM 5540 C C . GLU A 1 714 ? -45.583 29.796 -28.465 1.00 34.81 714 GLU A C 1
ATOM 5542 O O . GLU A 1 714 ? -45.410 31.014 -28.418 1.00 34.81 714 GLU A O 1
ATOM 5547 N N . LEU A 1 715 ? -45.103 28.973 -27.523 1.00 34.03 715 LEU A N 1
ATOM 5548 C CA . LEU A 1 715 ? -44.359 29.415 -26.341 1.00 34.03 715 LEU A CA 1
ATOM 5549 C C . LEU A 1 715 ? -42.850 29.263 -26.594 1.00 34.03 715 LEU A C 1
ATOM 5551 O O . LEU A 1 715 ? -42.329 28.143 -26.617 1.00 34.03 715 LEU A O 1
ATOM 5555 N N . VAL A 1 716 ? -42.124 30.373 -26.755 1.00 42.97 716 VAL A N 1
ATOM 5556 C CA . VAL A 1 716 ? -40.665 30.330 -26.960 1.00 42.97 716 VAL A CA 1
ATOM 5557 C C . VAL A 1 716 ? -39.955 30.453 -25.618 1.00 42.97 716 VAL A C 1
ATOM 5559 O O . VAL A 1 716 ? -40.011 31.491 -24.959 1.00 42.97 716 VAL A O 1
ATOM 5562 N N . VAL A 1 717 ? -39.251 29.392 -25.219 1.00 39.75 717 VAL A N 1
ATOM 5563 C CA . VAL A 1 717 ? -38.616 29.290 -23.899 1.00 39.75 717 VAL A CA 1
ATOM 5564 C C . VAL A 1 717 ? -37.101 29.143 -24.024 1.00 39.75 717 VAL A C 1
ATOM 5566 O O . VAL A 1 717 ? -36.608 28.222 -24.676 1.00 39.75 717 VAL A O 1
ATOM 5569 N N . GLU A 1 718 ? -36.345 30.022 -23.363 1.00 46.34 718 GLU A N 1
ATOM 5570 C CA . GLU A 1 718 ? -34.886 29.901 -23.246 1.00 46.34 718 GLU A CA 1
ATOM 5571 C C . GLU A 1 718 ? -34.473 29.255 -21.919 1.00 46.34 718 GLU A C 1
ATOM 5573 O O . GLU A 1 718 ? -34.962 29.638 -20.857 1.00 46.34 718 GLU A O 1
ATOM 5578 N N . TYR A 1 719 ? -33.545 28.291 -21.984 1.00 41.25 719 TYR A N 1
ATOM 5579 C CA . TYR A 1 719 ? -33.087 27.491 -20.844 1.00 41.25 719 TYR A CA 1
ATOM 5580 C C . TYR A 1 719 ? -31.728 27.962 -20.310 1.00 41.25 719 TYR A C 1
ATOM 5582 O O . TYR A 1 719 ? -30.762 28.143 -21.055 1.00 41.25 719 TYR A O 1
ATOM 5590 N N . TRP A 1 720 ? -31.645 28.073 -18.987 1.00 46.00 720 TRP A N 1
ATOM 5591 C CA . TRP A 1 720 ? -30.482 28.542 -18.243 1.00 46.00 720 TRP A CA 1
ATOM 5592 C C . TRP A 1 720 ? -30.083 27.518 -17.190 1.00 46.00 720 TRP A C 1
ATOM 5594 O O . TRP A 1 720 ? -30.933 27.001 -16.466 1.00 46.00 720 TRP A O 1
ATOM 5604 N N . ARG A 1 721 ? -28.785 27.217 -17.080 1.00 43.25 721 ARG A N 1
ATOM 5605 C CA . ARG A 1 721 ? -28.271 26.206 -16.140 1.00 43.25 721 ARG A CA 1
ATOM 5606 C C . ARG A 1 721 ? -27.309 26.833 -15.137 1.00 43.25 721 ARG A C 1
ATOM 5608 O O . ARG A 1 721 ? -26.404 27.572 -15.523 1.00 43.25 721 ARG A O 1
ATOM 5615 N N . LEU A 1 722 ? -27.503 26.534 -13.852 1.00 41.00 722 LEU A N 1
ATOM 5616 C CA . LEU A 1 722 ? -26.650 27.030 -12.768 1.00 41.00 722 LEU A CA 1
ATOM 5617 C C . LEU A 1 722 ? -25.279 26.327 -12.779 1.00 41.00 722 LEU A C 1
ATOM 5619 O O . LEU A 1 722 ? -25.210 25.104 -12.645 1.00 41.00 722 LEU A O 1
ATOM 5623 N N . ASP A 1 723 ? -24.188 27.090 -12.902 1.00 41.56 723 ASP A N 1
ATOM 5624 C CA . ASP A 1 723 ? -22.819 26.552 -12.885 1.00 41.56 723 ASP A CA 1
ATOM 5625 C C . ASP A 1 723 ? -22.180 26.677 -11.491 1.00 41.56 723 ASP A C 1
ATOM 5627 O O . ASP A 1 723 ? -21.633 27.711 -11.097 1.00 41.56 723 ASP A O 1
ATOM 5631 N N . LEU A 1 724 ? -22.212 25.577 -10.735 1.00 41.22 724 LEU A N 1
ATOM 5632 C CA . LEU A 1 724 ? -21.645 25.503 -9.385 1.00 41.22 724 LEU A CA 1
ATOM 5633 C C . LEU A 1 724 ? -20.106 25.463 -9.364 1.00 41.22 724 LEU A C 1
ATOM 5635 O O . LEU A 1 724 ? -19.504 25.660 -8.307 1.00 41.22 724 LEU A O 1
ATOM 5639 N N . THR A 1 725 ? -19.440 25.238 -10.503 1.00 40.16 725 THR A N 1
ATOM 5640 C CA . THR A 1 725 ? -17.971 25.136 -10.545 1.00 40.16 725 THR A CA 1
ATOM 5641 C C . THR A 1 725 ? -17.272 26.499 -10.522 1.00 40.16 725 THR A C 1
ATOM 5643 O O . THR A 1 725 ? -16.147 26.597 -10.021 1.00 40.16 725 THR A O 1
ATOM 5646 N N . LYS A 1 726 ? -17.943 27.571 -10.973 1.00 38.88 726 LYS A N 1
ATOM 5647 C CA . LYS A 1 726 ? -17.433 28.956 -10.913 1.00 38.88 726 LYS A CA 1
ATOM 5648 C C . LYS A 1 726 ? -17.842 29.718 -9.649 1.00 38.88 726 LYS A C 1
ATOM 5650 O O . LYS A 1 726 ? -17.036 30.504 -9.157 1.00 38.88 726 LYS A O 1
ATOM 5655 N N . ALA A 1 727 ? -18.996 29.413 -9.045 1.00 37.47 727 ALA A N 1
ATOM 5656 C CA . ALA A 1 727 ? -19.419 29.994 -7.759 1.00 37.47 727 ALA A CA 1
ATOM 5657 C C . ALA A 1 727 ? -18.426 29.713 -6.606 1.00 37.47 727 ALA A C 1
ATOM 5659 O O . ALA A 1 727 ? -18.362 30.451 -5.624 1.00 37.47 727 ALA A O 1
ATOM 5660 N N . ALA A 1 728 ? -17.593 28.675 -6.742 1.00 35.62 728 ALA A N 1
ATOM 5661 C CA . ALA A 1 728 ? -16.559 28.319 -5.774 1.00 35.62 728 ALA A CA 1
ATOM 5662 C C . ALA A 1 728 ? -15.238 29.117 -5.911 1.00 35.62 728 ALA A C 1
ATOM 5664 O O . ALA A 1 728 ? -14.319 28.904 -5.116 1.00 35.62 728 ALA A O 1
ATOM 5665 N N . ARG A 1 729 ? -15.086 30.030 -6.889 1.00 32.81 729 ARG A N 1
ATOM 5666 C CA . ARG A 1 729 ? -13.841 30.799 -7.103 1.00 32.81 729 ARG A CA 1
ATOM 5667 C C . ARG A 1 729 ? -14.080 32.321 -7.170 1.00 32.81 729 ARG A C 1
ATOM 5669 O O . ARG A 1 729 ? -14.353 32.854 -8.230 1.00 32.81 729 ARG A O 1
ATOM 5676 N N . LYS A 1 730 ? -13.802 32.985 -6.035 1.00 32.28 730 LYS A N 1
ATOM 5677 C CA . LYS A 1 730 ? -13.544 34.431 -5.801 1.00 32.28 730 LYS A CA 1
ATOM 5678 C C . LYS A 1 730 ? -14.688 35.448 -6.046 1.00 32.28 730 LYS A C 1
ATOM 5680 O O . LYS A 1 730 ? -14.972 35.809 -7.172 1.00 32.28 730 LYS A O 1
ATOM 5685 N N . VAL A 1 731 ? -15.165 36.007 -4.921 1.00 39.44 731 VAL A N 1
ATOM 5686 C CA . VAL A 1 731 ? -15.606 37.401 -4.653 1.00 39.44 731 VAL A CA 1
ATOM 5687 C C . VAL A 1 731 ? -16.535 38.067 -5.691 1.00 39.44 731 VAL A C 1
ATOM 5689 O O . VAL A 1 731 ? -16.064 38.756 -6.586 1.00 39.44 731 VAL A O 1
ATOM 5692 N N . GLY A 1 732 ? -17.852 37.949 -5.474 1.00 37.09 732 GLY A N 1
ATOM 5693 C CA . GLY A 1 732 ? -18.926 38.736 -6.109 1.00 37.09 732 GLY A CA 1
ATOM 5694 C C . GLY A 1 732 ? -20.315 38.317 -5.573 1.00 37.09 732 GLY A C 1
ATOM 5695 O O . GLY A 1 732 ? -20.446 37.168 -5.136 1.00 37.09 732 GLY A O 1
ATOM 5696 N N . PRO A 1 733 ? -21.337 39.199 -5.510 1.00 36.03 733 PRO A N 1
ATOM 5697 C CA . PRO A 1 733 ? -22.621 38.894 -4.882 1.00 36.03 733 PRO A CA 1
ATOM 5698 C C . PRO A 1 733 ? -23.650 38.407 -5.919 1.00 36.03 733 PRO A C 1
ATOM 5700 O O . PRO A 1 733 ? -24.541 39.155 -6.299 1.00 36.03 733 PRO A O 1
ATOM 5703 N N . GLY A 1 734 ? -23.569 37.151 -6.368 1.00 41.06 734 GLY A N 1
ATOM 5704 C CA . GLY A 1 734 ? -24.644 36.563 -7.180 1.00 41.06 734 GLY A CA 1
ATOM 5705 C C . GLY A 1 734 ? -24.338 35.179 -7.773 1.00 41.06 734 GLY A C 1
ATOM 5706 O O . GLY A 1 734 ? -23.173 34.858 -8.006 1.00 41.06 734 GLY A O 1
ATOM 5707 N N . PRO A 1 735 ? -25.355 34.321 -7.997 1.00 41.09 735 PRO A N 1
ATOM 5708 C CA . PRO A 1 735 ? -25.211 33.098 -8.787 1.00 41.09 735 PRO A CA 1
ATOM 5709 C C . PRO A 1 735 ? -25.013 33.417 -10.283 1.00 41.09 735 PRO A C 1
ATOM 5711 O O . PRO A 1 735 ? -25.722 34.248 -10.845 1.00 41.09 735 PRO A O 1
ATOM 5714 N N . ILE A 1 736 ? -24.066 32.732 -10.935 1.00 44.91 736 ILE A N 1
ATOM 5715 C CA . ILE A 1 736 ? -23.781 32.863 -12.377 1.00 44.91 736 ILE A CA 1
ATOM 5716 C C . ILE A 1 736 ? -24.501 31.741 -13.135 1.00 44.91 736 ILE A C 1
ATOM 5718 O O . ILE A 1 736 ? -24.370 30.565 -12.780 1.00 44.91 736 ILE A O 1
ATOM 5722 N N . PHE A 1 737 ? -25.221 32.094 -14.202 1.00 48.59 737 PHE A N 1
ATOM 5723 C CA . PHE A 1 737 ? -25.940 31.147 -15.060 1.00 48.59 737 PHE A CA 1
ATOM 5724 C C . PHE A 1 737 ? -25.294 31.052 -16.449 1.00 48.59 737 PHE A C 1
ATOM 5726 O O . PHE A 1 737 ? -24.723 32.019 -16.962 1.00 48.59 737 PHE A O 1
ATOM 5733 N N . LEU A 1 738 ? -25.379 29.868 -17.062 1.00 45.38 738 LEU A N 1
ATOM 5734 C CA . LEU A 1 738 ? -24.966 29.629 -18.446 1.00 45.38 738 LEU A CA 1
ATOM 5735 C C . LEU A 1 738 ? -26.195 29.605 -19.356 1.00 45.38 738 LEU A C 1
ATOM 5737 O O . LEU A 1 738 ? -27.132 28.844 -19.097 1.00 45.38 738 LEU A O 1
ATOM 5741 N N . ARG A 1 739 ? -26.161 30.408 -20.426 1.00 46.16 739 ARG A N 1
ATOM 5742 C CA . ARG A 1 739 ? -27.148 30.366 -21.513 1.00 46.16 739 ARG A CA 1
ATOM 5743 C C . ARG A 1 739 ? -26.750 29.268 -22.491 1.00 46.16 739 ARG A C 1
ATOM 5745 O O . ARG A 1 739 ? -25.623 29.279 -22.990 1.00 46.16 739 ARG A O 1
ATOM 5752 N N . GLU A 1 740 ? -27.654 28.344 -22.795 1.00 47.28 740 GLU A N 1
ATOM 5753 C CA . GLU A 1 740 ? -27.451 27.382 -23.882 1.00 47.28 740 GLU A CA 1
ATOM 5754 C C . GLU A 1 740 ? -28.404 27.699 -25.034 1.00 47.28 740 GLU A C 1
ATOM 5756 O O . GLU A 1 740 ? -29.596 27.413 -24.978 1.00 47.28 740 GLU A O 1
ATOM 5761 N N . LYS A 1 741 ? -27.858 28.280 -26.107 1.00 43.75 741 LYS A N 1
ATOM 5762 C CA . LYS A 1 741 ? -28.497 28.316 -27.426 1.00 43.75 741 LYS A CA 1
ATOM 5763 C C . LYS A 1 741 ? -27.678 27.414 -28.340 1.00 43.75 741 LYS A C 1
ATOM 5765 O O . LYS A 1 741 ? -26.453 27.391 -28.219 1.00 43.75 741 LYS A O 1
ATOM 5770 N N . ALA A 1 742 ? -28.329 26.636 -29.204 1.00 38.97 742 ALA A N 1
ATOM 5771 C CA . ALA A 1 742 ? -27.666 25.654 -30.061 1.00 38.97 742 ALA A CA 1
ATOM 5772 C C . ALA A 1 742 ? -26.452 26.273 -30.794 1.00 38.97 742 ALA A C 1
ATOM 5774 O O . ALA A 1 742 ? -26.615 27.021 -31.752 1.00 38.97 742 ALA A O 1
ATOM 5775 N N . GLY A 1 743 ? -25.237 25.986 -30.304 1.00 42.41 743 GLY A N 1
ATOM 5776 C CA . GLY A 1 743 ? -23.965 26.379 -30.921 1.00 42.41 743 GLY A CA 1
ATOM 5777 C C . GLY A 1 743 ? -23.104 27.444 -30.218 1.00 42.41 743 GLY A C 1
ATOM 5778 O O . GLY A 1 743 ? -21.936 27.545 -30.580 1.00 42.41 743 GLY A O 1
ATOM 5779 N N . VAL A 1 744 ? -23.580 28.198 -29.212 1.00 41.56 744 VAL A N 1
ATOM 5780 C CA . VAL A 1 744 ? -22.760 29.228 -28.518 1.00 41.56 744 VAL A CA 1
ATOM 5781 C C . VAL A 1 744 ? -23.036 29.233 -27.005 1.00 41.56 744 VAL A C 1
ATOM 5783 O O . VAL A 1 744 ? -24.192 29.255 -26.587 1.00 41.56 744 VAL A O 1
ATOM 5786 N N . ARG A 1 745 ? -21.976 29.205 -26.176 1.00 47.22 745 ARG A N 1
ATOM 5787 C CA . ARG A 1 745 ? -22.044 29.297 -24.702 1.00 47.22 745 ARG A CA 1
ATOM 5788 C C . ARG A 1 745 ? -21.484 30.636 -24.222 1.00 47.22 745 ARG A C 1
ATOM 5790 O O . ARG A 1 745 ? -20.290 30.883 -24.376 1.00 47.22 745 ARG A O 1
ATOM 5797 N N . GLU A 1 746 ? -22.315 31.435 -23.562 1.00 49.00 746 GLU A N 1
ATOM 5798 C CA . GLU A 1 746 ? -21.930 32.685 -22.891 1.00 49.00 746 GLU A CA 1
ATOM 5799 C C . GLU A 1 746 ? -22.350 32.653 -21.409 1.00 49.00 746 GLU A C 1
ATOM 5801 O O . GLU A 1 746 ? -23.300 31.961 -21.031 1.00 49.00 746 GLU A O 1
ATOM 5806 N N . SER A 1 747 ? -21.610 33.363 -20.550 1.00 45.66 747 SER A N 1
ATOM 5807 C CA . SER A 1 747 ? -21.833 33.419 -19.095 1.00 45.66 747 SER A CA 1
ATOM 5808 C C . SER A 1 747 ? -22.372 34.778 -18.657 1.00 45.66 747 SER A C 1
ATOM 5810 O O . SER A 1 747 ? -21.837 35.794 -19.095 1.00 45.66 747 SER A O 1
ATOM 5812 N N . TYR A 1 748 ? -23.363 34.788 -17.760 1.00 44.97 748 TYR A N 1
ATOM 5813 C CA . TYR A 1 748 ? -24.066 36.006 -17.339 1.00 44.97 748 TYR A CA 1
ATOM 5814 C C . TYR A 1 748 ? -24.317 36.054 -15.815 1.00 44.97 748 TYR A C 1
ATOM 5816 O O . TYR A 1 748 ? -24.540 35.014 -15.189 1.00 44.97 748 TYR A O 1
ATOM 5824 N N . GLU A 1 749 ? -24.298 37.255 -15.223 1.00 44.50 749 GLU A N 1
ATOM 5825 C CA . GLU A 1 749 ? -24.714 37.524 -13.832 1.00 44.50 749 GLU A CA 1
ATOM 5826 C C . GLU A 1 749 ? -26.190 37.949 -13.807 1.00 44.50 749 GLU A C 1
ATOM 5828 O O . GLU A 1 749 ? -26.563 38.953 -14.407 1.00 44.50 749 GLU A O 1
ATOM 5833 N N . ALA A 1 750 ? -27.047 37.169 -13.148 1.00 41.53 750 ALA A N 1
ATOM 5834 C CA . ALA A 1 750 ? -28.497 37.360 -13.198 1.00 41.53 750 ALA A CA 1
ATOM 5835 C C . ALA A 1 750 ? -29.018 38.390 -12.176 1.00 41.53 750 ALA A C 1
ATOM 5837 O O . ALA A 1 750 ? -28.640 38.347 -11.005 1.00 41.53 750 ALA A O 1
ATOM 5838 N N . ASP A 1 751 ? -29.968 39.235 -12.602 1.00 43.12 751 ASP A N 1
ATOM 5839 C CA . ASP A 1 751 ? -30.853 39.999 -11.712 1.00 43.12 751 ASP A CA 1
ATOM 5840 C C . ASP A 1 751 ? -31.991 39.075 -11.222 1.00 43.12 751 ASP A C 1
ATOM 5842 O O . ASP A 1 751 ? -32.777 38.604 -12.049 1.00 43.12 751 ASP A O 1
ATOM 5846 N N . PRO A 1 752 ? -32.110 38.790 -9.909 1.00 37.81 752 PRO A N 1
ATOM 5847 C CA . PRO A 1 752 ? -33.079 37.835 -9.367 1.00 37.81 752 PRO A CA 1
ATOM 5848 C C . PRO A 1 752 ? -34.550 38.133 -9.692 1.00 37.81 752 PRO A C 1
ATOM 5850 O O . PRO A 1 752 ? -35.383 37.244 -9.542 1.00 37.81 752 PRO A O 1
ATOM 5853 N N . VAL A 1 753 ? -34.886 39.360 -10.101 1.00 36.81 753 VAL A N 1
ATOM 5854 C CA . VAL A 1 753 ? -36.277 39.801 -10.300 1.00 36.81 753 VAL A CA 1
ATOM 5855 C C . VAL A 1 753 ? -36.865 39.333 -11.644 1.00 36.81 753 VAL A C 1
ATOM 5857 O O . VAL A 1 753 ? -38.083 39.299 -11.797 1.00 36.81 753 VAL A O 1
ATOM 5860 N N . GLN A 1 754 ? -36.038 38.928 -12.615 1.00 36.59 754 GLN A N 1
ATOM 5861 C CA . GLN A 1 754 ? -36.490 38.587 -13.978 1.00 36.59 754 GLN A CA 1
ATOM 5862 C C . GLN A 1 754 ? -36.703 37.083 -14.242 1.00 36.59 754 GLN A C 1
ATOM 5864 O O . GLN A 1 754 ? -37.043 36.692 -15.359 1.00 36.59 754 GLN A O 1
ATOM 5869 N N . PHE A 1 755 ? -36.513 36.228 -13.238 1.00 40.91 755 PHE A N 1
ATOM 5870 C CA . PHE A 1 755 ? -36.387 34.780 -13.409 1.00 40.91 755 PHE A CA 1
ATOM 5871 C C . PHE A 1 755 ? -37.436 34.016 -12.586 1.00 40.91 755 PHE A C 1
ATOM 5873 O O . PHE A 1 755 ? -37.563 34.228 -11.383 1.00 40.91 755 PHE A O 1
ATOM 5880 N N . TRP A 1 756 ? -38.168 33.095 -13.224 1.00 36.00 756 TRP A N 1
ATOM 5881 C CA . TRP A 1 756 ? -39.257 32.324 -12.605 1.00 36.00 756 TRP A CA 1
ATOM 5882 C C . TRP A 1 756 ? -38.851 30.858 -12.399 1.00 36.00 756 TRP A C 1
ATOM 5884 O O . TRP A 1 756 ? -38.258 30.246 -13.287 1.00 36.00 756 TRP A O 1
ATOM 5894 N N . SER A 1 757 ? -39.169 30.258 -11.245 1.00 33.69 757 SER A N 1
ATOM 5895 C CA . SER A 1 757 ? -39.000 28.808 -11.064 1.00 33.69 757 SER A CA 1
ATOM 5896 C C . SER A 1 757 ? -40.049 28.037 -11.879 1.00 33.69 757 SER A C 1
ATOM 5898 O O . SER A 1 757 ? -41.191 28.474 -12.023 1.00 33.69 757 SER A O 1
ATOM 5900 N N . VAL A 1 758 ? -39.661 26.871 -12.407 1.00 30.98 758 VAL A N 1
ATOM 5901 C CA . VAL A 1 758 ? -40.458 26.030 -13.332 1.00 30.98 758 VAL A CA 1
ATOM 5902 C C . VAL A 1 758 ? -41.811 25.577 -12.746 1.00 30.98 758 VAL A C 1
ATOM 5904 O O . VAL A 1 758 ? -42.702 25.169 -13.484 1.00 30.98 758 VAL A O 1
ATOM 5907 N N . ASP A 1 759 ? -42.029 25.732 -11.441 1.00 33.91 759 ASP A N 1
ATOM 5908 C CA . ASP A 1 759 ? -43.295 25.390 -10.785 1.00 33.91 759 ASP A CA 1
ATOM 5909 C C . ASP A 1 759 ? -44.424 26.423 -11.006 1.00 33.91 759 ASP A C 1
ATOM 5911 O O . ASP A 1 759 ? -45.561 26.175 -10.606 1.00 33.91 759 ASP A O 1
ATOM 5915 N N . HIS A 1 760 ? -44.153 27.569 -11.650 1.00 33.50 760 HIS A N 1
ATOM 5916 C CA . HIS A 1 760 ? -45.137 28.649 -11.824 1.00 33.50 760 HIS A CA 1
ATOM 5917 C C . HIS A 1 760 ? -45.928 28.657 -13.144 1.00 33.50 760 HIS A C 1
ATOM 5919 O O . HIS A 1 760 ? -46.883 29.423 -13.243 1.00 33.50 760 HIS A O 1
ATOM 5925 N N . ILE A 1 761 ? -45.603 27.812 -14.131 1.00 32.34 761 ILE A N 1
ATOM 5926 C CA . ILE A 1 761 ? -46.258 27.853 -15.461 1.00 32.34 761 ILE A CA 1
ATOM 5927 C C . ILE A 1 761 ? -47.317 26.749 -15.647 1.00 32.34 761 ILE A C 1
ATOM 5929 O O . ILE A 1 761 ? -48.210 26.883 -16.478 1.00 32.34 761 ILE A O 1
ATOM 5933 N N . VAL A 1 762 ? -47.314 25.686 -14.835 1.00 28.11 762 VAL A N 1
ATOM 5934 C CA . VAL A 1 762 ? -48.288 24.586 -14.973 1.00 28.11 762 VAL A CA 1
ATOM 5935 C C . VAL A 1 762 ? -49.295 24.612 -13.822 1.00 28.11 762 VAL A C 1
ATOM 5937 O O . VAL A 1 762 ? -49.170 23.900 -12.825 1.00 28.11 762 VAL A O 1
ATOM 5940 N N . GLY A 1 763 ? -50.313 25.464 -13.955 1.00 28.83 763 GLY A N 1
ATOM 5941 C CA . GLY A 1 763 ? -51.518 25.397 -13.126 1.00 28.83 763 GLY A CA 1
ATOM 5942 C C . GLY A 1 763 ? -52.328 24.116 -13.405 1.00 28.83 763 GLY A C 1
ATOM 5943 O O . GLY A 1 763 ? -52.255 23.567 -14.505 1.00 28.83 763 GLY A O 1
ATOM 5944 N N . PRO A 1 764 ? -53.101 23.601 -12.431 1.00 29.02 764 PRO A N 1
ATOM 5945 C CA . PRO A 1 764 ? -53.900 22.397 -12.618 1.00 29.02 764 PRO A CA 1
ATOM 5946 C C . PRO A 1 764 ? -55.073 22.684 -13.562 1.00 29.02 764 PRO A C 1
ATOM 5948 O O . PRO A 1 764 ? -55.974 23.449 -13.220 1.00 29.02 764 PRO A O 1
ATOM 5951 N N . VAL A 1 765 ? -55.094 22.037 -14.728 1.00 27.12 765 VAL A N 1
ATOM 5952 C CA . VAL A 1 765 ? -56.313 21.926 -15.536 1.00 27.12 765 VAL A CA 1
ATOM 5953 C C . VAL A 1 765 ? -57.318 21.104 -14.730 1.00 27.12 765 VAL A C 1
ATOM 5955 O O . VAL A 1 765 ? -57.112 19.923 -14.450 1.00 27.12 765 VAL A O 1
ATOM 5958 N N . VAL A 1 766 ? -58.381 21.774 -14.298 1.00 30.31 766 VAL A N 1
ATOM 5959 C CA . VAL A 1 766 ? -59.576 21.170 -13.715 1.00 30.31 766 VAL A CA 1
ATOM 5960 C C . VAL A 1 766 ? -60.261 20.356 -14.809 1.00 30.31 766 VAL A C 1
ATOM 5962 O O . VAL A 1 766 ? -60.558 20.881 -15.878 1.00 30.31 766 VAL A O 1
ATOM 5965 N N . ALA A 1 767 ? -60.510 19.075 -14.546 1.00 32.06 767 ALA A N 1
ATOM 5966 C CA . ALA A 1 767 ? -61.358 18.256 -15.398 1.00 32.06 767 ALA A CA 1
ATOM 5967 C C . ALA A 1 767 ? -62.813 18.751 -15.320 1.00 32.06 767 ALA A C 1
ATOM 5969 O O . ALA A 1 767 ? -63.401 18.785 -14.237 1.00 32.06 767 ALA A O 1
ATOM 5970 N N . SER A 1 768 ? -63.399 19.083 -16.469 1.00 28.53 768 SER A N 1
ATOM 5971 C CA . SER A 1 768 ? -64.846 19.089 -16.677 1.00 28.53 768 SER A CA 1
ATOM 5972 C C . SER A 1 768 ? -65.159 18.505 -18.056 1.00 28.53 768 SER A C 1
ATOM 5974 O O . SER A 1 768 ? -64.699 19.064 -19.051 1.00 28.53 768 SER A O 1
ATOM 5976 N N . ALA A 1 769 ? -65.983 17.448 -18.034 1.00 30.95 769 ALA A N 1
ATOM 5977 C CA . ALA A 1 769 ? -66.499 16.602 -19.121 1.00 30.95 769 ALA A CA 1
ATOM 5978 C C . ALA A 1 769 ? -65.505 15.615 -19.751 1.00 30.95 769 ALA A C 1
ATOM 5980 O O . ALA A 1 769 ? -64.646 16.035 -20.554 1.00 30.95 769 ALA A O 1
#

InterPro domains:
  IPR000477 Reverse transcriptase domain [PF00078] (178-308)
  IPR043128 Reverse transcriptase/Diguanylate cyclase domain [G3DSA:3.30.70.270] (158-309)
  IPR043502 DNA/RNA polymerase superfamily [SSF56672] (131-515)
  IPR052055 Hepadnavirus polymerase/reverse transcriptase [PTHR33050] (146-630)

Mean predicted aligned error: 17.66 Å

Radius of gyration: 33.29 Å; Cα contacts (8 Å, |Δi|>4): 1310; chains: 1; bounding box: 98×69×78 Å

Secondary structure (DSSP, 8-state):
-------S----TT----SS--HHHHHHTS-GGGSTTPPPPPHHHHHHHHTS-----GGG--S---HHHHIIIIIS-B----SSPPPPEEPPPPPPSSHHHHHHHHHHHHHHHHTTSEEEPPGGGHHHHHHH-EEEPEEEEE-STT-EEEEE-GGGTGGGTS---------HHHHHTT--TT-EEEEEEBTTGGGGSBBPGGGGGGSEEE-TTT--EEEESBPPTT-TTHHHHHHHHHHHHHHHHHHHTTTTTEEEEEETTEEEEEESSHHHHHHHHHHHHHHHHHHT--B-GGG-EEEESEEEETTEEEEEETTEEEEE--HHHHHHHHHHHHHHHTT--SSSPEEE-HHHHHHHHHHHHHHTTTSTTTTGGGHHHHGGGTTEEEETTTTEEEESSSS---EEE-HHHHHHHHHHHHHHHHH--EESS---S-PPEEEEEEEE-SSEEEEEEEETTEEEEEEEEPPHHHHTS-HHHHHHHHHHHHHHHHGGGGTT-EEEEEES-HHHHHHHHTT--SSHHHHHHHHHHHHHHHHHT-EEEEEE--GGG----SSS-S----PBPS----HHHHHHHHHHH---SEEESTTHHHHHHS-S-PPTTPPPEEEE-B-GGGHHHHHHHHHHHHHHTTTS--EEEEEEE-S--HHHHGGGGGSEEEEEE-TT-SS-B-SSSS----S-----SEEEEEEES-----EEEEEEEE-SS-EEEEEEEE-HHHHTSS--SS-EEEEEETTEEEEEEPPGGG-B-GGGS--------